Protein 1Q7Z (pdb70)

InterPro domains:
  IPR000489 Pterin-binding domain [PF00809] (320-537)
  IPR000489 Pterin-binding domain [PS50972] (315-556)
  IPR003726 Homocysteine-binding domain [PF02574] (16-286)
  IPR003726 Homocysteine-binding domain [PS50970] (4-287)
  IPR003759 Cobalamin (vitamin B12)-binding module, cap domain [PF02607] (567-638)
  IPR003759 Cobalamin (vitamin B12)-binding module, cap domain [PS51337] (557-650)
  IPR003759 Cobalamin (vitamin B12)-binding module, cap domain [SM01018] (564-646)
  IPR006158 Cobalamin (vitamin B12)-binding domain [PF02310] (651-760)
  IPR006158 Cobalamin (vitamin B12)-binding domain [PS51332] (648-768)
  IPR011005 Dihydropteroate synthase-like superfamily [G3DSA:3.20.20.20] (301-565)
  IPR011005 Dihydropteroate synthase-like superfamily [SSF51717] (305-555)
  IPR017215 5-methyltetrahydrofolate-homocysteine S-methyltransferase, bacterial [PIRSF037472] (5-766)
  IPR036589 Homocysteine-binding domain superfamily [G3DSA:3.20.20.330] (1-300)
  IPR036589 Homocysteine-binding domain superfamily [SSF82282] (8-358)
  IPR036594 Methionine synthase domain [G3DSA:1.10.1240.10] (566-639)
  IPR036594 Methionine synthase domain [SSF47644] (562-644)
  IPR036724 Cobalamin-binding domain superfamily [SSF52242] (645-766)
  IPR050554 Methionine Synthase/Corrinoid [PTHR45833] (5-766)

Secondary structure (DSSP, 8-state):
---HHHHHHHHHH--EE----SHHHHHHTT--S-GGGHHHH-HHHHHHHHHHHHHHT-SEEE-S-TT-SHHHHGGGT-GGGHHHHHHHHHHHHHHHHTTSEEEEEE---S-PBTTTSSB-HHHHHHHHHHHHHHHHHTT-SEEEEEEE--HHHHHHHHHHHHHH-SSS-EEEEE---TTS--TTS--HHHHHHHHHTSS-SEEEEESSS-HHHHHHHHHHHHHT--SEEEEE--SSS-EEETTEEE----HHHHHTTHHHHHHTT-SEE---TT--HHHHHHHHHHH-S-PPPPP------EEE-SS-EEESSS-EEEEEEE--TT-HHHHHHHHTT--HHHHHHHHHHHHTT-SEEEEE-SSGGGS-HHHHHHHHHHHHHHT-S-EEEE---HHHHHHHHHH-SS--EEEEEES-HHHHHHHHHHHHHH--EEEEES-BSB---SHHHHHHHHHHHHHHHHHTT-GGGEEEE-----TTTT--HHHHHHHHHHHHHTT-EE--BGGGGSTTSTTHHHHHHHHHHHHHHTT--EEEE-TT-HHHHHHHHHHHHHTTS--/---HHHHHHHHHH--EE----SHHHHHHTT--S-GGGHHHH-HHHHHHHHHHHHHHT-SEEE-S-TT-SHHHHGGGT-GGGHHHHHHHHHHHHHHHHTTSEEEEEE---S-PBTTTSSB-HHHHHHHHHHHHHHHHHTT-SEEEEEEE--HHHHHHHHHHHHHH-SSS-EEEEE---TTS--TTS--HHHHHHHHHTSS-SEEEEESSS-HHHHHHHHHHHHHT--SEEEEE--SSS-B----B----HHHHHTTHHHHHTTT-SEE---TT--HHHHHHHHHHH-S-PPPP-------EEE-SS-EEESSSPEEEEEEE--TT-HHHHHHHHTT--HHHHHHHHHHHHTT-SEEEEE-SSGGGS-HHHHHHHHHHHHHHT-S-EEEE--SHHHHHHHHHT-SS--EE---BS-HHHHHHHHHHHHHH--EEEEES---HHHHHHHHHHHHHHHHHTT-GGGEEEE-----TTTT--HHHHHHHHHHHHHTT-EE--BGGGG---HHHHHHHHHHHHHHTT--EEEE-TT-HHHHHHHHHHHHHTT--

Foldseek 3Di:
DAWQVRVVVVLQFWFFEEFEEQCVQLVVVVDNPQQLCCLPVPLVSLLVQLLLRVVLPGLEYEFSCQQQWLLQVVVVVCNVVSQSSLLSRLVSNCVNQPPGAYAYEYEFNPADDPPVGDHFLVVLLVRLLVSLLNNVVSPHQAYEYPAAQFQLSQLSNVLSNCVNPVTHAYEYEYEAALVQAGPLAAHLLQNLQFPQLASHAEYEYEDNAALVSCLVSQLNNQQAHQHAYEYAYELHDWDADPRDTARPNDLVNRLVSVVSVQVSFHRYYYYYGNDGSNNSSSNCVSRPTDRGDHGDHDDFAWWFFNNDIGTLPAAAEEAQPQECVVPPVSLVCQLVLNQVVVLVVLQVLVVLPHQEYEHDNYPVVSGDLVSLSSNQLPSCRSNVHAYAYEDDDLVSVLSSLSSHRGAHEYEEQELDLVSCVSVVVSCSHSNYAYEYEQDDPDQDQALVSSVVSVVSSCVSCVVVVNNSRYAYESEQAAVVVVRVLVRVLVNLLVVQVVPHAYEYALQNHHPPHPPSLVVSQVSVLSSVVSRHRYYHDHSVSVVNSVSNVVSCVVVVVDD/DAWQVVVVVVLQFWFFEEFEDDCVQVVVVVDNPQQLCCLPVPLPSLLVQLLLLVVLGGLEYEFSCAQQWQLQVVVVVCNVVSLSSLLSRLVSNCVNQPPGAYAYEYEFNPADDPPVGPHALVVLLVRLLVSLLSNVVSPHQAYEYPAAQAQLSQLSNVLSNCVNPLTHAYEYEYEAELVQAGPQAAHLQQSQQFPQLASHQEYEYEERAALVSCLVRQLNNLQAHQHAYEYAYELHAFDDVPTARPNDQQNRQVSVVSVQVSFHSYYYYYGNDGSSNSNSNCVSRPTDRTDHDDHDDFAWWFFNNDIGTLPAAAEEAQPQECPPPVPSLVCQLVLNQVVSLVVLQVLVVLPHQEYEHENPPVVRGDLVSLSVNQQPSCRSSVHAYAYAYDDLVSVLSSLSSHRGAHEHEEQELDLVSCVSVVVSCSHRNYAYEYEQPCQLVSSVVSVVSSCVSCVVVVNNSRYAYESEQAAPVPPGPLVSSLVNLLVCVVVPHAYEYALQNHYVVSLVVSQVSVLSSVVSPHSYYHDHSVSVVSSVSNVVSCVVVVVD

Organism: Thermotoga maritima (strain ATCC 43589 / DSM 3109 / JCM 10099 / NBRC 100826 / MSB8) (NCBI:txid243274)

Sequence (1107 aa):
MRNRREVSKLLSERVLLLDGAYGTEFMKYGYDDLPEELNIKAPDVVLKVHRSYIESGSDVILTNTFGATRMKLRKHGLEDKLDPIVRNAVRIARRAAGEKLVFGDIGPTGELPYPLGSTLFEEFYENFRETVEIMVEEGVDGIIFETFSDILELKAAVLAAREVSRDVFLIAHMTFDEKGRSLTGTDPANFAITFDELDIDALGINCSLGPEEILPIFQELSQYTDKFLVVEPNAGKPIVENGKTVYPLKPHDFAVHIDSYYELGVNIFGGCCGTTPEHVKLFRKVLGNRKPLQRKKKRIFAVSSPSKLVTFDHFVVIGERINPAGRKKLWAEMQKGNEEIVIKEAKTQVEKGAEVLDVNFGIESQIDVRYVEKIVQTLPYVSNVPLSLDIQNVDLTERALRAYPGRSLFNSAKVDEEELEMKINLLKKYGGTLIVLLMGKDVPKSFEERKEYFEKALKILERHDFSDRVIFDPGVLPLGAEGKPVEVLKTIEFISSKGFNTTVGLSNLSFGLPDRSYYNTAFLVLGISKGLSSAIMNPLDETLMKTLNATLVILEKKEMRNRREVSKLLSERVLLLDGAYGTEFMKYGYDDLPEELNIKAPDVVLKVHRSYIESGSDVILTNTFGATRMKLRKHGLEDKLDPIVRNAVRIARRAAGEKLVFGDIGPTGELPYPLGSTLFEEFYENFRETVEIMVEEGVDGIIFETFSDILELKAAVLAAREVSRDVFLIAHMTFDEKGRSLTGTDPANFAITFDELDIDALGINCSLGPEEILPIFQELSQYTDKFLVVEPNAGKPIVGKTVYPLKPHDFAVHIDSYYELGVNIFGGCCGTTPEHVKLFRKVLGNRKPLQRKKKRIFAVSSPSKLVTFDHFVVIGERINPAGRKKLWAEMQKGNEEIVIKEAKTQVEKGAEVLDVNFGIESQIDVRYVEKIVQTLPYVSNVPLSLDIQNVDLTERALRAYPGRSLFNSAKVDEEELEMKINLLKKYGGTLIVLLMGSFEERKEYFEKALKILERHDFSDRVIFDPGVLPLGAEGKPVEVLKTIEFISSKGFNTTVGLSNLSPDRSYYNTAFLVLGISKGLSSAIMNPLDETLMKTLNATLVILEKK

Nearest PDB structures (foldseek):
  3bol-assembly1_A  TM=1.001E+00  e=4.418E-99  Thermotoga maritima
  1q8a-assembly1_A  TM=9.991E-01  e=2.722E-98  Thermotoga maritima
  3bof-assembly1_B  TM=9.956E-01  e=1.110E-95  Thermotoga maritima
  1q85-assembly2_B  TM=9.967E-01  e=5.422E-94  Thermotoga maritima
  1q7q-assembly2_B  TM=9.956E-01  e=1.520E-92  Thermotoga maritima

Structure (mmCIF, N/CA/C/O backbone):
data_1Q7Z
#
_entry.id   1Q7Z
#
_cell.length_a   59.540
_cell.length_b   85.130
_cell.length_c   125.610
_cell.angle_alpha   90.00
_cell.angle_beta   100.86
_cell.angle_gamma   90.00
#
_symmetry.space_group_name_H-M   'P 1 21 1'
#
loop_
_entity.id
_entity.type
_entity.pdbx_description
1 polymer '5-methyltetrahydrofolate S-homocysteine methyltransferase'
2 non-polymer 'CADMIUM ION'
3 water water
#
loop_
_atom_site.group_PDB
_atom_site.id
_atom_site.type_symbol
_atom_site.label_atom_id
_atom_site.label_alt_id
_atom_site.label_comp_id
_atom_site.label_asym_id
_atom_site.label_entity_id
_atom_site.label_seq_id
_atom_site.pdbx_PDB_ins_code
_atom_site.Cartn_x
_atom_site.Cartn_y
_atom_site.Cartn_z
_atom_site.occupancy
_atom_site.B_iso_or_equiv
_atom_site.auth_seq_id
_atom_site.auth_comp_id
_atom_site.auth_asym_id
_atom_site.auth_atom_id
_atom_site.pdbx_PDB_model_num
ATOM 1 N N . MET A 1 1 ? 1.688 -21.738 76.449 1.00 44.59 1 MET A N 1
ATOM 2 C CA . MET A 1 1 ? 1.449 -23.155 76.848 1.00 45.62 1 MET A CA 1
ATOM 3 C C . MET A 1 1 ? 1.937 -24.076 75.731 1.00 43.71 1 MET A C 1
ATOM 4 O O . MET A 1 1 ? 2.985 -24.712 75.846 1.00 44.96 1 MET A O 1
ATOM 9 N N . ARG A 1 2 ? 1.168 -24.142 74.650 1.00 39.86 2 ARG A N 1
ATOM 10 C CA . ARG A 1 2 ? 1.525 -24.974 73.511 1.00 35.92 2 ARG A CA 1
ATOM 11 C C . ARG A 1 2 ? 2.289 -24.113 72.510 1.00 32.33 2 ARG A C 1
ATOM 12 O O . ARG A 1 2 ? 2.007 -22.920 72.373 1.00 29.23 2 ARG A O 1
ATOM 20 N N . ASN A 1 3 ? 3.263 -24.710 71.826 1.00 27.00 3 ASN A N 1
ATOM 21 C CA . ASN A 1 3 ? 4.070 -23.975 70.857 1.00 24.60 3 ASN A CA 1
ATOM 22 C C . ASN A 1 3 ? 3.609 -24.190 69.424 1.00 21.94 3 ASN A C 1
ATOM 23 O O . ASN A 1 3 ? 2.709 -24.988 69.161 1.00 21.12 3 ASN A O 1
ATOM 28 N N . ARG A 1 4 ? 4.239 -23.475 68.494 1.00 21.21 4 ARG A N 1
ATOM 29 C CA . ARG A 1 4 ? 3.862 -23.555 67.091 1.00 21.43 4 ARG A CA 1
ATOM 30 C C . ARG A 1 4 ? 3.943 -24.937 66.466 1.00 22.45 4 ARG A C 1
ATOM 31 O O . ARG A 1 4 ? 3.124 -25.271 65.618 1.00 23.44 4 ARG A O 1
ATOM 39 N N . ARG A 1 5 ? 4.915 -25.751 66.866 1.00 24.25 5 ARG A N 1
ATOM 40 C CA . ARG A 1 5 ? 4.991 -27.083 66.277 1.00 26.03 5 ARG A CA 1
ATOM 41 C C . ARG A 1 5 ? 3.856 -27.969 66.791 1.00 24.39 5 ARG A C 1
ATOM 42 O O . ARG A 1 5 ? 3.318 -28.785 66.047 1.00 26.18 5 ARG A O 1
ATOM 50 N N . GLU A 1 6 ? 3.469 -27.780 68.048 1.00 24.72 6 GLU A N 1
ATOM 51 C CA . GLU A 1 6 ? 2.376 -28.554 68.632 1.00 26.79 6 GLU A CA 1
ATOM 52 C C . GLU A 1 6 ? 1.040 -28.163 68.014 1.00 25.71 6 GLU A C 1
ATOM 53 O O . GLU A 1 6 ? 0.211 -29.020 67.710 1.00 24.26 6 GLU A O 1
ATOM 59 N N . VAL A 1 7 ? 0.822 -26.863 67.832 1.00 22.58 7 VAL A N 1
ATOM 60 C CA . VAL A 1 7 ? -0.421 -26.404 67.229 1.00 21.17 7 VAL A CA 1
ATOM 61 C C . VAL A 1 7 ? -0.474 -26.844 65.770 1.00 17.51 7 VAL A C 1
ATOM 62 O O . VAL A 1 7 ? -1.535 -27.199 65.261 1.00 20.21 7 VAL A O 1
ATOM 66 N N . SER A 1 8 ? 0.675 -26.827 65.098 1.00 20.33 8 SER A N 1
ATOM 67 C CA . SER A 1 8 ? 0.753 -27.232 63.699 1.00 21.07 8 SER A CA 1
ATOM 68 C C . SER A 1 8 ? 0.374 -28.707 63.558 1.00 22.91 8 SER A C 1
ATOM 69 O O . SER A 1 8 ? -0.324 -29.089 62.622 1.00 21.68 8 SER A O 1
ATOM 72 N N . LYS A 1 9 ? 0.850 -29.521 64.495 1.00 24.79 9 LYS A N 1
ATOM 73 C CA . LYS A 1 9 ? 0.559 -30.958 64.505 1.00 27.06 9 LYS A CA 1
ATOM 74 C C . LYS A 1 9 ? -0.948 -31.151 64.611 1.00 25.59 9 LYS A C 1
ATOM 75 O O . LYS A 1 9 ? -1.553 -31.873 63.817 1.00 27.97 9 LYS A O 1
ATOM 81 N N . LEU A 1 10 ? -1.550 -30.494 65.595 1.00 25.43 10 LEU A N 1
ATOM 82 C CA . LEU A 1 10 ? -2.990 -30.582 65.795 1.00 25.21 10 LEU A CA 1
ATOM 83 C C . LEU A 1 10 ? -3.740 -30.182 64.528 1.00 25.11 10 LEU A C 1
ATOM 84 O O . LEU A 1 10 ? -4.674 -30.863 64.110 1.00 24.85 10 LEU A O 1
ATOM 89 N N . LEU A 1 11 ? -3.332 -29.074 63.912 1.00 24.40 11 LEU A N 1
ATOM 90 C CA . LEU A 1 11 ? -3.980 -28.615 62.692 1.00 23.84 11 LEU A CA 1
ATOM 91 C C . LEU A 1 11 ? -3.861 -29.604 61.537 1.00 24.03 11 LEU A C 1
ATOM 92 O O . LEU A 1 11 ? -4.794 -29.766 60.751 1.00 26.66 11 LEU A O 1
ATOM 97 N N . SER A 1 12 ? -2.717 -30.269 61.429 1.00 27.26 12 SER A N 1
ATOM 98 C CA . SER A 1 12 ? -2.522 -31.231 60.349 1.00 28.29 12 SER A CA 1
ATOM 99 C C . SER A 1 12 ? -3.436 -32.440 60.527 1.00 27.48 12 SER A C 1
ATOM 100 O O . SER A 1 12 ? -3.696 -33.173 59.574 1.00 29.09 12 SER A O 1
ATOM 103 N N . GLU A 1 13 ? -3.932 -32.633 61.745 1.00 27.63 13 GLU A N 1
ATOM 104 C CA . GLU A 1 13 ? -4.808 -33.761 62.053 1.00 28.79 13 GLU A CA 1
ATOM 105 C C . GLU A 1 13 ? -6.290 -33.402 62.042 1.00 27.85 13 GLU A C 1
ATOM 106 O O . GLU A 1 13 ? -7.135 -34.238 61.721 1.00 26.13 13 GLU A O 1
ATOM 112 N N . ARG A 1 14 ? -6.617 -32.159 62.378 1.00 26.33 14 ARG A N 1
ATOM 113 C CA . ARG A 1 14 ? -8.020 -31.781 62.434 1.00 25.63 14 ARG A CA 1
ATOM 114 C C . ARG A 1 14 ? -8.306 -30.298 62.210 1.00 23.98 14 ARG A C 1
ATOM 115 O O . ARG A 1 14 ? -7.548 -29.441 62.656 1.00 23.76 14 ARG A O 1
ATOM 123 N N . VAL A 1 15 ? -9.402 -30.015 61.512 1.00 22.71 15 VAL A N 1
ATOM 124 C CA . VAL A 1 15 ? -9.835 -28.644 61.269 1.00 21.77 15 VAL A CA 1
ATOM 125 C C . VAL A 1 15 ? -10.398 -28.175 62.608 1.00 22.33 15 VAL A C 1
ATOM 126 O O . VAL A 1 15 ? -11.191 -28.887 63.244 1.00 20.52 15 VAL A O 1
ATOM 130 N N . LEU A 1 16 ? -9.992 -26.988 63.052 1.00 20.07 16 LEU A N 1
ATOM 131 C CA . LEU A 1 16 ? -10.464 -26.491 64.333 1.00 17.94 16 LEU A CA 1
ATOM 132 C C . LEU A 1 16 ? -11.540 -25.437 64.202 1.00 17.67 16 LEU A C 1
ATOM 133 O O . LEU A 1 16 ? -11.671 -24.792 63.162 1.00 15.43 16 LEU A O 1
ATOM 138 N N . LEU A 1 17 ? -12.311 -25.296 65.274 1.00 16.51 17 LEU A N 1
ATOM 139 C CA . LEU A 1 17 ? -13.401 -24.332 65.340 1.00 16.90 17 LEU A CA 1
ATOM 140 C C . LEU A 1 17 ? -13.050 -23.178 66.272 1.00 16.07 17 LEU A C 1
ATOM 141 O O . LEU A 1 17 ? -12.678 -23.388 67.438 1.00 15.03 17 LEU A O 1
ATOM 146 N N . LEU A 1 18 ? -13.161 -21.958 65.750 1.00 16.70 18 LEU A N 1
ATOM 147 C CA . LEU A 1 18 ? -12.890 -20.766 66.541 1.00 17.52 18 LEU A CA 1
ATOM 148 C C . LEU A 1 18 ? -14.164 -20.358 67.278 1.00 19.10 18 LEU A C 1
ATOM 149 O O . LEU A 1 18 ? -15.083 -21.161 67.414 1.00 18.78 18 LEU A O 1
ATOM 154 N N . ASP A 1 19 ? -14.224 -19.119 67.755 1.00 18.33 19 ASP A N 1
ATOM 155 C CA . ASP A 1 19 ? -15.398 -18.659 68.489 1.00 18.31 19 ASP A CA 1
ATOM 156 C C . ASP A 1 19 ? -16.248 -17.646 67.716 1.00 18.89 19 ASP A C 1
ATOM 157 O O . ASP A 1 19 ? -16.260 -17.647 66.483 1.00 21.60 19 ASP A O 1
ATOM 162 N N . GLY A 1 20 ? -16.975 -16.795 68.436 1.00 18.27 20 GLY A N 1
ATOM 163 C CA . GLY A 1 20 ? -17.817 -15.813 67.770 1.00 19.32 20 GLY A CA 1
ATOM 164 C C . GLY A 1 20 ? -17.526 -14.400 68.230 1.00 19.45 20 GLY A C 1
ATOM 165 O O . GLY A 1 20 ? -16.515 -14.160 68.880 1.00 18.69 20 GLY A O 1
ATOM 166 N N . ALA A 1 21 ? -18.410 -13.462 67.902 1.00 18.97 21 ALA A N 1
ATOM 167 C CA . ALA A 1 21 ? -18.206 -12.067 68.294 1.00 18.55 21 ALA A CA 1
ATOM 168 C C . ALA A 1 21 ? -18.371 -11.859 69.798 1.00 17.36 21 ALA A C 1
ATOM 169 O O . ALA A 1 21 ? -19.129 -12.574 70.458 1.00 17.83 21 ALA A O 1
ATOM 171 N N . TYR A 1 22 ? -17.653 -10.881 70.349 1.00 15.47 22 TYR A N 1
ATOM 172 C CA . TYR A 1 22 ? -17.749 -10.609 71.778 1.00 15.38 22 TYR A CA 1
ATOM 173 C C . TYR A 1 22 ? -18.475 -9.308 72.078 1.00 15.64 22 TYR A C 1
ATOM 174 O O . TYR A 1 22 ? -19.363 -9.270 72.931 1.00 16.60 22 TYR A O 1
ATOM 183 N N . GLY A 1 23 ? -18.082 -8.243 71.387 1.00 16.52 23 GLY A N 1
ATOM 184 C CA . GLY A 1 23 ? -18.706 -6.947 71.605 1.00 17.50 23 GLY A CA 1
ATOM 185 C C . GLY A 1 23 ? -20.223 -7.005 71.630 1.00 18.64 23 GLY A C 1
ATOM 186 O O . GLY A 1 23 ? -20.854 -6.517 72.575 1.00 17.81 23 GLY A O 1
ATOM 187 N N . THR A 1 24 ? -20.810 -7.601 70.596 1.00 18.20 24 THR A N 1
ATOM 188 C CA . THR A 1 24 ? -22.263 -7.708 70.513 1.00 19.31 24 THR A CA 1
ATOM 189 C C . THR A 1 24 ? -22.875 -8.586 71.600 1.00 19.49 24 THR A C 1
ATOM 190 O O . THR A 1 24 ? -24.043 -8.404 71.960 1.00 19.66 24 THR A O 1
ATOM 194 N N . GLU A 1 25 ? -22.106 -9.539 72.128 1.00 18.96 25 GLU A N 1
ATOM 195 C CA . GLU A 1 25 ? -22.610 -10.377 73.214 1.00 18.57 25 GLU A CA 1
ATOM 196 C C . GLU A 1 25 ? -22.584 -9.547 74.498 1.00 19.53 25 GLU A C 1
ATOM 197 O O . GLU A 1 25 ? -23.495 -9.633 75.324 1.00 20.43 25 GLU A O 1
ATOM 203 N N . PHE A 1 26 ? -21.541 -8.737 74.666 1.00 17.86 26 PHE A N 1
ATOM 204 C CA . PHE A 1 26 ? -21.449 -7.880 75.844 1.00 17.58 26 PHE A CA 1
ATOM 205 C C . PHE A 1 26 ? -22.667 -6.952 75.850 1.00 17.92 26 PHE A C 1
ATOM 206 O O . PHE A 1 26 ? -23.283 -6.734 76.890 1.00 17.95 26 PHE A O 1
ATOM 214 N N . MET A 1 27 ? -23.008 -6.421 74.678 1.00 19.66 27 MET A N 1
ATOM 215 C CA . MET A 1 27 ? -24.144 -5.505 74.549 1.00 23.57 27 MET A CA 1
ATOM 216 C C . MET A 1 27 ? -25.465 -6.175 74.926 1.00 24.59 27 MET A C 1
ATOM 217 O O . MET A 1 27 ? -26.329 -5.548 75.544 1.00 24.91 27 MET A O 1
ATOM 222 N N . LYS A 1 28 ? -25.622 -7.448 74.573 1.00 24.93 28 LYS A N 1
ATOM 223 C CA . LYS A 1 28 ? -26.843 -8.173 74.913 1.00 26.68 28 LYS A CA 1
ATOM 224 C C . LYS A 1 28 ? -26.946 -8.337 76.427 1.00 26.16 28 LYS A C 1
ATOM 225 O O . LYS A 1 28 ? -28.030 -8.570 76.966 1.00 25.81 28 LYS A O 1
ATOM 231 N N . TYR A 1 29 ? -25.808 -8.228 77.107 1.00 24.93 29 TYR A N 1
ATOM 232 C CA . TYR A 1 29 ? -25.764 -8.342 78.559 1.00 24.69 29 TYR A CA 1
ATOM 233 C C . TYR A 1 29 ? -25.854 -6.972 79.227 1.00 24.26 29 TYR A C 1
ATOM 234 O O . TYR A 1 29 ? -25.724 -6.855 80.447 1.00 23.02 29 TYR A O 1
ATOM 243 N N . GLY A 1 30 ? -26.071 -5.939 78.421 1.00 23.29 30 GLY A N 1
ATOM 244 C CA . GLY A 1 30 ? -26.191 -4.595 78.964 1.00 23.60 30 GLY A CA 1
ATOM 245 C C . GLY A 1 30 ? -24.899 -3.822 79.169 1.00 23.15 30 GLY A C 1
ATOM 246 O O . GLY A 1 30 ? -24.886 -2.833 79.898 1.00 21.78 30 GLY A O 1
ATOM 247 N N . TYR A 1 31 ? -23.814 -4.270 78.540 1.00 21.66 31 TYR A N 1
ATOM 248 C CA . TYR A 1 31 ? -22.532 -3.582 78.652 1.00 21.30 31 TYR A CA 1
ATOM 249 C C . TYR A 1 31 ? -22.074 -3.063 77.294 1.00 21.53 31 TYR A C 1
ATOM 250 O O . TYR A 1 31 ? -21.649 -3.840 76.440 1.00 22.08 31 TYR A O 1
ATOM 259 N N . ASP A 1 32 ? -22.164 -1.747 77.100 1.00 22.19 32 ASP A N 1
ATOM 260 C CA . ASP A 1 32 ? -21.764 -1.111 75.843 1.00 24.23 32 ASP A CA 1
ATOM 261 C C . ASP A 1 32 ? -20.359 -0.526 75.940 1.00 25.03 32 ASP A C 1
ATOM 262 O O . ASP A 1 32 ? -19.865 0.085 74.991 1.00 25.62 32 ASP A O 1
ATOM 267 N N . ASP A 1 33 ? -19.725 -0.707 77.093 1.00 25.30 33 ASP A N 1
ATOM 268 C CA . ASP A 1 33 ? -18.377 -0.197 77.327 1.00 26.48 33 ASP A CA 1
ATOM 269 C C . ASP A 1 33 ? -17.404 -0.721 76.286 1.00 25.77 33 ASP A C 1
ATOM 270 O O . ASP A 1 33 ? -17.669 -1.729 75.636 1.00 24.37 33 ASP A O 1
ATOM 275 N N . LEU A 1 34 ? -16.278 -0.030 76.128 1.00 23.98 34 LEU A N 1
ATOM 276 C CA . LEU A 1 34 ? -15.250 -0.478 75.196 1.00 23.89 34 LEU A CA 1
ATOM 277 C C . LEU A 1 34 ? -14.997 -1.911 75.653 1.00 21.74 34 LEU A C 1
ATOM 278 O O . LEU A 1 34 ? -14.701 -2.146 76.826 1.00 20.94 34 LEU A O 1
ATOM 283 N N . PRO A 1 35 ? -15.119 -2.889 74.740 1.00 20.80 35 PRO A N 1
ATOM 284 C CA . PRO A 1 35 ? -14.903 -4.293 75.102 1.00 20.82 35 PRO A CA 1
ATOM 285 C C . PRO A 1 35 ? -13.684 -4.560 75.983 1.00 21.50 35 PRO A C 1
ATOM 286 O O . PRO A 1 35 ? -13.793 -5.219 77.022 1.00 20.98 35 PRO A O 1
ATOM 290 N N . GLU A 1 36 ? -12.533 -4.044 75.569 1.00 21.39 36 GLU A N 1
ATOM 291 C CA . GLU A 1 36 ? -11.297 -4.261 76.311 1.00 22.12 36 GLU A CA 1
ATOM 292 C C . GLU A 1 36 ? -11.348 -3.756 77.748 1.00 22.09 36 GLU A C 1
ATOM 293 O O . G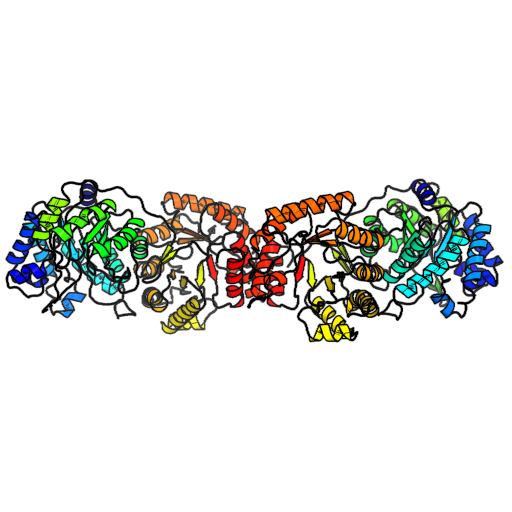LU A 1 36 ? -10.680 -4.307 78.634 1.00 21.24 36 GLU A O 1
ATOM 299 N N . GLU A 1 37 ? -12.137 -2.713 77.986 1.00 21.17 37 GLU A N 1
ATOM 300 C CA . GLU A 1 37 ? -12.252 -2.142 79.323 1.00 24.26 37 GLU A CA 1
ATOM 301 C C . GLU A 1 37 ? -12.948 -3.088 80.299 1.00 23.16 37 GLU A C 1
ATOM 302 O O . GLU A 1 37 ? -12.737 -3.010 81.511 1.00 21.40 37 GLU A O 1
ATOM 308 N N . LEU A 1 38 ? -13.771 -3.990 79.777 1.00 20.69 38 LEU A N 1
ATOM 309 C CA . LEU A 1 38 ? -14.476 -4.923 80.642 1.00 20.44 38 LEU A CA 1
ATOM 310 C C . LEU A 1 38 ? -13.528 -5.894 81.343 1.00 20.93 38 LEU A C 1
ATOM 311 O O . LEU A 1 38 ? -13.876 -6.469 82.370 1.00 21.04 38 LEU A O 1
ATOM 316 N N . ASN A 1 39 ? -12.327 -6.073 80.800 1.00 19.74 39 ASN A N 1
ATOM 317 C CA . ASN A 1 39 ? -11.376 -6.978 81.433 1.00 20.80 39 ASN A CA 1
ATOM 318 C C . ASN A 1 39 ? -11.036 -6.478 82.833 1.00 22.19 39 ASN A C 1
ATOM 319 O O . ASN A 1 39 ? -10.636 -7.254 83.703 1.00 23.32 39 ASN A O 1
ATOM 324 N N . ILE A 1 40 ? -11.201 -5.175 83.042 1.00 22.63 40 ILE A N 1
ATOM 325 C CA . ILE A 1 40 ? -10.934 -4.576 84.344 1.00 25.14 40 ILE A CA 1
ATOM 326 C C . ILE A 1 40 ? -12.234 -4.208 85.069 1.00 26.64 40 ILE A C 1
ATOM 327 O O . ILE A 1 40 ? -12.391 -4.497 86.255 1.00 27.75 40 ILE A O 1
ATOM 332 N N . LYS A 1 41 ? -13.163 -3.592 84.343 1.00 27.23 41 LYS A N 1
ATOM 333 C CA . LYS A 1 41 ? -14.435 -3.145 84.914 1.00 26.74 41 LYS A CA 1
ATOM 334 C C . LYS A 1 41 ? -15.487 -4.203 85.240 1.00 26.61 41 LYS A C 1
ATOM 335 O O . LYS A 1 41 ? -16.196 -4.082 86.245 1.00 24.19 41 LYS A O 1
ATOM 341 N N . ALA A 1 42 ? -15.599 -5.226 84.398 1.00 24.23 42 ALA A N 1
ATOM 342 C CA . ALA A 1 42 ? -16.582 -6.289 84.609 1.00 22.04 42 ALA A CA 1
ATOM 343 C C . ALA A 1 42 ? -16.057 -7.593 84.027 1.00 21.43 42 ALA A C 1
ATOM 344 O O . ALA A 1 42 ? -16.592 -8.107 83.044 1.00 20.89 42 ALA A O 1
ATOM 346 N N . PRO A 1 43 ? -15.005 -8.158 84.641 1.00 22.02 43 PRO A N 1
ATOM 347 C CA . PRO A 1 43 ? -14.410 -9.407 84.164 1.00 21.88 43 PRO A CA 1
ATOM 348 C C . PRO A 1 43 ? -15.365 -10.589 84.112 1.00 22.59 43 PRO A C 1
ATOM 349 O O . PRO A 1 43 ? -15.144 -11.531 83.353 1.00 20.42 43 PRO A O 1
ATOM 353 N N . ASP A 1 44 ? -16.427 -10.539 84.912 1.00 20.71 44 ASP A N 1
ATOM 354 C CA . ASP A 1 44 ? -17.398 -11.621 84.926 1.00 21.20 44 ASP A CA 1
ATOM 355 C C . ASP A 1 44 ? -18.120 -11.705 83.585 1.00 19.91 44 ASP A C 1
ATOM 356 O O . ASP A 1 44 ? -18.469 -12.788 83.137 1.00 18.01 44 ASP A O 1
ATOM 361 N N . VAL A 1 45 ? -18.348 -10.556 82.952 1.00 18.92 45 VAL A N 1
ATOM 362 C CA . VAL A 1 45 ? -19.039 -10.535 81.666 1.00 20.10 45 VAL A CA 1
ATOM 363 C C . VAL A 1 45 ? -18.167 -11.164 80.587 1.00 19.59 45 VAL A C 1
ATOM 364 O O . VAL A 1 45 ? -18.652 -11.890 79.719 1.00 18.56 45 VAL A O 1
ATOM 368 N N . VAL A 1 46 ? -16.871 -10.871 80.636 1.00 18.34 46 VAL A N 1
ATOM 369 C CA . VAL A 1 46 ? -15.945 -11.418 79.658 1.00 18.22 46 VAL A CA 1
ATOM 370 C C . VAL A 1 46 ? -15.894 -12.935 79.819 1.00 18.18 46 VAL A C 1
ATOM 371 O O . VAL A 1 46 ? -15.985 -13.672 78.845 1.00 19.47 46 VAL A O 1
ATOM 375 N N . LEU A 1 47 ? -15.757 -13.388 81.061 1.00 18.34 47 LEU A N 1
ATOM 376 C CA . LEU A 1 47 ? -15.687 -14.815 81.350 1.00 19.59 47 LEU A CA 1
ATOM 377 C C . LEU A 1 47 ? -16.930 -15.534 80.850 1.00 19.71 47 LEU A C 1
ATOM 37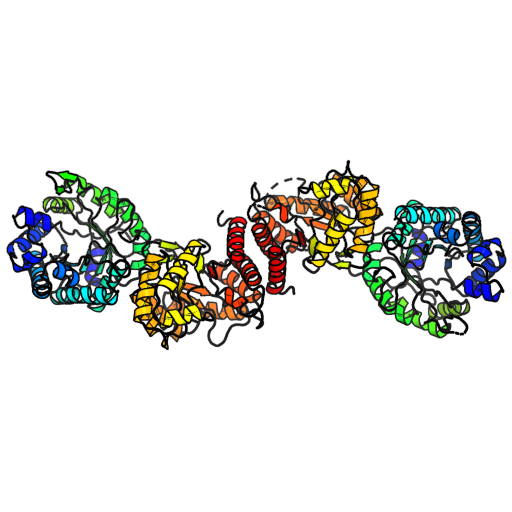8 O O . LEU A 1 47 ? -16.845 -16.612 80.269 1.00 19.41 47 LEU A O 1
ATOM 383 N N . LYS A 1 48 ? -18.087 -14.929 81.081 1.00 20.48 48 LYS A N 1
ATOM 384 C CA . LYS A 1 48 ? -19.349 -15.522 80.663 1.00 21.99 48 LYS A CA 1
ATOM 385 C C . LYS A 1 48 ? -19.413 -15.781 79.158 1.00 20.48 48 LYS A C 1
ATOM 386 O O . LYS A 1 48 ? -19.850 -16.851 78.719 1.00 21.23 48 LYS A O 1
ATOM 392 N N . VAL A 1 49 ? -18.987 -14.807 78.362 1.00 19.30 49 VAL A N 1
ATOM 393 C CA . VAL A 1 49 ? -19.021 -14.974 76.916 1.00 17.38 49 VAL A CA 1
ATOM 394 C C . VAL A 1 49 ? -18.009 -16.027 76.459 1.00 17.37 49 VAL A C 1
ATOM 395 O O . VAL A 1 49 ? -18.296 -16.828 75.566 1.00 18.30 49 VAL A O 1
ATOM 399 N N . HIS A 1 50 ? -16.821 -16.028 77.060 1.00 17.30 50 HIS A N 1
ATOM 400 C CA . HIS A 1 50 ? -15.827 -17.036 76.698 1.00 16.96 50 HIS A CA 1
ATOM 401 C C . HIS A 1 50 ? -16.418 -18.418 76.978 1.00 16.83 50 HIS A C 1
ATOM 402 O O . HIS A 1 50 ? -16.314 -19.325 76.156 1.00 18.52 50 HIS A O 1
ATOM 409 N N . ARG A 1 51 ? -17.024 -18.575 78.150 1.00 17.19 51 ARG A N 1
ATOM 410 C CA . ARG A 1 51 ? -17.615 -19.851 78.516 1.00 21.21 51 ARG A CA 1
ATOM 411 C C . ARG A 1 51 ? -18.733 -20.245 77.571 1.00 20.74 51 ARG A C 1
ATOM 412 O O . ARG A 1 51 ? -18.903 -21.426 77.271 1.00 19.86 51 ARG A O 1
ATOM 420 N N . SER A 1 52 ? -19.492 -19.266 77.087 1.00 21.44 52 SER A N 1
ATOM 421 C CA . SER A 1 52 ? -20.577 -19.591 76.169 1.00 19.72 52 SER A CA 1
ATOM 422 C C . SER A 1 52 ? -20.032 -20.196 74.877 1.00 20.01 52 SER A C 1
ATOM 423 O O . SER A 1 52 ? -20.647 -21.088 74.300 1.00 21.34 52 SER A O 1
ATOM 426 N N . TYR A 1 53 ? -18.869 -19.732 74.427 1.00 17.40 53 TYR A N 1
ATOM 427 C CA . TYR A 1 53 ? -18.290 -20.269 73.207 1.00 17.54 53 TYR A CA 1
ATOM 428 C C . TYR A 1 53 ? -17.635 -21.621 73.457 1.00 17.32 53 TYR A C 1
ATOM 429 O O . TYR A 1 53 ? -17.711 -22.516 72.618 1.00 17.84 53 TYR A O 1
ATOM 438 N N . ILE A 1 54 ? -17.005 -21.784 74.617 1.00 19.65 54 ILE A N 1
ATOM 439 C CA . ILE A 1 54 ? -16.380 -23.067 74.924 1.00 20.49 54 ILE A CA 1
ATOM 440 C C . ILE A 1 54 ? -17.480 -24.127 75.022 1.00 21.82 54 ILE A C 1
ATOM 441 O O . ILE A 1 54 ? -17.330 -25.240 74.521 1.00 20.34 54 ILE A O 1
ATOM 446 N N . GLU A 1 55 ? -18.596 -23.765 75.646 1.00 22.67 55 GLU A N 1
ATOM 447 C CA . GLU A 1 55 ? -19.707 -24.697 75.797 1.00 25.51 55 GLU A CA 1
ATOM 448 C C . GLU A 1 55 ? -20.396 -24.970 74.463 1.00 25.44 55 GLU A C 1
ATOM 449 O O . GLU A 1 55 ? -21.081 -25.981 74.308 1.00 26.48 55 GLU A O 1
ATOM 455 N N . SER A 1 56 ? -20.204 -24.076 73.498 1.00 23.22 56 SER A N 1
ATOM 456 C CA . SER A 1 56 ? -20.793 -24.243 72.173 1.00 22.23 56 SER A CA 1
ATOM 457 C C . SER A 1 56 ? -19.907 -25.143 71.325 1.00 21.77 56 SER A C 1
ATOM 458 O O . SER A 1 56 ? -20.295 -25.552 70.227 1.00 21.57 56 SER A O 1
ATOM 461 N N . GLY A 1 57 ? -18.705 -25.431 71.825 1.00 19.07 57 GLY A N 1
ATOM 462 C CA . GLY A 1 57 ? -17.806 -26.310 71.096 1.00 19.57 57 GLY A CA 1
ATOM 463 C C . GLY A 1 57 ? -16.519 -25.737 70.525 1.00 19.87 57 GLY A C 1
ATOM 464 O O . GLY A 1 57 ? -15.782 -26.452 69.851 1.00 18.60 57 GLY A O 1
ATOM 465 N N . SER A 1 58 ? -16.228 -24.464 70.775 1.00 18.84 58 SER A N 1
ATOM 466 C CA . SER A 1 58 ? -15.002 -23.891 70.234 1.00 18.24 58 SER A CA 1
ATOM 467 C C . SER A 1 58 ? -13.760 -24.628 70.708 1.00 17.42 58 SER A C 1
ATOM 468 O O . SER A 1 58 ? -13.656 -24.982 71.881 1.00 19.15 58 SER A O 1
ATOM 471 N N . ASP A 1 59 ? -12.826 -24.842 69.784 1.00 19.21 59 ASP A N 1
ATOM 472 C CA . ASP A 1 59 ? -11.555 -25.493 70.082 1.00 18.81 59 ASP A CA 1
ATOM 473 C C . ASP A 1 59 ? -10.563 -24.401 70.446 1.00 19.57 59 ASP A C 1
ATOM 474 O O . ASP A 1 59 ? -9.563 -24.638 71.125 1.00 18.79 59 ASP A O 1
ATOM 479 N N . VAL A 1 60 ? -10.858 -23.194 69.979 1.00 19.41 60 VAL A N 1
ATOM 480 C CA . VAL A 1 60 ? -9.990 -22.054 70.206 1.00 18.16 60 VAL A CA 1
ATOM 481 C C . VAL A 1 60 ? -10.841 -20.831 70.524 1.00 17.43 60 VAL A C 1
ATOM 482 O O . VAL A 1 60 ? -11.888 -20.636 69.910 1.00 17.26 60 VAL A O 1
ATOM 486 N N . ILE A 1 61 ? -10.412 -20.038 71.499 1.00 16.46 61 ILE A N 1
ATOM 487 C CA . ILE A 1 61 ? -11.113 -18.800 71.811 1.00 17.58 61 ILE A CA 1
ATOM 488 C C . ILE A 1 61 ? -10.087 -17.679 71.728 1.00 19.18 61 ILE A C 1
ATOM 489 O O . ILE A 1 61 ? -8.890 -17.900 71.952 1.00 17.20 61 ILE A O 1
ATOM 494 N N . LEU A 1 62 ? -10.558 -16.489 71.368 1.00 15.53 62 LEU A N 1
ATOM 495 C CA . LEU A 1 62 ? -9.700 -15.312 71.225 1.00 16.36 62 LEU A CA 1
ATOM 496 C C . LEU A 1 62 ? -9.805 -14.408 72.443 1.00 16.55 62 LEU A C 1
ATOM 497 O O . LEU A 1 62 ? -10.902 -14.166 72.949 1.00 17.27 62 LEU A O 1
ATOM 502 N N . THR A 1 63 ? -8.668 -13.911 72.920 1.00 14.56 63 THR A N 1
ATOM 503 C CA . THR A 1 63 ? -8.684 -13.025 74.071 1.00 15.32 63 THR A CA 1
ATOM 504 C C . THR A 1 63 ? -9.404 -11.733 73.697 1.00 14.94 63 THR A C 1
ATOM 505 O O . THR A 1 63 ? -9.421 -11.329 72.534 1.00 15.85 63 THR A O 1
ATOM 509 N N . ASN A 1 64 ? -10.005 -11.110 74.700 1.00 16.40 64 ASN A N 1
ATOM 510 C CA . ASN A 1 64 ? -10.756 -9.860 74.543 1.00 16.56 64 ASN A CA 1
ATOM 511 C C . ASN A 1 64 ? -9.747 -8.715 74.503 1.00 16.05 64 ASN A C 1
ATOM 512 O O . ASN A 1 64 ? -9.722 -7.858 75.393 1.00 17.03 64 ASN A O 1
ATOM 517 N N . THR A 1 65 ? -8.940 -8.700 73.443 1.00 14.72 65 THR A N 1
ATOM 518 C CA . THR A 1 65 ? -7.858 -7.725 73.287 1.00 15.25 65 THR A CA 1
ATOM 519 C C . THR A 1 65 ? -7.679 -7.093 71.900 1.00 15.31 65 THR A C 1
ATOM 520 O O . THR A 1 65 ? -6.618 -6.544 71.598 1.00 15.06 65 THR A O 1
ATOM 524 N N . PHE A 1 66 ? -8.708 -7.148 71.065 1.00 14.80 66 PHE A N 1
ATOM 525 C CA . PHE A 1 66 ? -8.627 -6.600 69.715 1.00 15.06 66 PHE A CA 1
ATOM 526 C C . PHE A 1 66 ? -8.026 -5.190 69.641 1.00 16.67 66 PHE A C 1
ATOM 527 O O . PHE A 1 66 ? -7.176 -4.909 68.789 1.00 15.96 66 PHE A O 1
ATOM 535 N N . GLY A 1 67 ? -8.458 -4.309 70.533 1.00 16.29 67 GLY A N 1
ATOM 536 C CA . GLY A 1 67 ? -7.940 -2.951 70.516 1.00 17.33 67 GLY A CA 1
ATOM 537 C C . GLY A 1 67 ? -6.923 -2.684 71.609 1.00 18.77 67 GLY A C 1
ATOM 538 O O . GLY A 1 67 ? -6.635 -1.524 71.920 1.00 20.73 67 GLY A O 1
ATOM 539 N N . ALA A 1 68 ? -6.354 -3.746 72.172 1.00 18.26 68 ALA A N 1
ATOM 540 C CA . ALA A 1 68 ? -5.394 -3.593 73.259 1.00 18.47 68 ALA A CA 1
ATOM 541 C C . ALA A 1 68 ? -3.914 -3.413 72.913 1.00 19.14 68 ALA A C 1
ATOM 542 O O . ALA A 1 68 ? -3.087 -4.283 73.185 1.00 19.50 68 ALA A O 1
ATOM 544 N N . THR A 1 69 ? -3.590 -2.284 72.294 1.00 20.04 69 THR A N 1
ATOM 545 C CA . THR A 1 69 ? -2.201 -1.932 72.015 1.00 19.24 69 THR A CA 1
ATOM 546 C C . THR A 1 69 ? -2.138 -0.474 72.451 1.00 20.73 69 THR A C 1
ATOM 547 O O . THR A 1 69 ? -3.149 0.232 72.409 1.00 19.90 69 THR A O 1
ATOM 551 N N . ARG A 1 70 ? -0.972 -0.020 72.893 1.00 20.01 70 ARG A N 1
ATOM 552 C CA . ARG A 1 70 ? -0.854 1.358 73.354 1.00 22.34 70 ARG A CA 1
ATOM 553 C C . ARG A 1 70 ? -1.391 2.410 72.387 1.00 23.03 70 ARG A C 1
ATOM 554 O O . ARG A 1 70 ? -2.091 3.336 72.802 1.00 24.08 70 ARG A O 1
ATOM 562 N N . MET A 1 71 ? -1.076 2.268 71.103 1.00 21.92 71 MET A N 1
ATOM 563 C CA . MET A 1 71 ? -1.522 3.232 70.105 1.00 22.98 71 MET A CA 1
ATOM 564 C C . MET A 1 71 ? -3.033 3.355 69.992 1.00 24.71 71 MET A C 1
ATOM 565 O O . MET A 1 71 ? -3.553 4.445 69.744 1.00 25.53 71 MET A O 1
ATOM 570 N N . LYS A 1 72 ? -3.747 2.252 70.170 1.00 22.46 72 LYS A N 1
ATOM 571 C CA . LYS A 1 72 ? -5.196 2.316 70.070 1.00 24.92 72 LYS A CA 1
ATOM 572 C C . LYS A 1 72 ? -5.852 2.698 71.395 1.00 24.08 72 LYS A C 1
ATOM 573 O O . LYS A 1 72 ? -6.814 3.469 71.410 1.00 26.13 72 LYS A O 1
ATOM 579 N N . LEU A 1 73 ? -5.338 2.162 72.499 1.00 24.14 73 LEU A N 1
ATOM 580 C CA . LEU A 1 73 ? -5.888 2.454 73.823 1.00 25.16 73 LEU A CA 1
ATOM 581 C C . LEU A 1 73 ? -5.764 3.937 74.148 1.00 28.17 73 LEU A C 1
ATOM 582 O O . LEU A 1 73 ? -6.614 4.510 74.830 1.00 27.73 73 LEU A O 1
ATOM 587 N N . ARG A 1 74 ? -4.693 4.545 73.655 1.00 29.23 74 ARG A N 1
ATOM 588 C CA . ARG A 1 74 ? -4.434 5.961 73.872 1.00 33.52 74 ARG A CA 1
ATOM 589 C C . ARG A 1 74 ? -5.634 6.779 73.406 1.00 34.80 74 ARG A C 1
ATOM 590 O O . ARG A 1 74 ? -5.975 7.800 74.004 1.00 35.60 74 ARG A O 1
ATOM 598 N N . LYS A 1 75 ? -6.274 6.308 72.341 1.00 35.70 75 LYS A N 1
ATOM 599 C CA . LYS A 1 75 ? -7.432 6.975 71.758 1.00 37.28 75 LYS A CA 1
ATOM 600 C C . LYS A 1 75 ? -8.661 6.916 72.663 1.00 38.17 75 LYS A C 1
ATOM 601 O O . LYS A 1 75 ? -9.690 7.519 72.360 1.00 39.57 75 LYS A O 1
ATOM 607 N N . HIS A 1 76 ? -8.552 6.183 73.765 1.00 38.13 76 HIS A N 1
ATOM 608 C CA . HIS A 1 76 ? -9.657 6.042 74.708 1.00 38.30 76 HIS A CA 1
ATOM 609 C C . HIS A 1 76 ? -9.203 6.426 76.113 1.00 38.27 76 HIS A C 1
ATOM 610 O O . HIS A 1 76 ? -9.919 6.204 77.090 1.00 39.15 76 HIS A O 1
ATOM 617 N N . GLY A 1 77 ? -8.006 7.000 76.204 1.00 37.55 77 GLY A N 1
ATOM 618 C CA . GLY A 1 77 ? -7.469 7.397 77.491 1.00 36.03 77 GLY A CA 1
ATOM 619 C C . GLY A 1 77 ? -7.215 6.192 78.375 1.00 35.93 77 GLY A C 1
ATOM 620 O O . GLY A 1 77 ? -7.396 6.256 79.591 1.00 36.17 77 GLY A O 1
ATOM 621 N N . LEU A 1 78 ? -6.785 5.091 77.764 1.00 33.01 78 LEU A N 1
ATOM 622 C CA . LEU A 1 78 ? -6.520 3.862 78.504 1.00 31.49 78 LEU A CA 1
ATOM 623 C C . LEU A 1 78 ? -5.126 3.305 78.255 1.00 29.54 78 LEU A C 1
ATOM 624 O O . LEU A 1 78 ? -4.863 2.144 78.556 1.00 28.36 78 LEU A O 1
ATOM 629 N N . GLU A 1 79 ? -4.231 4.121 77.711 1.00 29.54 79 GLU A N 1
ATOM 630 C CA . GLU A 1 79 ? -2.882 3.647 77.427 1.00 30.68 79 GLU A CA 1
ATOM 631 C C . GLU A 1 79 ? -2.170 3.119 78.668 1.00 30.27 79 GLU A C 1
ATOM 632 O O . GLU A 1 79 ? -1.446 2.126 78.599 1.00 28.50 79 GLU A O 1
ATOM 638 N N . ASP A 1 80 ? -2.393 3.770 79.806 1.00 31.02 80 ASP A N 1
ATOM 639 C CA . ASP A 1 80 ? -1.759 3.361 81.056 1.00 32.18 80 ASP A CA 1
ATOM 640 C C . ASP A 1 80 ? -2.367 2.087 81.641 1.00 31.07 80 ASP A C 1
ATOM 641 O O . ASP A 1 80 ? -1.912 1.595 82.675 1.00 31.56 80 ASP A O 1
ATOM 646 N N . LYS A 1 81 ? -3.393 1.554 80.983 1.00 28.40 81 LYS A N 1
ATOM 647 C CA . LYS A 1 81 ? -4.048 0.341 81.459 1.00 27.39 81 LYS A CA 1
ATOM 648 C C . LYS A 1 81 ? -3.741 -0.870 80.582 1.00 25.39 81 LYS A C 1
ATOM 649 O O . LYS A 1 81 ? -4.327 -1.941 80.760 1.00 24.98 81 LYS A O 1
ATOM 655 N N . LEU A 1 82 ? -2.816 -0.697 79.643 1.00 24.70 82 LEU A N 1
ATOM 656 C CA . LEU A 1 82 ? -2.425 -1.775 78.743 1.00 23.58 82 LEU A CA 1
ATOM 657 C C . LEU A 1 82 ? -2.123 -3.079 79.467 1.00 24.56 82 LEU A C 1
ATOM 658 O O . LEU A 1 82 ? -2.679 -4.123 79.135 1.00 22.34 82 LEU A O 1
ATOM 663 N N . ASP A 1 83 ? -1.235 -3.018 80.457 1.00 22.58 83 ASP A N 1
ATOM 664 C CA . ASP A 1 83 ? -0.841 -4.220 81.177 1.00 22.29 83 ASP A CA 1
ATOM 665 C C . ASP A 1 83 ? -1.990 -4.956 81.854 1.00 21.58 83 ASP A C 1
ATOM 666 O O . ASP A 1 83 ? -2.190 -6.144 81.616 1.00 19.00 83 ASP A O 1
ATOM 671 N N . PRO A 1 84 ? -2.756 -4.270 82.720 1.00 20.48 84 PRO A N 1
ATOM 672 C CA . PRO A 1 84 ? -3.855 -4.993 83.362 1.00 21.19 84 PRO A CA 1
ATOM 673 C C . PRO A 1 84 ? -4.911 -5.480 82.366 1.00 20.95 84 PRO A C 1
ATOM 674 O O . PRO A 1 84 ? -5.450 -6.571 82.516 1.00 19.01 84 PRO A O 1
ATOM 678 N N . ILE A 1 85 ? -5.199 -4.678 81.347 1.00 19.82 85 ILE A N 1
ATOM 679 C CA . ILE A 1 85 ? -6.187 -5.085 80.346 1.00 21.95 85 ILE A CA 1
ATOM 680 C C . ILE A 1 85 ? -5.772 -6.388 79.656 1.00 21.02 85 ILE A C 1
ATOM 681 O O . ILE A 1 85 ? -6.557 -7.335 79.572 1.00 20.72 85 ILE A O 1
ATOM 686 N N . VAL A 1 86 ? -4.533 -6.449 79.179 1.00 19.42 86 VAL A N 1
ATOM 687 C CA . VAL A 1 86 ? -4.071 -7.650 78.495 1.00 19.53 86 VAL A CA 1
ATOM 688 C C . VAL A 1 86 ? -3.862 -8.836 79.441 1.00 18.35 86 VAL A C 1
ATOM 689 O O . VAL A 1 86 ? -4.269 -9.950 79.126 1.00 18.59 86 VAL A O 1
ATOM 693 N N . ARG A 1 87 ? -3.242 -8.617 80.601 1.00 20.21 87 ARG A N 1
ATOM 694 C CA . ARG A 1 87 ? -3.042 -9.727 81.527 1.00 21.51 87 ARG A CA 1
ATOM 695 C C . ARG A 1 87 ? -4.373 -10.312 81.965 1.00 21.63 87 ARG A C 1
ATOM 696 O O . ARG A 1 87 ? -4.563 -11.529 81.929 1.00 22.68 87 ARG A O 1
ATOM 704 N N . ASN A 1 88 ? -5.300 -9.449 82.374 1.00 21.01 88 ASN A N 1
ATOM 705 C CA . ASN A 1 88 ? -6.609 -9.928 82.799 1.00 22.41 88 ASN A CA 1
ATOM 706 C C . ASN A 1 88 ? -7.285 -10.689 81.661 1.00 19.36 88 ASN A C 1
ATOM 707 O O . ASN A 1 88 ? -7.854 -11.751 81.878 1.00 20.70 88 ASN A O 1
ATOM 712 N N . ALA A 1 89 ? -7.217 -10.150 80.446 1.00 20.43 89 ALA A N 1
ATOM 713 C CA . ALA A 1 89 ? -7.842 -10.809 79.300 1.00 17.59 89 ALA A CA 1
ATOM 714 C C . ALA A 1 89 ? -7.348 -12.238 79.118 1.00 19.50 89 ALA A C 1
ATOM 715 O O . ALA A 1 89 ? -8.137 -13.158 78.907 1.00 18.37 89 ALA A O 1
ATOM 717 N N . VAL A 1 90 ? -6.039 -12.438 79.193 1.00 17.54 90 VAL A N 1
ATOM 718 C CA . VAL A 1 90 ? -5.517 -13.781 79.000 1.00 18.37 90 VAL A CA 1
ATOM 719 C C . VAL A 1 90 ? -5.906 -14.703 80.153 1.00 18.20 90 VAL A C 1
ATOM 720 O O . VAL A 1 90 ? -6.296 -15.849 79.930 1.00 21.10 90 VAL A O 1
ATOM 724 N N . ARG A 1 91 ? -5.812 -14.202 81.380 1.00 20.25 91 ARG A N 1
ATOM 725 C CA . ARG A 1 91 ? -6.163 -14.997 82.551 1.00 22.01 91 ARG A CA 1
ATOM 726 C C . ARG A 1 91 ? -7.626 -15.417 82.504 1.00 22.02 91 ARG A C 1
ATOM 727 O O . ARG A 1 91 ? -7.959 -16.564 82.798 1.00 21.74 91 ARG A O 1
ATOM 735 N N . ILE A 1 92 ? -8.499 -14.485 82.131 1.00 21.52 92 ILE A N 1
ATOM 736 C CA . ILE A 1 92 ? -9.926 -14.785 82.049 1.00 20.62 92 ILE A CA 1
ATOM 737 C C . ILE A 1 92 ? -10.178 -15.847 80.989 1.00 19.75 92 ILE A C 1
ATOM 738 O O . ILE A 1 92 ? -10.884 -16.824 81.237 1.00 20.47 92 ILE A O 1
ATOM 743 N N . ALA A 1 93 ? -9.586 -15.669 79.812 1.00 20.65 93 ALA A N 1
ATOM 744 C CA . ALA A 1 93 ? -9.767 -16.630 78.727 1.00 20.13 93 ALA A CA 1
ATOM 745 C C . ALA A 1 93 ? -9.244 -18.015 79.112 1.00 20.93 93 ALA A C 1
ATOM 746 O O . ALA A 1 93 ? -9.873 -19.033 78.818 1.00 21.41 93 ALA A O 1
ATOM 748 N N . ARG A 1 94 ? -8.090 -18.053 79.770 1.00 22.83 94 ARG A N 1
ATOM 749 C CA . ARG A 1 94 ? -7.507 -19.326 80.184 1.00 23.93 94 ARG A CA 1
ATOM 750 C C . ARG A 1 94 ? -8.413 -20.020 81.197 1.00 24.69 94 ARG A C 1
ATOM 751 O O . ARG A 1 94 ? -8.541 -21.246 81.192 1.00 24.63 94 ARG A O 1
ATOM 759 N N . ARG A 1 95 ? -9.046 -19.235 82.062 1.00 25.71 95 ARG A N 1
ATOM 760 C CA . ARG A 1 95 ? -9.944 -19.800 83.066 1.00 28.33 95 ARG A CA 1
ATOM 761 C C . ARG A 1 95 ? -11.136 -20.460 82.378 1.00 27.31 95 ARG A C 1
ATOM 762 O O . ARG A 1 95 ? -11.646 -21.478 82.838 1.00 27.30 95 ARG A O 1
ATOM 770 N N . ALA A 1 96 ? -11.580 -19.875 81.272 1.00 27.01 96 ALA A N 1
ATOM 771 C CA . ALA A 1 96 ? -12.714 -20.421 80.540 1.00 26.04 96 ALA A CA 1
ATOM 772 C C . ALA A 1 96 ? -12.337 -21.585 79.623 1.00 26.17 96 ALA A C 1
ATOM 773 O O . ALA A 1 96 ? -13.082 -22.559 79.508 1.00 26.57 96 ALA A O 1
ATOM 775 N N . ALA A 1 97 ? -11.175 -21.484 78.985 1.00 25.72 97 ALA A N 1
ATOM 776 C CA . ALA A 1 97 ? -10.712 -22.494 78.040 1.00 26.08 97 ALA A CA 1
ATOM 777 C C . ALA A 1 97 ? -10.310 -23.836 78.632 1.00 28.06 97 ALA A C 1
ATOM 778 O O . ALA A 1 97 ? -10.565 -24.880 78.033 1.00 26.62 97 ALA A O 1
ATOM 780 N N . GLY A 1 98 ? -9.676 -23.812 79.797 1.00 30.51 98 GLY A N 1
ATOM 781 C CA . GLY A 1 98 ? -9.238 -25.057 80.395 1.00 33.43 98 GLY A CA 1
ATOM 782 C C . GLY A 1 98 ? -8.136 -25.616 79.516 1.00 34.30 98 GLY A C 1
ATOM 783 O O . GLY A 1 98 ? -7.086 -24.992 79.362 1.00 35.64 98 GLY A O 1
ATOM 784 N N . GLU A 1 99 ? -8.383 -26.778 78.917 1.00 36.98 99 GLU A N 1
ATOM 785 C CA . GLU A 1 99 ? -7.401 -27.420 78.046 1.00 37.71 99 GLU A CA 1
ATOM 786 C C . GLU A 1 99 ? -7.470 -26.917 76.608 1.00 36.47 99 GLU A C 1
ATOM 787 O O . GLU A 1 99 ? -6.545 -27.132 75.821 1.00 36.52 99 GLU A O 1
ATOM 793 N N . LYS A 1 100 ? -8.566 -26.250 76.264 1.00 32.21 100 LYS A N 1
ATOM 794 C CA . LYS A 1 100 ? -8.735 -25.732 74.916 1.00 28.19 100 LYS A CA 1
ATOM 795 C C . LYS A 1 100 ? -7.703 -24.643 74.642 1.00 24.49 100 LYS A C 1
ATOM 796 O O . LYS A 1 100 ? -7.022 -24.175 75.554 1.00 24.41 100 LYS A O 1
ATOM 802 N N . LEU A 1 101 ? -7.591 -24.248 73.380 1.00 20.74 101 LEU A N 1
ATOM 803 C CA . LEU A 1 101 ? -6.624 -23.237 72.972 1.00 19.22 101 LEU A CA 1
ATOM 804 C C . LEU A 1 101 ? -7.095 -21.801 73.169 1.00 20.92 101 LEU A C 1
ATOM 805 O O . LEU A 1 101 ? -8.262 -21.470 72.934 1.00 20.20 101 LEU A O 1
ATOM 810 N N . VAL A 1 102 ? -6.164 -20.959 73.602 1.00 17.92 102 VAL A N 1
ATOM 811 C CA . VAL A 1 102 ? -6.425 -19.540 73.801 1.00 17.78 102 VAL A CA 1
ATOM 812 C C . VAL A 1 102 ? -5.456 -18.793 72.887 1.00 17.75 102 VAL A C 1
ATOM 813 O O . VAL A 1 102 ? -4.241 -18.945 73.014 1.00 18.52 102 VAL A O 1
ATOM 817 N N . PHE A 1 103 ? -5.982 -18.018 71.941 1.00 16.52 103 PHE A N 1
ATOM 818 C CA . PHE A 1 103 ? -5.117 -17.246 71.052 1.00 15.10 103 PHE A CA 1
ATOM 819 C C . PHE A 1 103 ? -5.214 -15.767 71.405 1.00 16.18 103 PHE A C 1
ATOM 820 O O . PHE A 1 103 ? -6.307 -15.250 71.649 1.00 15.06 103 PHE A O 1
ATOM 828 N N . GLY A 1 104 ? -4.072 -15.091 71.448 1.00 14.63 104 GLY A N 1
ATOM 829 C CA . GLY A 1 104 ? -4.090 -13.667 71.715 1.00 14.87 104 GLY A CA 1
ATOM 830 C C . GLY A 1 104 ? -4.689 -13.050 70.463 1.00 17.75 104 GLY A C 1
ATOM 831 O O . GLY A 1 104 ? -4.386 -13.486 69.354 1.00 20.46 104 GLY A O 1
ATOM 832 N N . ASP A 1 105 ? -5.538 -12.041 70.637 1.00 15.70 105 ASP A N 1
ATOM 833 C CA . ASP A 1 105 ? -6.208 -11.369 69.527 1.00 15.01 105 ASP A CA 1
ATOM 834 C C . ASP A 1 105 ? -5.695 -9.937 69.458 1.00 15.63 105 ASP A C 1
ATOM 835 O O . ASP A 1 105 ? -5.972 -9.132 70.348 1.00 15.63 105 ASP A O 1
ATOM 840 N N . ILE A 1 106 ? -4.931 -9.625 68.421 1.00 13.43 106 ILE A N 1
ATOM 841 C CA . ILE A 1 106 ? -4.419 -8.269 68.277 1.00 16.18 106 ILE A CA 1
ATOM 842 C C . ILE A 1 106 ? -4.898 -7.646 66.969 1.00 14.67 106 ILE A C 1
ATOM 843 O O . ILE A 1 106 ? -4.616 -8.154 65.880 1.00 12.97 106 ILE A O 1
ATOM 848 N N . GLY A 1 107 ? -5.632 -6.540 67.090 1.00 15.40 107 GLY A N 1
ATOM 849 C CA . GLY A 1 107 ? -6.130 -5.846 65.920 1.00 15.45 107 GLY A CA 1
ATOM 850 C C . GLY A 1 107 ? -5.228 -4.681 65.548 1.00 15.92 107 GLY A C 1
ATOM 851 O O . GLY A 1 107 ? -4.249 -4.400 66.250 1.00 14.79 107 GLY A O 1
ATOM 852 N N . PRO A 1 108 ? -5.525 -3.991 64.441 1.00 15.73 108 PRO A N 1
ATOM 853 C CA . PRO A 1 108 ? -4.706 -2.852 64.007 1.00 15.69 108 PRO A CA 1
ATOM 854 C C . PRO A 1 108 ? -4.894 -1.622 64.895 1.00 17.55 108 PRO A C 1
ATOM 855 O O . PRO A 1 108 ? -5.825 -1.556 65.699 1.00 19.01 108 PRO A O 1
ATOM 859 N N . THR A 1 109 ? -4.004 -0.649 64.736 1.00 17.20 109 THR A N 1
ATOM 860 C CA . THR A 1 109 ? -4.033 0.565 65.550 1.00 17.97 109 THR A CA 1
ATOM 861 C C . THR A 1 109 ? -5.053 1.609 65.133 1.00 19.91 109 THR A C 1
ATOM 862 O O . THR A 1 109 ? -5.475 2.429 65.954 1.00 19.32 109 THR A O 1
ATOM 866 N N . GLY A 1 110 ? -5.448 1.585 63.868 1.00 19.06 110 GLY A N 1
ATOM 867 C CA . GLY A 1 110 ? -6.375 2.587 63.379 1.00 21.74 110 GLY A CA 1
ATOM 868 C C . GLY A 1 110 ? -5.563 3.742 62.817 1.00 22.65 110 GLY A C 1
ATOM 869 O O . GLY A 1 110 ? -6.116 4.732 62.341 1.00 21.92 110 GLY A O 1
ATOM 870 N N . GLU A 1 111 ? -4.239 3.612 62.889 1.00 20.04 111 GLU A N 1
ATOM 871 C CA . GLU A 1 111 ? -3.314 4.622 62.372 1.00 19.78 111 GLU A CA 1
ATOM 872 C C . GLU A 1 111 ? -2.695 4.112 61.074 1.00 20.73 111 GLU A C 1
ATOM 873 O O . GLU A 1 111 ? -2.200 2.986 61.024 1.00 18.26 111 GLU A O 1
ATOM 879 N N . LEU A 1 112 ? -2.725 4.931 60.027 1.00 19.10 112 LEU A N 1
ATOM 880 C CA . LEU A 1 112 ? -2.150 4.544 58.741 1.00 19.98 112 LEU A CA 1
ATOM 881 C C . LEU A 1 112 ? -0.650 4.815 58.758 1.00 19.44 112 LEU A C 1
ATOM 882 O O . LEU A 1 112 ? -0.170 5.671 59.493 1.00 18.28 112 LEU A O 1
ATOM 887 N N . PRO A 1 113 ? 0.120 4.074 57.954 1.00 19.42 113 PRO A N 1
ATOM 888 C CA . PRO A 1 113 ? 1.558 4.328 57.963 1.00 19.42 113 PRO A CA 1
ATOM 889 C C . PRO A 1 113 ? 1.917 5.602 57.206 1.00 16.52 113 PRO A C 1
ATOM 890 O O . PRO A 1 113 ? 1.202 6.025 56.295 1.00 18.59 113 PRO A O 1
ATOM 894 N N . TYR A 1 114 ? 3.024 6.215 57.596 1.00 19.01 114 TYR A N 1
ATOM 895 C CA . TYR A 1 114 ? 3.513 7.392 56.887 1.00 20.27 114 TYR A CA 1
ATOM 896 C C . TYR A 1 114 ? 3.672 6.866 55.451 1.00 21.18 114 TYR A C 1
ATOM 897 O O . TYR A 1 114 ? 4.099 5.722 55.255 1.00 21.55 114 TYR A O 1
ATOM 906 N N . PRO A 1 115 ? 3.376 7.684 54.430 1.00 21.24 115 PRO A N 1
ATOM 907 C CA . PRO A 1 115 ? 2.908 9.073 54.449 1.00 22.39 115 PRO A CA 1
ATOM 908 C C . PRO A 1 115 ? 1.394 9.270 54.486 1.00 21.61 115 PRO A C 1
ATOM 909 O O . PRO A 1 115 ? 0.923 10.404 54.403 1.00 20.73 115 PRO A O 1
ATOM 913 N N . LEU A 1 116 ? 0.626 8.190 54.585 1.00 20.47 116 LEU A N 1
ATOM 914 C CA . LEU A 1 116 ? -0.827 8.331 54.652 1.00 21.17 116 LEU A CA 1
ATOM 915 C C . LEU A 1 116 ? -1.127 8.868 56.043 1.00 21.26 116 LEU A C 1
ATOM 916 O O . LEU A 1 116 ? -1.953 9.774 56.220 1.00 21.20 116 LEU A O 1
ATOM 921 N N . GLY A 1 117 ? -0.423 8.305 57.019 1.00 20.15 117 GLY A N 1
ATOM 922 C CA . GLY A 1 117 ? -0.541 8.718 58.402 1.00 17.81 117 GLY A CA 1
ATOM 923 C C . GLY A 1 117 ? 0.801 9.298 58.812 1.00 17.50 117 GLY A C 1
ATOM 924 O O . GLY A 1 117 ? 1.606 9.671 57.960 1.00 18.86 117 GLY A O 1
ATOM 925 N N . SER A 1 118 ? 1.064 9.359 60.111 1.00 18.39 118 SER A N 1
ATOM 926 C CA . SER A 1 118 ? 2.325 9.909 60.588 1.00 20.67 118 SER A CA 1
ATOM 927 C C . SER A 1 118 ? 3.250 8.852 61.185 1.00 22.15 118 SER A C 1
ATOM 928 O O . SER A 1 118 ? 4.369 9.163 61.590 1.00 25.10 118 SER A O 1
ATOM 931 N N . THR A 1 119 ? 2.796 7.601 61.215 1.00 21.03 119 THR A N 1
ATOM 932 C CA . THR A 1 119 ? 3.568 6.526 61.839 1.00 20.41 119 THR A CA 1
ATOM 933 C C . THR A 1 119 ? 4.602 5.796 60.989 1.00 18.58 119 THR A C 1
ATOM 934 O O . THR A 1 119 ? 4.319 5.357 59.878 1.00 18.18 119 THR A O 1
ATOM 938 N N . LEU A 1 120 ? 5.805 5.662 61.537 1.00 17.49 120 LEU A N 1
ATOM 939 C CA . LEU A 1 120 ? 6.881 4.965 60.852 1.00 18.19 120 LEU A CA 1
ATOM 940 C C . LEU A 1 120 ? 6.881 3.509 61.316 1.00 17.05 120 LEU A C 1
ATOM 941 O O . LEU A 1 120 ? 6.437 3.205 62.421 1.00 17.28 120 LEU A O 1
ATOM 946 N N . PHE A 1 121 ? 7.383 2.624 60.465 1.00 16.88 121 PHE A N 1
ATOM 947 C CA . PHE A 1 121 ? 7.453 1.198 60.771 1.00 17.80 121 PHE A CA 1
ATOM 948 C C . PHE A 1 121 ? 7.918 0.893 62.199 1.00 19.98 121 PHE A C 1
ATOM 949 O O . PHE A 1 121 ? 7.289 0.108 62.910 1.00 17.93 121 PHE A O 1
ATOM 957 N N . GLU A 1 122 ? 9.014 1.506 62.628 1.00 20.74 122 GLU A N 1
ATOM 958 C CA . GLU A 1 122 ? 9.531 1.213 63.958 1.00 23.64 122 GLU A CA 1
ATOM 959 C C . GLU A 1 122 ? 8.564 1.503 65.105 1.00 21.15 122 GLU A C 1
ATOM 960 O O . GLU A 1 122 ? 8.610 0.823 66.129 1.00 21.48 122 GLU A O 1
ATOM 966 N N . GLU A 1 123 ? 7.683 2.490 64.950 1.00 19.65 123 GLU A N 1
ATOM 967 C CA . GLU A 1 123 ? 6.716 2.770 66.007 1.00 19.01 123 GLU A CA 1
ATOM 968 C C . GLU A 1 123 ? 5.656 1.661 66.052 1.00 19.38 123 GLU A C 1
ATOM 969 O O . GLU A 1 123 ? 5.256 1.230 67.134 1.00 18.05 123 GLU A O 1
ATOM 975 N N . PHE A 1 124 ? 5.187 1.211 64.887 1.00 16.68 124 PHE A N 1
ATOM 976 C CA . PHE A 1 124 ? 4.203 0.117 64.849 1.00 17.09 124 PHE A CA 1
ATOM 977 C C . PHE A 1 124 ? 4.832 -1.112 65.509 1.00 17.06 124 PHE A C 1
ATOM 978 O O . PHE A 1 124 ? 4.215 -1.792 66.332 1.00 16.40 124 PHE A O 1
ATOM 986 N N . TYR A 1 125 ? 6.071 -1.390 65.121 1.00 17.35 125 TYR A N 1
ATOM 987 C CA . TYR A 1 125 ? 6.803 -2.539 65.639 1.00 18.54 125 TYR A CA 1
ATOM 988 C C . TYR A 1 125 ? 6.822 -2.553 67.163 1.00 18.93 125 TYR A C 1
ATOM 989 O O . TYR A 1 125 ? 6.437 -3.543 67.781 1.00 18.51 125 TYR A O 1
ATOM 998 N N . GLU A 1 126 ? 7.257 -1.450 67.771 1.00 18.58 126 GLU A N 1
ATOM 999 C CA . GLU A 1 126 ? 7.326 -1.361 69.228 1.00 19.18 126 GLU A CA 1
ATOM 1000 C C . GLU A 1 126 ? 5.948 -1.497 69.876 1.00 20.11 126 GLU A C 1
ATOM 1001 O O . GLU A 1 126 ? 5.798 -2.117 70.930 1.00 19.42 126 GLU A O 1
ATOM 1007 N N . ASN A 1 127 ? 4.941 -0.916 69.235 1.00 17.12 127 ASN A N 1
ATOM 1008 C CA . ASN A 1 127 ? 3.573 -0.969 69.733 1.00 17.19 127 ASN A CA 1
ATOM 1009 C C . ASN A 1 127 ? 3.080 -2.413 69.860 1.00 15.56 127 ASN A C 1
ATOM 1010 O O . ASN A 1 127 ? 2.534 -2.810 70.890 1.00 16.66 127 ASN A O 1
ATOM 1015 N N . PHE A 1 128 ? 3.270 -3.193 68.803 1.00 16.27 128 PHE A N 1
ATOM 1016 C CA . PHE A 1 128 ? 2.816 -4.577 68.808 1.00 14.98 128 PHE A CA 1
ATOM 1017 C C . PHE A 1 128 ? 3.674 -5.458 69.700 1.00 16.97 128 PHE A C 1
ATOM 1018 O O . PHE A 1 128 ? 3.168 -6.360 70.362 1.00 16.57 128 PHE A O 1
ATOM 1026 N N . ARG A 1 129 ? 4.972 -5.183 69.717 1.00 16.51 129 ARG A N 1
ATOM 1027 C CA . ARG A 1 129 ? 5.908 -5.946 70.534 1.00 17.44 129 ARG A CA 1
ATOM 1028 C C . ARG A 1 129 ? 5.446 -5.972 71.995 1.00 17.76 129 ARG A C 1
ATOM 1029 O O . ARG A 1 129 ? 5.434 -7.016 72.650 1.00 16.84 129 ARG A O 1
ATOM 1037 N N . GLU A 1 130 ? 5.047 -4.815 72.499 1.00 17.15 130 GLU A N 1
ATOM 1038 C CA . GLU A 1 130 ? 4.629 -4.704 73.886 1.00 17.80 130 GLU A CA 1
ATOM 1039 C C . GLU A 1 130 ? 3.422 -5.560 74.252 1.00 18.64 130 GLU A C 1
ATOM 1040 O O . GLU A 1 130 ? 3.397 -6.188 75.311 1.00 18.45 130 GLU A O 1
ATOM 1046 N N . THR A 1 131 ? 2.424 -5.609 73.379 1.00 17.46 131 THR A N 1
ATOM 1047 C CA . THR A 1 131 ? 1.260 -6.429 73.661 1.00 15.50 131 THR A CA 1
ATOM 1048 C C . THR A 1 131 ? 1.623 -7.906 73.544 1.00 15.29 131 THR A C 1
ATOM 1049 O O . THR A 1 131 ? 1.167 -8.727 74.337 1.00 17.27 131 THR A O 1
ATOM 1053 N N . VAL A 1 132 ? 2.457 -8.249 72.568 1.00 15.18 132 VAL A N 1
ATOM 1054 C CA . VAL A 1 132 ? 2.850 -9.646 72.409 1.00 15.18 132 VAL A CA 1
ATOM 1055 C C . VAL A 1 132 ? 3.622 -10.144 73.642 1.00 15.96 132 VAL A C 1
ATOM 1056 O O . VAL A 1 132 ? 3.435 -11.283 74.073 1.00 16.98 132 VAL A O 1
ATOM 1060 N N . GLU A 1 133 ? 4.481 -9.295 74.202 1.00 18.52 133 GLU A N 1
ATOM 1061 C CA . GLU A 1 133 ? 5.257 -9.661 75.394 1.00 19.10 133 GLU A CA 1
ATOM 1062 C C . GLU A 1 133 ? 4.344 -10.116 76.525 1.00 20.11 133 GLU A C 1
ATOM 1063 O O . GLU A 1 133 ? 4.577 -11.150 77.160 1.00 18.42 133 GLU A O 1
ATOM 1069 N N . ILE A 1 134 ? 3.293 -9.340 76.772 1.00 18.03 134 ILE A N 1
ATOM 1070 C CA . ILE A 1 134 ? 2.351 -9.662 77.831 1.00 16.77 134 ILE A CA 1
ATOM 1071 C C . ILE A 1 134 ? 1.650 -10.989 77.563 1.00 17.70 134 ILE A C 1
ATOM 1072 O O . ILE A 1 134 ? 1.576 -11.845 78.443 1.00 17.54 134 ILE A O 1
ATOM 1077 N N . MET A 1 135 ? 1.137 -11.157 76.346 1.00 16.61 135 MET A N 1
ATOM 1078 C CA . MET A 1 135 ? 0.433 -12.382 75.987 1.00 17.33 135 MET A CA 1
ATOM 1079 C C . MET A 1 135 ? 1.307 -13.625 76.093 1.00 17.29 135 MET A C 1
ATOM 1080 O O . MET A 1 135 ? 0.851 -14.663 76.570 1.00 18.72 135 MET A O 1
ATOM 1085 N N . VAL A 1 136 ? 2.555 -13.526 75.643 1.00 16.50 136 VAL A N 1
ATOM 1086 C CA . VAL A 1 136 ? 3.466 -14.665 75.697 1.00 18.65 136 VAL A CA 1
ATOM 1087 C C . VAL A 1 136 ? 3.745 -15.029 77.157 1.00 19.25 136 VAL A C 1
ATOM 1088 O O . VAL A 1 136 ? 3.769 -16.208 77.523 1.00 19.51 136 VAL A O 1
ATOM 1092 N N . GLU A 1 137 ? 3.935 -14.011 77.989 1.00 19.45 137 GLU A N 1
ATOM 1093 C CA . GLU A 1 137 ? 4.195 -14.222 79.411 1.00 21.48 137 GLU A CA 1
ATOM 1094 C C . GLU A 1 137 ? 3.015 -14.872 80.108 1.00 23.41 137 GLU A C 1
ATOM 1095 O O . GLU A 1 137 ? 3.194 -15.688 81.019 1.00 23.62 137 GLU A O 1
ATOM 1101 N N . GLU A 1 138 ? 1.807 -14.502 79.691 1.00 22.63 138 GLU A N 1
ATOM 1102 C CA . GLU A 1 138 ? 0.606 -15.046 80.307 1.00 24.28 138 GLU A CA 1
ATOM 1103 C C . GLU A 1 138 ? 0.215 -16.405 79.751 1.00 24.36 138 GLU A C 1
ATOM 1104 O O . GLU A 1 138 ? -0.777 -16.998 80.175 1.00 26.67 138 GLU A O 1
ATOM 1110 N N . GLY A 1 139 ? 0.994 -16.894 78.792 1.00 23.82 139 GLY A N 1
ATOM 1111 C CA . GLY A 1 139 ? 0.749 -18.217 78.246 1.00 24.04 139 GLY A CA 1
ATOM 1112 C C . GLY A 1 139 ? -0.244 -18.491 77.130 1.00 23.88 139 GLY A C 1
ATOM 1113 O O . GLY A 1 139 ? -0.878 -19.544 77.130 1.00 25.27 139 GLY A O 1
ATOM 1114 N N . VAL A 1 140 ? -0.385 -17.591 76.167 1.00 23.05 140 VAL A N 1
ATOM 1115 C CA . VAL A 1 140 ? -1.306 -17.867 75.072 1.00 20.58 140 VAL A CA 1
ATOM 1116 C C . VAL A 1 140 ? -0.751 -19.018 74.238 1.00 19.21 140 VAL A C 1
ATOM 1117 O O . VAL A 1 140 ? 0.456 -19.301 74.276 1.00 19.62 140 VAL A O 1
ATOM 1121 N N . ASP A 1 141 ? -1.628 -19.678 73.485 1.00 19.90 141 ASP A N 1
ATOM 1122 C CA . ASP A 1 141 ? -1.241 -20.806 72.636 1.00 19.15 141 ASP A CA 1
ATOM 1123 C C . ASP A 1 141 ? -1.011 -20.375 71.194 1.00 18.44 141 ASP A C 1
ATOM 1124 O O . ASP A 1 141 ? -0.748 -21.194 70.314 1.00 18.40 141 ASP A O 1
ATOM 1129 N N . GLY A 1 142 ? -1.110 -19.076 70.955 1.00 16.84 142 GLY A N 1
ATOM 1130 C CA . GLY A 1 142 ? -0.917 -18.572 69.614 1.00 13.23 142 GLY A CA 1
ATOM 1131 C C . GLY A 1 142 ? -1.367 -17.129 69.596 1.00 15.88 142 GLY A C 1
ATOM 1132 O O . GLY A 1 142 ? -1.910 -16.630 70.585 1.00 15.41 142 GLY A O 1
ATOM 1133 N N . ILE A 1 143 ? -1.119 -16.454 68.485 1.00 16.04 143 ILE A N 1
ATOM 1134 C CA . ILE A 1 143 ? -1.535 -15.063 68.345 1.00 17.41 143 ILE A CA 1
ATOM 1135 C C . ILE A 1 143 ? -2.050 -14.837 66.938 1.00 14.29 143 ILE A C 1
ATOM 1136 O O . ILE A 1 143 ? -1.440 -15.268 65.958 1.00 15.77 143 ILE A O 1
ATOM 1141 N N . ILE A 1 144 ? -3.189 -14.168 66.845 1.00 15.09 144 ILE A N 1
ATOM 1142 C CA . ILE A 1 144 ? -3.774 -13.881 65.561 1.00 13.50 144 ILE A CA 1
ATOM 1143 C C . ILE A 1 144 ? -3.899 -12.376 65.388 1.00 13.26 144 ILE A C 1
ATOM 1144 O O . ILE A 1 144 ? -4.451 -11.691 66.251 1.00 14.32 144 ILE A O 1
ATOM 1149 N N . PHE A 1 145 ? -3.335 -11.872 64.296 1.00 12.05 145 PHE A N 1
ATOM 1150 C CA . PHE A 1 145 ? -3.422 -10.445 63.994 1.00 10.71 145 PHE A CA 1
ATOM 1151 C C . PHE A 1 145 ? -4.656 -10.337 63.112 1.00 10.09 145 PHE A C 1
ATOM 1152 O O . PHE A 1 145 ? -4.646 -10.677 61.929 1.00 13.83 145 PHE A O 1
ATOM 1160 N N . GLU A 1 146 ? -5.726 -9.870 63.735 1.00 13.62 146 GLU A N 1
ATOM 1161 C CA . GLU A 1 146 ? -7.045 -9.758 63.129 1.00 12.57 146 GLU A CA 1
ATOM 1162 C C . GLU A 1 146 ? -7.393 -8.468 62.417 1.00 13.87 146 GLU A C 1
ATOM 1163 O O . GLU A 1 146 ? -7.002 -7.388 62.853 1.00 13.91 146 GLU A O 1
ATOM 1169 N N . THR A 1 147 ? -8.141 -8.606 61.323 1.00 13.91 147 THR A N 1
ATOM 1170 C CA . THR A 1 147 ? -8.682 -7.458 60.612 1.00 15.33 147 THR A CA 1
ATOM 1171 C C . THR A 1 147 ? -7.703 -6.392 60.133 1.00 14.99 147 THR A C 1
ATOM 1172 O O . THR A 1 147 ? -8.024 -5.195 60.166 1.00 15.38 147 THR A O 1
ATOM 1176 N N . PHE A 1 148 ? -6.521 -6.786 59.682 1.00 13.51 148 PHE A N 1
ATOM 1177 C CA . PHE A 1 148 ? -5.596 -5.760 59.211 1.00 14.23 148 PHE A CA 1
ATOM 1178 C C . PHE A 1 148 ? -5.952 -5.264 57.819 1.00 15.21 148 PHE A C 1
ATOM 1179 O O . PHE A 1 148 ? -6.384 -6.029 56.954 1.00 14.36 148 PHE A O 1
ATOM 1187 N N . SER A 1 149 ? -5.778 -3.957 57.617 1.00 14.08 149 SER A N 1
ATOM 1188 C CA . SER A 1 149 ? -6.116 -3.330 56.346 1.00 17.38 149 SER A CA 1
ATOM 1189 C C . SER A 1 149 ? -4.912 -2.849 55.560 1.00 15.79 149 SER A C 1
ATOM 1190 O O . SER A 1 149 ? -5.048 -2.457 54.399 1.00 18.19 149 SER A O 1
ATOM 1193 N N . ASP A 1 150 ? -3.737 -2.872 56.182 1.00 14.87 150 ASP A N 1
ATOM 1194 C CA . ASP A 1 150 ? -2.525 -2.419 55.513 1.00 15.91 150 ASP A CA 1
ATOM 1195 C C . ASP A 1 150 ? -1.364 -3.398 55.705 1.00 16.73 150 ASP A C 1
ATOM 1196 O O . ASP A 1 150 ? -1.077 -3.814 56.831 1.00 16.37 150 ASP A O 1
ATOM 1201 N N . ILE A 1 151 ? -0.681 -3.737 54.614 1.00 18.53 151 ILE A N 1
ATOM 1202 C CA . ILE A 1 151 ? 0.425 -4.688 54.701 1.00 18.28 151 ILE A CA 1
ATOM 1203 C C . ILE A 1 151 ? 1.649 -4.233 55.486 1.00 17.78 151 ILE A C 1
ATOM 1204 O O . ILE A 1 151 ? 2.335 -5.055 56.071 1.00 15.71 151 ILE A O 1
ATOM 1209 N N . LEU A 1 152 ? 1.945 -2.938 55.520 1.00 15.64 152 LEU A N 1
ATOM 1210 C CA . LEU A 1 152 ? 3.110 -2.518 56.280 1.00 14.40 152 LEU A CA 1
ATOM 1211 C C . LEU A 1 152 ? 2.842 -2.655 57.772 1.00 14.74 152 LEU A C 1
ATOM 1212 O O . LEU A 1 152 ? 3.708 -3.121 58.528 1.00 14.96 152 LEU A O 1
ATOM 1217 N N . GLU A 1 153 ? 1.651 -2.249 58.203 1.00 13.02 153 GLU A N 1
ATOM 1218 C CA . GLU A 1 153 ? 1.317 -2.345 59.615 1.00 13.17 153 GLU A CA 1
ATOM 1219 C C . GLU A 1 153 ? 1.302 -3.822 60.027 1.00 12.10 153 GLU A C 1
ATOM 1220 O O . GLU A 1 153 ? 1.776 -4.162 61.109 1.00 14.22 153 GLU A O 1
ATOM 1226 N N . LEU A 1 154 ? 0.753 -4.683 59.169 1.00 13.55 154 LEU A N 1
ATOM 1227 C CA . LEU A 1 154 ? 0.702 -6.125 59.461 1.00 12.98 154 LEU A CA 1
ATOM 1228 C C . LEU A 1 154 ? 2.121 -6.709 59.491 1.00 13.09 154 LEU A C 1
ATOM 1229 O O . LEU A 1 154 ? 2.438 -7.556 60.325 1.00 13.92 154 LEU A O 1
ATOM 1234 N N . LYS A 1 155 ? 2.972 -6.263 58.577 1.00 13.54 155 LYS A N 1
ATOM 1235 C CA . LYS A 1 155 ? 4.342 -6.753 58.542 1.00 14.53 155 LYS A CA 1
ATOM 1236 C C . LYS A 1 155 ? 5.045 -6.364 59.843 1.00 16.68 155 LYS A C 1
ATOM 1237 O O . LYS A 1 155 ? 5.769 -7.165 60.439 1.00 15.24 155 LYS A O 1
ATOM 1243 N N . ALA A 1 156 ? 4.829 -5.134 60.301 1.00 13.65 156 ALA A N 1
ATOM 1244 C CA . ALA A 1 156 ? 5.444 -4.708 61.550 1.00 15.73 156 ALA A CA 1
ATOM 1245 C C . ALA A 1 156 ? 4.928 -5.576 62.703 1.00 14.73 156 ALA A C 1
ATOM 1246 O O . ALA A 1 156 ? 5.686 -5.953 63.601 1.00 14.88 156 ALA A O 1
ATOM 1248 N N . ALA A 1 157 ? 3.637 -5.895 62.681 1.00 13.29 157 ALA A N 1
ATOM 1249 C CA . ALA A 1 157 ? 3.045 -6.698 63.737 1.00 13.04 157 ALA A CA 1
ATOM 1250 C C . ALA A 1 157 ? 3.648 -8.106 63.806 1.00 13.45 157 ALA A C 1
ATOM 1251 O O . ALA A 1 157 ? 4.051 -8.560 64.881 1.00 13.95 157 ALA A O 1
ATOM 1253 N N . VAL A 1 158 ? 3.713 -8.794 62.670 1.00 13.92 158 VAL A N 1
ATOM 1254 C CA . VAL A 1 158 ? 4.251 -10.154 62.690 1.00 16.24 158 VAL A CA 1
ATOM 1255 C C . VAL A 1 158 ? 5.733 -10.201 63.004 1.00 16.46 158 VAL A C 1
ATOM 1256 O O . VAL A 1 158 ? 6.186 -11.107 63.703 1.00 16.90 158 VAL A O 1
ATOM 1260 N N . LEU A 1 159 ? 6.493 -9.229 62.506 1.00 16.11 159 LEU A N 1
ATOM 1261 C CA . LEU A 1 159 ? 7.927 -9.206 62.781 1.00 17.64 159 LEU A CA 1
ATOM 1262 C C . LEU A 1 159 ? 8.179 -8.949 64.266 1.00 18.54 159 LEU A C 1
ATOM 1263 O O . LEU A 1 159 ? 9.079 -9.545 64.862 1.00 18.74 159 LEU A O 1
ATOM 1268 N N . ALA A 1 160 ? 7.375 -8.076 64.869 1.00 17.29 160 ALA A N 1
ATOM 1269 C CA . ALA A 1 160 ? 7.520 -7.779 66.289 1.00 18.00 160 ALA A CA 1
ATOM 1270 C C . ALA A 1 160 ? 7.192 -9.023 67.114 1.00 18.05 160 ALA A C 1
ATOM 1271 O O . ALA A 1 160 ? 7.896 -9.352 68.072 1.00 17.85 160 ALA A O 1
ATOM 1273 N N . ALA A 1 161 ? 6.117 -9.706 66.739 1.00 16.48 161 ALA A N 1
ATOM 1274 C CA . ALA A 1 161 ? 5.695 -10.910 67.446 1.00 17.17 161 ALA A CA 1
ATOM 1275 C C . ALA A 1 161 ? 6.767 -11.992 67.385 1.00 18.32 161 ALA A C 1
ATOM 1276 O O . ALA A 1 161 ? 7.111 -12.592 68.405 1.00 18.55 161 ALA A O 1
ATOM 1278 N N . ARG A 1 162 ? 7.299 -12.228 66.191 1.00 17.69 162 ARG A N 1
ATOM 1279 C CA . ARG A 1 162 ? 8.313 -13.261 66.005 1.00 20.54 162 ARG A CA 1
ATOM 1280 C C . ARG A 1 162 ? 9.599 -12.926 66.751 1.00 21.86 162 ARG A C 1
ATOM 1281 O O . ARG A 1 162 ? 10.327 -13.827 67.186 1.00 23.19 162 ARG A O 1
ATOM 1289 N N . GLU A 1 163 ? 9.879 -11.635 66.913 1.00 21.00 163 GLU A N 1
ATOM 1290 C CA . GLU A 1 163 ? 11.069 -11.208 67.641 1.00 24.76 163 GLU A CA 1
ATOM 1291 C C . GLU A 1 163 ? 10.904 -11.540 69.128 1.00 24.42 163 GLU A C 1
ATOM 1292 O O . GLU A 1 163 ? 11.859 -11.944 69.794 1.00 25.09 163 GLU A O 1
ATOM 1298 N N . VAL A 1 164 ? 9.689 -11.368 69.645 1.00 21.94 164 VAL A N 1
ATOM 1299 C CA . VAL A 1 164 ? 9.410 -11.668 71.050 1.00 20.50 164 VAL A CA 1
ATOM 1300 C C . VAL A 1 164 ? 9.526 -13.170 71.303 1.00 22.65 164 VAL A C 1
ATOM 1301 O O . VAL A 1 164 ? 10.139 -13.603 72.282 1.00 21.11 164 VAL A O 1
ATOM 1305 N N . SER A 1 165 ? 8.948 -13.965 70.410 1.00 21.37 165 SER A N 1
ATOM 1306 C CA . SER A 1 165 ? 8.977 -15.414 70.555 1.00 22.96 165 SER A CA 1
ATOM 1307 C C . SER A 1 165 ? 9.064 -16.146 69.224 1.00 24.29 165 SER A C 1
ATOM 1308 O O . SER A 1 165 ? 8.252 -15.929 68.333 1.00 20.54 165 SER A O 1
ATOM 1311 N N . ARG A 1 166 ? 10.043 -17.033 69.087 1.00 24.12 166 ARG A N 1
ATOM 1312 C CA . ARG A 1 166 ? 10.163 -17.768 67.843 1.00 24.91 166 ARG A CA 1
ATOM 1313 C C . ARG A 1 166 ? 9.344 -19.057 67.900 1.00 24.43 166 ARG A C 1
ATOM 1314 O O . ARG A 1 166 ? 9.258 -19.782 66.917 1.00 24.62 166 ARG A O 1
ATOM 1322 N N . ASP A 1 167 ? 8.714 -19.310 69.047 1.00 24.23 167 ASP A N 1
ATOM 1323 C CA . ASP A 1 167 ? 7.920 -20.522 69.247 1.00 25.01 167 ASP A CA 1
ATOM 1324 C C . ASP A 1 167 ? 6.402 -20.355 69.222 1.00 23.30 167 ASP A C 1
ATOM 1325 O O . ASP A 1 167 ? 5.676 -21.343 69.122 1.00 25.14 167 ASP A O 1
ATOM 1330 N N . VAL A 1 168 ? 5.916 -19.122 69.322 1.00 21.38 168 VAL A N 1
ATOM 1331 C CA . VAL A 1 168 ? 4.476 -18.900 69.319 1.00 19.02 168 VAL A CA 1
ATOM 1332 C C . VAL A 1 168 ? 3.876 -19.032 67.917 1.00 17.44 168 VAL A C 1
ATOM 1333 O O . VAL A 1 168 ? 4.456 -18.568 66.933 1.00 18.08 168 VAL A O 1
ATOM 1337 N N . PHE A 1 169 ? 2.722 -19.691 67.831 1.00 16.38 169 PHE A N 1
ATOM 1338 C CA . PHE A 1 169 ? 2.022 -19.882 66.565 1.00 16.02 169 PHE A CA 1
ATOM 1339 C C . PHE A 1 169 ? 1.448 -18.523 66.163 1.00 16.08 169 PHE A C 1
ATOM 1340 O O . PHE A 1 169 ? 0.665 -17.945 66.915 1.00 17.31 169 PHE A O 1
ATOM 1348 N N . LEU A 1 170 ? 1.828 -18.037 64.983 1.00 16.31 170 LEU A N 1
ATOM 1349 C CA . LEU A 1 170 ? 1.379 -16.726 64.501 1.00 15.93 170 LEU A CA 1
ATOM 1350 C C . LEU A 1 170 ? 0.475 -16.785 63.285 1.00 14.38 170 LEU A C 1
ATOM 1351 O O . LEU A 1 170 ? 0.818 -17.401 62.273 1.00 15.98 170 LEU A O 1
ATOM 1356 N N . ILE A 1 171 ? -0.664 -16.099 63.372 1.00 14.39 171 ILE A N 1
ATOM 1357 C CA . ILE A 1 171 ? -1.620 -16.057 62.277 1.00 13.60 171 ILE A CA 1
ATOM 1358 C C . ILE A 1 171 ? -1.804 -14.617 61.829 1.00 14.71 171 ILE A C 1
ATOM 1359 O O . ILE A 1 171 ? -2.038 -13.750 62.660 1.00 13.83 171 ILE A O 1
ATOM 1364 N N . ALA A 1 172 ? -1.693 -14.377 60.528 1.00 11.95 172 ALA A N 1
ATOM 1365 C CA . ALA A 1 172 ? -1.874 -13.028 59.985 1.00 13.16 172 ALA A CA 1
ATOM 1366 C C . ALA A 1 172 ? -3.153 -12.964 59.147 1.00 13.45 172 ALA A C 1
ATOM 1367 O O . ALA A 1 172 ? -3.327 -13.760 58.218 1.00 14.69 172 ALA A O 1
ATOM 1369 N N . HIS A 1 173 ? -4.037 -12.019 59.476 1.00 11.84 173 HIS A N 1
ATOM 1370 C CA . HIS A 1 173 ? -5.292 -11.829 58.746 1.00 12.33 173 HIS A CA 1
ATOM 1371 C C . HIS A 1 173 ? -5.386 -10.450 58.120 1.00 13.92 173 HIS A C 1
ATOM 1372 O O . HIS A 1 173 ? -4.949 -9.472 58.709 1.00 14.05 173 HIS A O 1
ATOM 1379 N N . MET A 1 174 ? -5.968 -10.384 56.928 1.00 16.75 174 MET A N 1
ATOM 1380 C CA . MET A 1 174 ? -6.218 -9.109 56.274 1.00 15.95 174 MET A CA 1
ATOM 1381 C C . MET A 1 174 ? -7.702 -9.120 55.970 1.00 17.47 174 MET A C 1
ATOM 1382 O O . MET A 1 174 ? -8.301 -10.189 55.829 1.00 17.17 174 MET A O 1
ATOM 1387 N N . THR A 1 175 ? -8.309 -7.944 55.904 1.00 13.53 175 THR A N 1
ATOM 1388 C CA . THR A 1 175 ? -9.727 -7.894 55.588 1.00 15.50 175 THR A CA 1
ATOM 1389 C C . THR A 1 175 ? -9.845 -7.224 54.226 1.00 16.19 175 THR A C 1
ATOM 1390 O O . THR A 1 175 ? -9.160 -6.236 53.952 1.00 16.03 175 THR A O 1
ATOM 1394 N N . PHE A 1 176 ? -10.696 -7.783 53.370 1.00 16.72 176 PHE A N 1
ATOM 1395 C CA . PHE A 1 176 ? -10.866 -7.277 52.015 1.00 17.76 176 PHE A CA 1
ATOM 1396 C C . PHE A 1 176 ? -12.270 -6.770 51.721 1.00 19.08 176 PHE A C 1
ATOM 1397 O O . PHE A 1 176 ? -13.249 -7.297 52.250 1.00 19.75 176 PHE A O 1
ATOM 1405 N N . ASP A 1 177 ? -12.369 -5.754 50.869 1.00 19.39 177 ASP A N 1
ATOM 1406 C CA . ASP A 1 177 ? -13.685 -5.228 50.522 1.00 23.75 177 ASP A CA 1
ATOM 1407 C C . ASP A 1 177 ? -14.304 -6.090 49.427 1.00 24.52 177 ASP A C 1
ATOM 1408 O O . ASP A 1 177 ? -13.696 -7.060 48.972 1.00 24.25 177 ASP A O 1
ATOM 1413 N N . GLU A 1 178 ? -15.513 -5.742 49.003 1.00 28.47 178 GLU A N 1
ATOM 1414 C CA . GLU A 1 178 ? -16.195 -6.514 47.972 1.00 32.65 178 GLU A CA 1
ATOM 1415 C C . GLU A 1 178 ? -15.415 -6.624 46.664 1.00 32.80 178 GLU A C 1
ATOM 1416 O O . GLU A 1 178 ? -15.665 -7.524 45.866 1.00 35.12 178 GLU A O 1
ATOM 1422 N N . LYS A 1 179 ? -14.471 -5.714 46.445 1.00 33.43 179 LYS A N 1
ATOM 1423 C CA . LYS A 1 179 ? -13.656 -5.736 45.231 1.00 32.72 179 LYS A CA 1
ATOM 1424 C C . LYS A 1 179 ? -12.408 -6.597 45.438 1.00 31.56 179 LYS A C 1
ATOM 1425 O O . LYS A 1 179 ? -11.559 -6.708 44.547 1.00 31.51 179 LYS A O 1
ATOM 1431 N N . GLY A 1 180 ? -12.298 -7.196 46.620 1.00 27.84 180 GLY A N 1
ATOM 1432 C CA . GLY A 1 180 ? -11.152 -8.034 46.922 1.00 24.62 180 GLY A CA 1
ATOM 1433 C C . GLY A 1 180 ? -9.877 -7.251 47.191 1.00 23.31 180 GLY A C 1
ATOM 1434 O O . GLY A 1 180 ? -8.786 -7.722 46.874 1.00 23.82 180 GLY A O 1
ATOM 1435 N N . ARG A 1 181 ? -10.006 -6.061 47.774 1.00 22.28 181 ARG A N 1
ATOM 1436 C CA . ARG A 1 181 ? -8.839 -5.225 48.076 1.00 21.57 181 ARG A CA 1
ATOM 1437 C C . ARG A 1 181 ? -8.874 -4.689 49.507 1.00 19.55 181 ARG A C 1
ATOM 1438 O O . ARG A 1 181 ? -9.943 -4.392 50.047 1.00 18.06 181 ARG A O 1
ATOM 1446 N N . SER A 1 182 ? -7.698 -4.561 50.121 1.00 18.11 182 SER A N 1
ATOM 1447 C CA . SER A 1 182 ? -7.609 -4.018 51.470 1.00 17.35 182 SER A CA 1
ATOM 1448 C C . SER A 1 182 ? -7.695 -2.494 51.344 1.00 16.42 182 SER A C 1
ATOM 1449 O O . SER A 1 182 ? -7.683 -1.957 50.236 1.00 17.48 182 SER A O 1
ATOM 1452 N N . LEU A 1 183 ? -7.753 -1.812 52.480 1.00 18.09 183 LEU A N 1
ATOM 1453 C CA . LEU A 1 183 ? -7.858 -0.353 52.497 1.00 18.75 183 LEU A CA 1
ATOM 1454 C C . LEU A 1 183 ? -6.787 0.335 51.651 1.00 19.72 183 LEU A C 1
ATOM 1455 O O . LEU A 1 183 ? -7.075 1.317 50.956 1.00 20.36 183 LEU A O 1
ATOM 1460 N N . THR A 1 184 ? -5.554 -0.165 51.707 1.00 17.23 184 THR A N 1
ATOM 1461 C CA . THR A 1 184 ? -4.485 0.440 50.927 1.00 17.63 184 THR A CA 1
ATOM 1462 C C . THR A 1 184 ? -4.157 -0.264 49.608 1.00 18.64 184 THR A C 1
ATOM 1463 O O . THR A 1 184 ? -3.067 -0.085 49.055 1.00 19.73 184 THR A O 1
ATOM 1467 N N . GLY A 1 185 ? -5.109 -1.066 49.116 1.00 19.24 185 GLY A N 1
ATOM 1468 C CA . GLY A 1 185 ? -4.970 -1.706 47.816 1.00 17.08 185 GLY A CA 1
ATOM 1469 C C . GLY A 1 185 ? -4.480 -3.127 47.627 1.00 18.17 185 GLY A C 1
ATOM 1470 O O . GLY A 1 185 ? -4.347 -3.585 46.489 1.00 19.79 185 GLY A O 1
ATOM 1471 N N . THR A 1 186 ? -4.235 -3.843 48.714 1.00 17.94 186 THR A N 1
ATOM 1472 C CA . THR A 1 186 ? -3.713 -5.200 48.594 1.00 16.83 186 THR A CA 1
ATOM 1473 C C . THR A 1 186 ? -4.773 -6.260 48.292 1.00 18.85 186 THR A C 1
ATOM 1474 O O . THR A 1 186 ? -5.789 -6.329 48.977 1.00 17.48 186 THR A O 1
ATOM 1478 N N . ASP A 1 187 ? -4.542 -7.070 47.256 1.00 19.27 187 ASP A N 1
ATOM 1479 C CA . ASP A 1 187 ? -5.483 -8.141 46.927 1.00 20.34 187 ASP A CA 1
ATOM 1480 C C . ASP A 1 187 ? -4.970 -9.440 47.558 1.00 20.03 187 ASP A C 1
ATOM 1481 O O . ASP A 1 187 ? -3.849 -9.476 48.072 1.00 16.99 187 ASP A O 1
ATOM 1486 N N . PRO A 1 188 ? -5.783 -10.513 47.555 1.00 19.35 188 PRO A N 1
ATOM 1487 C CA . PRO A 1 188 ? -5.395 -11.800 48.147 1.00 20.64 188 PRO A CA 1
ATOM 1488 C C . PRO A 1 188 ? -4.084 -12.420 47.670 1.00 19.56 188 PRO A C 1
ATOM 1489 O O . PRO A 1 188 ? -3.316 -12.944 48.479 1.00 17.01 188 PRO A O 1
ATOM 1493 N N . ALA A 1 189 ? -3.830 -12.369 46.366 1.00 18.38 189 ALA A N 1
ATOM 1494 C CA . ALA A 1 189 ? -2.595 -12.932 45.833 1.00 19.24 189 ALA A CA 1
ATOM 1495 C C . ALA A 1 189 ? -1.394 -12.148 46.356 1.00 18.06 189 ALA A C 1
ATOM 1496 O O . ALA A 1 189 ? -0.384 -12.732 46.727 1.00 17.58 189 ALA A O 1
ATOM 1498 N N . ASN A 1 190 ? -1.512 -10.824 46.385 1.00 17.94 190 ASN A N 1
ATOM 1499 C CA . ASN A 1 190 ? -0.430 -9.971 46.875 1.00 17.90 190 ASN A CA 1
ATOM 1500 C C . ASN A 1 190 ? -0.162 -10.284 48.355 1.00 16.50 190 ASN A C 1
ATOM 1501 O O . ASN A 1 190 ? 0.985 -10.442 48.776 1.00 16.10 190 ASN A O 1
ATOM 1506 N N . PHE A 1 191 ? -1.234 -10.387 49.133 1.00 14.85 191 PHE A N 1
ATOM 1507 C CA . PHE A 1 191 ? -1.133 -10.692 50.554 1.00 14.74 191 PHE A CA 1
ATOM 1508 C C . PHE A 1 191 ? -0.434 -12.044 50.747 1.00 15.15 191 PHE A C 1
ATOM 1509 O O . PHE A 1 191 ? 0.520 -12.165 51.522 1.00 14.76 191 PHE A O 1
ATOM 1517 N N . ALA A 1 192 ? -0.898 -13.056 50.025 1.00 16.54 192 ALA A N 1
ATOM 1518 C CA . ALA A 1 192 ? -0.305 -14.386 50.148 1.00 17.40 192 ALA A CA 1
ATOM 1519 C C . ALA A 1 192 ? 1.171 -14.421 49.745 1.00 16.81 192 ALA A C 1
ATOM 1520 O O . ALA A 1 192 ? 2.009 -14.948 50.473 1.00 17.29 192 ALA A O 1
ATOM 1522 N N . ILE A 1 193 ? 1.493 -13.851 48.589 1.00 18.48 193 ILE A N 1
ATOM 1523 C CA . ILE A 1 193 ? 2.871 -13.849 48.106 1.00 20.30 193 ILE A CA 1
ATOM 1524 C C . ILE A 1 193 ? 3.814 -13.090 49.036 1.00 21.23 193 ILE A C 1
ATOM 1525 O O . ILE A 1 193 ? 4.938 -13.528 49.295 1.00 22.79 193 ILE A O 1
ATOM 1530 N N . THR A 1 194 ? 3.354 -11.959 49.555 1.00 19.58 194 THR A N 1
ATOM 1531 C CA . THR A 1 194 ? 4.190 -11.173 50.442 1.00 17.57 194 THR A CA 1
ATOM 1532 C C . THR A 1 194 ? 4.406 -11.830 51.799 1.00 17.35 194 THR A C 1
ATOM 1533 O O . THR A 1 194 ? 5.524 -11.847 52.318 1.00 18.31 194 THR A O 1
ATOM 1537 N N . PHE A 1 195 ? 3.346 -12.396 52.366 1.00 15.19 195 PHE A N 1
ATOM 1538 C CA . PHE A 1 195 ? 3.448 -12.989 53.686 1.00 15.38 195 PHE A CA 1
ATOM 1539 C C . PHE A 1 195 ? 3.792 -14.468 53.774 1.00 16.23 195 PHE A C 1
ATOM 1540 O O . PHE A 1 195 ? 4.288 -14.915 54.804 1.00 18.14 195 PHE A O 1
ATOM 1548 N N . ASP A 1 196 ? 3.553 -15.216 52.705 1.00 16.81 196 ASP A N 1
ATOM 1549 C CA . ASP A 1 196 ? 3.854 -16.645 52.733 1.00 19.39 196 ASP A CA 1
ATOM 1550 C C . ASP A 1 196 ? 5.313 -16.905 53.053 1.00 19.93 196 ASP A C 1
ATOM 1551 O O . ASP A 1 196 ? 5.646 -17.920 53.668 1.00 21.61 196 ASP A O 1
ATOM 1556 N N . GLU A 1 197 ? 6.196 -16.000 52.643 1.00 20.32 197 GLU A N 1
ATOM 1557 C CA . GLU A 1 197 ? 7.611 -16.225 52.910 1.00 19.65 197 GLU A CA 1
ATOM 1558 C C . GLU A 1 197 ? 8.136 -15.666 54.223 1.00 19.55 197 GLU A C 1
ATOM 1559 O O . GLU A 1 197 ? 9.324 -15.793 54.519 1.00 21.55 197 GLU A O 1
ATOM 1565 N N . LEU A 1 198 ? 7.263 -15.052 55.015 1.00 17.94 198 LEU A N 1
ATOM 1566 C CA . LEU A 1 198 ? 7.676 -14.542 56.312 1.00 17.92 198 LEU A CA 1
ATOM 1567 C C . LEU A 1 198 ? 7.502 -15.693 57.295 1.00 18.66 198 LEU A C 1
ATOM 1568 O O . LEU A 1 198 ? 6.792 -16.659 57.006 1.00 18.97 198 LEU A O 1
ATOM 1573 N N . ASP A 1 199 ? 8.143 -15.593 58.453 1.00 18.24 199 ASP A N 1
ATOM 1574 C CA . ASP A 1 199 ? 8.073 -16.667 59.431 1.00 17.61 199 ASP A CA 1
ATOM 1575 C C . ASP A 1 199 ? 6.802 -16.727 60.260 1.00 15.41 199 ASP A C 1
ATOM 1576 O O . ASP A 1 199 ? 6.852 -16.730 61.486 1.00 17.05 199 ASP A O 1
ATOM 1581 N N . ILE A 1 200 ? 5.658 -16.759 59.588 1.00 15.93 200 ILE A N 1
ATOM 1582 C CA . ILE A 1 200 ? 4.389 -16.882 60.289 1.00 16.38 200 ILE A CA 1
ATOM 1583 C C . ILE A 1 200 ? 3.900 -18.308 60.032 1.00 17.88 200 ILE A C 1
ATOM 1584 O O . ILE A 1 200 ? 4.450 -19.014 59.183 1.00 20.49 200 ILE A O 1
ATOM 1589 N N . ASP A 1 201 ? 2.860 -18.720 60.745 1.00 17.56 201 ASP A N 1
ATOM 1590 C CA . ASP A 1 201 ? 2.354 -20.082 60.606 1.00 16.36 201 ASP A CA 1
ATOM 1591 C C . ASP A 1 201 ? 1.067 -20.240 59.811 1.00 18.66 201 ASP A C 1
ATOM 1592 O O . ASP A 1 201 ? 0.806 -21.307 59.261 1.00 18.07 201 ASP A O 1
ATOM 1597 N N . ALA A 1 202 ? 0.261 -19.185 59.744 1.00 15.18 202 ALA A N 1
ATOM 1598 C CA . ALA A 1 202 ? -1.004 -19.264 59.028 1.00 13.45 202 ALA A CA 1
ATOM 1599 C C . ALA A 1 202 ? -1.400 -17.903 58.495 1.00 15.52 202 ALA A C 1
ATOM 1600 O O . ALA A 1 202 ? -0.935 -16.885 59.001 1.00 14.85 202 ALA A O 1
ATOM 1602 N N . LEU A 1 203 ? -2.255 -17.911 57.476 1.00 15.02 203 LEU A N 1
ATOM 1603 C CA . LEU A 1 203 ? -2.783 -16.690 56.874 1.00 14.88 203 LEU A CA 1
ATOM 1604 C C . LEU A 1 203 ? -4.292 -16.867 56.850 1.00 15.65 203 LEU A C 1
ATOM 1605 O O . LEU A 1 203 ? -4.791 -17.994 56.815 1.00 16.66 203 LEU A O 1
ATOM 1610 N N . GLY A 1 204 ? -5.028 -15.766 56.882 1.00 15.01 204 GLY A N 1
ATOM 1611 C CA . GLY A 1 204 ? -6.472 -15.888 56.867 1.00 13.91 204 GLY A CA 1
ATOM 1612 C C . GLY A 1 204 ? -7.167 -14.597 56.505 1.00 16.22 204 GLY A C 1
ATOM 1613 O O . GLY A 1 204 ? -6.514 -13.579 56.265 1.00 14.52 204 GLY A O 1
ATOM 1614 N N . ILE A 1 205 ? -8.497 -14.655 56.465 1.00 14.85 205 ILE A N 1
ATOM 1615 C CA . ILE A 1 205 ? -9.330 -13.504 56.131 1.00 15.26 205 ILE A CA 1
ATOM 1616 C C . ILE A 1 205 ? -10.462 -13.427 57.146 1.00 15.94 205 ILE A C 1
ATOM 1617 O O . ILE A 1 205 ? -11.005 -14.450 57.551 1.00 14.88 205 ILE A O 1
ATOM 1622 N N . ASN A 1 206 ? -10.808 -12.218 57.574 1.00 14.01 206 ASN A N 1
ATOM 1623 C CA . ASN A 1 206 ? -11.918 -12.043 58.498 1.00 12.82 206 ASN A CA 1
ATOM 1624 C C . ASN A 1 206 ? -12.556 -10.678 58.279 1.00 15.77 206 ASN A C 1
ATOM 1625 O O . ASN A 1 206 ? -11.927 -9.775 57.726 1.00 14.91 206 ASN A O 1
ATOM 1630 N N . CYS A 1 207 ? -13.813 -10.558 58.696 1.00 14.78 207 CYS A N 1
ATOM 1631 C CA . CYS A 1 207 ? -14.563 -9.303 58.601 1.00 16.17 207 CYS A CA 1
ATOM 1632 C C . CYS A 1 207 ? -14.850 -8.795 57.175 1.00 15.65 207 CYS A C 1
ATOM 1633 O O . CYS A 1 207 ? -14.506 -9.440 56.176 1.00 17.33 207 CYS A O 1
ATOM 1636 N N . SER A 1 208 ? -15.493 -7.623 57.124 1.00 16.30 208 SER A N 1
ATOM 1637 C CA . SER A 1 208 ? -15.886 -6.905 55.905 1.00 18.33 208 SER A CA 1
ATOM 1638 C C . SER A 1 208 ? -16.926 -7.552 55.003 1.00 20.67 208 SER A C 1
ATOM 1639 O O . SER A 1 208 ? -17.739 -6.852 54.380 1.00 19.74 208 SER A O 1
ATOM 1642 N N . LEU A 1 209 ? -16.914 -8.878 54.936 1.00 18.34 209 LEU A N 1
ATOM 1643 C CA . LEU A 1 209 ? -17.824 -9.592 54.054 1.00 20.64 209 LEU A CA 1
ATOM 1644 C C . LEU A 1 209 ? -18.423 -10.831 54.696 1.00 21.11 209 LEU A C 1
ATOM 1645 O O . LEU A 1 209 ? -17.954 -11.289 55.740 1.00 19.69 209 LEU A O 1
ATOM 1650 N N . GLY A 1 210 ? -19.467 -11.357 54.058 1.00 20.27 210 GLY A N 1
ATOM 1651 C CA . GLY A 1 210 ? -20.122 -12.559 54.545 1.00 20.92 210 GLY A CA 1
ATOM 1652 C C . GLY A 1 210 ? -19.449 -13.785 53.961 1.00 20.87 210 GLY A C 1
ATOM 1653 O O . GLY A 1 210 ? -18.558 -13.656 53.119 1.00 21.40 210 GLY A O 1
ATOM 1654 N N . PRO A 1 211 ? -19.865 -14.998 54.364 1.00 20.63 211 PRO A N 1
ATOM 1655 C CA . PRO A 1 211 ? -19.263 -16.235 53.855 1.00 22.11 211 PRO A CA 1
ATOM 1656 C C . PRO A 1 211 ? -19.306 -16.415 52.337 1.00 24.52 211 PRO A C 1
ATOM 1657 O O . PRO A 1 211 ? -18.343 -16.901 51.737 1.00 26.03 211 PRO A O 1
ATOM 1661 N N . GLU A 1 212 ? -20.411 -16.017 51.714 1.00 26.48 212 GLU A N 1
ATOM 1662 C CA . GLU A 1 212 ? -20.545 -16.151 50.266 1.00 29.07 212 GLU A CA 1
ATOM 1663 C C . GLU A 1 212 ? -19.559 -15.249 49.523 1.00 28.50 212 GLU A C 1
ATOM 1664 O O . GLU A 1 212 ? -18.894 -15.685 48.581 1.00 28.13 212 GLU A O 1
ATOM 1670 N N . GLU A 1 213 ? -19.457 -13.997 49.958 1.00 28.56 213 GLU A N 1
ATOM 1671 C CA . GLU A 1 213 ? -18.565 -13.027 49.324 1.00 27.49 213 GLU A CA 1
ATOM 1672 C C . GLU A 1 213 ? -17.077 -13.348 49.503 1.00 26.81 213 GLU A C 1
ATOM 1673 O O . GLU A 1 213 ? -16.278 -13.111 48.603 1.00 27.46 213 GLU A O 1
ATOM 1679 N N . ILE A 1 214 ? -16.705 -13.879 50.664 1.00 24.34 214 ILE A N 1
ATOM 1680 C CA . ILE A 1 214 ? -15.306 -14.204 50.924 1.00 23.64 214 ILE A CA 1
ATOM 1681 C C . ILE A 1 214 ? -14.806 -15.446 50.185 1.00 24.36 214 ILE A C 1
ATOM 1682 O O . ILE A 1 214 ? -13.610 -15.585 49.942 1.00 24.02 214 ILE A O 1
ATOM 1687 N N . LEU A 1 215 ? -15.714 -16.339 49.804 1.00 25.41 215 LEU A N 1
ATOM 1688 C CA . LEU A 1 215 ? -15.300 -17.562 49.126 1.00 25.76 215 LEU A CA 1
ATOM 1689 C C . LEU A 1 215 ? -14.288 -17.377 47.985 1.00 25.63 215 LEU A C 1
ATOM 1690 O O . LEU A 1 215 ? -13.218 -17.980 48.004 1.00 26.81 215 LEU A O 1
ATOM 1695 N N . PRO A 1 216 ? -14.602 -16.545 46.977 1.00 26.42 216 PRO A N 1
ATOM 1696 C CA . PRO A 1 216 ? -13.636 -16.366 45.884 1.00 26.20 216 PRO A CA 1
ATOM 1697 C C . PRO A 1 216 ? -12.336 -15.680 46.305 1.00 25.53 216 PRO A C 1
ATOM 1698 O O . PRO A 1 216 ? -11.285 -15.891 45.696 1.00 25.20 216 PRO A O 1
ATOM 1702 N N . ILE A 1 217 ? -12.418 -14.860 47.346 1.00 24.99 217 ILE A N 1
ATOM 1703 C CA . ILE A 1 217 ? -11.252 -14.150 47.864 1.00 25.76 217 ILE A CA 1
ATOM 1704 C C . ILE A 1 217 ? -10.387 -15.157 48.624 1.00 24.67 217 ILE A C 1
ATOM 1705 O O . ILE A 1 217 ? -9.160 -15.165 48.501 1.00 24.68 217 ILE A O 1
ATOM 1710 N N . PHE A 1 218 ? -11.040 -16.019 49.400 1.00 22.93 218 PHE A N 1
ATOM 1711 C CA . PHE A 1 218 ? -10.332 -17.044 50.157 1.00 22.80 218 PHE A CA 1
ATOM 1712 C C . PHE A 1 218 ? -9.694 -18.029 49.180 1.00 23.22 218 PHE A C 1
ATOM 1713 O O . PHE A 1 218 ? -8.600 -18.523 49.412 1.00 20.59 218 PHE A O 1
ATOM 1721 N N . GLN A 1 219 ? -10.381 -18.313 48.080 1.00 23.55 219 GLN A N 1
ATOM 1722 C CA . GLN A 1 219 ? -9.838 -19.238 47.095 1.00 24.88 219 GLN A CA 1
ATOM 1723 C C . GLN A 1 219 ? -8.512 -18.714 46.543 1.00 23.68 219 GLN A C 1
ATOM 1724 O O . GLN A 1 219 ? -7.528 -19.446 46.470 1.00 23.37 219 GLN A O 1
ATOM 1730 N N . GLU A 1 220 ? -8.492 -17.440 46.164 1.00 25.33 220 GLU A N 1
ATOM 1731 C CA . GLU A 1 220 ? -7.288 -16.824 45.622 1.00 25.66 220 GLU A CA 1
ATOM 1732 C C . GLU A 1 220 ? -6.150 -16.894 46.639 1.00 24.63 220 GLU A C 1
ATOM 1733 O O . GLU A 1 220 ? -5.014 -17.202 46.287 1.00 23.60 220 GLU A O 1
ATOM 1739 N N . LEU A 1 221 ? -6.456 -16.605 47.902 1.00 22.88 221 LEU A N 1
ATOM 1740 C CA . LEU A 1 221 ? -5.446 -16.664 48.949 1.00 22.66 221 LEU A CA 1
ATOM 1741 C C . LEU A 1 221 ? -4.861 -18.074 49.032 1.00 23.97 221 LEU A C 1
ATOM 1742 O O . LEU A 1 221 ? -3.640 -18.257 49.036 1.00 22.96 221 LEU A O 1
ATOM 1747 N N . SER A 1 222 ? -5.741 -19.070 49.085 1.00 25.49 222 SER A N 1
ATOM 1748 C CA . SER A 1 222 ? -5.304 -20.459 49.214 1.00 26.96 222 SER A CA 1
ATOM 1749 C C . SER A 1 222 ? -4.400 -20.954 48.091 1.00 27.92 222 SER A C 1
ATOM 1750 O O . SER A 1 222 ? -3.575 -21.841 48.299 1.00 27.64 222 SER A O 1
ATOM 1753 N N . GLN A 1 223 ? -4.548 -20.389 46.904 1.00 28.11 223 GLN A N 1
ATOM 1754 C CA . GLN A 1 223 ? -3.733 -20.824 45.780 1.00 29.39 223 GLN A CA 1
ATOM 1755 C C . GLN A 1 223 ? -2.293 -20.330 45.842 1.00 29.33 223 GLN A C 1
ATOM 1756 O O . GLN A 1 223 ? -1.412 -20.904 45.202 1.00 28.90 223 GLN A O 1
ATOM 1762 N N . TYR A 1 224 ? -2.037 -19.284 46.623 1.00 28.28 224 TYR A N 1
ATOM 1763 C CA . TYR A 1 224 ? -0.686 -18.740 46.682 1.00 26.18 224 TYR A CA 1
ATOM 1764 C C . TYR A 1 224 ? 0.107 -18.944 47.964 1.00 24.57 224 TYR A C 1
ATOM 1765 O O . TYR A 1 224 ? 1.177 -18.367 48.129 1.00 25.42 224 TYR A O 1
ATOM 1774 N N . THR A 1 225 ? -0.405 -19.766 48.870 1.00 24.03 225 THR A N 1
ATOM 1775 C CA . THR A 1 225 ? 0.316 -20.049 50.100 1.00 23.56 225 THR A CA 1
ATOM 1776 C C . THR A 1 225 ? 0.085 -21.494 50.514 1.00 24.95 225 THR A C 1
ATOM 1777 O O . THR A 1 225 ? -0.971 -22.060 50.244 1.00 23.55 225 THR A O 1
ATOM 1781 N N . ASP A 1 226 ? 1.082 -22.085 51.160 1.00 26.26 226 ASP A N 1
ATOM 1782 C CA . ASP A 1 226 ? 0.966 -23.457 51.627 1.00 29.09 226 ASP A CA 1
ATOM 1783 C C . ASP A 1 226 ? 0.959 -23.483 53.152 1.00 28.02 226 ASP A C 1
ATOM 1784 O O . ASP A 1 226 ? 1.139 -24.529 53.770 1.00 29.44 226 ASP A O 1
ATOM 1789 N N . LYS A 1 227 ? 0.749 -22.318 53.757 1.00 24.58 227 LYS A N 1
ATOM 1790 C CA . LYS A 1 227 ? 0.691 -22.224 55.209 1.00 21.61 227 LYS A CA 1
ATOM 1791 C C . LYS A 1 227 ? -0.737 -22.568 55.631 1.00 16.76 227 LYS A C 1
ATOM 1792 O O . LYS A 1 227 ? -1.615 -22.696 54.778 1.00 20.13 227 LYS A O 1
ATOM 1798 N N . PHE A 1 228 ? -0.973 -22.723 56.929 1.00 18.06 228 PHE A N 1
ATOM 1799 C CA . PHE A 1 228 ? -2.320 -23.034 57.396 1.00 17.21 228 PHE A CA 1
ATOM 1800 C C . PHE A 1 228 ? -3.240 -21.862 57.056 1.00 19.03 228 PHE A C 1
ATOM 1801 O O . PHE A 1 228 ? -2.787 -20.719 56.973 1.00 17.99 228 PHE A O 1
ATOM 1809 N N . LEU A 1 229 ? -4.520 -22.156 56.837 1.00 17.11 229 LEU A N 1
ATOM 1810 C CA . LEU A 1 229 ? -5.498 -21.133 56.468 1.00 18.60 229 LEU A CA 1
ATOM 1811 C C . LEU A 1 229 ? -6.617 -20.970 57.493 1.00 18.73 229 LEU A C 1
ATOM 1812 O O . LEU A 1 229 ? -7.107 -21.944 58.069 1.00 17.15 229 LEU A O 1
ATOM 1817 N N . VAL A 1 230 ? -7.034 -19.725 57.707 1.00 16.77 230 VAL A N 1
ATOM 1818 C CA . VAL A 1 230 ? -8.097 -19.439 58.656 1.00 16.47 230 VAL A CA 1
ATOM 1819 C C . VAL A 1 230 ? -9.115 -18.493 58.017 1.00 16.89 230 VAL A C 1
ATOM 1820 O O . VAL A 1 230 ? -8.764 -17.681 57.157 1.00 16.67 230 VAL A O 1
ATOM 1824 N N . VAL A 1 231 ? -10.378 -18.611 58.419 1.00 15.71 231 VAL A N 1
ATOM 1825 C CA . VAL A 1 231 ? -11.394 -17.708 57.914 1.00 17.41 231 VAL A CA 1
ATOM 1826 C C . VAL A 1 231 ? -12.456 -17.428 58.973 1.00 16.68 231 VAL A C 1
ATOM 1827 O O . VAL A 1 231 ? -12.869 -18.321 59.709 1.00 15.88 231 VAL A O 1
ATOM 1831 N N . GLU A 1 232 ? -12.864 -16.162 59.075 1.00 13.88 232 GLU A N 1
ATOM 1832 C CA . GLU A 1 232 ? -13.906 -15.748 60.015 1.00 14.94 232 GLU A CA 1
ATOM 1833 C C . GLU A 1 232 ? -14.780 -14.709 59.296 1.00 16.35 232 GLU A C 1
ATOM 1834 O O . GLU A 1 232 ? -14.587 -13.502 59.446 1.00 16.46 232 GLU A O 1
ATOM 1840 N N . PRO A 1 233 ? -15.752 -15.170 58.497 1.00 15.46 233 PRO A N 1
ATOM 1841 C CA . PRO A 1 233 ? -16.631 -14.249 57.768 1.00 17.10 233 PRO A CA 1
ATOM 1842 C C . PRO A 1 233 ? -17.628 -13.566 58.693 1.00 15.07 233 PRO A C 1
ATOM 1843 O O . PRO A 1 233 ? -17.896 -14.049 59.783 1.00 16.09 233 PRO A O 1
ATOM 1847 N N . ASN A 1 234 ? -18.153 -12.419 58.276 1.00 16.91 234 ASN A N 1
ATOM 1848 C CA . ASN A 1 234 ? -19.187 -11.782 59.074 1.00 16.28 234 ASN A CA 1
ATOM 1849 C C . ASN A 1 234 ? -20.436 -12.622 58.797 1.00 17.05 234 ASN A C 1
ATOM 1850 O O . ASN A 1 234 ? -20.476 -13.378 57.824 1.00 18.59 234 ASN A O 1
ATOM 1855 N N . ALA A 1 235 ? -21.443 -12.484 59.647 1.00 16.35 235 ALA A N 1
ATOM 1856 C CA . ALA A 1 235 ? -22.691 -13.213 59.464 1.00 17.90 235 ALA A CA 1
ATOM 1857 C C . ALA A 1 235 ? -23.500 -12.569 58.339 1.00 17.26 235 ALA A C 1
ATOM 1858 O O . ALA A 1 235 ? -24.541 -11.955 58.581 1.00 19.26 235 ALA A O 1
ATOM 1860 N N . GLY A 1 236 ? -22.993 -12.707 57.117 1.00 19.18 236 GLY A N 1
ATOM 1861 C CA . GLY A 1 236 ? -23.658 -12.166 55.945 1.00 22.30 236 GLY A CA 1
ATOM 1862 C C . GLY A 1 236 ? -23.416 -10.690 55.697 1.00 25.61 236 GLY A C 1
ATOM 1863 O O . GLY A 1 236 ? -22.648 -10.048 56.411 1.00 25.44 236 GLY A O 1
ATOM 1864 N N . LYS A 1 237 ? -24.070 -10.156 54.669 1.00 27.70 237 LYS A N 1
ATOM 1865 C CA . LYS A 1 237 ? -23.944 -8.743 54.328 1.00 31.41 237 LYS A CA 1
ATOM 1866 C C . LYS A 1 237 ? -24.662 -7.907 55.382 1.00 32.01 237 LYS A C 1
ATOM 1867 O O . LYS A 1 237 ? -25.669 -8.333 55.947 1.00 33.26 237 LYS A O 1
ATOM 1873 N N . PRO A 1 238 ? -24.156 -6.698 55.661 1.00 34.03 238 PRO A N 1
ATOM 1874 C CA . PRO A 1 238 ? -24.788 -5.838 56.663 1.00 34.46 238 PRO A CA 1
ATOM 1875 C C . PRO A 1 238 ? -26.108 -5.215 56.204 1.00 35.47 238 PRO A C 1
ATOM 1876 O O . PRO A 1 238 ? -26.317 -4.975 55.016 1.00 36.29 238 PRO A O 1
ATOM 1880 N N . ILE A 1 239 ? -27.000 -4.983 57.161 1.00 35.68 239 ILE A N 1
ATOM 1881 C CA . ILE A 1 239 ? -28.288 -4.354 56.894 1.00 37.42 239 ILE A CA 1
ATOM 1882 C C . ILE A 1 239 ? -28.523 -3.382 58.040 1.00 38.44 239 ILE A C 1
ATOM 1883 O O . ILE A 1 239 ? -28.053 -3.605 59.154 1.00 36.33 239 ILE A O 1
ATOM 1888 N N . VAL A 1 240 ? -29.238 -2.298 57.769 1.00 41.35 240 VAL A N 1
ATOM 1889 C CA . VAL A 1 240 ? -29.507 -1.320 58.809 1.00 43.71 240 VAL A CA 1
ATOM 1890 C C . VAL A 1 240 ? -30.911 -1.478 59.371 1.00 45.43 240 VAL A C 1
ATOM 1891 O O . VAL A 1 240 ? -31.897 -1.463 58.635 1.00 45.55 240 VAL A O 1
ATOM 1895 N N . GLU A 1 241 ? -30.981 -1.650 60.685 1.00 47.92 241 GLU A N 1
ATOM 1896 C CA . GLU A 1 241 ? -32.246 -1.804 61.391 1.00 49.69 241 GLU A CA 1
ATOM 1897 C C . GLU A 1 241 ? -32.229 -0.864 62.586 1.00 50.60 241 GLU A C 1
ATOM 1898 O O . GLU A 1 241 ? -31.227 -0.776 63.295 1.00 51.21 241 GLU A O 1
ATOM 1904 N N . ASN A 1 242 ? -33.335 -0.161 62.805 1.00 51.35 242 ASN A N 1
ATOM 1905 C CA . ASN A 1 242 ? -33.434 0.780 63.914 1.00 51.74 242 ASN A CA 1
ATOM 1906 C C . ASN A 1 242 ? -32.214 1.693 63.948 1.00 51.37 242 ASN A C 1
ATOM 1907 O O . ASN A 1 242 ? -31.731 2.064 65.018 1.00 52.14 242 ASN A O 1
ATOM 1912 N N . GLY A 1 243 ? -31.712 2.040 62.767 1.00 50.57 243 GLY A N 1
ATOM 1913 C CA . GLY A 1 243 ? -30.559 2.917 62.676 1.00 50.08 243 GLY A CA 1
ATOM 1914 C C . GLY A 1 243 ? -29.213 2.299 63.015 1.00 49.52 243 GLY A C 1
ATOM 1915 O O . GLY A 1 243 ? -28.240 3.024 63.227 1.00 50.04 243 GLY A O 1
ATOM 1916 N N . LYS A 1 244 ? -29.140 0.972 63.064 1.00 48.04 244 LYS A N 1
ATOM 1917 C CA . LYS A 1 244 ? -27.877 0.307 63.380 1.00 46.56 244 LYS A CA 1
ATOM 1918 C C . LYS A 1 244 ? -27.519 -0.778 62.368 1.00 44.98 244 LYS A C 1
ATOM 1919 O O . LYS A 1 244 ? -28.395 -1.378 61.744 1.00 45.03 244 LYS A O 1
ATOM 1925 N N . THR A 1 245 ? -26.221 -1.022 62.211 1.00 42.14 245 THR A N 1
ATOM 1926 C CA . THR A 1 245 ? -25.734 -2.036 61.284 1.00 39.60 245 THR A CA 1
ATOM 1927 C C . THR A 1 245 ? -25.733 -3.402 61.955 1.00 38.35 245 THR A C 1
ATOM 1928 O O . THR A 1 245 ? -25.105 -3.585 62.996 1.00 38.43 245 THR A O 1
ATOM 1932 N N . VAL A 1 246 ? -26.441 -4.358 61.358 1.00 35.94 246 VAL A N 1
ATOM 1933 C CA . VAL A 1 246 ? -26.505 -5.710 61.899 1.00 33.03 246 VAL A CA 1
ATOM 1934 C C . VAL A 1 246 ? -26.211 -6.735 60.812 1.00 30.44 246 VAL A C 1
ATOM 1935 O O . VAL A 1 246 ? -26.482 -6.501 59.641 1.00 28.55 246 VAL A O 1
ATOM 1939 N N . TYR A 1 247 ? -25.637 -7.864 61.216 1.00 29.12 247 TYR A N 1
ATOM 1940 C CA . TYR A 1 247 ? -25.282 -8.949 60.306 1.00 27.69 247 TYR A CA 1
ATOM 1941 C C . TYR A 1 247 ? -26.216 -10.088 60.696 1.00 27.34 247 TYR A C 1
ATOM 1942 O O . TYR A 1 247 ? -25.920 -10.864 61.598 1.00 28.82 247 TYR A O 1
ATOM 1951 N N . PRO A 1 248 ? -27.363 -10.194 60.000 1.00 27.85 248 PRO A N 1
ATOM 1952 C CA . PRO A 1 248 ? -28.456 -11.158 60.162 1.00 27.01 248 PRO A CA 1
ATOM 1953 C C . PRO A 1 248 ? -28.378 -12.608 59.693 1.00 26.42 248 PRO A C 1
ATOM 1954 O O . PRO A 1 248 ? -29.334 -13.351 59.902 1.00 27.31 248 PRO A O 1
ATOM 1958 N N . LEU A 1 249 ? -27.290 -13.028 59.061 1.00 24.09 249 LEU A N 1
ATOM 1959 C CA . LEU A 1 249 ? -27.225 -14.412 58.589 1.00 22.31 249 LEU A CA 1
ATOM 1960 C C . LEU A 1 249 ? -27.407 -15.412 59.737 1.00 24.00 249 LEU A C 1
ATOM 1961 O O . LEU A 1 249 ? -26.599 -15.477 60.662 1.00 22.16 249 LEU A O 1
ATOM 1966 N N . LYS A 1 250 ? -28.485 -16.188 59.668 1.00 23.47 250 LYS A N 1
ATOM 1967 C CA . LYS A 1 250 ? -28.791 -17.172 60.704 1.00 24.65 250 LYS A CA 1
ATOM 1968 C C . LYS A 1 250 ? -27.837 -18.367 60.690 1.00 22.69 250 LYS A C 1
ATOM 1969 O O . LYS A 1 250 ? -27.215 -18.655 59.672 1.00 23.25 250 LYS A O 1
ATOM 1975 N N . PRO A 1 251 ? -27.732 -19.086 61.822 1.00 23.52 251 PRO A N 1
ATOM 1976 C CA . PRO A 1 251 ? -26.858 -20.254 61.976 1.00 23.24 251 PRO A CA 1
ATOM 1977 C C . PRO A 1 251 ? -26.831 -21.224 60.797 1.00 25.02 251 PRO A C 1
ATOM 1978 O O . PRO A 1 251 ? -25.768 -21.511 60.249 1.00 21.41 251 PRO A O 1
ATOM 1982 N N . HIS A 1 252 ? -27.996 -21.723 60.398 1.00 26.69 252 HIS A N 1
ATOM 1983 C CA . HIS A 1 252 ? -28.059 -22.659 59.284 1.00 29.25 252 HIS A CA 1
ATOM 1984 C C . HIS A 1 252 ? -27.498 -22.087 57.981 1.00 28.14 252 HIS A C 1
ATOM 1985 O O . HIS A 1 252 ? -26.665 -22.716 57.331 1.00 29.58 252 HIS A O 1
ATOM 1992 N N . ASP A 1 253 ? -27.944 -20.893 57.600 1.00 27.95 253 ASP A N 1
ATOM 1993 C CA . ASP A 1 253 ? -27.471 -20.272 56.365 1.00 27.89 253 ASP A CA 1
ATOM 1994 C C . ASP A 1 253 ? -25.981 -19.971 56.382 1.00 25.47 253 ASP A C 1
ATOM 1995 O O . ASP A 1 253 ? -25.356 -19.845 55.332 1.00 26.97 253 ASP A O 1
ATOM 2000 N N . PHE A 1 254 ? -25.419 -19.846 57.578 1.00 25.12 254 PHE A N 1
ATOM 2001 C CA . PHE A 1 254 ? -23.997 -19.567 57.730 1.00 21.78 254 PHE A CA 1
ATOM 2002 C C . PHE A 1 254 ? -23.274 -20.915 57.664 1.00 22.10 254 PHE A C 1
ATOM 2003 O O . PHE A 1 254 ? -22.365 -21.108 56.864 1.00 22.03 254 PHE A O 1
ATOM 2011 N N . ALA A 1 255 ? -23.714 -21.844 58.509 1.00 22.93 255 ALA A N 1
ATOM 2012 C CA . ALA A 1 255 ? -23.125 -23.178 58.600 1.00 23.72 255 ALA A CA 1
ATOM 2013 C C . ALA A 1 255 ? -23.017 -23.952 57.290 1.00 25.06 255 ALA A C 1
ATOM 2014 O O . ALA A 1 255 ? -22.091 -24.746 57.117 1.00 23.02 255 ALA A O 1
ATOM 2016 N N . VAL A 1 256 ? -23.952 -23.739 56.368 1.00 26.76 256 VAL A N 1
ATOM 2017 C CA . VAL A 1 256 ? -23.908 -24.471 55.104 1.00 28.82 256 VAL A CA 1
ATOM 2018 C C . VAL A 1 256 ? -22.679 -24.157 54.260 1.00 28.25 256 VAL A C 1
ATOM 2019 O O . VAL A 1 256 ? -22.374 -24.880 53.308 1.00 27.19 256 VAL A O 1
ATOM 2023 N N . HIS A 1 257 ? -21.968 -23.085 54.607 1.00 25.84 257 HIS A N 1
ATOM 2024 C CA . HIS A 1 257 ? -20.779 -22.696 53.854 1.00 25.14 257 HIS A CA 1
ATOM 2025 C C . HIS A 1 257 ? -19.519 -23.405 54.317 1.00 24.33 257 HIS A C 1
ATOM 2026 O O . HIS A 1 257 ? -18.494 -23.366 53.640 1.00 23.46 257 HIS A O 1
ATOM 2033 N N . ILE A 1 258 ? -19.591 -24.061 55.468 1.00 24.50 258 ILE A N 1
ATOM 2034 C CA . ILE A 1 258 ? -18.431 -24.752 56.006 1.00 24.49 258 ILE A CA 1
ATOM 2035 C C . ILE A 1 258 ? -17.798 -25.717 55.010 1.00 25.50 258 ILE A C 1
ATOM 2036 O O . ILE A 1 258 ? -16.575 -25.749 54.877 1.00 26.24 258 ILE A O 1
ATOM 2041 N N . ASP A 1 259 ? -18.618 -26.487 54.296 1.00 26.63 259 ASP A N 1
ATOM 2042 C CA . ASP A 1 259 ? -18.079 -27.431 53.317 1.00 28.48 259 ASP A CA 1
ATOM 2043 C C . ASP A 1 259 ? -17.279 -26.733 52.216 1.00 27.70 259 ASP A C 1
ATOM 2044 O O . ASP A 1 259 ? -16.210 -27.201 51.830 1.00 29.10 259 ASP A O 1
ATOM 2049 N N . SER A 1 260 ? -17.790 -25.616 51.709 1.00 27.75 260 SER A N 1
ATOM 2050 C CA . SER A 1 260 ? -17.090 -24.890 50.653 1.00 27.36 260 SER A CA 1
ATOM 2051 C C . SER A 1 260 ? -15.697 -24.448 51.101 1.00 26.27 260 SER A C 1
ATOM 2052 O O . SER A 1 260 ? -14.752 -24.467 50.313 1.00 26.36 260 SER A O 1
ATOM 2055 N N . TYR A 1 261 ? -15.566 -24.047 52.364 1.00 24.50 261 TYR A N 1
ATOM 2056 C CA . TYR A 1 261 ? -14.265 -23.627 52.882 1.00 22.85 261 TYR A CA 1
ATOM 2057 C C . TYR A 1 261 ? -13.379 -24.825 53.155 1.00 23.70 261 TYR A C 1
ATOM 2058 O O . TYR A 1 261 ? -12.163 -24.768 52.991 1.00 23.77 261 TYR A O 1
ATOM 2067 N N . TYR A 1 262 ? -13.997 -25.918 53.577 1.00 25.19 262 TYR A N 1
ATOM 2068 C CA . TYR A 1 262 ? -13.250 -27.131 53.841 1.00 25.96 262 TYR A CA 1
ATOM 2069 C C . TYR A 1 262 ? -12.608 -27.578 52.533 1.00 27.17 262 TYR A C 1
ATOM 2070 O O . TYR A 1 262 ? -11.439 -27.960 52.497 1.00 26.26 262 TYR A O 1
ATOM 2079 N N . GLU A 1 263 ? -13.386 -27.510 51.457 1.00 30.21 263 GLU A N 1
ATOM 2080 C CA . GLU A 1 263 ? -12.920 -27.906 50.131 1.00 33.38 263 GLU A CA 1
ATOM 2081 C C . GLU A 1 263 ? -11.716 -27.084 49.683 1.00 33.56 263 GLU A C 1
ATOM 2082 O O . GLU A 1 263 ? -10.870 -27.572 48.934 1.00 33.56 263 GLU A O 1
ATOM 2088 N N . LEU A 1 264 ? -11.646 -25.836 50.136 1.00 32.19 264 LEU A N 1
ATOM 2089 C CA . LEU A 1 264 ? -10.544 -24.954 49.766 1.00 31.38 264 LEU A CA 1
ATOM 2090 C C . LEU A 1 264 ? -9.321 -25.098 50.673 1.00 30.61 264 LEU A C 1
ATOM 2091 O O . LEU A 1 264 ? -8.326 -24.392 50.501 1.00 32.44 264 LEU A O 1
ATOM 2096 N N . GLY A 1 265 ? -9.399 -26.011 51.639 1.00 29.04 265 GLY A N 1
ATOM 2097 C CA . GLY A 1 265 ? -8.276 -26.251 52.532 1.00 26.23 265 GLY A CA 1
ATOM 2098 C C . GLY A 1 265 ? -8.210 -25.486 53.844 1.00 25.18 265 GLY A C 1
ATOM 2099 O O . GLY A 1 265 ? -7.137 -25.386 54.443 1.00 21.84 265 GLY A O 1
ATOM 2100 N N . VAL A 1 266 ? -9.339 -24.956 54.309 1.00 23.71 266 VAL A N 1
ATOM 2101 C CA . VAL A 1 266 ? -9.350 -24.212 55.562 1.00 22.76 266 VAL A CA 1
ATOM 2102 C C . VAL A 1 266 ? -8.916 -25.099 56.725 1.00 23.29 266 VAL A C 1
ATOM 2103 O O . VAL A 1 266 ? -9.221 -26.298 56.757 1.00 21.68 266 VAL A O 1
ATOM 2107 N N . ASN A 1 267 ? -8.193 -24.511 57.674 1.00 20.10 267 ASN A N 1
ATOM 2108 C CA . ASN A 1 267 ? -7.712 -25.241 58.837 1.00 20.24 267 ASN A CA 1
ATOM 2109 C C . ASN A 1 267 ? -8.407 -24.810 60.124 1.00 19.35 267 ASN A C 1
ATOM 2110 O O . ASN A 1 267 ? -8.504 -25.585 61.074 1.00 19.53 267 ASN A O 1
ATOM 2115 N N . ILE A 1 268 ? -8.858 -23.556 60.174 1.00 18.78 268 ILE A N 1
ATOM 2116 C CA . ILE A 1 268 ? -9.579 -23.063 61.337 1.00 18.56 268 ILE A CA 1
ATOM 2117 C C . ILE A 1 268 ? -10.724 -22.229 60.800 1.00 18.54 268 ILE A C 1
ATOM 2118 O O . ILE A 1 268 ? -10.521 -21.362 59.951 1.00 16.49 268 ILE A O 1
ATOM 2123 N N . PHE A 1 269 ? -11.927 -22.513 61.282 1.00 16.49 269 PHE A N 1
ATOM 2124 C CA . PHE A 1 269 ? -13.117 -21.807 60.839 1.00 18.12 269 PHE A CA 1
ATOM 2125 C C . PHE A 1 269 ? -13.840 -21.171 62.017 1.00 16.61 269 PHE A C 1
ATOM 2126 O O . PHE A 1 269 ? -13.991 -21.781 63.074 1.00 17.07 269 PHE A O 1
ATOM 2134 N N . GLY A 1 270 ? -14.276 -19.929 61.828 1.00 17.68 270 GLY A N 1
ATOM 2135 C CA . GLY A 1 270 ? -14.993 -19.233 62.877 1.00 15.70 270 GLY A CA 1
ATOM 2136 C C . GLY A 1 270 ? -15.853 -18.133 62.289 1.00 14.62 270 GLY A C 1
ATOM 2137 O O . GLY A 1 270 ? -15.931 -17.988 61.071 1.00 14.92 270 GLY A O 1
ATOM 2138 N N . GLY A 1 271 ? -16.511 -17.369 63.152 1.00 17.01 271 GLY A N 1
ATOM 2139 C CA . GLY A 1 271 ? -17.345 -16.287 62.669 1.00 18.09 271 GLY A CA 1
ATOM 2140 C C . GLY A 1 271 ? -16.885 -14.945 63.209 1.00 17.91 271 GLY A C 1
ATOM 2141 O O . GLY A 1 271 ? -16.246 -14.878 64.265 1.00 18.88 271 GLY A O 1
ATOM 2142 N N . CYS A 1 272 ? -17.209 -13.876 62.486 1.00 17.51 272 CYS A N 1
ATOM 2143 C CA . CYS A 1 272 ? -16.839 -12.530 62.921 1.00 17.60 272 CYS A CA 1
ATOM 2144 C C . CYS A 1 272 ? -18.115 -11.781 63.318 1.00 18.19 272 CYS A C 1
ATOM 2145 O O . CYS A 1 272 ? -18.909 -12.296 64.111 1.00 17.37 272 CYS A O 1
ATOM 2148 N N . CYS A 1 273 ? -18.331 -10.582 62.785 1.00 18.38 273 CYS A N 1
ATOM 2149 C CA . CYS A 1 273 ? -19.520 -9.808 63.154 1.00 18.91 273 CYS A CA 1
ATOM 2150 C C . CYS A 1 273 ? -20.849 -10.537 62.991 1.00 16.58 273 CYS A C 1
ATOM 2151 O O . CYS A 1 273 ? -21.110 -11.154 61.955 1.00 17.91 273 CYS A O 1
ATOM 2154 N N . GLY A 1 274 ? -21.679 -10.447 64.026 1.00 15.72 274 GLY A N 1
ATOM 2155 C CA . GLY A 1 274 ? -22.994 -11.059 63.999 1.00 17.92 274 GLY A CA 1
ATOM 2156 C C . GLY A 1 274 ? -23.016 -12.504 64.440 1.00 18.45 274 GLY A C 1
ATOM 2157 O O . GLY A 1 274 ? -24.090 -13.107 64.551 1.00 18.62 274 GLY A O 1
ATOM 2158 N N . THR A 1 275 ? -21.839 -13.062 64.701 1.00 18.47 275 THR A N 1
ATOM 2159 C CA . THR A 1 275 ? -21.745 -14.458 65.124 1.00 17.99 275 THR A CA 1
ATOM 2160 C C . THR A 1 275 ? -22.047 -14.579 66.616 1.00 19.21 275 THR A C 1
ATOM 2161 O O . THR A 1 275 ? -21.543 -13.802 67.430 1.00 19.22 275 THR A O 1
ATOM 2165 N N . THR A 1 276 ? -22.861 -15.571 66.970 1.00 16.10 276 THR A N 1
ATOM 2166 C CA . THR A 1 276 ? -23.269 -15.769 68.358 1.00 16.99 276 THR A CA 1
ATOM 2167 C C . THR A 1 276 ? -22.999 -17.200 68.805 1.00 15.98 276 THR A C 1
ATOM 2168 O O . THR A 1 276 ? -22.617 -18.044 67.999 1.00 16.84 276 THR A O 1
ATOM 2172 N N . PRO A 1 277 ? -23.200 -17.484 70.100 1.00 18.67 277 PRO A N 1
ATOM 2173 C CA . PRO A 1 277 ? -22.971 -18.844 70.594 1.00 19.24 277 PRO A CA 1
ATOM 2174 C C . PRO A 1 277 ? -23.844 -19.837 69.824 1.00 20.12 277 PRO A C 1
ATOM 2175 O O . PRO A 1 277 ? -23.454 -20.983 69.613 1.00 19.61 277 PRO A O 1
ATOM 2179 N N . GLU A 1 278 ? -25.023 -19.386 69.406 1.00 21.11 278 GLU A N 1
ATOM 2180 C CA . GLU A 1 278 ? -25.936 -20.236 68.642 1.00 22.49 278 GLU A CA 1
ATOM 2181 C C . GLU A 1 278 ? -25.315 -20.609 67.296 1.00 22.53 278 GLU A C 1
ATOM 2182 O O . GLU A 1 278 ? -25.492 -21.731 66.807 1.00 21.85 278 GLU A O 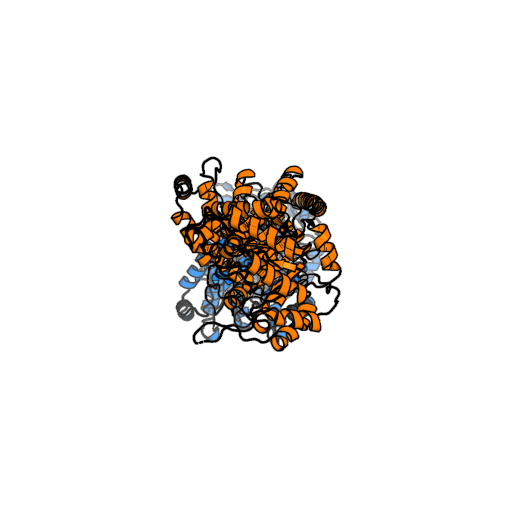1
ATOM 2188 N N . HIS A 1 279 ? -24.588 -19.673 66.691 1.00 18.48 279 HIS A N 1
ATOM 2189 C CA . HIS A 1 279 ? -23.936 -19.944 65.414 1.00 18.68 279 HIS A CA 1
ATOM 2190 C C . HIS A 1 279 ? -22.860 -21.004 65.623 1.00 18.87 279 HIS A C 1
ATOM 2191 O O . HIS A 1 279 ? -22.808 -22.007 64.912 1.00 19.14 279 HIS A O 1
ATOM 2198 N N . VAL A 1 280 ? -22.002 -20.764 66.610 1.00 17.80 280 VAL A N 1
ATOM 2199 C CA . VAL A 1 280 ? -20.905 -21.671 66.915 1.00 17.92 280 VAL A CA 1
ATOM 2200 C C . VAL A 1 280 ? -21.391 -23.081 67.251 1.00 19.44 280 VAL A C 1
ATOM 2201 O O . VAL A 1 280 ? -20.762 -24.059 66.859 1.00 17.22 280 VAL A O 1
ATOM 2205 N N . LYS A 1 281 ? -22.502 -23.184 67.975 1.00 20.27 281 LYS A N 1
ATOM 2206 C CA . LYS A 1 281 ? -23.050 -24.496 68.333 1.00 23.02 281 LYS A CA 1
ATOM 2207 C C . LYS A 1 281 ? -23.343 -25.306 67.078 1.00 22.96 281 LYS A C 1
ATOM 2208 O O . LYS A 1 281 ? -23.058 -26.508 67.013 1.00 21.82 281 LYS A O 1
ATOM 2214 N N . LEU A 1 282 ? -23.913 -24.650 66.073 1.00 22.22 282 LEU A N 1
ATOM 2215 C CA . LEU A 1 282 ? -24.223 -25.344 64.836 1.00 21.76 282 LEU A CA 1
ATOM 2216 C C . LEU A 1 282 ? -22.955 -25.614 64.033 1.00 21.41 282 LEU A C 1
ATOM 2217 O O . LEU A 1 282 ? -22.850 -26.648 63.372 1.00 20.70 282 LEU A O 1
ATOM 2222 N N . PHE A 1 283 ? -21.991 -24.691 64.080 1.00 18.16 283 PHE A N 1
ATOM 2223 C CA . PHE A 1 283 ? -20.739 -24.893 63.352 1.00 18.53 283 PHE A CA 1
ATOM 2224 C C . PHE A 1 283 ? -20.100 -26.176 63.866 1.00 17.37 283 PHE A C 1
ATOM 2225 O O . PHE A 1 283 ? -19.587 -26.976 63.093 1.00 19.37 283 PHE A O 1
ATOM 2233 N N . ARG A 1 284 ? -20.135 -26.349 65.184 1.00 17.94 284 ARG A N 1
ATOM 2234 C CA . ARG A 1 284 ? -19.560 -27.516 65.843 1.00 18.58 284 ARG A CA 1
ATOM 2235 C C . ARG A 1 284 ? -20.197 -28.799 65.315 1.00 18.85 284 ARG A C 1
ATOM 2236 O O . ARG A 1 284 ? -19.499 -29.751 64.965 1.00 19.28 284 ARG A O 1
ATOM 2244 N N . LYS A 1 285 ? -21.526 -28.817 65.261 1.00 19.22 285 LYS A N 1
ATOM 2245 C CA . LYS A 1 285 ? -22.254 -29.988 64.776 1.00 18.71 285 LYS A CA 1
ATOM 2246 C C . LYS A 1 285 ? -21.949 -30.286 63.312 1.00 20.40 285 LYS A C 1
ATOM 2247 O O . LYS A 1 285 ? -21.704 -31.442 62.943 1.00 21.12 285 LYS A O 1
ATOM 2253 N N . VAL A 1 286 ? -21.952 -29.241 62.483 1.00 20.68 286 VAL A N 1
ATOM 2254 C CA . VAL A 1 286 ? -21.699 -29.385 61.051 1.00 21.00 286 VAL A CA 1
ATOM 2255 C C . VAL A 1 286 ? -20.244 -29.713 60.719 1.00 21.95 286 VAL A C 1
ATOM 2256 O O . VAL A 1 286 ? -19.971 -30.587 59.891 1.00 21.90 286 VAL A O 1
ATOM 2260 N N . LEU A 1 287 ? -19.305 -29.028 61.365 1.00 21.73 287 LEU A N 1
ATOM 2261 C CA . LEU A 1 287 ? -17.892 -29.275 61.108 1.00 23.74 287 LEU A CA 1
ATOM 2262 C C . LEU A 1 287 ? -17.484 -30.686 61.526 1.00 23.10 287 LEU A C 1
ATOM 2263 O O . LEU A 1 287 ? -16.833 -31.406 60.765 1.00 23.56 287 LEU A O 1
ATOM 2268 N N . GLY A 1 288 ? -17.872 -31.079 62.733 1.00 24.48 288 GLY A N 1
ATOM 2269 C CA . GLY A 1 288 ? -17.519 -32.397 63.227 1.00 26.67 288 GLY A CA 1
ATOM 2270 C C . GLY A 1 288 ? -16.014 -32.579 63.306 1.00 28.34 288 GLY A C 1
ATOM 2271 O O . GLY A 1 288 ? -15.282 -31.639 63.628 1.00 27.36 288 GLY A O 1
ATOM 2272 N N . ASN A 1 289 ? -15.551 -33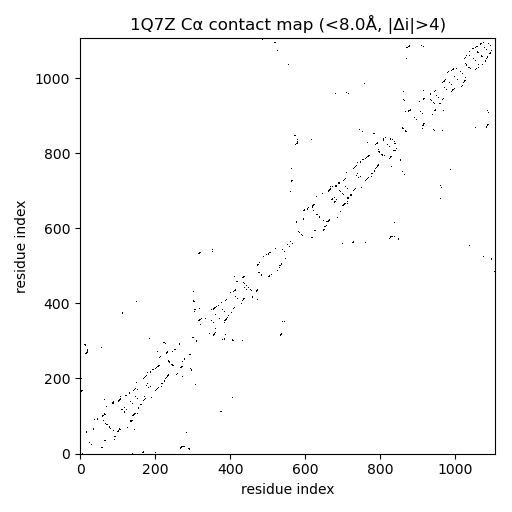.790 63.006 1.00 28.61 289 ASN A N 1
ATOM 2273 C CA . ASN A 1 289 ? -14.127 -34.114 63.036 1.00 31.34 289 ASN A CA 1
ATOM 2274 C C . ASN A 1 289 ? -13.644 -34.398 61.616 1.00 31.96 289 ASN A C 1
ATOM 2275 O O . ASN A 1 289 ? -13.946 -35.452 61.052 1.00 31.14 289 ASN A O 1
ATOM 2280 N N . ARG A 1 290 ? -12.893 -33.465 61.037 1.00 31.25 290 ARG A N 1
ATOM 2281 C CA . ARG A 1 290 ? -12.390 -33.639 59.678 1.00 30.62 290 ARG A CA 1
ATOM 2282 C C . ARG A 1 290 ? -10.895 -33.370 59.588 1.00 30.65 290 ARG A C 1
ATOM 2283 O O . ARG A 1 290 ? -10.372 -32.489 60.274 1.00 29.37 290 ARG A O 1
ATOM 2291 N N . LYS A 1 291 ? -10.210 -34.131 58.740 1.00 30.53 291 LYS A N 1
ATOM 2292 C CA . LYS A 1 291 ? -8.783 -33.923 58.536 1.00 30.90 291 LYS A CA 1
ATOM 2293 C C . LYS A 1 291 ? -8.692 -32.898 57.408 1.00 29.77 291 LYS A C 1
ATOM 2294 O O . LYS A 1 291 ? -9.412 -32.994 56.415 1.00 28.06 291 LYS A O 1
ATOM 2300 N N . PRO A 1 292 ? -7.816 -31.893 57.549 1.00 30.10 292 PRO A N 1
ATOM 2301 C CA . PRO A 1 292 ? -7.694 -30.880 56.496 1.00 31.77 292 PRO A CA 1
ATOM 2302 C C . PRO A 1 292 ? -7.195 -31.435 55.162 1.00 34.02 292 PRO A C 1
ATOM 2303 O O . PRO A 1 292 ? -6.558 -32.489 55.118 1.00 32.65 292 PRO A O 1
ATOM 2307 N N . LEU A 1 293 ? -7.496 -30.727 54.078 1.00 36.76 293 LEU A N 1
ATOM 2308 C CA . LEU A 1 293 ? -7.052 -31.143 52.750 1.00 40.36 293 LEU A CA 1
ATOM 2309 C C . LEU A 1 293 ? -5.577 -30.793 52.572 1.00 42.74 293 LEU A C 1
ATOM 2310 O O . LEU A 1 293 ? -5.059 -29.903 53.246 1.00 44.36 293 LEU A O 1
ATOM 2315 N N . GLN A 1 294 ? -4.903 -31.495 51.667 1.00 44.72 294 GLN A N 1
ATOM 2316 C CA . GLN A 1 294 ? -3.482 -31.266 51.427 1.00 47.10 294 GLN A CA 1
ATOM 2317 C C . GLN A 1 294 ? -3.213 -29.863 50.896 1.00 48.28 294 GLN A C 1
ATOM 2318 O O . GLN A 1 294 ? -3.896 -29.393 49.983 1.00 48.35 294 GLN A O 1
ATOM 2324 N N . ARG A 1 295 ? -2.206 -29.203 51.463 1.00 49.20 295 ARG A N 1
ATOM 2325 C CA . ARG A 1 295 ? -1.867 -27.848 51.048 1.00 50.11 295 ARG A CA 1
ATOM 2326 C C . ARG A 1 295 ? -0.652 -27.723 50.133 1.00 49.95 295 ARG A C 1
ATOM 2327 O O . ARG A 1 295 ? 0.423 -28.251 50.418 1.00 50.13 295 ARG A O 1
ATOM 2335 N N . LYS A 1 296 ? -0.850 -27.012 49.027 1.00 49.92 296 LYS A N 1
ATOM 2336 C CA . LYS A 1 296 ? 0.200 -26.754 48.048 1.00 48.88 296 LYS A CA 1
ATOM 2337 C C . LYS A 1 296 ? 0.054 -25.280 47.676 1.00 47.80 296 LYS A C 1
ATOM 2338 O O . LYS A 1 296 ? -0.531 -24.508 48.438 1.00 46.91 296 LYS A O 1
ATOM 2344 N N . LYS A 1 297 ? 0.567 -24.891 46.511 1.00 45.72 297 LYS A N 1
ATOM 2345 C CA . LYS A 1 297 ? 0.469 -23.502 46.076 1.00 44.97 297 LYS A CA 1
ATOM 2346 C C . LYS A 1 297 ? 1.051 -23.269 44.688 1.00 44.35 297 LYS A C 1
ATOM 2347 O O . LYS A 1 297 ? 1.945 -23.992 44.248 1.00 43.98 297 LYS A O 1
ATOM 2353 N N . LYS A 1 298 ? 0.533 -22.255 44.000 1.00 43.74 298 LYS A N 1
ATOM 2354 C CA . LYS A 1 298 ? 1.032 -21.898 42.681 1.00 43.86 298 LYS A CA 1
ATOM 2355 C C . LYS A 1 298 ? 2.260 -21.030 42.919 1.00 44.00 298 LYS A C 1
ATOM 2356 O O . LYS A 1 298 ? 2.264 -20.185 43.814 1.00 44.49 298 LYS A O 1
ATOM 2362 N N . ARG A 1 299 ? 3.304 -21.241 42.129 1.00 43.87 299 ARG A N 1
ATOM 2363 C CA . ARG A 1 299 ? 4.526 -20.467 42.286 1.00 43.73 299 ARG A CA 1
ATOM 2364 C C . ARG A 1 299 ? 4.743 -19.483 41.151 1.00 41.87 299 ARG A C 1
ATOM 2365 O O . ARG A 1 299 ? 4.593 -19.825 39.980 1.00 42.31 299 ARG A O 1
ATOM 2373 N N . ILE A 1 300 ? 5.087 -18.252 41.509 1.00 40.79 300 ILE A N 1
ATOM 2374 C CA . ILE A 1 300 ? 5.345 -17.212 40.522 1.00 37.38 300 ILE A CA 1
ATOM 2375 C C . ILE A 1 300 ? 6.415 -16.267 41.047 1.00 34.01 300 ILE A C 1
ATOM 2376 O O . ILE A 1 300 ? 6.651 -16.187 42.252 1.00 34.62 300 ILE A O 1
ATOM 2381 N N . PHE A 1 301 ? 7.073 -15.563 40.136 1.00 30.53 301 PHE A N 1
ATOM 2382 C CA . PHE A 1 301 ? 8.097 -14.611 40.527 1.00 26.85 301 PHE A CA 1
ATOM 2383 C C . PHE A 1 301 ? 7.455 -13.236 40.421 1.00 23.20 301 PHE A C 1
ATOM 2384 O O . PHE A 1 301 ? 7.105 -12.793 39.329 1.00 21.31 301 PHE A O 1
ATOM 2392 N N . ALA A 1 302 ? 7.274 -12.580 41.561 1.00 21.21 302 ALA A N 1
ATOM 2393 C CA . ALA A 1 302 ? 6.659 -11.259 41.577 1.00 19.98 302 ALA A CA 1
ATOM 2394 C C . ALA A 1 302 ? 7.151 -10.413 42.738 1.00 18.93 302 ALA A C 1
ATOM 2395 O O . ALA A 1 302 ? 7.680 -10.933 43.716 1.00 19.88 302 ALA A O 1
ATOM 2397 N N . VAL A 1 303 ? 6.985 -9.100 42.611 1.00 17.58 303 VAL A N 1
ATOM 2398 C CA . VAL A 1 303 ? 7.354 -8.173 43.673 1.00 17.50 303 VAL A CA 1
ATOM 2399 C C . VAL A 1 303 ? 6.114 -7.323 43.883 1.00 15.97 303 VAL A C 1
ATOM 2400 O O . VAL A 1 303 ? 5.225 -7.303 43.025 1.00 16.54 303 VAL A O 1
ATOM 2404 N N . SER A 1 304 ? 6.033 -6.621 45.005 1.00 16.43 304 SER A N 1
ATOM 2405 C CA . SER A 1 304 ? 4.825 -5.858 45.257 1.00 17.27 304 SER A CA 1
ATOM 2406 C C . SER A 1 304 ? 4.960 -4.604 46.088 1.00 17.73 304 SER A C 1
ATOM 2407 O O . SER A 1 304 ? 5.965 -4.370 46.760 1.00 16.05 304 SER A O 1
ATOM 2410 N N . SER A 1 305 ? 3.898 -3.810 46.013 1.00 17.76 305 SER A N 1
ATOM 2411 C CA . SER A 1 305 ? 3.735 -2.591 46.782 1.00 19.38 305 SER A CA 1
ATOM 2412 C C . SER A 1 305 ? 2.361 -2.867 47.392 1.00 17.26 305 SER A C 1
ATOM 2413 O O . SER A 1 305 ? 1.750 -3.898 47.096 1.00 16.33 305 SER A O 1
ATOM 2416 N N . PRO A 1 306 ? 1.851 -1.970 48.244 1.00 16.55 306 PRO A N 1
ATOM 2417 C CA . PRO A 1 306 ? 0.532 -2.228 48.833 1.00 17.34 306 PRO A CA 1
ATOM 2418 C C . PRO A 1 306 ? -0.582 -2.435 47.802 1.00 17.65 306 PRO A C 1
ATOM 2419 O O . PRO A 1 306 ? -1.446 -3.295 47.974 1.00 18.94 306 PRO A O 1
ATOM 2423 N N . SER A 1 307 ? -0.545 -1.670 46.715 1.00 19.73 307 SER A N 1
ATOM 2424 C CA . SER A 1 307 ? -1.601 -1.754 45.708 1.00 20.50 307 SER A CA 1
ATOM 2425 C C . SER A 1 307 ? -1.253 -2.445 44.401 1.00 20.78 307 SER A C 1
ATOM 2426 O O . SER A 1 307 ? -2.133 -2.649 43.564 1.00 23.00 307 SER A O 1
ATOM 2429 N N . LYS A 1 308 ? 0.005 -2.818 44.212 1.00 22.27 308 LYS A N 1
ATOM 2430 C CA . LYS A 1 308 ? 0.386 -3.438 42.952 1.00 23.07 308 LYS A CA 1
ATOM 2431 C C . LYS A 1 308 ? 1.266 -4.672 43.071 1.00 22.68 308 LYS A C 1
ATOM 2432 O O . LYS A 1 308 ? 2.250 -4.684 43.810 1.00 21.27 308 LYS A O 1
ATOM 2438 N N . LEU A 1 309 ? 0.885 -5.718 42.344 1.00 20.69 309 LEU A N 1
ATOM 2439 C CA . LEU A 1 309 ? 1.651 -6.955 42.309 1.00 21.44 309 LEU A CA 1
ATOM 2440 C C . LEU A 1 309 ? 2.225 -7.023 40.899 1.00 20.28 309 LEU A C 1
ATOM 2441 O O . LEU A 1 309 ? 1.476 -7.064 39.921 1.00 22.30 309 LEU A O 1
ATOM 2446 N N . VAL A 1 310 ? 3.548 -7.014 40.791 1.00 19.29 310 VAL A N 1
ATOM 2447 C CA . VAL A 1 310 ? 4.209 -7.068 39.490 1.00 18.97 310 VAL A CA 1
ATOM 2448 C C . VAL A 1 310 ? 4.815 -8.440 39.254 1.00 19.30 310 VAL A C 1
ATOM 2449 O O . VAL A 1 310 ? 5.820 -8.802 39.872 1.00 18.64 310 VAL A O 1
ATOM 2453 N N . THR A 1 311 ? 4.188 -9.192 38.354 1.00 20.48 311 THR A N 1
ATOM 2454 C CA . THR A 1 311 ? 4.624 -10.537 38.004 1.00 20.66 311 THR A CA 1
ATOM 2455 C C . THR A 1 311 ? 5.541 -10.462 36.791 1.00 21.28 311 THR A C 1
ATOM 2456 O O . THR A 1 311 ? 5.234 -9.778 35.817 1.00 21.80 311 THR A O 1
ATOM 2460 N N . PHE A 1 312 ? 6.668 -11.159 36.851 1.00 20.40 312 PHE A N 1
ATOM 2461 C CA . PHE A 1 312 ? 7.610 -11.157 35.745 1.00 20.86 312 PHE A CA 1
ATOM 2462 C C . PHE A 1 312 ? 7.227 -12.128 34.633 1.00 22.95 312 PHE A C 1
ATOM 2463 O O . PHE A 1 312 ? 7.974 -13.050 34.309 1.00 24.29 312 PHE A O 1
ATOM 2471 N N . ASP A 1 313 ? 6.048 -11.911 34.057 1.00 23.69 313 ASP A N 1
ATOM 2472 C CA . ASP A 1 313 ? 5.566 -12.740 32.957 1.00 24.56 313 ASP A CA 1
ATOM 2473 C C . ASP A 1 313 ? 5.431 -11.868 31.704 1.00 24.72 313 ASP A C 1
ATOM 2474 O O . ASP A 1 313 ? 4.767 -12.232 30.732 1.00 25.21 313 ASP A O 1
ATOM 2479 N N . HIS A 1 314 ? 6.080 -10.709 31.749 1.00 22.12 314 HIS A N 1
ATOM 2480 C CA . HIS A 1 314 ? 6.085 -9.744 30.656 1.00 22.11 314 HIS A CA 1
ATOM 2481 C C . HIS A 1 314 ? 7.284 -8.846 30.925 1.00 21.54 314 HIS A C 1
ATOM 2482 O O . HIS A 1 314 ? 7.801 -8.834 32.041 1.00 20.57 314 HIS A O 1
ATOM 2489 N N . PHE A 1 315 ? 7.724 -8.085 29.928 1.00 21.67 315 PHE A N 1
ATOM 2490 C CA . PHE A 1 315 ? 8.885 -7.225 30.147 1.00 20.31 315 PHE A CA 1
ATOM 2491 C C . PHE A 1 315 ? 8.596 -6.170 31.208 1.00 20.79 315 PHE A C 1
ATOM 2492 O O . PHE A 1 315 ? 7.632 -5.412 31.094 1.00 21.24 315 PHE A O 1
ATOM 2500 N N . VAL A 1 316 ? 9.445 -6.117 32.231 1.00 19.04 316 VAL A N 1
ATOM 2501 C CA . VAL A 1 316 ? 9.273 -5.170 33.322 1.00 18.36 316 VAL A CA 1
ATOM 2502 C C . VAL A 1 316 ? 10.246 -4.004 33.249 1.00 16.53 316 VAL A C 1
ATOM 2503 O O . VAL A 1 316 ? 11.454 -4.196 33.303 1.00 18.83 316 VAL A O 1
ATOM 2507 N N . VAL A 1 317 ? 9.700 -2.797 33.137 1.00 17.70 317 VAL A N 1
ATOM 2508 C CA . VAL A 1 317 ? 10.505 -1.580 33.091 1.00 17.75 317 VAL A CA 1
ATOM 2509 C C . VAL A 1 317 ? 10.814 -1.119 34.517 1.00 17.38 317 VAL A C 1
ATOM 2510 O O . VAL A 1 317 ? 9.906 -0.781 35.275 1.00 17.11 317 VAL A O 1
ATOM 2514 N N . ILE A 1 318 ? 12.092 -1.110 34.877 1.00 17.06 318 ILE A N 1
ATOM 2515 C CA . ILE A 1 318 ? 12.512 -0.668 36.206 1.00 17.72 318 ILE A CA 1
ATOM 2516 C C . ILE A 1 318 ? 13.157 0.712 36.072 1.00 17.39 318 ILE A C 1
ATOM 2517 O O . ILE A 1 318 ? 14.250 0.834 35.516 1.00 19.50 318 ILE A O 1
ATOM 2522 N N . GLY A 1 319 ? 12.473 1.734 36.580 1.00 17.56 319 GLY A N 1
ATOM 2523 C CA . GLY A 1 319 ? 12.974 3.101 36.521 1.00 18.65 319 GLY A CA 1
ATOM 2524 C C . GLY A 1 319 ? 14.288 3.297 37.257 1.00 19.47 319 GLY A C 1
ATOM 2525 O O . GLY A 1 319 ? 14.406 2.996 38.445 1.00 19.81 319 GLY A O 1
ATOM 2526 N N . GLU A 1 320 ? 15.270 3.845 36.547 1.00 19.21 320 GLU A N 1
ATOM 2527 C CA . GLU A 1 320 ? 16.614 4.061 37.077 1.00 20.61 320 GLU A CA 1
ATOM 2528 C C . GLU A 1 320 ? 16.858 5.432 37.711 1.00 21.70 320 GLU A C 1
ATOM 2529 O O . GLU A 1 320 ? 17.843 5.615 38.423 1.00 22.13 320 GLU A O 1
ATOM 2535 N N . ARG A 1 321 ? 15.972 6.379 37.423 1.00 23.53 321 ARG A N 1
ATOM 2536 C CA . ARG A 1 321 ? 16.097 7.779 37.849 1.00 26.01 321 ARG A CA 1
ATOM 2537 C C . ARG A 1 321 ? 16.428 8.161 39.291 1.00 26.12 321 ARG A C 1
ATOM 2538 O O . ARG A 1 321 ? 17.232 9.067 39.516 1.00 26.39 321 ARG A O 1
ATOM 2546 N N . ILE A 1 322 ? 15.812 7.509 40.269 1.00 25.08 322 ILE A N 1
ATOM 2547 C CA . ILE A 1 322 ? 16.098 7.849 41.659 1.00 24.60 322 ILE A CA 1
ATOM 2548 C C . ILE A 1 322 ? 17.466 7.304 42.046 1.00 24.73 322 ILE A C 1
ATOM 2549 O O . ILE A 1 322 ? 17.597 6.324 42.789 1.00 23.83 322 ILE A O 1
ATOM 2554 N N . ASN A 1 323 ? 18.488 7.971 41.520 1.00 26.13 323 ASN A N 1
ATOM 2555 C CA . ASN A 1 323 ? 19.884 7.613 41.732 1.00 26.09 323 ASN A CA 1
ATOM 2556 C C . ASN A 1 323 ? 20.649 8.926 41.566 1.00 28.35 323 ASN A C 1
ATOM 2557 O O . ASN A 1 323 ? 20.685 9.487 40.476 1.00 29.08 323 ASN A O 1
ATOM 2562 N N . PRO A 1 324 ? 21.272 9.423 42.645 1.00 29.91 324 PRO A N 1
ATOM 2563 C CA . PRO A 1 324 ? 22.035 10.678 42.646 1.00 32.16 324 PRO A CA 1
ATOM 2564 C C . PRO A 1 324 ? 23.346 10.709 41.861 1.00 33.93 324 PRO A C 1
ATOM 2565 O O . PRO A 1 324 ? 23.904 11.787 41.632 1.00 34.18 324 PRO A O 1
ATOM 2569 N N . ALA A 1 325 ? 23.837 9.544 41.450 1.00 33.90 325 ALA A N 1
ATOM 2570 C CA . ALA A 1 325 ? 25.086 9.472 40.695 1.00 34.85 325 ALA A CA 1
ATOM 2571 C C . ALA A 1 325 ? 25.017 10.333 39.436 1.00 36.18 325 ALA A C 1
ATOM 2572 O O . ALA A 1 325 ? 24.208 10.083 38.545 1.00 35.70 325 ALA A O 1
ATOM 2574 N N . GLY A 1 326 ? 25.866 11.355 39.374 1.00 37.42 326 GLY A N 1
ATOM 2575 C CA . GLY A 1 326 ? 25.882 12.231 38.217 1.00 39.29 326 GLY A CA 1
ATOM 2576 C C . GLY A 1 326 ? 24.745 13.237 38.196 1.00 40.35 326 GLY A C 1
ATOM 2577 O O . GLY A 1 326 ? 24.531 13.912 37.188 1.00 40.80 326 GLY A O 1
ATOM 2578 N N . ARG A 1 327 ? 24.016 13.341 39.304 1.00 40.72 327 ARG A N 1
ATOM 2579 C CA . ARG A 1 327 ? 22.898 14.277 39.400 1.00 40.38 327 ARG A CA 1
ATOM 2580 C C . ARG A 1 327 ? 23.103 15.238 40.568 1.00 40.52 327 ARG A C 1
ATOM 2581 O O . ARG A 1 327 ? 22.701 14.959 41.698 1.00 39.36 327 ARG A O 1
ATOM 2589 N N . LYS A 1 328 ? 23.727 16.377 40.275 1.00 40.87 328 LYS A N 1
ATOM 2590 C CA . LYS A 1 328 ? 24.023 17.397 41.278 1.00 40.77 328 LYS A CA 1
ATOM 2591 C C . LYS A 1 328 ? 22.806 17.853 42.076 1.00 39.02 328 LYS A C 1
ATOM 2592 O O . LYS A 1 328 ? 22.831 17.864 43.304 1.00 38.07 328 LYS A O 1
ATOM 2598 N N . LYS A 1 329 ? 21.750 18.244 41.370 1.00 38.93 329 LYS A N 1
ATOM 2599 C CA . LYS A 1 329 ? 20.529 18.728 42.007 1.00 38.66 329 LYS A CA 1
ATOM 2600 C C . LYS A 1 329 ? 19.883 17.690 42.918 1.00 37.62 329 LYS A C 1
ATOM 2601 O O . LYS A 1 329 ? 19.560 17.981 44.070 1.00 37.26 329 LYS A O 1
ATOM 2607 N N . LEU A 1 330 ? 19.693 16.481 42.396 1.00 35.65 330 LEU A N 1
ATOM 2608 C CA . LEU A 1 330 ? 19.072 15.409 43.167 1.00 33.40 330 LEU A CA 1
ATOM 2609 C C . LEU A 1 330 ? 19.915 15.032 44.376 1.00 32.82 330 LEU A C 1
ATOM 2610 O O . LEU A 1 330 ? 19.393 14.861 45.476 1.00 32.05 330 LEU A O 1
ATOM 2615 N N . TRP A 1 331 ? 21.219 14.903 44.165 1.00 32.97 331 TRP A N 1
ATOM 2616 C CA . TRP A 1 331 ? 22.137 14.547 45.238 1.00 33.31 331 TRP A CA 1
ATOM 2617 C C . TRP A 1 331 ? 22.053 15.575 46.363 1.00 33.97 331 TRP A C 1
ATOM 2618 O O . TRP A 1 331 ? 21.994 15.219 47.539 1.00 33.19 331 TRP A O 1
ATOM 2629 N N . ALA A 1 332 ? 22.041 16.852 45.993 1.00 35.22 332 ALA A N 1
ATOM 2630 C CA . ALA A 1 332 ? 21.972 17.923 46.975 1.00 35.25 332 ALA A CA 1
ATOM 2631 C C . ALA A 1 332 ? 20.676 17.868 47.773 1.00 35.65 332 ALA A C 1
ATOM 2632 O O . ALA A 1 332 ? 20.684 18.031 48.991 1.00 35.44 332 ALA A O 1
ATOM 2634 N N . GLU A 1 333 ? 19.562 17.633 47.086 1.00 36.77 333 GLU A N 1
ATOM 2635 C CA . GLU A 1 333 ? 18.265 17.572 47.746 1.00 37.29 333 GLU A CA 1
ATOM 2636 C C . GLU A 1 333 ? 18.103 16.351 48.650 1.00 37.37 333 GLU A C 1
ATOM 2637 O O . GLU A 1 333 ? 17.448 16.434 49.691 1.00 36.63 333 GLU A O 1
ATOM 2643 N N . MET A 1 334 ? 18.688 15.220 48.261 1.00 37.55 334 MET A N 1
ATOM 2644 C CA . MET A 1 334 ? 18.594 14.016 49.089 1.00 37.60 334 MET A CA 1
ATOM 2645 C C . MET A 1 334 ? 19.310 14.278 50.409 1.00 37.98 334 MET A C 1
ATOM 2646 O O . MET A 1 334 ? 18.841 13.889 51.478 1.00 37.47 334 MET A O 1
ATOM 2651 N N . GLN A 1 335 ? 20.457 14.941 50.321 1.00 39.06 335 GLN A N 1
ATOM 2652 C CA . GLN A 1 335 ? 21.244 15.264 51.502 1.00 39.18 335 GLN A CA 1
ATOM 2653 C C . GLN A 1 335 ? 20.494 16.171 52.474 1.00 39.24 335 GLN A C 1
ATOM 2654 O O . GLN A 1 335 ? 20.723 16.113 53.681 1.00 39.11 335 GLN A O 1
ATOM 2660 N N . LYS A 1 336 ? 19.596 17.005 51.955 1.00 39.84 336 LYS A N 1
ATOM 2661 C CA . LYS A 1 336 ? 18.827 17.905 52.809 1.00 40.72 336 LYS A CA 1
ATOM 2662 C C . LYS A 1 336 ? 17.477 17.308 53.212 1.00 40.17 336 LYS A C 1
ATOM 2663 O O . LYS A 1 336 ? 16.650 17.984 53.829 1.00 39.77 336 LYS A O 1
ATOM 2669 N N . GLY A 1 337 ? 17.260 16.043 52.856 1.00 38.71 337 GLY A N 1
ATOM 2670 C CA . GLY A 1 337 ? 16.021 15.370 53.204 1.00 36.24 337 GLY A CA 1
ATOM 2671 C C . GLY A 1 337 ? 14.792 15.775 52.408 1.00 35.08 337 GLY A C 1
ATOM 2672 O O . GLY A 1 337 ? 13.673 15.717 52.924 1.00 34.72 337 GLY A O 1
ATOM 2673 N N . ASN A 1 338 ? 14.985 16.181 51.156 1.00 33.86 338 ASN A N 1
ATOM 2674 C CA . ASN A 1 338 ? 13.865 16.580 50.304 1.00 34.18 338 ASN A CA 1
ATOM 2675 C C . ASN A 1 338 ? 13.115 15.332 49.839 1.00 33.06 338 ASN A C 1
ATOM 2676 O O . ASN A 1 338 ? 13.659 14.519 49.099 1.00 31.89 338 ASN A O 1
ATOM 2681 N N . GLU A 1 339 ? 11.867 15.188 50.271 1.00 32.49 339 GLU A N 1
ATOM 2682 C CA . GLU A 1 339 ? 11.067 14.030 49.884 1.00 31.45 339 GLU A CA 1
ATOM 2683 C C . GLU A 1 339 ? 10.285 14.307 48.608 1.00 32.32 339 GLU A C 1
ATOM 2684 O O . GLU A 1 339 ? 10.192 13.450 47.726 1.00 30.99 339 GLU A O 1
ATOM 2690 N N . GLU A 1 340 ? 9.734 15.512 48.501 1.00 31.35 340 GLU A N 1
ATOM 2691 C CA . GLU A 1 340 ? 8.943 15.879 47.332 1.00 33.20 340 GLU A CA 1
ATOM 2692 C C . GLU A 1 340 ? 9.654 15.679 46.000 1.00 31.36 340 GLU A C 1
ATOM 2693 O O . GLU A 1 340 ? 9.041 15.222 45.033 1.00 30.98 340 GLU A O 1
ATOM 2699 N N . ILE A 1 341 ? 10.939 16.010 45.939 1.00 29.69 341 ILE A N 1
ATOM 2700 C CA . ILE A 1 341 ? 11.672 15.854 44.687 1.00 29.40 341 ILE A CA 1
ATOM 2701 C C . ILE A 1 341 ? 11.778 14.385 44.274 1.00 29.06 341 ILE A C 1
ATOM 2702 O O . ILE A 1 341 ? 11.755 14.062 43.082 1.00 29.48 341 ILE A O 1
ATOM 2707 N N . VAL A 1 342 ? 11.889 13.501 45.258 1.00 28.38 342 VAL A N 1
ATOM 2708 C CA . VAL A 1 342 ? 11.981 12.071 44.978 1.00 27.96 342 VAL A CA 1
ATOM 2709 C C . VAL A 1 342 ? 10.607 11.561 44.567 1.00 27.68 342 VAL A C 1
ATOM 2710 O O . VAL A 1 342 ? 10.488 10.745 43.653 1.00 28.63 342 VAL A O 1
ATOM 2714 N N . ILE A 1 343 ? 9.574 12.057 45.244 1.00 26.76 343 ILE A N 1
ATOM 2715 C CA . ILE A 1 343 ? 8.197 11.678 44.950 1.00 28.14 343 ILE A CA 1
ATOM 2716 C C . ILE A 1 343 ? 7.848 12.047 43.511 1.00 28.83 343 ILE A C 1
ATOM 2717 O O . ILE A 1 343 ? 7.239 11.261 42.787 1.00 28.05 343 ILE A O 1
ATOM 2722 N N . LYS A 1 344 ? 8.232 13.249 43.095 1.00 29.00 344 LYS A N 1
ATOM 2723 C CA . LYS A 1 344 ? 7.951 13.685 41.736 1.00 29.68 344 LYS A CA 1
ATOM 2724 C C . LYS A 1 344 ? 8.692 12.797 40.745 1.00 27.87 344 LYS A C 1
ATOM 2725 O O . LYS A 1 344 ? 8.144 12.410 39.718 1.00 27.39 344 LYS A O 1
ATOM 2731 N N . GLU A 1 345 ? 9.939 12.471 41.064 1.00 26.43 345 GLU A N 1
ATOM 2732 C CA . GLU A 1 345 ? 10.751 11.624 40.200 1.00 28.49 345 GLU A CA 1
ATOM 2733 C C . GLU A 1 345 ? 10.073 10.265 40.046 1.00 27.29 345 GLU A C 1
ATOM 2734 O O . GLU A 1 345 ? 10.030 9.697 38.955 1.00 25.00 345 GLU A O 1
ATOM 2740 N N . ALA A 1 346 ? 9.541 9.756 41.152 1.00 26.02 346 ALA A N 1
ATOM 2741 C CA . ALA A 1 346 ? 8.867 8.467 41.148 1.00 24.95 346 ALA A CA 1
ATOM 2742 C C . ALA A 1 346 ? 7.608 8.519 40.306 1.00 25.32 346 ALA A C 1
ATOM 2743 O O . ALA A 1 346 ? 7.435 7.721 39.392 1.00 24.67 346 ALA A O 1
ATOM 2745 N N . LYS A 1 347 ? 6.726 9.464 40.616 1.00 25.47 347 LYS A N 1
ATOM 2746 C CA . LYS A 1 347 ? 5.478 9.596 39.881 1.00 27.01 347 LYS A CA 1
ATOM 2747 C C . LYS A 1 347 ? 5.693 9.758 38.384 1.00 26.44 347 LYS A C 1
ATOM 2748 O O . LYS A 1 347 ? 4.996 9.138 37.583 1.00 26.37 347 LYS A O 1
ATOM 2754 N N . THR A 1 348 ? 6.654 10.594 38.007 1.00 25.56 348 THR A N 1
ATOM 2755 C CA . THR A 1 348 ? 6.924 10.829 36.594 1.00 25.69 348 THR A CA 1
ATOM 2756 C C . THR A 1 348 ? 7.355 9.564 35.859 1.00 24.70 348 THR A C 1
ATOM 2757 O O . THR A 1 348 ? 6.888 9.301 34.752 1.00 25.36 348 THR A O 1
ATOM 2761 N N . GLN A 1 349 ? 8.236 8.773 36.466 1.00 24.19 349 GLN A N 1
ATOM 2762 C CA . GLN A 1 349 ? 8.682 7.540 35.825 1.00 22.78 349 GLN A CA 1
ATOM 2763 C C . GLN A 1 349 ? 7.518 6.568 35.669 1.00 24.10 349 GLN A C 1
ATOM 2764 O O . GLN A 1 349 ? 7.385 5.904 34.638 1.00 23.48 349 GLN A O 1
ATOM 2770 N N . VAL A 1 350 ? 6.678 6.475 36.696 1.00 23.84 350 VAL A N 1
ATOM 2771 C CA . VAL A 1 350 ? 5.532 5.578 36.624 1.00 24.08 350 VAL A CA 1
ATOM 2772 C C . VAL A 1 350 ? 4.592 6.040 35.515 1.00 26.27 350 VAL A C 1
ATOM 2773 O O . VAL A 1 350 ? 4.101 5.233 34.732 1.00 28.22 350 VAL A O 1
ATOM 2777 N N . GLU A 1 351 ? 4.353 7.345 35.443 1.00 28.99 351 GLU A N 1
ATOM 2778 C CA . GLU A 1 351 ? 3.478 7.897 34.411 1.00 31.16 351 GLU A CA 1
ATOM 2779 C C . GLU A 1 351 ? 4.004 7.559 33.016 1.00 29.76 351 GLU A C 1
ATOM 2780 O O . GLU A 1 351 ? 3.227 7.400 32.075 1.00 31.58 351 GLU A O 1
ATOM 2786 N N . LYS A 1 352 ? 5.323 7.442 32.891 1.00 29.69 352 LYS A N 1
ATOM 2787 C CA . LYS A 1 352 ? 5.954 7.118 31.613 1.00 29.39 352 LYS A CA 1
ATOM 2788 C C . LYS A 1 352 ? 6.046 5.624 31.291 1.00 28.42 352 LYS A C 1
ATOM 2789 O O . LYS A 1 352 ? 6.472 5.257 30.197 1.00 28.24 352 LYS A O 1
ATOM 2795 N N . GLY A 1 353 ? 5.668 4.761 32.231 1.00 26.67 353 GLY A N 1
ATOM 2796 C CA . GLY A 1 353 ? 5.724 3.334 31.953 1.00 24.94 353 GLY A CA 1
ATOM 2797 C C . GLY A 1 353 ? 6.512 2.458 32.917 1.00 24.37 353 GLY A C 1
ATOM 2798 O O . GLY A 1 353 ? 6.539 1.235 32.757 1.00 24.91 353 GLY A O 1
ATOM 2799 N N . ALA A 1 354 ? 7.160 3.057 33.908 1.00 22.23 354 ALA A N 1
ATOM 2800 C CA . ALA A 1 354 ? 7.918 2.265 34.878 1.00 22.58 354 ALA A CA 1
ATOM 2801 C C . ALA A 1 354 ? 6.953 1.468 35.754 1.00 21.11 354 ALA A C 1
ATOM 2802 O O . ALA A 1 354 ? 5.980 2.018 36.267 1.00 22.80 354 ALA A O 1
ATOM 2804 N N . GLU A 1 355 ? 7.217 0.171 35.915 1.00 21.50 355 GLU A N 1
ATOM 2805 C CA . GLU A 1 355 ? 6.378 -0.685 36.751 1.00 20.41 355 GLU A CA 1
ATOM 2806 C C . GLU A 1 355 ? 7.040 -0.958 38.103 1.00 20.25 355 GLU A C 1
ATOM 2807 O O . GLU A 1 355 ? 6.387 -1.405 39.044 1.00 21.32 355 GLU A O 1
ATOM 2813 N N . VAL A 1 356 ? 8.344 -0.707 38.173 1.00 17.59 356 VAL A N 1
ATOM 2814 C CA . VAL A 1 356 ? 9.133 -0.885 39.390 1.00 17.27 356 VAL A CA 1
ATOM 2815 C C . VAL A 1 356 ? 10.127 0.270 39.408 1.00 17.85 356 VAL A C 1
ATOM 2816 O O . VAL A 1 356 ? 10.546 0.729 38.352 1.00 18.62 356 VAL A O 1
ATOM 2820 N N . LEU A 1 357 ? 10.504 0.740 40.593 1.00 16.97 357 LEU A N 1
ATOM 2821 C CA . LEU A 1 357 ? 11.455 1.846 40.680 1.00 17.38 357 LEU A CA 1
ATOM 2822 C C . LEU A 1 357 ? 12.711 1.499 41.461 1.00 17.25 357 LEU A C 1
ATOM 2823 O O . LEU A 1 357 ? 12.632 1.028 42.591 1.00 16.96 357 LEU A O 1
ATOM 2828 N N . ASP A 1 358 ? 13.873 1.732 40.857 1.00 17.26 358 ASP A N 1
ATOM 2829 C CA . ASP A 1 358 ? 15.133 1.482 41.539 1.00 18.65 358 ASP A CA 1
ATOM 2830 C C . ASP A 1 358 ? 15.343 2.693 42.440 1.00 21.01 358 ASP A C 1
ATOM 2831 O O . ASP A 1 358 ? 15.078 3.826 42.031 1.00 20.65 358 ASP A O 1
ATOM 2836 N N . VAL A 1 359 ? 15.801 2.459 43.663 1.00 21.08 359 VAL A N 1
ATOM 2837 C CA . VAL A 1 359 ? 16.021 3.555 44.601 1.00 21.44 359 VAL A CA 1
ATOM 2838 C C . VAL A 1 359 ? 17.414 3.431 45.210 1.00 21.45 359 VAL A C 1
ATOM 2839 O O . VAL A 1 359 ? 17.735 2.447 45.869 1.00 20.34 359 VAL A O 1
ATOM 2843 N N . ASN A 1 360 ? 18.249 4.434 44.962 1.00 20.99 360 ASN A N 1
ATOM 2844 C CA . ASN A 1 360 ? 19.615 4.435 45.463 1.00 22.12 360 ASN A CA 1
ATOM 2845 C C . ASN A 1 360 ? 19.900 5.784 46.111 1.00 23.10 360 ASN A C 1
ATOM 2846 O O . ASN A 1 360 ? 19.445 6.809 45.621 1.00 24.25 360 ASN A O 1
ATOM 2851 N N . PHE A 1 361 ? 20.651 5.777 47.205 1.00 25.07 361 PHE A N 1
ATOM 2852 C CA . PHE A 1 361 ? 20.942 7.018 47.910 1.00 27.40 361 PHE A CA 1
ATOM 2853 C C . PHE A 1 361 ? 22.392 7.477 47.807 1.00 28.45 361 PHE A C 1
ATOM 2854 O O . PHE A 1 361 ? 22.903 8.109 48.728 1.00 30.85 361 PHE A O 1
ATOM 2862 N N . GLY A 1 362 ? 23.040 7.163 46.687 1.00 30.55 362 GLY A N 1
ATOM 2863 C CA . GLY A 1 362 ? 24.422 7.563 46.466 1.00 31.93 362 GLY A CA 1
ATOM 2864 C C . GLY A 1 362 ? 25.393 7.184 47.568 1.00 32.48 362 GLY A C 1
ATOM 2865 O O . GLY A 1 362 ? 25.507 6.016 47.932 1.00 31.21 362 GLY A O 1
ATOM 2866 N N . ILE A 1 363 ? 26.115 8.172 48.089 1.00 33.04 363 ILE A N 1
ATOM 2867 C CA . ILE A 1 363 ? 27.068 7.920 49.165 1.00 33.39 363 ILE A CA 1
ATOM 2868 C C . ILE A 1 363 ? 26.270 7.868 50.466 1.00 33.85 363 ILE A C 1
ATOM 2869 O O . ILE A 1 363 ? 26.047 8.881 51.129 1.00 32.85 363 ILE A O 1
ATOM 2874 N N . GLU A 1 364 ? 25.836 6.659 50.806 1.00 33.25 364 GLU A N 1
ATOM 2875 C CA . GLU A 1 364 ? 25.020 6.391 51.982 1.00 33.94 364 GLU A CA 1
ATOM 2876 C C . GLU A 1 364 ? 25.506 6.955 53.318 1.00 35.12 364 GLU A C 1
ATOM 2877 O O . GLU A 1 364 ? 24.706 7.162 54.231 1.00 35.69 364 GLU A O 1
ATOM 2883 N N . SER A 1 365 ? 26.802 7.221 53.436 1.00 36.39 365 SER A N 1
ATOM 2884 C CA . SER A 1 365 ? 27.336 7.760 54.685 1.00 37.63 365 SER A CA 1
ATOM 2885 C C . SER A 1 365 ? 26.901 9.207 54.901 1.00 38.36 365 SER A C 1
ATOM 2886 O O . SER A 1 365 ? 26.979 9.724 56.014 1.00 38.85 365 SER A O 1
ATOM 2889 N N . GLN A 1 366 ? 26.432 9.850 53.836 1.00 38.95 366 GLN A N 1
ATOM 2890 C CA . GLN A 1 366 ? 25.992 11.242 53.904 1.00 39.66 366 GLN A CA 1
ATOM 2891 C C . GLN A 1 366 ? 24.473 11.406 53.910 1.00 39.35 366 GLN A C 1
ATOM 2892 O O . GLN A 1 366 ? 23.969 12.527 53.842 1.00 38.14 366 GLN A O 1
ATOM 2898 N N . ILE A 1 367 ? 23.745 10.296 53.997 1.00 37.97 367 ILE A N 1
ATOM 2899 C CA . ILE A 1 367 ? 22.287 10.349 53.998 1.00 37.36 367 ILE A CA 1
ATOM 2900 C C . ILE A 1 367 ? 21.694 9.953 55.351 1.00 37.26 367 ILE A C 1
ATOM 2901 O O . ILE A 1 367 ? 22.207 9.066 56.031 1.00 36.37 367 ILE A O 1
ATOM 2906 N N . ASP A 1 368 ? 20.614 10.623 55.739 1.00 38.13 368 ASP A N 1
ATOM 2907 C CA . ASP A 1 368 ? 19.955 10.348 57.009 1.00 39.51 368 ASP A CA 1
ATOM 2908 C C . ASP A 1 368 ? 19.065 9.112 56.895 1.00 40.26 368 ASP A C 1
ATOM 2909 O O . ASP A 1 368 ? 18.161 9.059 56.058 1.00 39.40 368 ASP A O 1
ATOM 2914 N N . VAL A 1 369 ? 19.328 8.124 57.744 1.00 40.36 369 VAL A N 1
ATOM 2915 C CA . VAL A 1 369 ? 18.566 6.876 57.745 1.00 40.82 369 VAL A CA 1
ATOM 2916 C C . VAL A 1 369 ? 17.058 7.095 57.830 1.00 40.33 369 VAL A C 1
ATOM 2917 O O . VAL A 1 369 ? 16.284 6.374 57.198 1.00 40.55 369 VAL A O 1
ATOM 2921 N N . ARG A 1 370 ? 16.638 8.083 58.613 1.00 38.67 370 ARG A N 1
ATOM 2922 C CA . ARG A 1 370 ? 15.216 8.366 58.759 1.00 37.67 370 ARG A CA 1
ATOM 2923 C C . ARG A 1 370 ? 14.622 8.783 57.420 1.00 35.91 370 ARG A C 1
ATOM 2924 O O . ARG A 1 370 ? 13.478 8.452 57.109 1.00 35.52 370 ARG A O 1
ATOM 2932 N N . TYR A 1 371 ? 15.408 9.511 56.631 1.00 32.35 371 TYR A N 1
ATOM 2933 C CA . TYR A 1 371 ? 14.974 9.959 55.312 1.00 30.27 371 TYR A CA 1
ATOM 2934 C C . TYR A 1 371 ? 14.791 8.726 54.432 1.00 30.01 371 TYR A C 1
ATOM 2935 O O . TYR A 1 371 ? 13.825 8.622 53.676 1.00 28.19 371 TYR A O 1
ATOM 2944 N N . VAL A 1 372 ? 15.725 7.788 54.550 1.00 27.22 372 VAL A N 1
ATOM 2945 C CA . VAL A 1 372 ? 15.666 6.552 53.781 1.00 30.93 372 VAL A CA 1
ATOM 2946 C C . VAL A 1 372 ? 14.408 5.769 54.153 1.00 30.86 372 VAL A C 1
ATOM 2947 O O . VAL A 1 372 ? 13.687 5.285 53.281 1.00 30.61 372 VAL A O 1
ATOM 2951 N N . GLU A 1 373 ? 14.142 5.659 55.451 1.00 31.13 373 GLU A N 1
ATOM 2952 C CA . GLU A 1 373 ? 12.963 4.938 55.921 1.00 30.63 373 GLU A CA 1
ATOM 2953 C C . GLU A 1 373 ? 11.684 5.597 55.416 1.00 31.11 373 GLU A C 1
ATOM 2954 O O . GLU A 1 373 ? 10.743 4.915 55.015 1.00 28.33 373 GLU A O 1
ATOM 2960 N N . LYS A 1 374 ? 11.643 6.924 55.429 1.00 27.37 374 LYS A N 1
ATOM 2961 C CA . LYS A 1 374 ? 10.456 7.618 54.950 1.00 28.50 374 LYS A CA 1
ATOM 2962 C C . LYS A 1 374 ? 10.269 7.431 53.449 1.00 26.48 374 LYS A C 1
ATOM 2963 O O . LYS A 1 374 ? 9.144 7.256 52.980 1.00 27.54 374 LYS A O 1
ATOM 2969 N N . ILE A 1 375 ? 11.367 7.488 52.699 1.00 25.05 375 ILE A N 1
ATOM 2970 C CA . ILE A 1 375 ? 11.307 7.330 51.250 1.00 23.14 375 ILE A CA 1
ATOM 2971 C C . ILE A 1 375 ? 10.907 5.903 50.876 1.00 22.19 375 ILE A C 1
ATOM 2972 O O . ILE A 1 375 ? 10.036 5.698 50.031 1.00 22.77 375 ILE A O 1
ATOM 2977 N N . VAL A 1 376 ? 11.551 4.927 51.507 1.00 21.35 376 VAL A N 1
ATOM 2978 C CA . VAL A 1 376 ? 11.258 3.519 51.234 1.00 22.40 376 VAL A CA 1
ATOM 2979 C C . VAL A 1 376 ? 9.807 3.197 51.568 1.00 23.15 376 VAL A C 1
ATOM 2980 O O . VAL A 1 376 ? 9.149 2.421 50.870 1.00 22.91 376 VAL A O 1
ATOM 2984 N N . GLN A 1 377 ? 9.317 3.801 52.643 1.00 22.26 377 GLN A N 1
ATOM 2985 C CA . GLN A 1 377 ? 7.951 3.593 53.082 1.00 23.27 377 GLN A CA 1
ATOM 2986 C C . GLN A 1 377 ? 6.965 4.395 52.232 1.00 23.53 377 GLN A C 1
ATOM 2987 O O . GLN A 1 377 ? 5.869 3.925 51.932 1.00 25.43 377 GLN A O 1
ATOM 2993 N N . THR A 1 378 ? 7.371 5.595 51.815 1.00 22.64 378 THR A N 1
ATOM 2994 C CA . THR A 1 378 ? 6.509 6.477 51.029 1.00 23.18 378 THR A CA 1
ATOM 2995 C C . THR A 1 378 ? 6.257 6.136 49.563 1.00 21.55 378 THR A C 1
ATOM 2996 O O . THR A 1 378 ? 5.110 6.089 49.126 1.00 20.83 378 THR A O 1
ATOM 3000 N N . LEU A 1 379 ? 7.320 5.906 48.801 1.00 22.17 379 LEU A N 1
ATOM 3001 C CA . LEU A 1 379 ? 7.186 5.649 47.372 1.00 21.82 379 LEU A CA 1
ATOM 3002 C C . LEU A 1 379 ? 6.156 4.606 46.934 1.00 19.92 379 LEU A C 1
ATOM 3003 O O . LEU A 1 379 ? 5.372 4.848 46.020 1.00 20.14 379 LEU A O 1
ATOM 3008 N N . PRO A 1 380 ? 6.130 3.432 47.585 1.00 20.24 380 PRO A N 1
ATOM 3009 C CA . PRO A 1 380 ? 5.139 2.434 47.157 1.00 20.35 380 PRO A CA 1
ATOM 3010 C C . PRO A 1 380 ? 3.695 2.929 47.256 1.00 19.05 380 PRO A C 1
ATOM 3011 O O . PRO A 1 380 ? 2.840 2.539 46.455 1.00 21.00 380 PRO A O 1
ATOM 3015 N N . TYR A 1 381 ? 3.423 3.797 48.226 1.00 21.79 381 TYR A N 1
ATOM 3016 C CA . TYR A 1 381 ? 2.070 4.319 48.399 1.00 22.02 381 TYR A CA 1
ATOM 3017 C C . TYR A 1 381 ? 1.720 5.446 47.430 1.00 23.98 381 TYR A C 1
ATOM 3018 O O . TYR A 1 381 ? 0.646 5.445 46.831 1.00 27.64 381 TYR A O 1
ATOM 3027 N N . VAL A 1 382 ? 2.627 6.403 47.278 1.00 24.63 382 VAL A N 1
ATOM 3028 C CA . VAL A 1 382 ? 2.377 7.548 46.408 1.00 27.89 382 VAL A CA 1
ATOM 3029 C C . VAL A 1 382 ? 2.578 7.278 44.919 1.00 28.39 382 VAL A C 1
ATOM 3030 O O . VAL A 1 382 ? 1.847 7.823 44.088 1.00 27.35 382 VAL A O 1
ATOM 3034 N N . SER A 1 383 ? 3.557 6.441 44.580 1.00 27.43 383 SER A N 1
ATOM 3035 C CA . SER A 1 383 ? 3.818 6.107 43.180 1.00 27.33 383 SER A CA 1
ATOM 3036 C C . SER A 1 383 ? 3.032 4.858 42.773 1.00 28.08 383 SER A C 1
ATOM 3037 O O . SER A 1 383 ? 2.877 4.575 41.586 1.00 26.71 383 SER A O 1
ATOM 3040 N N . ASN A 1 384 ? 2.561 4.113 43.774 1.00 25.92 384 ASN A N 1
ATOM 3041 C CA . ASN A 1 384 ? 1.779 2.891 43.581 1.00 26.10 384 ASN A CA 1
ATOM 3042 C C . ASN A 1 384 ? 2.564 1.639 43.218 1.00 24.41 384 ASN A C 1
ATOM 3043 O O . ASN A 1 384 ? 2.029 0.533 43.326 1.00 26.02 384 ASN A O 1
ATOM 3048 N N . VAL A 1 385 ? 3.819 1.795 42.810 1.00 21.54 385 VAL A N 1
ATOM 3049 C CA . VAL A 1 385 ? 4.606 0.644 42.368 1.00 20.73 385 VAL A CA 1
ATOM 3050 C C . VAL A 1 385 ? 5.688 0.120 43.314 1.00 18.73 385 VAL A C 1
ATOM 3051 O O . VAL A 1 385 ? 6.118 0.812 44.235 1.00 18.55 385 VAL A O 1
ATOM 3055 N N . PRO A 1 386 ? 6.133 -1.134 43.095 1.00 18.13 386 PRO A N 1
ATOM 3056 C CA . PRO A 1 386 ? 7.170 -1.762 43.921 1.00 16.87 386 PRO A CA 1
ATOM 3057 C C . PRO A 1 386 ? 8.527 -1.109 43.708 1.00 18.03 386 PRO A C 1
ATOM 3058 O O . PRO A 1 386 ? 8.744 -0.415 42.709 1.00 18.29 386 PRO A O 1
ATOM 3062 N N . LEU A 1 387 ? 9.442 -1.360 44.639 1.00 15.98 387 LEU A N 1
ATOM 3063 C CA . LEU A 1 387 ? 10.778 -0.798 44.559 1.00 17.31 387 LEU A CA 1
ATOM 3064 C C . LEU A 1 387 ? 11.878 -1.838 44.434 1.00 18.04 387 LEU A C 1
ATOM 3065 O O . LEU A 1 387 ? 11.754 -2.966 44.917 1.00 16.66 387 LEU A O 1
ATOM 3070 N N . SER A 1 388 ? 12.954 -1.422 43.777 1.00 16.99 388 SER A N 1
ATOM 3071 C CA . SER A 1 388 ? 14.158 -2.212 43.627 1.00 15.71 388 SER A CA 1
ATOM 3072 C C . SER A 1 388 ? 15.087 -1.436 44.566 1.00 17.92 388 SER A C 1
ATOM 3073 O O . SER A 1 388 ? 15.516 -0.321 44.244 1.00 17.65 388 SER A O 1
ATOM 3076 N N . LEU A 1 389 ? 15.339 -1.999 45.747 1.00 16.42 389 LEU A N 1
ATOM 3077 C CA . LEU A 1 389 ? 16.193 -1.361 46.750 1.00 17.19 389 LEU A CA 1
ATOM 3078 C C . LEU A 1 389 ? 17.661 -1.492 46.355 1.00 17.78 389 LEU A C 1
ATOM 3079 O O . LEU A 1 389 ? 18.255 -2.565 46.431 1.00 19.32 389 LEU A O 1
ATOM 3084 N N . ASP A 1 390 ? 18.230 -0.373 45.919 1.00 19.01 390 ASP A N 1
ATOM 3085 C CA . ASP A 1 390 ? 19.612 -0.303 45.448 1.00 19.60 390 ASP A CA 1
ATOM 3086 C C . ASP A 1 390 ? 20.467 0.231 46.597 1.00 21.44 390 ASP A C 1
ATOM 3087 O O . ASP A 1 390 ? 20.811 1.413 46.629 1.00 21.55 390 ASP A O 1
ATOM 3092 N N . ILE A 1 391 ? 20.812 -0.650 47.526 1.00 21.13 391 ILE A N 1
ATOM 3093 C CA . ILE A 1 391 ? 21.571 -0.270 48.711 1.00 23.12 391 ILE A CA 1
ATOM 3094 C C . ILE A 1 391 ? 22.826 -1.116 48.903 1.00 26.24 391 ILE A C 1
ATOM 3095 O O . ILE A 1 391 ? 22.799 -2.336 48.743 1.00 24.81 391 ILE A O 1
ATOM 3100 N N . GLN A 1 392 ? 23.928 -0.461 49.257 1.00 27.47 392 GLN A N 1
ATOM 3101 C CA . GLN A 1 392 ? 25.193 -1.162 49.452 1.00 30.70 392 GLN A CA 1
ATOM 3102 C C . GLN A 1 392 ? 25.449 -1.600 50.893 1.00 30.27 392 GLN A C 1
ATOM 3103 O O . GLN A 1 392 ? 25.807 -2.753 51.138 1.00 30.30 392 GLN A O 1
ATOM 3109 N N . ASN A 1 393 ? 25.275 -0.683 51.840 1.00 30.76 393 ASN A N 1
ATOM 3110 C CA . ASN A 1 393 ? 25.503 -0.992 53.251 1.00 33.26 393 ASN A CA 1
ATOM 3111 C C . ASN A 1 393 ? 24.513 -2.028 53.775 1.00 34.50 393 ASN A C 1
ATOM 3112 O O . ASN A 1 393 ? 23.298 -1.837 53.691 1.00 32.77 393 ASN A O 1
ATOM 3117 N N . VAL A 1 394 ? 25.043 -3.119 54.321 1.00 34.29 394 VAL A N 1
ATOM 3118 C CA . VAL A 1 394 ? 24.218 -4.195 54.862 1.00 36.11 394 VAL A CA 1
ATOM 3119 C C . VAL A 1 394 ? 23.294 -3.692 55.967 1.00 35.13 394 VAL A C 1
ATOM 3120 O O . VAL A 1 394 ? 22.155 -4.144 56.091 1.00 32.88 394 VAL A O 1
ATOM 3124 N N . ASP A 1 395 ? 23.792 -2.753 56.764 1.00 34.62 395 ASP A N 1
ATOM 3125 C CA . ASP A 1 395 ? 23.022 -2.184 57.863 1.00 33.54 395 ASP A CA 1
ATOM 3126 C C . ASP A 1 395 ? 21.818 -1.393 57.351 1.00 31.82 395 ASP A C 1
ATOM 3127 O O . ASP A 1 395 ? 20.708 -1.547 57.855 1.00 28.52 395 ASP A O 1
ATOM 3132 N N . LEU A 1 396 ? 22.044 -0.537 56.356 1.00 29.68 396 LEU A N 1
ATOM 3133 C CA . LEU A 1 396 ? 20.967 0.262 55.776 1.00 29.75 396 LEU A CA 1
ATOM 3134 C C . LEU A 1 396 ? 19.990 -0.669 55.069 1.00 27.36 396 LEU A C 1
ATOM 3135 O O . LEU A 1 396 ? 18.779 -0.434 55.045 1.00 25.68 396 LEU A O 1
ATOM 3140 N N . THR A 1 397 ? 20.540 -1.723 54.483 1.00 25.26 397 THR A N 1
ATOM 3141 C CA . THR A 1 397 ? 19.737 -2.705 53.777 1.00 25.20 397 THR A CA 1
ATOM 3142 C C . THR A 1 397 ? 18.679 -3.266 54.718 1.00 25.06 397 THR A C 1
ATOM 3143 O O . THR A 1 397 ? 17.494 -3.316 54.377 1.00 23.33 397 THR A O 1
ATOM 3147 N N . GLU A 1 398 ? 19.099 -3.669 55.913 1.00 25.79 398 GLU A N 1
ATOM 3148 C CA . GLU A 1 398 ? 18.151 -4.226 56.866 1.00 27.05 398 GLU A CA 1
ATOM 3149 C C . GLU A 1 398 ? 17.064 -3.232 57.247 1.00 28.03 398 GLU A C 1
ATOM 3150 O O . GLU A 1 398 ? 15.891 -3.595 57.316 1.00 26.89 398 GLU A O 1
ATOM 3156 N N . ARG A 1 399 ? 17.443 -1.978 57.486 1.00 26.62 399 ARG A N 1
ATOM 3157 C CA . ARG A 1 399 ? 16.465 -0.956 57.849 1.00 28.05 399 ARG A CA 1
ATOM 3158 C C . ARG A 1 399 ? 15.448 -0.743 56.737 1.00 26.00 399 ARG A C 1
ATOM 3159 O O . ARG A 1 399 ? 14.267 -0.513 56.999 1.00 26.32 399 ARG A O 1
ATOM 3167 N N . ALA A 1 400 ? 15.919 -0.822 55.496 1.00 23.85 400 ALA A N 1
ATOM 3168 C CA . ALA A 1 400 ? 15.066 -0.633 54.331 1.00 22.68 400 ALA A CA 1
ATOM 3169 C C . ALA A 1 400 ? 14.137 -1.825 54.131 1.00 22.04 400 ALA A C 1
ATOM 3170 O O . ALA A 1 400 ? 12.953 -1.656 53.864 1.00 22.28 400 ALA A O 1
ATOM 3172 N N . LEU A 1 401 ? 14.678 -3.030 54.253 1.00 22.11 401 LEU A N 1
ATOM 3173 C CA . LEU A 1 401 ? 13.867 -4.230 54.071 1.00 23.27 401 LEU A CA 1
ATOM 3174 C C . LEU A 1 401 ? 12.778 -4.350 55.135 1.00 24.72 401 LEU A C 1
ATOM 3175 O O . LEU A 1 401 ? 11.657 -4.770 54.844 1.00 23.89 401 LEU A O 1
ATOM 3180 N N . ARG A 1 402 ? 13.103 -3.974 56.366 1.00 25.59 402 ARG A N 1
ATOM 3181 C CA . ARG A 1 402 ? 12.130 -4.038 57.453 1.00 26.37 402 ARG A CA 1
ATOM 3182 C C . ARG A 1 402 ? 10.938 -3.115 57.199 1.00 26.64 402 ARG A C 1
ATOM 3183 O O . ARG A 1 402 ? 9.788 -3.501 57.398 1.00 28.61 402 ARG A O 1
ATOM 3191 N N . ALA A 1 403 ? 11.220 -1.895 56.753 1.00 24.02 403 ALA A N 1
ATOM 3192 C CA . ALA A 1 403 ? 10.177 -0.906 56.516 1.00 24.84 403 ALA A CA 1
ATOM 3193 C C . ALA A 1 403 ? 9.540 -0.942 55.134 1.00 22.00 403 ALA A C 1
ATOM 3194 O O . ALA A 1 403 ? 8.672 -0.122 54.830 1.00 23.61 403 ALA A O 1
ATOM 3196 N N . TYR A 1 404 ? 9.959 -1.875 54.287 1.00 19.85 404 TYR A N 1
ATOM 3197 C CA . TYR A 1 404 ? 9.388 -1.932 52.948 1.00 18.06 404 TYR A CA 1
ATOM 3198 C C . TYR A 1 404 ? 7.975 -2.507 52.939 1.00 17.18 404 TYR A C 1
ATOM 3199 O O . TYR A 1 404 ? 7.756 -3.630 53.385 1.00 17.19 404 TYR A O 1
ATOM 3208 N N . PRO A 1 405 ? 7.002 -1.745 52.411 1.00 17.74 405 PRO A N 1
ATOM 3209 C CA . PRO A 1 405 ? 5.606 -2.188 52.352 1.00 17.57 405 PRO A CA 1
ATOM 3210 C C . PRO A 1 405 ? 5.293 -3.138 51.201 1.00 18.30 405 PRO A C 1
ATOM 3211 O O . PRO A 1 405 ? 4.702 -2.735 50.204 1.00 19.35 405 PRO A O 1
ATOM 3215 N N . GLY A 1 406 ? 5.682 -4.401 51.352 1.00 17.17 406 GLY A N 1
ATOM 3216 C CA . GLY A 1 406 ? 5.425 -5.389 50.318 1.00 17.61 406 GLY A CA 1
ATOM 3217 C C . GLY A 1 406 ? 6.622 -6.303 50.128 1.00 15.61 406 GLY A C 1
ATOM 3218 O O . GLY A 1 406 ? 7.447 -6.447 51.031 1.00 17.02 406 GLY A O 1
ATOM 3219 N N . ARG A 1 407 ? 6.713 -6.928 48.958 1.00 15.23 407 ARG A N 1
ATOM 3220 C CA . ARG A 1 407 ? 7.825 -7.815 48.634 1.00 15.83 407 ARG A CA 1
ATOM 3221 C C . ARG A 1 407 ? 8.715 -7.085 47.630 1.00 14.56 407 ARG A C 1
ATOM 3222 O O . ARG A 1 407 ? 8.338 -6.887 46.480 1.00 15.65 407 ARG A O 1
ATOM 3230 N N . SER A 1 408 ? 9.912 -6.708 48.058 1.00 15.16 408 SER A N 1
ATOM 3231 C CA . SER A 1 408 ? 10.801 -5.959 47.179 1.00 17.39 408 SER A CA 1
ATOM 3232 C C . SER A 1 408 ? 11.765 -6.766 46.335 1.00 16.83 408 SER A C 1
ATOM 3233 O O . SER A 1 408 ? 11.853 -7.991 46.439 1.00 15.28 408 SER A O 1
ATOM 3236 N N . LEU A 1 409 ? 12.473 -6.037 45.477 1.00 16.57 409 LEU A N 1
ATOM 3237 C CA . LEU A 1 409 ? 13.530 -6.600 44.654 1.00 18.02 409 LEU A CA 1
ATOM 3238 C C . LEU A 1 409 ? 14.764 -5.931 45.249 1.00 18.66 409 LEU A C 1
ATOM 3239 O O . LEU A 1 409 ? 14.786 -4.702 45.402 1.00 18.92 409 LEU A O 1
ATOM 3244 N N . PHE A 1 410 ? 15.770 -6.711 45.624 1.00 17.67 410 PHE A N 1
ATOM 3245 C CA . PHE A 1 410 ? 16.967 -6.100 46.181 1.00 19.57 410 PHE A CA 1
ATOM 3246 C C . PHE A 1 410 ? 18.056 -6.044 45.128 1.00 20.09 410 PHE A C 1
ATOM 3247 O O . PHE A 1 410 ? 18.465 -7.068 44.572 1.00 18.84 410 PHE A O 1
ATOM 3255 N N . ASN A 1 411 ? 18.549 -4.836 44.876 1.00 21.18 411 ASN A N 1
ATOM 3256 C CA . ASN A 1 411 ? 19.538 -4.646 43.838 1.00 24.47 411 ASN A CA 1
ATOM 3257 C C . ASN A 1 411 ? 20.948 -5.155 44.093 1.00 30.07 411 ASN A C 1
ATOM 3258 O O . ASN A 1 411 ? 21.696 -4.656 44.931 1.00 28.88 411 ASN A O 1
ATOM 3263 N N . SER A 1 412 ? 21.272 -6.189 43.330 1.00 33.08 412 SER A N 1
ATOM 3264 C CA . SER A 1 412 ? 22.561 -6.845 43.321 1.00 31.26 412 SER A CA 1
ATOM 3265 C C . SER A 1 412 ? 23.297 -7.330 44.565 1.00 30.30 412 SER A C 1
ATOM 3266 O O . SER A 1 412 ? 23.495 -6.633 45.568 1.00 29.65 412 SER A O 1
ATOM 3269 N N . ALA A 1 413 ? 23.722 -8.571 44.429 1.00 26.31 413 ALA A N 1
ATOM 3270 C CA . ALA A 1 413 ? 24.557 -9.261 45.376 1.00 24.41 413 ALA A CA 1
ATOM 3271 C C . ALA A 1 413 ? 25.495 -9.786 44.300 1.00 22.92 413 ALA A C 1
ATOM 3272 O O . ALA A 1 413 ? 25.030 -10.244 43.250 1.00 21.01 413 ALA A O 1
ATOM 3274 N N . LYS A 1 414 ? 26.799 -9.668 44.506 1.00 21.34 414 LYS A N 1
ATOM 3275 C CA . LYS A 1 414 ? 27.739 -10.172 43.525 1.00 22.27 414 LYS A CA 1
ATOM 3276 C C . LYS A 1 414 ? 27.882 -11.657 43.801 1.00 20.35 414 LYS A C 1
ATOM 3277 O O . LYS A 1 414 ? 27.380 -12.151 44.808 1.00 20.09 414 LYS A O 1
ATOM 3283 N N . VAL A 1 415 ? 28.564 -12.363 42.910 1.00 21.77 415 VAL A N 1
ATOM 3284 C CA . VAL A 1 415 ? 28.769 -13.791 43.097 1.00 24.14 415 VAL A CA 1
ATOM 3285 C C . VAL A 1 415 ? 29.930 -13.984 44.069 1.00 26.77 415 VAL A C 1
ATOM 3286 O O . VAL A 1 415 ? 31.061 -14.282 43.681 1.00 27.38 415 VAL A O 1
ATOM 3290 N N . ASP A 1 416 ? 29.628 -13.774 45.342 1.00 29.73 416 ASP A N 1
ATOM 3291 C CA . ASP A 1 416 ? 30.597 -13.916 46.416 1.00 31.59 416 ASP A CA 1
ATOM 3292 C C . ASP A 1 416 ? 29.870 -14.544 47.595 1.00 32.83 416 ASP A C 1
ATOM 3293 O O . ASP A 1 416 ? 28.893 -13.990 48.101 1.00 32.89 416 ASP A O 1
ATOM 3298 N N . GLU A 1 417 ? 30.339 -15.717 48.006 1.00 33.43 417 GLU A N 1
ATOM 3299 C CA . GLU A 1 417 ? 29.751 -16.458 49.116 1.00 35.22 417 GLU A CA 1
ATOM 3300 C C . GLU A 1 417 ? 29.269 -15.603 50.282 1.00 34.42 417 GLU A C 1
ATOM 3301 O O . GLU A 1 417 ? 28.086 -15.595 50.607 1.00 34.43 417 GLU A O 1
ATOM 3307 N N . GLU A 1 418 ? 30.195 -14.892 50.913 1.00 32.60 418 GLU A N 1
ATOM 3308 C CA . GLU A 1 418 ? 29.875 -14.049 52.056 1.00 32.28 418 GLU A CA 1
ATOM 3309 C C . GLU A 1 418 ? 28.765 -13.041 51.773 1.00 30.16 418 GLU A C 1
ATOM 3310 O O . GLU A 1 418 ? 27.801 -12.940 52.532 1.00 30.01 418 GLU A O 1
ATOM 3316 N N . GLU A 1 419 ? 28.908 -12.293 50.684 1.00 29.01 419 GLU A N 1
ATOM 3317 C CA . GLU A 1 419 ? 27.926 -11.279 50.320 1.00 28.46 419 GLU A CA 1
ATOM 3318 C C . GLU A 1 419 ? 26.550 -11.888 50.048 1.00 27.36 419 GLU A C 1
ATOM 3319 O O . GLU A 1 419 ? 25.532 -11.386 50.530 1.00 25.29 419 GLU A O 1
ATOM 3325 N N . LEU A 1 420 ? 26.526 -12.970 49.279 1.00 27.10 420 LEU A N 1
ATOM 3326 C CA . LEU A 1 420 ? 25.268 -13.639 48.959 1.00 29.61 420 LEU A CA 1
ATOM 3327 C C . LEU A 1 420 ? 24.547 -14.170 50.191 1.00 31.69 420 LEU A C 1
ATOM 3328 O O . LEU A 1 420 ? 23.363 -13.899 50.394 1.00 31.84 420 LEU A O 1
ATOM 3333 N N . GLU A 1 421 ? 25.261 -14.928 51.018 1.00 33.02 421 GLU A N 1
ATOM 3334 C CA . GLU A 1 421 ? 24.663 -15.503 52.215 1.00 34.56 421 GLU A CA 1
ATOM 3335 C C . GLU A 1 421 ? 24.106 -14.415 53.119 1.00 33.30 421 GLU A C 1
ATOM 3336 O O . GLU A 1 421 ? 23.041 -14.564 53.717 1.00 32.16 421 GLU A O 1
ATOM 3342 N N . MET A 1 422 ? 24.836 -13.312 53.204 1.00 30.58 422 MET A N 1
ATOM 3343 C CA . MET A 1 422 ? 24.450 -12.182 54.029 1.00 29.74 422 MET A CA 1
ATOM 3344 C C . MET A 1 422 ? 23.137 -11.555 53.544 1.00 27.56 422 MET A C 1
ATOM 3345 O O . MET A 1 422 ? 22.216 -11.332 54.330 1.00 27.52 422 MET A O 1
ATOM 3350 N N . LYS A 1 423 ? 23.053 -11.284 52.247 1.00 25.11 423 LYS A N 1
ATOM 3351 C CA . LYS A 1 423 ? 21.856 -10.681 51.674 1.00 24.93 423 LYS A CA 1
ATOM 3352 C C . LYS A 1 423 ? 20.704 -11.680 51.593 1.00 24.15 423 LYS A C 1
ATOM 3353 O O . LYS A 1 423 ? 19.542 -11.314 51.779 1.00 23.08 423 LYS A O 1
ATOM 3359 N N . ILE A 1 424 ? 21.032 -12.944 51.344 1.00 23.16 424 ILE A N 1
ATOM 3360 C CA . ILE A 1 424 ? 20.010 -13.984 51.277 1.00 25.25 424 ILE A CA 1
ATOM 3361 C C . ILE A 1 424 ? 19.328 -14.091 52.634 1.00 24.92 424 ILE A C 1
ATOM 3362 O O . ILE A 1 424 ? 18.102 -14.171 52.713 1.00 24.21 424 ILE A O 1
ATOM 3367 N N . ASN A 1 425 ? 20.116 -14.072 53.708 1.00 24.62 425 ASN A N 1
ATOM 3368 C CA . ASN A 1 425 ? 19.550 -14.172 55.049 1.00 25.14 425 ASN A CA 1
ATOM 3369 C C . ASN A 1 425 ? 18.658 -12.999 55.416 1.00 23.28 425 ASN A C 1
ATOM 3370 O O . ASN A 1 425 ? 17.674 -13.166 56.132 1.00 22.97 425 ASN A O 1
ATOM 3375 N N . LEU A 1 426 ? 18.998 -11.807 54.940 1.00 20.44 426 LEU A N 1
ATOM 3376 C CA . LEU A 1 426 ? 18.164 -10.651 55.225 1.00 21.32 426 LEU A CA 1
ATOM 3377 C C . LEU A 1 426 ? 16.839 -10.791 54.478 1.00 20.26 426 LEU A C 1
ATOM 3378 O O . LEU A 1 426 ? 15.782 -10.470 55.014 1.00 21.40 426 LEU A O 1
ATOM 3383 N N . LEU A 1 427 ? 16.904 -11.271 53.242 1.00 20.49 427 LEU A N 1
ATOM 3384 C CA . LEU A 1 427 ? 15.695 -11.434 52.441 1.00 19.82 427 LEU A CA 1
ATOM 3385 C C . LEU A 1 427 ? 14.818 -12.559 52.997 1.00 22.04 427 LEU A C 1
ATOM 3386 O O . LEU A 1 427 ? 13.591 -12.476 52.947 1.00 21.55 427 LEU A O 1
ATOM 3391 N N . LYS A 1 428 ? 15.440 -13.603 53.538 1.00 22.88 428 LYS A N 1
ATOM 3392 C CA . LYS A 1 428 ? 14.666 -14.702 54.114 1.00 24.23 428 LYS A CA 1
ATOM 3393 C C . LYS A 1 428 ? 13.887 -14.229 55.336 1.00 25.33 428 LYS A C 1
ATOM 3394 O O . LYS A 1 428 ? 12.770 -14.679 55.587 1.00 25.55 428 LYS A O 1
ATOM 3400 N N . LYS A 1 429 ? 14.473 -13.310 56.096 1.00 24.38 429 LYS A N 1
ATOM 3401 C CA . LYS A 1 429 ? 13.814 -12.808 57.292 1.00 24.55 429 LYS A CA 1
ATOM 3402 C C . LYS A 1 429 ? 12.749 -11.750 57.025 1.00 22.48 429 LYS A C 1
ATOM 3403 O O . LYS A 1 429 ? 11.685 -11.769 57.636 1.00 22.71 429 LYS A O 1
ATOM 3409 N N . TYR A 1 430 ? 13.024 -10.838 56.099 1.00 20.65 430 TYR A N 1
ATOM 3410 C CA . TYR A 1 430 ? 12.092 -9.759 55.822 1.00 20.65 430 TYR A CA 1
ATOM 3411 C C . TYR A 1 430 ? 11.289 -9.909 54.543 1.00 18.43 430 TYR A C 1
ATOM 3412 O O . TYR A 1 430 ? 10.347 -9.154 54.317 1.00 19.72 430 TYR A O 1
ATOM 3421 N N . GLY A 1 431 ? 11.664 -10.888 53.729 1.00 19.17 431 GLY A N 1
ATOM 3422 C CA . GLY A 1 431 ? 10.977 -11.127 52.476 1.00 17.79 431 GLY A CA 1
ATOM 3423 C C . GLY A 1 431 ? 11.675 -10.406 51.348 1.00 18.03 431 GLY A C 1
ATOM 3424 O O . GLY A 1 431 ? 12.461 -9.486 51.590 1.00 17.55 431 GLY A O 1
ATOM 3425 N N . GLY A 1 432 ? 11.410 -10.831 50.117 1.00 18.08 432 GLY A N 1
ATOM 3426 C CA . GLY A 1 432 ? 12.021 -10.175 48.975 1.00 18.14 432 GLY A CA 1
ATOM 3427 C C . GLY A 1 432 ? 12.738 -11.078 47.993 1.00 19.47 432 GLY A C 1
ATOM 3428 O O . GLY A 1 432 ? 12.989 -12.262 48.259 1.00 17.59 432 GLY A O 1
ATOM 3429 N N . THR A 1 433 ? 13.060 -10.497 46.842 1.00 16.98 433 THR A N 1
ATOM 3430 C CA . THR A 1 433 ? 13.764 -11.191 45.775 1.00 17.91 433 THR A CA 1
ATOM 3431 C C . THR A 1 433 ? 15.103 -10.497 45.581 1.00 18.62 433 THR A C 1
ATOM 3432 O O . THR A 1 433 ? 15.299 -9.364 46.029 1.00 20.07 433 THR A O 1
ATOM 3436 N N . LEU A 1 434 ? 16.013 -11.168 44.890 1.00 15.94 434 LEU A N 1
ATOM 3437 C CA . LEU A 1 434 ? 17.363 -10.653 44.724 1.00 17.22 434 LEU A CA 1
ATOM 3438 C C . LEU A 1 434 ? 17.914 -10.615 43.313 1.00 17.83 434 LEU A C 1
ATOM 3439 O O . LEU A 1 434 ? 17.734 -11.552 42.536 1.00 16.97 434 LEU A O 1
ATOM 3444 N N . ILE A 1 435 ? 18.591 -9.516 42.985 1.00 18.19 435 ILE A N 1
ATOM 3445 C CA . ILE A 1 435 ? 19.249 -9.401 41.696 1.00 16.47 435 ILE A CA 1
ATOM 3446 C C . ILE A 1 435 ? 20.661 -9.906 41.966 1.00 17.61 435 ILE A C 1
ATOM 3447 O O . ILE A 1 435 ? 21.341 -9.408 42.870 1.00 19.19 435 ILE A O 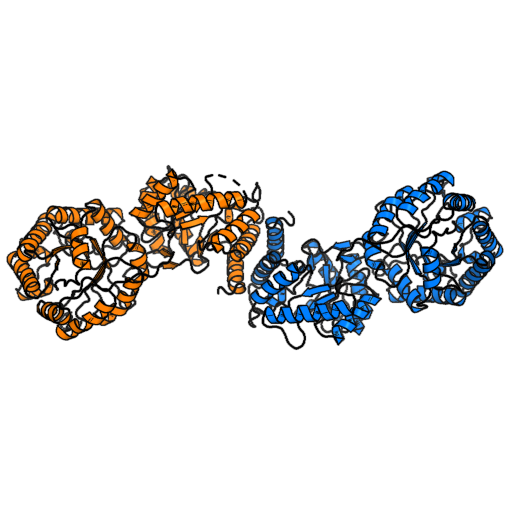1
ATOM 3452 N N . VAL A 1 436 ? 21.087 -10.917 41.221 1.00 17.28 436 VAL A N 1
ATOM 3453 C CA . VAL A 1 436 ? 22.434 -11.448 41.383 1.00 18.29 436 VAL A CA 1
ATOM 3454 C C . VAL A 1 436 ? 23.239 -10.981 40.178 1.00 18.02 436 VAL A C 1
ATOM 3455 O O . VAL A 1 436 ? 22.912 -11.312 39.035 1.00 17.87 436 VAL A O 1
ATOM 3459 N N . LEU A 1 437 ? 24.275 -10.185 40.443 1.00 19.03 437 LEU A N 1
ATOM 3460 C CA . LEU A 1 437 ? 25.143 -9.640 39.402 1.00 20.87 437 LEU A CA 1
ATOM 3461 C C . LEU A 1 437 ? 26.283 -10.617 39.131 1.00 21.85 437 LEU A C 1
ATOM 3462 O O . LEU A 1 437 ? 27.012 -10.997 40.044 1.00 21.14 437 LEU A O 1
ATOM 3467 N N . LEU A 1 438 ? 26.439 -11.007 37.870 1.00 21.53 438 LEU A N 1
ATOM 3468 C CA . LEU A 1 438 ? 27.450 -11.988 37.495 1.00 23.14 438 LEU A CA 1
ATOM 3469 C C . LEU A 1 438 ? 28.893 -11.516 37.438 1.00 26.59 438 LEU A C 1
ATOM 3470 O O . LEU A 1 438 ? 29.509 -11.482 36.372 1.00 26.96 438 LEU A O 1
ATOM 3475 N N . MET A 1 439 ? 29.418 -11.161 38.603 1.00 28.23 439 MET A N 1
ATOM 3476 C CA . MET A 1 439 ? 30.800 -10.733 38.748 1.00 32.49 439 MET A CA 1
ATOM 3477 C C . MET A 1 439 ? 31.196 -10.985 40.194 1.00 33.60 439 MET A C 1
ATOM 3478 O O . MET A 1 439 ? 30.341 -11.200 41.047 1.00 33.09 439 MET A O 1
ATOM 3483 N N . GLY A 1 440 ? 32.494 -10.969 40.468 1.00 36.57 440 GLY A N 1
ATOM 3484 C CA . GLY A 1 440 ? 32.961 -11.191 41.824 1.00 39.93 440 GLY A CA 1
ATOM 3485 C C . GLY A 1 440 ? 34.392 -10.718 41.891 1.00 43.01 440 GLY A C 1
ATOM 3486 O O . GLY A 1 440 ? 34.654 -9.523 42.025 1.00 42.75 440 GLY A O 1
ATOM 3487 N N . LYS A 1 441 ? 35.320 -11.662 41.803 1.00 45.79 441 LYS A N 1
ATOM 3488 C CA . LYS A 1 441 ? 36.734 -11.328 41.805 1.00 48.62 441 LYS A CA 1
ATOM 3489 C C . LYS A 1 441 ? 36.957 -10.803 40.388 1.00 49.46 441 LYS A C 1
ATOM 3490 O O . LYS A 1 441 ? 37.258 -11.569 39.472 1.00 51.01 441 LYS A O 1
ATOM 3496 N N . ASP A 1 442 ? 36.764 -9.496 40.218 1.00 50.20 442 ASP A N 1
ATOM 3497 C CA . ASP A 1 442 ? 36.916 -8.820 38.930 1.00 50.07 442 ASP A CA 1
ATOM 3498 C C . ASP A 1 442 ? 35.684 -9.004 38.042 1.00 49.15 442 ASP A C 1
ATOM 3499 O O . ASP A 1 442 ? 34.814 -9.832 38.324 1.00 47.85 442 ASP A O 1
ATOM 3504 N N . VAL A 1 443 ? 35.619 -8.221 36.971 1.00 47.84 443 VAL A N 1
ATOM 3505 C CA . VAL A 1 443 ? 34.500 -8.276 36.040 1.00 46.80 443 VAL A CA 1
ATOM 3506 C C . VAL A 1 443 ? 34.761 -9.242 34.889 1.00 45.91 443 VAL A C 1
ATOM 3507 O O . VAL A 1 443 ? 35.826 -9.218 34.277 1.00 45.59 443 VAL A O 1
ATOM 3511 N N . PRO A 1 444 ? 33.787 -10.114 34.586 1.00 45.68 444 PRO A N 1
ATOM 3512 C CA . PRO A 1 444 ? 33.936 -11.082 33.496 1.00 45.67 444 PRO A CA 1
ATOM 3513 C C . PRO A 1 444 ? 34.139 -10.354 32.171 1.00 45.08 444 PRO A C 1
ATOM 3514 O O . PRO A 1 444 ? 33.637 -9.246 31.980 1.00 45.18 444 PRO A O 1
ATOM 3518 N N . LYS A 1 445 ? 34.873 -10.977 31.259 1.00 44.89 445 LYS A N 1
ATOM 3519 C CA . LYS A 1 445 ? 35.142 -10.373 29.963 1.00 45.13 445 LYS A CA 1
ATOM 3520 C C . LYS A 1 445 ? 34.840 -11.326 28.813 1.00 43.73 445 LYS A C 1
ATOM 3521 O O . LYS A 1 445 ? 35.480 -11.271 27.764 1.00 45.12 445 LYS A O 1
ATOM 3527 N N . SER A 1 446 ? 33.860 -12.202 29.022 1.00 40.45 446 SER A N 1
ATOM 3528 C CA . SER A 1 446 ? 33.451 -13.162 28.006 1.00 36.75 446 SER A CA 1
ATOM 3529 C C . SER A 1 446 ? 32.203 -13.908 28.460 1.00 35.06 446 SER A C 1
ATOM 3530 O O . SER A 1 446 ? 31.880 -13.940 29.644 1.00 34.42 446 SER A O 1
ATOM 3533 N N . PHE A 1 447 ? 31.506 -14.501 27.501 1.00 33.58 447 PHE A N 1
ATOM 3534 C CA . PHE A 1 447 ? 30.306 -15.273 27.782 1.00 32.63 447 PHE A CA 1
ATOM 3535 C C . PHE A 1 447 ? 30.662 -16.454 28.680 1.00 32.31 447 PHE A C 1
ATOM 3536 O O . PHE A 1 447 ? 29.958 -16.752 29.647 1.00 30.46 447 PHE A O 1
ATOM 3544 N N . GLU A 1 448 ? 31.766 -17.116 28.353 1.00 32.00 448 GLU A N 1
ATOM 3545 C CA . GLU A 1 448 ? 32.231 -18.270 29.113 1.00 33.01 448 GLU A CA 1
ATOM 3546 C C . GLU A 1 448 ? 32.426 -17.944 30.592 1.00 31.37 448 GLU A C 1
ATOM 3547 O O . GLU A 1 448 ? 32.017 -18.709 31.464 1.00 29.88 448 GLU A O 1
ATOM 3553 N N . GLU A 1 449 ? 33.052 -16.806 30.869 1.00 29.83 449 GLU A N 1
ATOM 3554 C CA . GLU A 1 449 ? 33.294 -16.387 32.244 1.00 30.26 449 GLU A CA 1
ATOM 3555 C C . GLU A 1 449 ? 32.001 -16.052 32.975 1.00 28.80 449 GLU A C 1
ATOM 3556 O O . GLU A 1 449 ? 31.849 -16.361 34.158 1.00 28.21 449 GLU A O 1
ATOM 3562 N N . ARG A 1 450 ? 31.071 -15.410 32.276 1.00 27.15 450 ARG A N 1
ATOM 3563 C CA . ARG A 1 450 ? 29.799 -15.064 32.891 1.00 26.86 450 ARG A CA 1
ATOM 3564 C C . ARG A 1 450 ? 29.037 -16.350 33.197 1.00 26.10 450 ARG A C 1
ATOM 3565 O O . ARG A 1 450 ? 28.355 -16.451 34.213 1.00 25.70 450 ARG A O 1
ATOM 3573 N N . LYS A 1 451 ? 29.165 -17.337 32.317 1.00 26.47 451 LYS A N 1
ATOM 3574 C CA . LYS A 1 451 ? 28.495 -18.616 32.524 1.00 26.44 451 LYS A CA 1
ATOM 3575 C C . LYS A 1 451 ? 29.015 -19.254 33.810 1.00 25.89 451 LYS A C 1
ATOM 3576 O O . LYS A 1 451 ? 28.242 -19.782 34.609 1.00 23.19 451 LYS A O 1
ATOM 3582 N N . GLU A 1 452 ? 30.329 -19.200 34.012 1.00 25.02 452 GLU A N 1
ATOM 3583 C CA . GLU A 1 452 ? 30.925 -19.768 35.216 1.00 27.42 452 GLU A CA 1
ATOM 3584 C C . GLU A 1 452 ? 30.385 -19.077 36.461 1.00 25.35 452 GLU A C 1
ATOM 3585 O O . GLU A 1 452 ? 30.088 -19.730 37.460 1.00 24.73 452 GLU A O 1
ATOM 3591 N N . TYR A 1 453 ? 30.260 -17.754 36.408 1.00 24.38 453 TYR A N 1
ATOM 3592 C CA . TYR A 1 453 ? 29.732 -17.022 37.551 1.00 25.31 453 TYR A CA 1
ATOM 3593 C C . TYR A 1 453 ? 28.284 -17.418 37.790 1.00 22.51 453 TYR A C 1
ATOM 3594 O O . TYR A 1 453 ? 27.841 -17.530 38.930 1.00 21.58 453 TYR A O 1
ATOM 3603 N N . PHE A 1 454 ? 27.550 -17.629 36.704 1.00 22.32 454 PHE A N 1
ATOM 3604 C CA . PHE A 1 454 ? 26.149 -18.030 36.794 1.00 21.19 454 PHE A CA 1
ATOM 3605 C C . PHE A 1 454 ? 26.049 -19.381 37.500 1.00 21.23 454 PHE A C 1
ATOM 3606 O O . PHE A 1 454 ? 25.273 -19.550 38.434 1.00 19.63 454 PHE A O 1
ATOM 3614 N N . GLU A 1 455 ? 26.853 -20.340 37.057 1.00 22.48 455 GLU A N 1
ATOM 3615 C CA . GLU A 1 455 ? 26.825 -21.671 37.651 1.00 22.70 455 GLU A CA 1
ATOM 3616 C C . GLU A 1 455 ? 27.292 -21.681 39.098 1.00 22.54 455 GLU A C 1
ATOM 3617 O O . GLU A 1 455 ? 26.785 -22.457 39.914 1.00 22.33 455 GLU A O 1
ATOM 3623 N N . LYS A 1 456 ? 28.248 -20.815 39.427 1.00 21.90 456 LYS A N 1
ATOM 3624 C CA . LYS A 1 456 ? 28.733 -20.741 40.800 1.00 23.66 456 LYS A CA 1
ATOM 3625 C C . LYS A 1 456 ? 27.609 -20.168 41.653 1.00 22.47 456 LYS A C 1
ATOM 3626 O O . LYS A 1 456 ? 27.377 -20.602 42.781 1.00 21.66 456 LYS A O 1
ATOM 3632 N N . ALA A 1 457 ? 26.910 -19.183 41.101 1.00 21.74 457 ALA A N 1
ATOM 3633 C CA . ALA A 1 457 ? 25.800 -18.561 41.806 1.00 20.76 457 ALA A CA 1
ATOM 3634 C C . ALA A 1 457 ? 24.694 -19.576 42.064 1.00 20.97 457 ALA A C 1
ATOM 3635 O O . ALA A 1 457 ? 24.156 -19.644 43.165 1.00 20.50 457 ALA A O 1
ATOM 3637 N N . LEU A 1 458 ? 24.350 -20.367 41.051 1.00 22.31 458 LEU A N 1
ATOM 3638 C CA . LEU A 1 458 ? 23.298 -21.363 41.219 1.00 24.17 458 LEU A CA 1
ATOM 3639 C C . LEU A 1 458 ? 23.645 -22.343 42.328 1.00 23.69 458 LEU A C 1
ATOM 3640 O O . LEU A 1 458 ? 22.775 -22.745 43.103 1.00 22.82 458 LEU A O 1
ATOM 3645 N N . LYS A 1 459 ? 24.917 -22.726 42.402 1.00 23.70 459 LYS A N 1
ATOM 3646 C CA . LYS A 1 459 ? 25.367 -23.650 43.430 1.00 23.63 459 LYS A CA 1
ATOM 3647 C C . LYS A 1 459 ? 25.119 -23.059 44.815 1.00 23.63 459 LYS A C 1
ATOM 3648 O O . LYS A 1 459 ? 24.582 -23.724 45.700 1.00 22.53 459 LYS A O 1
ATOM 3654 N N . ILE A 1 460 ? 25.507 -21.800 44.996 1.00 21.33 460 ILE A N 1
ATOM 3655 C CA . ILE A 1 460 ? 25.326 -21.122 46.274 1.00 22.61 460 ILE A CA 1
ATOM 3656 C C . ILE A 1 460 ? 23.848 -20.930 46.603 1.00 22.17 460 ILE A C 1
ATOM 3657 O O . ILE A 1 460 ? 23.417 -21.136 47.741 1.00 21.74 460 ILE A O 1
ATOM 3662 N N . LEU A 1 461 ? 23.070 -20.534 45.602 1.00 22.12 461 LEU A N 1
ATOM 3663 C CA . LEU A 1 461 ? 21.643 -20.317 45.796 1.00 23.94 461 LEU A CA 1
ATOM 3664 C C . LEU A 1 461 ? 20.945 -21.624 46.154 1.00 25.71 461 LEU A C 1
ATOM 3665 O O . LEU A 1 461 ? 20.052 -21.651 47.002 1.00 25.26 461 LEU A O 1
ATOM 3670 N N . GLU A 1 462 ? 21.369 -22.710 45.513 1.00 26.92 462 GLU A N 1
ATOM 3671 C CA . GLU A 1 462 ? 20.786 -24.022 45.766 1.00 30.94 462 GLU A CA 1
ATOM 3672 C C . GLU A 1 462 ? 21.025 -24.447 47.212 1.00 31.99 462 GLU A C 1
ATOM 3673 O O . GLU A 1 462 ? 20.104 -24.912 47.886 1.00 31.98 462 GLU A O 1
ATOM 3679 N N . ARG A 1 463 ? 22.253 -24.278 47.692 1.00 33.39 463 ARG A N 1
ATOM 3680 C CA . ARG A 1 463 ? 22.573 -24.674 49.057 1.00 36.53 463 ARG A CA 1
ATOM 3681 C C . ARG A 1 463 ? 21.804 -23.858 50.092 1.00 36.97 463 ARG A C 1
ATOM 3682 O O . ARG A 1 463 ? 21.639 -24.293 51.230 1.00 37.25 463 ARG A O 1
ATOM 3690 N N . HIS A 1 464 ? 21.322 -22.682 49.699 1.00 36.25 464 HIS A N 1
ATOM 3691 C CA . HIS A 1 464 ? 20.560 -21.845 50.616 1.00 35.49 464 HIS A CA 1
ATOM 3692 C C . HIS A 1 464 ? 19.074 -21.805 50.280 1.00 35.99 464 HIS A C 1
ATOM 3693 O O . HIS A 1 464 ? 18.356 -20.918 50.737 1.00 35.25 464 HIS A O 1
ATOM 3700 N N . ASP A 1 465 ? 18.620 -22.770 49.484 1.00 35.81 465 ASP A N 1
ATOM 3701 C CA . ASP A 1 465 ? 17.214 -22.858 49.092 1.00 35.54 465 ASP A CA 1
ATOM 3702 C C . ASP A 1 465 ? 16.681 -21.478 48.714 1.00 32.88 465 ASP A C 1
ATOM 3703 O O . ASP A 1 465 ? 15.699 -21.002 49.286 1.00 33.45 465 ASP A O 1
ATOM 3708 N N . PHE A 1 466 ? 17.322 -20.846 47.736 1.00 28.67 466 PHE A N 1
ATOM 3709 C CA . PHE A 1 466 ? 16.925 -19.503 47.316 1.00 25.22 466 PHE A CA 1
ATOM 3710 C C . PHE A 1 466 ? 16.898 -19.343 45.793 1.00 25.30 466 PHE A C 1
ATOM 3711 O O . PHE A 1 466 ? 16.712 -18.238 45.274 1.00 22.70 466 PHE A O 1
ATOM 3719 N N . SER A 1 467 ? 17.071 -20.454 45.083 1.00 25.21 467 SER A N 1
ATOM 3720 C CA . SER A 1 467 ? 17.092 -20.454 43.620 1.00 26.69 467 SER A CA 1
ATOM 3721 C C . SER A 1 467 ? 15.860 -19.863 42.935 1.00 25.05 467 SER A C 1
ATOM 3722 O O . SER A 1 467 ? 15.947 -19.398 41.800 1.00 26.42 467 SER A O 1
ATOM 3725 N N . ASP A 1 468 ? 14.719 -19.882 43.615 1.00 23.81 468 ASP A N 1
ATOM 3726 C CA . ASP A 1 468 ? 13.481 -19.374 43.034 1.00 23.29 468 ASP A CA 1
ATOM 3727 C C . ASP A 1 468 ? 13.176 -17.913 43.352 1.00 22.34 468 ASP A C 1
ATOM 3728 O O . ASP A 1 468 ? 12.107 -17.411 43.002 1.00 20.02 468 ASP A O 1
ATOM 3733 N N . ARG A 1 469 ? 14.119 -17.223 43.985 1.00 20.72 469 ARG A N 1
ATOM 3734 C CA . ARG A 1 469 ? 13.894 -15.834 44.358 1.00 19.92 469 ARG A CA 1
ATOM 3735 C C . ARG A 1 469 ? 14.944 -14.882 43.800 1.00 20.56 469 ARG A C 1
ATOM 3736 O O . ARG A 1 469 ? 15.236 -13.851 44.404 1.00 20.30 469 ARG A O 1
ATOM 3744 N N . VAL A 1 470 ? 15.474 -15.209 42.625 1.00 20.46 470 VAL A N 1
ATOM 3745 C CA . VAL A 1 470 ? 16.511 -14.382 42.017 1.00 20.13 470 VAL A CA 1
ATOM 3746 C C . VAL A 1 470 ? 16.292 -14.017 40.551 1.00 21.00 470 VAL A C 1
ATOM 3747 O O . VAL A 1 470 ? 15.615 -14.732 39.805 1.00 21.27 470 VAL A O 1
ATOM 3751 N N . ILE A 1 471 ? 16.872 -12.882 40.163 1.00 18.96 471 ILE A N 1
ATOM 3752 C CA . ILE A 1 471 ? 16.857 -12.378 38.790 1.00 18.94 471 ILE A CA 1
ATOM 3753 C C . ILE A 1 471 ? 18.336 -12.172 38.508 1.00 19.43 471 ILE A C 1
ATOM 3754 O O . ILE A 1 471 ? 19.050 -11.618 39.346 1.00 18.79 471 ILE A O 1
ATOM 3759 N N . PHE A 1 472 ? 18.803 -12.611 37.346 1.00 17.38 472 PHE A N 1
ATOM 3760 C CA . PHE A 1 472 ? 20.215 -12.471 37.012 1.00 18.84 472 PHE A CA 1
ATOM 3761 C C . PHE A 1 472 ? 20.570 -11.270 36.149 1.00 18.94 472 PHE A C 1
ATOM 3762 O O . PHE A 1 472 ? 19.915 -10.993 35.148 1.00 18.30 472 PHE A O 1
ATOM 3770 N N . ASP A 1 473 ? 21.623 -10.563 36.551 1.00 19.45 473 ASP A N 1
ATOM 3771 C CA . ASP A 1 473 ? 22.114 -9.410 35.803 1.00 20.30 473 ASP A CA 1
ATOM 3772 C C . ASP A 1 473 ? 23.469 -9.862 35.260 1.00 21.20 473 ASP A C 1
ATOM 3773 O O . ASP A 1 473 ? 24.433 -10.013 36.015 1.00 19.92 473 ASP A O 1
ATOM 3778 N N . PRO A 1 474 ? 23.551 -10.103 33.942 1.00 21.53 474 PRO A N 1
ATOM 3779 C CA . PRO A 1 474 ? 24.786 -10.554 33.293 1.00 23.41 474 PRO A CA 1
ATOM 3780 C C . PRO A 1 474 ? 25.933 -9.556 33.358 1.00 25.07 474 PRO A C 1
ATOM 3781 O O . PRO A 1 474 ? 27.084 -9.911 33.118 1.00 26.76 474 PRO A O 1
ATOM 3785 N N . GLY A 1 475 ? 25.620 -8.310 33.687 1.00 22.92 475 GLY A N 1
ATOM 3786 C CA . GLY A 1 475 ? 26.662 -7.307 33.793 1.00 25.26 475 GLY A CA 1
ATOM 3787 C C . GLY A 1 475 ? 27.047 -6.629 32.493 1.00 26.27 475 GLY A C 1
ATOM 3788 O O . GLY A 1 475 ? 27.967 -7.068 31.800 1.00 25.93 475 GLY A O 1
ATOM 3789 N N . VAL A 1 476 ? 26.330 -5.561 32.161 1.00 25.22 476 VAL A N 1
ATOM 3790 C CA . VAL A 1 476 ? 26.602 -4.782 30.960 1.00 27.54 476 VAL A CA 1
ATOM 3791 C C . VAL A 1 476 ? 27.791 -3.873 31.263 1.00 28.05 476 VAL A C 1
ATOM 3792 O O . VAL A 1 476 ? 27.827 -3.223 32.309 1.00 28.09 476 VAL A O 1
ATOM 3796 N N . LEU A 1 477 ? 28.762 -3.840 30.355 1.00 27.26 477 LEU A N 1
ATOM 3797 C CA . LEU A 1 477 ? 29.948 -3.003 30.523 1.00 28.89 477 LEU A CA 1
ATOM 3798 C C . LEU A 1 477 ? 29.949 -1.876 29.495 1.00 28.98 477 LEU A C 1
ATOM 3799 O O . LEU A 1 477 ? 29.304 -1.975 28.452 1.00 27.15 477 LEU A O 1
ATOM 3804 N N . PRO A 1 478 ? 30.682 -0.788 29.775 1.00 30.30 478 PRO A N 1
ATOM 3805 C CA . PRO A 1 478 ? 30.751 0.353 28.857 1.00 31.53 478 PRO A CA 1
ATOM 3806 C C . PRO A 1 478 ? 31.317 -0.027 27.491 1.00 32.89 478 PRO A C 1
ATOM 3807 O O . PRO A 1 478 ? 32.329 -0.722 27.404 1.00 32.77 478 PRO A O 1
ATOM 3811 N N . LEU A 1 479 ? 30.660 0.427 26.428 1.00 34.26 479 LEU A N 1
ATOM 3812 C CA . LEU A 1 479 ? 31.128 0.150 25.075 1.00 37.12 479 LEU A CA 1
ATOM 3813 C C . LEU A 1 479 ? 32.536 0.708 24.898 1.00 39.05 479 LEU A C 1
ATOM 3814 O O . LEU A 1 479 ? 33.405 0.055 24.320 1.00 39.71 479 LEU A O 1
ATOM 3819 N N . GLY A 1 480 ? 32.745 1.920 25.403 1.00 40.72 480 GLY A N 1
ATOM 3820 C CA . GLY A 1 480 ? 34.039 2.572 25.296 1.00 44.28 480 GLY A CA 1
ATOM 3821 C C . GLY A 1 480 ? 35.183 1.793 25.914 1.00 45.53 480 GLY A C 1
ATOM 3822 O O . GLY A 1 480 ? 36.284 1.759 25.365 1.00 47.13 480 GLY A O 1
ATOM 3823 N N . ALA A 1 481 ? 34.931 1.168 27.059 1.00 46.05 481 ALA A N 1
ATOM 3824 C CA . ALA A 1 481 ? 35.957 0.387 27.739 1.00 46.68 481 ALA A CA 1
ATOM 3825 C C . ALA A 1 481 ? 35.934 -1.054 27.236 1.00 46.88 481 ALA A C 1
ATOM 3826 O O . ALA A 1 481 ? 36.219 -1.991 27.982 1.00 47.44 481 ALA A O 1
ATOM 3828 N N . GLU A 1 482 ? 35.593 -1.217 25.962 1.00 47.30 482 GLU A N 1
ATOM 3829 C CA . GLU A 1 482 ? 35.515 -2.532 25.332 1.00 47.93 482 GLU A CA 1
ATOM 3830 C C . GLU A 1 482 ? 34.641 -3.483 26.146 1.00 46.59 482 GLU A C 1
ATOM 3831 O O . GLU A 1 482 ? 35.108 -4.511 26.643 1.00 46.66 482 GLU A O 1
ATOM 3837 N N . GLY A 1 483 ? 33.364 -3.132 26.265 1.00 45.04 483 GLY A N 1
ATOM 3838 C CA . GLY A 1 483 ? 32.432 -3.944 27.025 1.00 43.05 483 GLY A CA 1
ATOM 3839 C C . GLY A 1 483 ? 32.005 -5.249 26.376 1.00 41.88 483 GLY A C 1
ATOM 3840 O O . GLY A 1 483 ? 31.466 -6.123 27.055 1.00 42.86 483 GLY A O 1
ATOM 3841 N N . LYS A 1 484 ? 32.235 -5.387 25.074 1.00 39.46 484 LYS A N 1
ATOM 3842 C CA . LYS A 1 484 ? 31.865 -6.606 24.353 1.00 37.69 484 LYS A CA 1
ATOM 3843 C C . LYS A 1 484 ? 30.412 -6.998 24.643 1.00 35.20 484 LYS A C 1
ATOM 3844 O O . LYS A 1 484 ? 30.143 -8.081 25.165 1.00 32.89 484 LYS A O 1
ATOM 3850 N N . PRO A 1 485 ? 29.457 -6.122 24.300 1.00 32.89 485 PRO A N 1
ATOM 3851 C CA . PRO A 1 485 ? 28.035 -6.398 24.538 1.00 31.41 485 PRO A CA 1
ATOM 3852 C C . PRO A 1 485 ? 27.506 -7.709 23.952 1.00 29.90 485 PRO A C 1
ATOM 3853 O O . PRO A 1 485 ? 26.522 -8.257 24.449 1.00 28.44 485 PRO A O 1
ATOM 3857 N N . VAL A 1 486 ? 28.148 -8.213 22.903 1.00 28.19 486 VAL A N 1
ATOM 3858 C CA . VAL A 1 486 ? 27.715 -9.468 22.297 1.00 28.70 486 VAL A CA 1
ATOM 3859 C C . VAL A 1 486 ? 27.813 -10.601 23.314 1.00 26.71 486 VAL A C 1
ATOM 3860 O O . VAL A 1 486 ? 26.970 -11.500 23.341 1.00 25.86 486 VAL A O 1
ATOM 3864 N N . GLU A 1 487 ? 28.847 -10.555 24.150 1.00 25.24 487 GLU A N 1
ATOM 3865 C CA . GLU A 1 487 ? 29.035 -11.571 25.175 1.00 25.55 487 GLU A CA 1
ATOM 3866 C C . GLU A 1 487 ? 27.895 -11.519 26.188 1.00 23.94 487 GLU A C 1
ATOM 3867 O O . GLU A 1 487 ? 27.520 -12.541 26.769 1.00 22.88 487 GLU A O 1
ATOM 3873 N N . VAL A 1 488 ? 27.340 -10.327 26.395 1.00 22.66 488 VAL A N 1
ATOM 3874 C CA . VAL A 1 488 ? 26.240 -10.162 27.338 1.00 21.95 488 VAL A CA 1
ATOM 3875 C C . VAL A 1 488 ? 24.947 -10.711 26.733 1.00 22.11 488 VAL A C 1
ATOM 3876 O O . VAL A 1 488 ? 24.153 -11.359 27.418 1.00 21.08 488 VAL A O 1
ATOM 3880 N N . LEU A 1 489 ? 24.743 -10.462 25.445 1.00 21.79 489 LEU A N 1
ATOM 3881 C CA . LEU A 1 489 ? 23.546 -10.951 24.775 1.00 22.65 489 LEU A CA 1
ATOM 3882 C C . LEU A 1 489 ? 23.530 -12.478 24.814 1.00 22.54 489 LEU A C 1
ATOM 3883 O O . LEU A 1 489 ? 22.479 -13.086 25.024 1.00 22.66 489 LEU A O 1
ATOM 3888 N N . LYS A 1 490 ? 24.697 -13.093 24.632 1.00 22.69 490 LYS A N 1
ATOM 3889 C CA . LYS A 1 490 ? 24.805 -14.552 24.666 1.00 22.15 490 LYS A CA 1
ATOM 3890 C C . LYS A 1 490 ? 24.447 -15.062 26.056 1.00 23.14 490 LYS A C 1
ATOM 3891 O O . LYS A 1 490 ? 23.778 -16.086 26.206 1.00 22.87 490 LYS A O 1
ATOM 3897 N N . THR A 1 491 ? 24.906 -14.343 27.076 1.00 20.17 491 THR A N 1
ATOM 3898 C CA . THR A 1 491 ? 24.640 -14.729 28.456 1.00 20.86 491 THR A CA 1
ATOM 3899 C C . THR A 1 491 ? 23.150 -14.628 28.765 1.00 19.50 491 THR A C 1
ATOM 3900 O O . THR A 1 491 ? 22.597 -15.472 29.466 1.00 21.50 491 THR A O 1
ATOM 3904 N N . ILE A 1 492 ? 22.503 -13.590 28.246 1.00 19.94 492 ILE A N 1
ATOM 3905 C CA . ILE A 1 492 ? 21.067 -13.409 28.462 1.00 19.77 492 ILE A CA 1
ATOM 3906 C C . ILE A 1 492 ? 20.311 -14.580 27.833 1.00 21.51 492 ILE A C 1
ATOM 3907 O O . ILE A 1 492 ? 19.375 -15.128 28.422 1.00 20.61 492 ILE A O 1
ATOM 3912 N N . GLU A 1 493 ? 20.724 -14.962 26.631 1.00 21.69 493 GLU A N 1
ATOM 3913 C CA . GLU A 1 493 ? 20.081 -16.068 25.932 1.00 24.63 493 GLU A CA 1
ATOM 3914 C C . GLU A 1 493 ? 20.251 -17.365 26.710 1.00 24.14 493 GLU A C 1
ATOM 3915 O O . GLU A 1 493 ? 19.312 -18.156 26.842 1.00 24.68 493 GLU A O 1
ATOM 3921 N N . PHE A 1 494 ? 21.453 -17.577 27.231 1.00 23.70 494 PHE A N 1
ATOM 3922 C CA . PHE A 1 494 ? 21.753 -18.782 27.994 1.00 25.27 494 PHE A CA 1
ATOM 3923 C C . PHE A 1 494 ? 20.937 -18.880 29.284 1.00 25.08 494 PHE A C 1
ATOM 3924 O O . PHE A 1 494 ? 20.380 -19.931 29.594 1.00 25.73 494 PHE A O 1
ATOM 3932 N N . ILE A 1 495 ? 20.877 -17.787 30.039 1.00 22.91 495 ILE A N 1
ATOM 3933 C CA . ILE A 1 495 ? 20.135 -17.776 31.300 1.00 22.34 495 ILE A CA 1
ATOM 3934 C C . ILE A 1 495 ? 18.631 -17.901 31.076 1.00 22.38 495 ILE A C 1
ATOM 3935 O O . ILE A 1 495 ? 17.937 -18.584 31.833 1.00 24.07 495 ILE A O 1
ATOM 3940 N N . SER A 1 496 ? 18.132 -17.237 30.040 1.00 23.77 496 SER A N 1
ATOM 3941 C CA . SER A 1 496 ? 16.712 -17.289 29.716 1.00 25.24 496 SER A CA 1
ATOM 3942 C C . SER A 1 496 ? 16.314 -18.717 29.358 1.00 27.01 496 SER A C 1
ATOM 3943 O O . SER A 1 496 ? 15.247 -19.191 29.754 1.00 25.82 496 SER A O 1
ATOM 3946 N N . SER A 1 497 ? 17.181 -19.401 28.616 1.00 27.97 497 SER A N 1
ATOM 3947 C CA . SER A 1 497 ? 16.896 -20.772 28.204 1.00 29.79 497 SER A CA 1
ATOM 3948 C C . SER A 1 497 ? 16.837 -21.707 29.402 1.00 30.84 497 SER A C 1
ATOM 3949 O O . SER A 1 497 ? 16.283 -22.806 29.311 1.00 32.03 497 SER A O 1
ATOM 3952 N N . LYS A 1 498 ? 17.402 -21.272 30.527 1.00 29.74 498 LYS A N 1
ATOM 3953 C CA . LYS A 1 498 ? 17.404 -22.084 31.739 1.00 29.80 498 LYS A CA 1
ATOM 3954 C C . LYS A 1 498 ? 16.204 -21.793 32.632 1.00 28.55 498 LYS A C 1
ATOM 3955 O O . LYS A 1 498 ? 16.032 -22.416 33.678 1.00 29.79 498 LYS A O 1
ATOM 3961 N N . GLY A 1 499 ? 15.384 -20.832 32.221 1.00 27.52 499 GLY A N 1
ATOM 3962 C CA . GLY A 1 499 ? 14.190 -20.507 32.983 1.00 26.72 499 GLY A CA 1
ATOM 3963 C C . GLY A 1 499 ? 14.292 -19.419 34.030 1.00 26.13 499 GLY A C 1
ATOM 3964 O O . GLY A 1 499 ? 13.375 -19.259 34.836 1.00 26.70 499 GLY A O 1
ATOM 3965 N N . PHE A 1 500 ? 15.391 -18.669 34.033 1.00 23.92 500 PHE A N 1
ATOM 3966 C CA . PHE A 1 500 ? 15.563 -17.596 35.008 1.00 23.46 500 PHE A CA 1
ATOM 3967 C C . PHE A 1 500 ? 15.328 -16.221 34.403 1.00 22.09 500 PHE A C 1
ATOM 3968 O O . PHE A 1 500 ? 15.637 -15.980 33.237 1.00 21.68 500 PHE A O 1
ATOM 3976 N N . ASN A 1 501 ? 14.778 -15.319 35.209 1.00 20.75 501 ASN A N 1
ATOM 3977 C CA . ASN A 1 501 ? 14.548 -13.956 34.767 1.00 19.41 501 ASN A CA 1
ATOM 3978 C C . ASN A 1 501 ? 15.902 -13.265 34.713 1.00 19.02 501 ASN A C 1
ATOM 3979 O O . ASN A 1 501 ? 16.848 -13.676 35.394 1.00 17.62 501 ASN A O 1
ATOM 3984 N N . THR A 1 502 ? 15.981 -12.214 33.908 1.00 17.68 502 THR A N 1
ATOM 3985 C CA . THR A 1 502 ? 17.214 -11.455 33.742 1.00 17.19 502 THR A CA 1
ATOM 3986 C C . THR A 1 502 ? 16.921 -9.964 33.751 1.00 17.61 502 THR A C 1
ATOM 3987 O O . THR A 1 502 ? 15.790 -9.535 33.525 1.00 17.40 502 THR A O 1
ATOM 3991 N N . THR A 1 503 ? 17.959 -9.180 34.003 1.00 17.46 503 THR A N 1
ATOM 3992 C CA . THR A 1 503 ? 17.834 -7.731 33.992 1.00 17.59 503 THR A CA 1
ATOM 3993 C C . THR A 1 503 ? 19.217 -7.183 33.678 1.00 17.92 503 THR A C 1
ATOM 3994 O O . THR A 1 503 ? 20.192 -7.929 33.652 1.00 19.31 503 THR A O 1
ATOM 3998 N N . VAL A 1 504 ? 19.298 -5.889 33.410 1.00 18.16 504 VAL A N 1
ATOM 3999 C CA . VAL A 1 504 ? 20.579 -5.250 33.131 1.00 19.58 504 VAL A CA 1
ATOM 4000 C C . VAL A 1 504 ? 20.495 -3.790 33.530 1.00 19.39 504 VAL A C 1
ATOM 4001 O O . VAL A 1 504 ? 19.406 -3.223 33.582 1.00 19.35 504 VAL A O 1
ATOM 4005 N N . GLY A 1 505 ? 21.649 -3.207 33.849 1.00 20.56 505 GLY A N 1
ATOM 4006 C CA . GLY A 1 505 ? 21.718 -1.791 34.170 1.00 20.91 505 GLY A CA 1
ATOM 4007 C C . GLY A 1 505 ? 22.027 -1.243 32.789 1.00 21.15 505 GLY A C 1
ATOM 4008 O O . GLY A 1 505 ? 23.179 -1.012 32.435 1.00 22.28 505 GLY A O 1
ATOM 4009 N N . LEU A 1 506 ? 20.977 -1.075 31.997 1.00 21.54 506 LEU A N 1
ATOM 4010 C CA . LEU A 1 506 ? 21.099 -0.643 30.613 1.00 23.78 506 LEU A CA 1
ATOM 4011 C C . LEU A 1 506 ? 22.023 0.527 30.323 1.00 24.55 506 LEU A C 1
ATOM 4012 O O . LEU A 1 506 ? 22.869 0.450 29.430 1.00 26.08 506 LEU A O 1
ATOM 4017 N N . SER A 1 507 ? 21.865 1.606 31.076 1.00 25.98 507 SER A N 1
ATOM 4018 C CA . SER A 1 507 ? 22.659 2.808 30.853 1.00 28.15 507 SER A CA 1
ATOM 4019 C C . SER A 1 507 ? 24.174 2.674 31.008 1.00 29.64 507 SER A C 1
ATOM 4020 O O . SER A 1 507 ? 24.927 3.477 30.449 1.00 29.30 507 SER A O 1
ATOM 4023 N N . ASN A 1 508 ? 24.632 1.665 31.744 1.00 30.04 508 ASN A N 1
ATOM 4024 C CA . ASN A 1 508 ? 26.068 1.485 31.936 1.00 31.47 508 ASN A CA 1
ATOM 4025 C C . ASN A 1 508 ? 26.768 1.139 30.625 1.00 31.72 508 ASN A C 1
ATOM 4026 O O . ASN A 1 508 ? 27.994 1.193 30.531 1.00 33.11 508 ASN A O 1
ATOM 4031 N N . LEU A 1 509 ? 25.981 0.785 29.616 1.00 31.25 509 LEU A N 1
ATOM 4032 C CA . LEU A 1 509 ? 26.514 0.425 28.306 1.00 30.65 509 LEU A CA 1
ATOM 4033 C C . LEU A 1 509 ? 27.022 1.655 27.557 1.00 30.48 509 LEU A C 1
ATOM 4034 O O . LEU A 1 509 ? 27.987 1.577 26.795 1.00 29.39 509 LEU A O 1
ATOM 4039 N N . SER A 1 510 ? 26.381 2.794 27.796 1.00 30.00 510 SER A N 1
ATOM 4040 C CA . SER A 1 510 ? 26.737 4.025 27.105 1.00 31.73 510 SER A CA 1
ATOM 4041 C C . SER A 1 510 ? 27.170 5.207 27.975 1.00 35.51 510 SER A C 1
ATOM 4042 O O . SER A 1 510 ? 27.115 6.354 27.521 1.00 33.62 510 SER A O 1
ATOM 4045 N N . PHE A 1 511 ? 27.584 4.940 29.211 1.00 32.63 511 PHE A N 1
ATOM 4046 C CA . PHE A 1 511 ? 28.046 5.999 30.106 1.00 37.02 511 PHE A CA 1
ATOM 4047 C C . PHE A 1 511 ? 29.403 6.510 29.651 1.00 36.66 511 PHE A C 1
ATOM 4048 O O . PHE A 1 511 ? 30.432 6.020 30.122 1.00 43.01 511 PHE A O 1
ATOM 4056 N N . GLY A 1 512 ? 29.421 7.486 28.756 1.00 42.00 512 GLY A N 1
ATOM 4057 C CA . GLY A 1 512 ? 30.691 8.014 28.300 1.00 45.52 512 GLY A CA 1
ATOM 4058 C C . GLY A 1 512 ? 30.787 8.178 26.799 1.00 47.44 512 GLY A C 1
ATOM 4059 O O . GLY A 1 512 ? 31.885 8.203 26.241 1.00 49.96 512 GLY A O 1
ATOM 4060 N N . LEU A 1 513 ? 29.637 8.283 26.142 1.00 49.07 513 LEU A N 1
ATOM 4061 C CA . LEU A 1 513 ? 29.584 8.453 24.694 1.00 48.57 513 LEU A CA 1
ATOM 4062 C C . LEU A 1 513 ? 28.295 9.157 24.281 1.00 48.15 513 LEU A C 1
ATOM 4063 O O . LEU A 1 513 ? 27.280 9.073 24.970 1.00 48.06 513 LEU A O 1
ATOM 4068 N N . PRO A 1 514 ? 28.329 9.887 23.155 1.00 47.48 514 PRO A N 1
ATOM 4069 C CA . PRO A 1 514 ? 27.149 10.603 22.666 1.00 45.93 514 PRO A CA 1
ATOM 4070 C C . PRO A 1 514 ? 26.127 9.620 22.112 1.00 44.16 514 PRO A C 1
ATOM 4071 O O . PRO A 1 514 ? 26.422 8.435 21.950 1.00 45.15 514 PRO A O 1
ATOM 4075 N N . ASP A 1 515 ? 24.929 10.111 21.823 1.00 41.91 515 ASP A N 1
ATOM 4076 C CA . ASP A 1 515 ? 23.874 9.266 21.275 1.00 39.89 515 ASP A CA 1
ATOM 4077 C C . ASP A 1 515 ? 23.673 8.006 22.108 1.00 36.87 515 ASP A C 1
ATOM 4078 O O . ASP A 1 515 ? 23.311 6.954 21.579 1.00 34.66 515 ASP A O 1
ATOM 4083 N N . ARG A 1 516 ? 23.904 8.117 23.411 1.00 34.57 516 ARG A N 1
ATOM 4084 C CA . ARG A 1 516 ? 23.748 6.976 24.301 1.00 32.81 516 ARG A CA 1
ATOM 4085 C C . ARG A 1 516 ? 22.332 6.409 24.211 1.00 29.99 516 ARG A C 1
ATOM 4086 O O . ARG A 1 516 ? 22.125 5.211 24.385 1.00 28.53 516 ARG A O 1
ATOM 4094 N N . SER A 1 517 ? 21.361 7.270 23.925 1.00 27.19 517 SER A N 1
ATOM 4095 C CA . SER A 1 517 ? 19.973 6.842 23.810 1.00 27.22 517 SER A CA 1
ATOM 4096 C C . SER A 1 517 ? 19.814 5.785 22.716 1.00 26.93 517 SER A C 1
ATOM 4097 O O . SER A 1 517 ? 19.032 4.842 22.852 1.00 24.96 517 SER A O 1
ATOM 4100 N N . TYR A 1 518 ? 20.567 5.941 21.633 1.00 26.16 518 TYR A N 1
ATOM 4101 C CA . TYR A 1 518 ? 20.485 5.001 20.525 1.00 25.71 518 TYR A CA 1
ATOM 4102 C C . TYR A 1 518 ? 21.193 3.698 20.838 1.00 24.65 518 TYR A C 1
ATOM 4103 O O . TYR A 1 518 ? 20.730 2.625 20.449 1.00 24.55 518 TYR A O 1
ATOM 4112 N N . TYR A 1 519 ? 22.313 3.782 21.544 1.00 24.25 519 TYR A N 1
ATOM 4113 C CA . TYR A 1 519 ? 23.027 2.574 21.917 1.00 25.04 519 TYR A CA 1
ATOM 4114 C C . TYR A 1 519 ? 22.181 1.806 22.922 1.00 23.54 519 TYR A C 1
ATOM 4115 O O . TYR A 1 519 ? 22.096 0.579 22.859 1.00 23.34 519 TYR A O 1
ATOM 4124 N N . ASN A 1 520 ? 21.557 2.532 23.848 1.00 23.23 520 ASN A N 1
ATOM 4125 C CA . ASN A 1 520 ? 20.715 1.893 24.855 1.00 23.37 520 ASN A CA 1
ATOM 4126 C C . ASN A 1 520 ? 19.526 1.220 24.177 1.00 22.89 520 ASN A C 1
ATOM 4127 O O . ASN A 1 520 ? 19.149 0.100 24.535 1.00 22.86 520 ASN A O 1
ATOM 4132 N N . THR A 1 521 ? 18.944 1.899 23.190 1.00 23.20 521 THR A N 1
ATOM 4133 C CA . THR A 1 521 ? 17.793 1.355 22.474 1.00 23.09 521 THR A CA 1
ATOM 4134 C C . THR A 1 521 ? 18.162 0.098 21.695 1.00 22.84 521 THR A C 1
ATOM 4135 O O . THR A 1 521 ? 17.482 -0.918 21.800 1.00 22.09 521 THR A O 1
ATOM 4139 N N . ALA A 1 522 ? 19.238 0.166 20.916 1.00 22.82 522 ALA A N 1
ATOM 4140 C CA . ALA A 1 522 ? 19.666 -0.986 20.136 1.00 23.12 522 ALA A CA 1
ATOM 4141 C C . ALA A 1 522 ? 19.940 -2.184 21.032 1.00 23.35 522 ALA A C 1
ATOM 4142 O O . ALA A 1 522 ? 19.529 -3.302 20.726 1.00 22.65 522 ALA A O 1
ATOM 4144 N N . PHE A 1 523 ? 20.632 -1.961 22.145 1.00 22.97 523 PHE A N 1
ATOM 4145 C CA . PHE A 1 523 ? 20.934 -3.067 23.037 1.00 22.76 523 PHE A CA 1
ATOM 4146 C C . PHE A 1 523 ? 19.676 -3.667 23.648 1.00 21.59 523 PHE A C 1
ATOM 4147 O O . PHE A 1 523 ? 19.537 -4.886 23.709 1.00 22.00 523 PHE A O 1
ATOM 4155 N N . LEU A 1 524 ? 18.758 -2.818 24.097 1.00 22.17 524 LEU A N 1
ATOM 4156 C CA . LEU A 1 524 ? 17.527 -3.317 24.711 1.00 22.89 524 LEU A CA 1
ATOM 4157 C C . LEU A 1 524 ? 16.717 -4.180 23.743 1.00 23.31 524 LEU A C 1
ATOM 4158 O O . LEU A 1 524 ? 16.230 -5.255 24.113 1.00 21.03 524 LEU A O 1
ATOM 4163 N N . VAL A 1 525 ? 16.567 -3.711 22.508 1.00 22.92 525 VAL A N 1
ATOM 4164 C CA . VAL A 1 525 ? 15.820 -4.469 21.510 1.00 22.15 525 VAL A CA 1
ATOM 4165 C C . VAL A 1 525 ? 16.479 -5.824 21.325 1.00 21.85 525 VAL A C 1
ATOM 4166 O O . VAL A 1 525 ? 15.812 -6.859 21.347 1.00 22.09 525 VAL A O 1
ATOM 4170 N N . LEU A 1 526 ? 17.795 -5.812 21.144 1.00 21.02 526 LEU A N 1
ATOM 4171 C CA . LEU A 1 526 ? 18.548 -7.045 20.961 1.00 22.63 526 LEU A CA 1
ATOM 4172 C C . LEU A 1 526 ? 18.437 -7.941 22.196 1.00 22.33 526 LEU A C 1
ATOM 4173 O O . LEU A 1 526 ? 18.297 -9.157 22.080 1.00 20.92 526 LEU A O 1
ATOM 4178 N N . GLY A 1 527 ? 18.494 -7.337 23.379 1.00 23.04 527 GLY A N 1
ATOM 4179 C CA . GLY A 1 527 ? 18.393 -8.114 24.603 1.00 23.64 527 GLY A CA 1
ATOM 4180 C C . GLY A 1 527 ? 17.046 -8.802 24.730 1.00 22.97 527 GLY A C 1
ATOM 4181 O O . GLY A 1 527 ? 16.961 -9.981 25.069 1.00 21.65 527 GLY A O 1
ATOM 4182 N N . ILE A 1 528 ? 15.983 -8.062 24.457 1.00 22.55 528 ILE A N 1
ATOM 4183 C CA . ILE A 1 528 ? 14.645 -8.626 24.543 1.00 23.61 528 ILE A CA 1
ATOM 4184 C C . ILE A 1 528 ? 14.485 -9.794 23.566 1.00 23.44 528 ILE A C 1
ATOM 4185 O O . ILE A 1 528 ? 13.840 -10.792 23.892 1.00 22.97 528 ILE A O 1
ATOM 4190 N N . SER A 1 529 ? 15.092 -9.684 22.385 1.00 24.12 529 SER A N 1
ATOM 4191 C CA . SER A 1 529 ? 14.998 -10.750 21.386 1.00 23.99 529 SER A CA 1
ATOM 4192 C C . SER A 1 529 ? 15.669 -12.033 21.878 1.00 24.96 529 SER A C 1
ATOM 4193 O O . SER A 1 529 ? 15.388 -13.127 21.374 1.00 24.17 529 SER A O 1
ATOM 4196 N N . LYS A 1 530 ? 16.553 -11.895 22.866 1.00 23.70 530 LYS A N 1
ATOM 4197 C CA . LYS A 1 530 ? 17.269 -13.036 23.426 1.00 23.99 530 LYS A CA 1
ATOM 4198 C C . LYS A 1 530 ? 16.654 -13.536 24.733 1.00 23.19 530 LYS A C 1
ATOM 4199 O O . LYS A 1 530 ? 17.147 -14.495 25.328 1.00 24.13 530 LYS A O 1
ATOM 4205 N N . GLY A 1 531 ? 15.587 -12.884 25.185 1.00 21.97 531 GLY A N 1
ATOM 4206 C CA . GLY A 1 531 ? 14.938 -13.313 26.410 1.00 21.57 531 GLY A CA 1
ATOM 4207 C C . GLY A 1 531 ? 14.992 -12.368 27.599 1.00 20.38 531 GLY A C 1
ATOM 4208 O O . GLY A 1 531 ? 14.412 -12.664 28.638 1.00 19.05 531 GLY A O 1
ATOM 4209 N N . LEU A 1 532 ? 15.679 -11.235 27.466 1.00 21.51 532 LEU A N 1
ATOM 4210 C CA . LEU A 1 532 ? 15.767 -10.283 28.576 1.00 19.25 532 LEU A CA 1
ATOM 4211 C C . LEU A 1 532 ? 14.364 -9.994 29.114 1.00 19.50 532 LEU A C 1
ATOM 4212 O O . LEU A 1 532 ? 13.475 -9.572 28.369 1.00 19.65 532 LEU A O 1
ATOM 4217 N N . SER A 1 533 ? 14.156 -10.206 30.411 1.00 20.82 533 SER A N 1
ATOM 4218 C CA . SER A 1 533 ? 12.823 -9.997 30.960 1.00 22.22 533 SER A CA 1
ATOM 4219 C C . SER A 1 533 ? 12.570 -8.682 31.672 1.00 20.49 533 SER A C 1
ATOM 4220 O O . SER A 1 533 ? 11.438 -8.394 32.048 1.00 20.69 533 SER A O 1
ATOM 4223 N N . SER A 1 534 ? 13.616 -7.881 31.844 1.00 19.17 534 SER A N 1
ATOM 4224 C CA . SER A 1 534 ? 13.478 -6.582 32.497 1.00 19.01 534 SER A CA 1
ATOM 4225 C C . SER A 1 534 ? 14.752 -5.783 32.302 1.00 18.18 534 SER A C 1
ATOM 4226 O O . SER A 1 534 ? 15.757 -6.299 31.819 1.00 17.33 534 SER A O 1
ATOM 4229 N N . ALA A 1 535 ? 14.711 -4.517 32.688 1.00 19.42 535 ALA A N 1
ATOM 4230 C CA . ALA A 1 535 ? 15.886 -3.671 32.576 1.00 18.84 535 ALA A CA 1
ATOM 4231 C C . ALA A 1 535 ? 15.740 -2.449 33.462 1.00 19.32 535 ALA A C 1
ATOM 4232 O O . ALA A 1 535 ? 14.642 -1.907 33.613 1.00 19.75 535 ALA A O 1
ATOM 4234 N N . ILE A 1 536 ? 16.849 -2.046 34.076 1.00 19.33 536 ILE A N 1
ATOM 4235 C CA . ILE A 1 536 ? 16.872 -0.848 34.902 1.00 20.76 536 ILE A CA 1
ATOM 4236 C C . ILE A 1 536 ? 17.233 0.147 33.812 1.00 20.43 536 ILE A C 1
ATOM 4237 O O . ILE A 1 536 ? 18.326 0.091 33.244 1.00 19.66 536 ILE A O 1
ATOM 4242 N N . MET A 1 537 ? 16.298 1.041 33.517 1.00 21.17 537 MET A N 1
ATOM 4243 C CA . MET A 1 537 ? 16.461 1.973 32.411 1.00 21.89 537 MET A CA 1
ATOM 4244 C C . MET A 1 537 ? 15.800 3.323 32.656 1.00 23.26 537 MET A C 1
ATOM 4245 O O . MET A 1 537 ? 15.109 3.520 33.656 1.00 21.90 537 MET A O 1
ATOM 4250 N N . ASN A 1 538 ? 16.013 4.246 31.722 1.00 23.21 538 ASN A N 1
ATOM 4251 C CA . ASN A 1 538 ? 15.442 5.591 31.810 1.00 24.05 538 ASN A CA 1
ATOM 4252 C C . ASN A 1 538 ? 14.088 5.657 31.097 1.00 24.79 538 ASN A C 1
ATOM 4253 O O . ASN A 1 538 ? 14.018 5.704 29.864 1.00 25.08 538 ASN A O 1
ATOM 4258 N N . PRO A 1 539 ? 12.988 5.662 31.867 1.00 25.04 539 PRO A N 1
ATOM 4259 C CA . PRO A 1 539 ? 11.651 5.720 31.271 1.00 26.33 539 PRO A CA 1
ATOM 4260 C C . PRO A 1 539 ? 11.298 7.074 30.662 1.00 27.47 539 PRO A C 1
ATOM 4261 O O . PRO A 1 539 ? 10.269 7.209 29.999 1.00 28.49 539 PRO A O 1
ATOM 4265 N N . LEU A 1 540 ? 12.148 8.069 30.889 1.00 28.83 540 LEU A N 1
ATOM 4266 C CA . LEU A 1 540 ? 11.914 9.401 30.341 1.00 31.00 540 LEU A CA 1
ATOM 4267 C C . LEU A 1 540 ? 12.543 9.541 28.956 1.00 30.48 540 LEU A C 1
ATOM 4268 O O . LEU A 1 540 ? 12.415 10.583 28.311 1.00 31.62 540 LEU A O 1
ATOM 4273 N N . ASP A 1 541 ? 13.232 8.493 28.512 1.00 28.82 541 ASP A N 1
ATOM 4274 C CA . ASP A 1 541 ? 13.848 8.481 27.187 1.00 28.67 541 ASP A CA 1
ATOM 4275 C C . ASP A 1 541 ? 12.726 8.049 26.244 1.00 29.58 541 ASP A C 1
ATOM 4276 O O . ASP A 1 541 ? 12.459 6.856 26.089 1.00 28.45 541 ASP A O 1
ATOM 4281 N N . GLU A 1 542 ? 12.063 9.022 25.626 1.00 30.04 542 GLU A N 1
ATOM 4282 C CA . GLU A 1 542 ? 10.951 8.732 24.729 1.00 31.56 542 GLU A CA 1
ATOM 4283 C C . GLU A 1 542 ? 11.303 7.765 23.603 1.00 30.30 542 GLU A C 1
ATOM 4284 O O . GLU A 1 542 ? 10.523 6.869 23.283 1.00 31.36 542 GLU A O 1
ATOM 4290 N N . THR A 1 543 ? 12.474 7.944 23.004 1.00 29.53 543 THR A N 1
ATOM 4291 C CA . THR A 1 543 ? 12.908 7.073 21.917 1.00 29.06 543 THR A CA 1
ATOM 4292 C C . THR A 1 543 ? 12.985 5.632 22.402 1.00 27.94 543 THR A C 1
ATOM 4293 O O . THR A 1 543 ? 12.459 4.716 21.768 1.00 28.71 543 THR A O 1
ATOM 4297 N N . LEU A 1 544 ? 13.643 5.448 23.538 1.00 25.02 544 LEU A N 1
ATOM 4298 C CA . LEU A 1 544 ? 13.816 4.130 24.125 1.00 23.83 544 LEU A CA 1
ATOM 4299 C C . LEU A 1 544 ? 12.485 3.462 24.450 1.00 23.36 544 LEU A C 1
ATOM 4300 O O . LEU A 1 544 ? 12.267 2.300 24.108 1.00 24.20 544 LEU A O 1
ATOM 4305 N N . MET A 1 545 ? 11.598 4.195 25.116 1.00 22.75 545 MET A N 1
ATOM 4306 C CA . MET A 1 545 ? 10.305 3.643 25.502 1.00 23.44 545 MET A CA 1
ATOM 4307 C C . MET A 1 545 ? 9.406 3.340 24.310 1.00 25.70 545 MET A C 1
ATOM 4308 O O . MET A 1 545 ? 8.714 2.320 24.291 1.00 24.61 545 MET A O 1
ATOM 4313 N N . LYS A 1 546 ? 9.416 4.220 23.312 1.00 26.97 546 LYS A N 1
ATOM 4314 C CA . LYS A 1 546 ? 8.589 4.007 22.131 1.00 28.88 546 LYS A CA 1
ATOM 4315 C C . LYS A 1 546 ? 9.080 2.810 21.323 1.00 27.94 546 LYS A C 1
ATOM 4316 O O . LYS A 1 546 ? 8.279 2.029 20.822 1.00 27.13 546 LYS A O 1
ATOM 4322 N N . THR A 1 547 ? 10.397 2.661 21.207 1.00 26.60 547 THR A N 1
ATOM 4323 C CA . THR A 1 547 ? 10.955 1.542 20.457 1.00 25.49 547 THR A CA 1
ATOM 4324 C C . THR A 1 547 ? 10.755 0.242 21.241 1.00 24.34 547 THR A C 1
ATOM 4325 O O . THR A 1 547 ? 10.609 -0.832 20.658 1.00 25.60 547 THR A O 1
ATOM 4329 N N . LEU A 1 548 ? 10.745 0.343 22.566 1.00 24.87 548 LEU A N 1
ATOM 4330 C CA . LEU A 1 548 ? 10.520 -0.820 23.417 1.00 24.26 548 LEU A CA 1
ATOM 4331 C C . LEU A 1 548 ? 9.110 -1.340 23.159 1.00 25.08 548 LEU A C 1
ATOM 4332 O O . LEU A 1 548 ? 8.899 -2.525 22.913 1.00 23.63 548 LEU A O 1
ATOM 4337 N N . ASN A 1 549 ? 8.141 -0.437 23.221 1.00 26.48 549 ASN A N 1
ATOM 4338 C CA . ASN A 1 549 ? 6.753 -0.808 23.001 1.00 28.49 549 ASN A CA 1
ATOM 4339 C C . ASN A 1 549 ? 6.585 -1.417 21.612 1.00 28.04 549 ASN A C 1
ATOM 4340 O O . ASN A 1 549 ? 5.898 -2.425 21.443 1.00 26.74 549 ASN A O 1
ATOM 4345 N N . ALA A 1 550 ? 7.232 -0.811 20.621 1.00 27.98 550 ALA A N 1
ATOM 4346 C CA . ALA A 1 550 ? 7.154 -1.310 19.254 1.00 26.95 550 ALA A CA 1
ATOM 4347 C C . ALA A 1 550 ? 7.715 -2.724 19.190 1.00 26.15 550 ALA A C 1
ATOM 4348 O O . ALA A 1 550 ? 7.171 -3.592 18.510 1.00 26.16 550 ALA A O 1
ATOM 4350 N N . THR A 1 551 ? 8.811 -2.948 19.911 1.00 25.02 551 THR A N 1
ATOM 4351 C CA . THR A 1 551 ? 9.451 -4.253 19.943 1.00 24.62 551 THR A CA 1
ATOM 4352 C C . THR A 1 551 ? 8.514 -5.315 20.504 1.00 26.10 551 THR A C 1
ATOM 4353 O O . THR A 1 551 ? 8.395 -6.408 19.950 1.00 27.84 551 THR A O 1
ATOM 4357 N N . LEU A 1 552 ? 7.860 -4.990 21.613 1.00 27.17 552 LEU A N 1
ATOM 4358 C CA . LEU A 1 552 ? 6.944 -5.921 22.257 1.00 28.50 552 LEU A CA 1
ATOM 4359 C C . LEU A 1 552 ? 5.758 -6.265 21.364 1.00 29.60 552 LEU A C 1
ATOM 4360 O O . LEU A 1 552 ? 5.316 -7.414 21.323 1.00 29.03 552 LEU A O 1
ATOM 4365 N N . VAL A 1 553 ? 5.245 -5.268 20.652 1.00 30.56 553 VAL A N 1
ATOM 4366 C CA . VAL A 1 553 ? 4.122 -5.489 19.749 1.00 31.74 553 VAL A CA 1
ATOM 4367 C C . VAL A 1 553 ? 4.577 -6.395 18.606 1.00 32.34 553 VAL A C 1
ATOM 4368 O O . VAL A 1 553 ? 3.891 -7.350 18.242 1.00 32.49 553 VAL A O 1
ATOM 4372 N N . ILE A 1 554 ? 5.744 -6.091 18.046 1.00 32.23 554 ILE A N 1
ATOM 4373 C CA . ILE A 1 554 ? 6.297 -6.874 16.944 1.00 31.61 554 ILE A CA 1
ATOM 4374 C C . ILE A 1 554 ? 6.541 -8.326 17.342 1.00 32.77 554 ILE A C 1
ATOM 4375 O O . ILE A 1 554 ? 6.293 -9.247 16.559 1.00 32.07 554 ILE A O 1
ATOM 4380 N N . LEU A 1 555 ? 7.018 -8.532 18.565 1.00 31.93 555 LEU A N 1
ATOM 4381 C CA . LEU A 1 555 ? 7.300 -9.880 19.038 1.00 32.87 555 LEU A CA 1
ATOM 4382 C C . LEU A 1 555 ? 6.060 -10.569 19.593 1.00 33.77 555 LEU A C 1
ATOM 4383 O O . LEU A 1 555 ? 6.136 -11.673 20.127 1.00 33.84 555 LEU A O 1
ATOM 4388 N N . GLU A 1 556 ? 4.917 -9.909 19.449 1.00 36.73 556 GLU A N 1
ATOM 4389 C CA . GLU A 1 556 ? 3.643 -10.451 19.907 1.00 40.16 556 GLU A CA 1
ATOM 4390 C C . GLU A 1 556 ? 3.627 -10.712 21.409 1.00 42.07 556 GLU A C 1
ATOM 4391 O O . GLU A 1 556 ? 3.133 -11.744 21.868 1.00 42.41 556 GLU A O 1
ATOM 4397 N N . LYS A 1 557 ? 4.174 -9.771 22.172 1.00 43.67 557 LYS A N 1
ATOM 4398 C CA . LYS A 1 557 ? 4.203 -9.888 23.625 1.00 45.39 557 LYS A CA 1
ATOM 4399 C C . LYS A 1 557 ? 3.114 -8.987 24.186 1.00 47.08 557 LYS A C 1
ATOM 4400 O O . LYS A 1 557 ? 2.798 -9.036 25.375 1.00 47.92 557 LYS A O 1
ATOM 4406 N N . LYS A 1 558 ? 2.546 -8.164 23.310 1.00 49.00 558 LYS A N 1
ATOM 4407 C CA . LYS A 1 558 ? 1.477 -7.244 23.677 1.00 50.62 558 LYS A CA 1
ATOM 4408 C C . LYS A 1 558 ? 1.007 -6.495 22.435 1.00 51.79 558 LYS A C 1
ATOM 4409 O O . LYS A 1 558 ? 1.241 -6.940 21.311 1.00 51.94 558 LYS A O 1
ATOM 4415 N N . GLU A 1 559 ? 0.340 -5.364 22.635 1.00 52.94 559 GLU A N 1
ATOM 4416 C CA . GLU A 1 559 ? -0.147 -4.570 21.513 1.00 53.02 559 GLU A CA 1
ATOM 4417 C C . GLU A 1 559 ? -0.544 -3.182 22.006 1.00 53.26 559 GLU A C 1
ATOM 4418 O O . GLU A 1 559 ? -0.451 -2.953 23.232 1.00 54.01 559 GLU A O 1
ATOM 4424 N N . MET B 1 1 ? 36.997 -15.148 -42.145 1.00 38.91 1 MET B N 1
ATOM 4425 C CA . MET B 1 1 ? 36.217 -14.631 -40.984 1.00 37.65 1 MET B CA 1
ATOM 4426 C C . MET B 1 1 ? 35.888 -15.732 -39.977 1.00 37.53 1 MET B C 1
ATOM 4427 O O . MET B 1 1 ? 35.051 -16.596 -40.232 1.00 36.79 1 MET B O 1
ATOM 4432 N N . ARG B 1 2 ? 36.559 -15.692 -38.831 1.00 36.23 2 ARG B N 1
ATOM 4433 C CA . ARG B 1 2 ? 36.349 -16.669 -37.769 1.00 35.37 2 ARG B CA 1
ATOM 4434 C C . ARG B 1 2 ? 35.289 -16.182 -36.780 1.00 34.43 2 ARG B C 1
ATOM 4435 O O . ARG B 1 2 ? 35.051 -14.979 -36.663 1.00 34.41 2 ARG B O 1
ATOM 4443 N N . ASN B 1 3 ? 34.642 -17.115 -36.082 1.00 32.08 3 ASN B N 1
ATOM 4444 C CA . ASN B 1 3 ? 33.631 -16.750 -35.092 1.00 30.96 3 ASN B CA 1
ATOM 4445 C C . ASN B 1 3 ? 34.228 -16.856 -33.690 1.00 29.75 3 ASN B C 1
ATOM 4446 O O . ASN B 1 3 ? 35.357 -17.333 -33.527 1.00 27.92 3 ASN B O 1
ATOM 4451 N N . ARG B 1 4 ? 33.478 -16.411 -32.683 1.00 28.27 4 ARG B N 1
ATOM 4452 C CA . ARG B 1 4 ? 33.960 -16.432 -31.304 1.00 28.51 4 ARG B CA 1
ATOM 4453 C C . ARG B 1 4 ? 34.339 -17.814 -30.784 1.00 29.99 4 ARG B C 1
ATOM 4454 O O . ARG B 1 4 ? 35.224 -17.935 -29.938 1.00 30.23 4 ARG B O 1
ATOM 4462 N N . ARG B 1 5 ? 33.678 -18.855 -31.283 1.00 30.79 5 ARG B N 1
ATOM 4463 C CA . ARG B 1 5 ? 33.993 -20.214 -30.853 1.00 32.05 5 ARG B CA 1
ATOM 4464 C C . ARG B 1 5 ? 35.378 -20.619 -31.363 1.00 31.59 5 ARG B C 1
ATOM 4465 O O . ARG B 1 5 ? 36.196 -21.143 -30.605 1.00 31.66 5 ARG B O 1
ATOM 4473 N N . GLU B 1 6 ? 35.640 -20.357 -32.641 1.00 31.49 6 GLU B N 1
ATOM 4474 C CA . GLU B 1 6 ? 36.932 -20.680 -33.242 1.00 31.09 6 GLU B CA 1
ATOM 4475 C C . GLU B 1 6 ? 38.060 -19.918 -32.546 1.00 30.71 6 GLU B C 1
ATOM 4476 O O . GLU B 1 6 ? 39.113 -20.483 -32.248 1.00 27.82 6 GLU B O 1
ATOM 4482 N N . VAL B 1 7 ? 37.838 -18.630 -32.290 1.00 29.20 7 VAL B N 1
ATOM 4483 C CA . VAL B 1 7 ? 38.848 -17.811 -31.631 1.00 27.60 7 VAL B CA 1
ATOM 4484 C C . VAL B 1 7 ? 39.082 -18.264 -30.194 1.00 27.90 7 VAL B C 1
ATOM 4485 O O . VAL B 1 7 ? 40.220 -18.295 -29.725 1.00 27.64 7 VAL B O 1
ATOM 4489 N N . SER B 1 8 ? 38.002 -18.610 -29.497 1.00 28.77 8 SER B N 1
ATOM 4490 C CA . SER B 1 8 ? 38.102 -19.070 -28.116 1.00 31.23 8 SER B CA 1
ATOM 4491 C C . SER B 1 8 ? 38.905 -20.366 -28.054 1.00 32.38 8 SER B C 1
ATOM 4492 O O . SER B 1 8 ? 39.705 -20.566 -27.142 1.00 32.24 8 SER B O 1
ATOM 4495 N N . LYS B 1 9 ? 38.680 -21.244 -29.026 1.00 33.38 9 LYS B N 1
ATOM 4496 C CA . LYS B 1 9 ? 39.392 -22.517 -29.082 1.00 34.86 9 LYS B CA 1
ATOM 4497 C C . LYS B 1 9 ? 40.893 -22.268 -29.194 1.00 34.36 9 LYS B C 1
ATOM 4498 O O . LYS B 1 9 ? 41.685 -22.859 -28.463 1.00 34.93 9 LYS B O 1
ATOM 4504 N N . LEU B 1 10 ? 41.277 -21.388 -30.112 1.00 33.73 10 LEU B N 1
ATOM 4505 C CA . LEU B 1 10 ? 42.683 -21.063 -30.313 1.00 33.97 10 LEU B CA 1
ATOM 4506 C C . LEU B 1 10 ? 43.299 -20.474 -29.052 1.00 33.30 10 LEU B C 1
ATOM 4507 O O . LEU B 1 10 ? 44.420 -20.814 -28.677 1.00 33.55 10 LEU B O 1
ATOM 4512 N N . LEU B 1 11 ? 42.569 -19.577 -28.402 1.00 33.53 11 LEU B N 1
ATOM 4513 C CA . LEU B 1 11 ? 43.073 -18.956 -27.189 1.00 32.45 11 LEU B CA 1
ATOM 4514 C C . LEU B 1 11 ? 43.296 -19.972 -26.078 1.00 33.68 11 LEU B C 1
ATOM 4515 O O . LEU B 1 11 ? 44.256 -19.861 -25.322 1.00 33.44 11 LEU B O 1
ATOM 4520 N N . SER B 1 12 ? 42.417 -20.963 -25.983 1.00 34.59 12 SER B N 1
ATOM 4521 C CA . SER B 1 12 ? 42.552 -21.978 -24.945 1.00 37.51 12 SER B CA 1
ATOM 4522 C C . SER B 1 12 ? 43.755 -22.879 -25.214 1.00 38.47 12 SER B C 1
ATOM 4523 O O . SER B 1 12 ? 44.224 -23.580 -24.318 1.00 39.83 12 SER B O 1
ATOM 4526 N N . GLU B 1 13 ? 44.258 -22.850 -26.444 1.00 38.83 13 GLU B N 1
ATOM 4527 C CA . GLU B 1 13 ? 45.399 -23.677 -26.818 1.00 39.59 13 GLU B CA 1
ATOM 4528 C C . GLU B 1 13 ? 46.735 -22.962 -26.644 1.00 39.10 13 GLU B C 1
ATOM 4529 O O . GLU B 1 13 ? 47.746 -23.599 -26.350 1.00 39.36 13 GLU B O 1
ATOM 4535 N N . ARG B 1 14 ? 46.751 -21.642 -26.822 1.00 37.74 14 ARG B N 1
ATOM 4536 C CA . ARG B 1 14 ? 47.993 -20.898 -26.656 1.00 35.61 14 ARG B CA 1
ATOM 4537 C C . ARG B 1 14 ? 47.833 -19.392 -26.498 1.00 34.26 14 ARG B C 1
ATOM 4538 O O . ARG B 1 14 ? 46.894 -18.789 -27.024 1.00 31.79 14 ARG B O 1
ATOM 4546 N N . VAL B 1 15 ? 48.770 -18.807 -25.757 1.00 31.30 15 VAL B N 1
ATOM 4547 C CA . VAL B 1 15 ? 48.804 -17.374 -25.499 1.00 30.15 15 VAL B CA 1
ATOM 4548 C C . VAL B 1 15 ? 49.214 -16.689 -26.798 1.00 29.15 15 VAL B C 1
ATOM 4549 O O . VAL B 1 15 ? 50.235 -17.034 -27.398 1.00 27.88 15 VAL B O 1
ATOM 4553 N N . LEU B 1 16 ? 48.415 -15.720 -27.233 1.00 26.86 16 LEU B N 1
ATOM 4554 C CA . LEU B 1 16 ? 48.690 -15.023 -28.481 1.00 23.53 16 LEU B CA 1
ATOM 4555 C C . LEU B 1 16 ? 49.371 -13.673 -28.315 1.00 22.41 16 LEU B C 1
ATOM 4556 O O . LEU B 1 16 ? 49.331 -13.060 -27.249 1.00 22.73 16 LEU B O 1
ATOM 4561 N N . LEU B 1 17 ? 49.995 -13.221 -29.396 1.00 20.89 17 LEU B N 1
ATOM 4562 C CA . LEU B 1 17 ? 50.698 -11.946 -29.426 1.00 22.85 17 LEU B CA 1
ATOM 4563 C C . LEU B 1 17 ? 49.955 -10.950 -30.312 1.00 22.02 17 LEU B C 1
ATOM 4564 O O . LEU B 1 17 ? 49.562 -11.280 -31.430 1.00 23.09 17 LEU B O 1
ATOM 4569 N N . LEU B 1 18 ? 49.756 -9.737 -29.808 1.00 22.10 18 LEU B N 1
ATOM 4570 C CA . LEU B 1 18 ? 49.099 -8.699 -30.591 1.00 21.98 18 LEU B CA 1
ATOM 4571 C C . LEU B 1 18 ? 50.183 -7.922 -31.335 1.00 22.87 18 LEU B C 1
ATOM 4572 O O . LEU B 1 18 ? 51.338 -8.351 -31.382 1.00 21.89 18 LEU B O 1
ATOM 4577 N N . ASP B 1 19 ? 49.811 -6.795 -31.930 1.00 21.70 19 ASP B N 1
ATOM 4578 C CA . ASP B 1 19 ? 50.767 -5.979 -32.664 1.00 22.20 19 ASP B CA 1
ATOM 4579 C C . ASP B 1 19 ? 51.145 -4.750 -31.850 1.00 23.09 19 ASP B C 1
ATOM 4580 O O . ASP B 1 19 ? 50.791 -4.650 -30.678 1.00 26.64 19 ASP B O 1
ATOM 4585 N N . GLY B 1 20 ? 51.868 -3.817 -32.461 1.00 21.12 20 GLY B N 1
ATOM 4586 C CA . GLY B 1 20 ? 52.276 -2.627 -31.739 1.00 20.03 20 GLY B CA 1
ATOM 4587 C C . GLY B 1 20 ? 51.626 -1.367 -32.264 1.00 21.36 20 GLY B C 1
ATOM 4588 O O . GLY B 1 20 ? 50.596 -1.430 -32.938 1.00 21.52 20 GLY B O 1
ATOM 4589 N N . ALA B 1 21 ? 52.233 -0.222 -31.961 1.00 2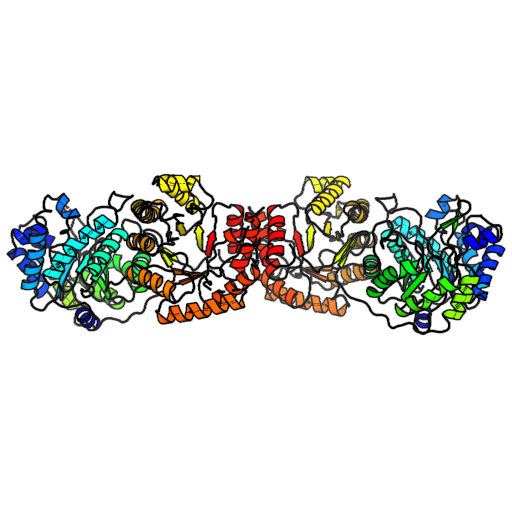0.04 21 ALA B N 1
ATOM 4590 C CA . ALA B 1 21 ? 51.709 1.069 -32.393 1.00 20.61 21 ALA B CA 1
ATOM 4591 C C . ALA B 1 21 ? 51.835 1.288 -33.897 1.00 19.54 21 ALA B C 1
ATOM 4592 O O . ALA B 1 21 ? 52.772 0.808 -34.538 1.00 21.10 21 ALA B O 1
ATOM 4594 N N . TYR B 1 22 ? 50.879 2.019 -34.464 1.00 19.64 22 TYR B N 1
ATOM 4595 C CA . TYR B 1 22 ? 50.897 2.297 -35.890 1.00 18.16 22 TYR B CA 1
ATOM 4596 C C . TYR B 1 22 ? 51.261 3.742 -36.212 1.00 19.68 22 TYR B C 1
ATOM 4597 O O . TYR B 1 22 ? 52.065 3.999 -37.111 1.00 19.24 22 TYR B O 1
ATOM 4606 N N . GLY B 1 23 ? 50.669 4.678 -35.478 1.00 20.10 23 GLY B N 1
ATOM 4607 C CA . GLY B 1 23 ? 50.937 6.085 -35.720 1.00 23.81 23 GLY B CA 1
ATOM 4608 C C . GLY B 1 23 ? 52.416 6.411 -35.757 1.00 25.67 23 GLY B C 1
ATOM 4609 O O . GLY B 1 23 ? 52.896 7.069 -36.687 1.00 24.70 23 GLY B O 1
ATOM 4610 N N . THR B 1 24 ? 53.143 5.942 -34.748 1.00 26.35 24 THR B N 1
ATOM 4611 C CA . THR B 1 24 ? 54.574 6.195 -34.664 1.00 27.58 24 THR B CA 1
ATOM 4612 C C . THR B 1 24 ? 55.355 5.511 -35.777 1.00 28.50 24 THR B C 1
ATOM 4613 O O . THR B 1 24 ? 56.463 5.931 -36.118 1.00 28.33 24 THR B O 1
ATOM 4617 N N . GLU B 1 25 ? 54.774 4.462 -36.352 1.00 26.96 25 GLU B N 1
ATOM 4618 C CA . GLU B 1 25 ? 55.419 3.765 -37.452 1.00 27.36 25 GLU B CA 1
ATOM 4619 C C . GLU B 1 25 ? 55.165 4.551 -38.742 1.00 26.71 25 GLU B C 1
ATOM 4620 O O . GLU B 1 25 ? 56.045 4.646 -39.597 1.00 27.02 25 GLU B O 1
ATOM 4626 N N . PHE B 1 26 ? 53.967 5.121 -38.876 1.00 25.88 26 PHE B N 1
ATOM 4627 C CA . PHE B 1 26 ? 53.635 5.901 -40.067 1.00 25.54 26 PHE B CA 1
ATOM 4628 C C . PHE B 1 26 ? 54.512 7.144 -40.144 1.00 28.89 26 PHE B C 1
ATOM 4629 O O . PHE B 1 26 ? 54.898 7.577 -41.228 1.00 28.26 26 PHE B O 1
ATOM 4637 N N . MET B 1 27 ? 54.812 7.718 -38.985 1.00 30.84 27 MET B N 1
ATOM 4638 C CA . MET B 1 27 ? 55.646 8.910 -38.919 1.00 35.23 27 MET B CA 1
ATOM 4639 C C . MET B 1 27 ? 57.030 8.643 -39.503 1.00 36.01 27 MET B C 1
ATOM 4640 O O . MET B 1 27 ? 57.622 9.520 -40.135 1.00 35.58 27 MET B O 1
ATOM 4645 N N . LYS B 1 28 ? 57.535 7.427 -39.302 1.00 36.21 28 LYS B N 1
ATOM 4646 C CA . LYS B 1 28 ? 58.847 7.046 -39.818 1.00 37.45 28 LYS B CA 1
ATOM 4647 C C . LYS B 1 28 ? 58.829 7.042 -41.343 1.00 38.00 28 LYS B C 1
ATOM 4648 O O . LYS B 1 28 ? 59.873 7.145 -41.989 1.00 39.46 28 LYS B O 1
ATOM 4654 N N . TYR B 1 29 ? 57.635 6.910 -41.912 1.00 36.38 29 TYR B N 1
ATOM 4655 C CA . TYR B 1 29 ? 57.468 6.909 -43.360 1.00 34.79 29 TYR B CA 1
ATOM 4656 C C . TYR B 1 29 ? 57.245 8.337 -43.848 1.00 33.19 29 TYR B C 1
ATOM 4657 O O . TYR B 1 29 ? 57.124 8.579 -45.047 1.00 32.30 29 TYR B O 1
ATOM 4666 N N . GLY B 1 30 ? 57.183 9.275 -42.908 1.00 32.38 30 GLY B N 1
ATOM 4667 C CA . GLY B 1 30 ? 56.983 10.669 -43.262 1.00 33.61 30 GLY B CA 1
ATOM 4668 C C . GLY B 1 30 ? 55.529 11.095 -43.286 1.00 34.15 30 GLY B C 1
ATOM 4669 O O . GLY B 1 30 ? 55.189 12.141 -43.842 1.00 35.27 30 GLY B O 1
ATOM 4670 N N . TYR B 1 31 ? 54.666 10.288 -42.676 1.00 33.01 31 TYR B N 1
ATOM 4671 C CA . TYR B 1 31 ? 53.240 10.584 -42.635 1.00 32.54 31 TYR B CA 1
ATOM 4672 C C . TYR B 1 31 ? 52.791 11.039 -41.253 1.00 32.92 31 TYR B C 1
ATOM 4673 O O . TYR B 1 31 ? 52.765 10.249 -40.308 1.00 31.32 31 TYR B O 1
ATOM 4682 N N . ASP B 1 32 ? 52.427 12.314 -41.144 1.00 32.74 32 ASP B N 1
ATOM 4683 C CA . ASP B 1 32 ? 51.972 12.871 -39.876 1.00 34.47 32 ASP B CA 1
ATOM 4684 C C . ASP B 1 32 ? 50.451 13.005 -39.825 1.00 33.13 32 ASP B C 1
ATOM 4685 O O . ASP B 1 32 ? 49.903 13.516 -38.849 1.00 32.84 32 ASP B O 1
ATOM 4690 N N . ASP B 1 33 ? 49.780 12.546 -40.877 1.00 32.67 33 ASP B N 1
ATOM 4691 C CA . ASP B 1 33 ? 48.322 12.612 -40.959 1.00 33.16 33 ASP B CA 1
ATOM 4692 C C . ASP B 1 33 ? 47.687 11.776 -39.858 1.00 31.87 33 ASP B C 1
ATOM 4693 O O . ASP B 1 33 ? 48.356 10.951 -39.231 1.00 31.00 33 ASP B O 1
ATOM 4698 N N . LEU B 1 34 ? 46.395 11.989 -39.623 1.00 31.02 34 LEU B N 1
ATOM 4699 C CA . LEU B 1 34 ? 45.688 11.183 -38.639 1.00 29.45 34 LEU B CA 1
ATOM 4700 C C . LEU B 1 34 ? 45.848 9.786 -39.216 1.00 26.58 34 LEU B C 1
ATOM 4701 O O . LEU B 1 34 ? 45.543 9.562 -40.384 1.00 27.00 34 LEU B O 1
ATOM 4706 N N . PRO B 1 35 ? 46.337 8.833 -38.411 1.00 26.73 35 PRO B N 1
ATOM 4707 C CA . PRO B 1 35 ? 46.537 7.457 -38.884 1.00 25.27 35 PRO B CA 1
ATOM 4708 C C . PRO B 1 35 ? 45.398 6.884 -39.721 1.00 24.92 35 PRO B C 1
ATOM 4709 O O . PRO B 1 35 ? 45.633 6.299 -40.779 1.00 23.24 35 PRO B O 1
ATOM 4713 N N . GLU B 1 36 ? 44.170 7.073 -39.252 1.00 24.48 36 GLU B N 1
ATOM 4714 C CA . GLU B 1 36 ? 42.993 6.564 -39.950 1.00 23.79 36 GLU B CA 1
ATOM 4715 C C . GLU B 1 36 ? 42.894 7.044 -41.402 1.00 23.14 36 GLU B C 1
ATOM 4716 O O . GLU B 1 36 ? 42.377 6.332 -42.264 1.00 21.62 36 GLU B O 1
ATOM 4722 N N . GLU B 1 37 ? 43.390 8.247 -41.676 1.00 22.82 37 GLU B N 1
ATOM 4723 C CA . GLU B 1 37 ? 43.330 8.792 -43.027 1.00 25.11 37 GLU B CA 1
ATOM 4724 C C . GLU B 1 37 ? 44.204 8.045 -44.032 1.00 24.05 37 GLU B C 1
ATOM 4725 O O . GLU B 1 37 ? 43.922 8.050 -45.227 1.00 24.09 37 GLU B O 1
ATOM 4731 N N . LEU B 1 38 ? 45.264 7.403 -43.557 1.00 22.54 38 LEU B N 1
ATOM 4732 C CA . LEU B 1 38 ? 46.151 6.692 -44.468 1.00 21.60 38 LEU B CA 1
ATOM 4733 C C . LEU B 1 38 ? 45.489 5.496 -45.136 1.00 22.11 38 LEU B C 1
ATOM 4734 O O . LEU B 1 38 ? 45.994 4.984 -46.139 1.00 21.00 38 LEU B O 1
ATOM 4739 N N . ASN B 1 39 ? 44.357 5.047 -44.597 1.00 20.53 39 ASN B N 1
ATOM 4740 C CA . ASN B 1 39 ? 43.659 3.923 -45.211 1.00 21.79 39 ASN B CA 1
ATOM 4741 C C . ASN B 1 39 ? 43.186 4.348 -46.593 1.00 22.48 39 ASN B C 1
ATOM 4742 O O . ASN B 1 39 ? 42.914 3.513 -47.451 1.00 23.55 39 ASN B O 1
ATOM 4747 N N . ILE B 1 40 ? 43.095 5.659 -46.796 1.00 24.14 40 ILE B N 1
ATOM 4748 C CA . ILE B 1 40 ? 42.664 6.205 -48.077 1.00 24.27 40 ILE B CA 1
ATOM 4749 C C . ILE B 1 40 ? 43.821 6.870 -48.820 1.00 26.78 40 ILE B C 1
ATOM 4750 O O . ILE B 1 40 ? 44.006 6.650 -50.016 1.00 27.51 40 ILE B O 1
ATOM 4755 N N . LYS B 1 41 ? 44.607 7.667 -48.102 1.00 27.44 41 LYS B N 1
ATOM 4756 C CA . LYS B 1 41 ? 45.720 8.403 -48.699 1.00 29.14 41 LYS B CA 1
ATOM 4757 C C . LYS B 1 41 ? 46.984 7.599 -48.992 1.00 28.92 41 LYS B C 1
ATOM 4758 O O . LYS B 1 41 ? 47.721 7.920 -49.927 1.00 30.02 41 LYS B O 1
ATOM 4764 N N . ALA B 1 42 ? 47.242 6.564 -48.200 1.00 27.90 42 ALA B N 1
ATOM 4765 C CA . ALA B 1 42 ? 48.432 5.745 -48.398 1.00 27.36 42 ALA B CA 1
ATOM 4766 C C . ALA B 1 42 ? 48.206 4.330 -47.892 1.00 26.76 42 ALA B C 1
ATOM 4767 O O . ALA B 1 42 ? 48.856 3.891 -46.941 1.00 25.72 42 ALA B O 1
ATOM 4769 N N . PRO B 1 43 ? 47.283 3.594 -48.529 1.00 25.45 43 PRO B N 1
ATOM 4770 C CA . PRO B 1 43 ? 46.989 2.221 -48.115 1.00 26.25 43 PRO B CA 1
ATOM 4771 C C . PRO B 1 43 ? 48.201 1.293 -48.097 1.00 26.56 43 PRO B C 1
ATOM 4772 O O . PRO B 1 43 ? 48.241 0.342 -47.319 1.00 25.27 43 PRO B O 1
ATOM 4776 N N . ASP B 1 44 ? 49.187 1.570 -48.947 1.00 26.34 44 ASP B N 1
ATOM 4777 C CA . ASP B 1 44 ? 50.387 0.738 -49.003 1.00 27.81 44 ASP B CA 1
ATOM 4778 C C . ASP B 1 44 ? 51.230 0.854 -47.736 1.00 26.04 44 ASP B C 1
ATOM 4779 O O . ASP B 1 44 ? 51.894 -0.102 -47.337 1.00 26.30 44 ASP B O 1
ATOM 4784 N N . VAL B 1 45 ? 51.209 2.022 -47.107 1.00 24.66 45 VAL B N 1
ATOM 4785 C CA . VAL B 1 45 ? 51.972 2.222 -45.883 1.00 22.87 45 VAL B CA 1
ATOM 4786 C C . VAL B 1 45 ? 51.304 1.473 -44.737 1.00 22.43 45 VAL B C 1
ATOM 4787 O O . VAL B 1 45 ? 51.974 0.862 -43.905 1.00 20.99 45 VAL B O 1
ATOM 4791 N N . VAL B 1 46 ? 49.976 1.525 -44.696 1.00 20.47 46 VAL B N 1
ATOM 4792 C CA . VAL B 1 46 ? 49.230 0.823 -43.661 1.00 18.60 46 VAL B CA 1
ATOM 4793 C C . VAL B 1 46 ? 49.536 -0.665 -43.829 1.00 17.25 46 VAL B C 1
ATOM 4794 O O . VAL B 1 46 ? 49.772 -1.382 -42.853 1.00 18.22 46 VAL B O 1
ATOM 4798 N N . LEU B 1 47 ? 49.546 -1.118 -45.080 1.00 17.38 47 LEU B N 1
ATOM 4799 C CA . LEU B 1 47 ? 49.827 -2.517 -45.384 1.00 18.52 47 LEU B CA 1
ATOM 4800 C C . LEU B 1 47 ? 51.219 -2.908 -44.894 1.00 19.30 47 LEU B C 1
ATOM 4801 O O . LEU B 1 47 ? 51.401 -3.965 -44.292 1.00 18.59 47 LEU B O 1
ATOM 4806 N N . LYS B 1 48 ? 52.196 -2.047 -45.149 1.00 20.13 48 LYS B N 1
ATOM 4807 C CA . LYS B 1 48 ? 53.570 -2.331 -44.744 1.00 23.33 48 LYS B CA 1
ATOM 4808 C C . LYS B 1 48 ? 53.718 -2.490 -43.235 1.00 21.82 48 LYS B C 1
ATOM 4809 O O . LYS B 1 48 ? 54.345 -3.440 -42.761 1.00 19.66 48 LYS B O 1
ATOM 4815 N N . VAL B 1 49 ? 53.145 -1.564 -42.475 1.00 20.17 49 VAL B N 1
ATOM 4816 C CA . VAL B 1 49 ? 53.259 -1.656 -41.027 1.00 20.54 49 VAL B CA 1
ATOM 4817 C C . VAL B 1 49 ? 52.621 -2.945 -40.516 1.00 19.51 49 VAL B C 1
ATOM 4818 O O . VAL B 1 49 ? 53.204 -3.632 -39.679 1.00 18.57 49 VAL B O 1
ATOM 4822 N N . HIS B 1 50 ? 51.431 -3.286 -41.017 1.00 19.28 50 HIS B N 1
ATOM 4823 C CA . HIS B 1 50 ? 50.784 -4.529 -40.598 1.00 17.78 50 HIS B CA 1
ATOM 4824 C C . HIS B 1 50 ? 51.709 -5.715 -40.858 1.00 18.38 50 HIS B C 1
ATOM 4825 O O . HIS B 1 50 ? 51.878 -6.582 -39.999 1.00 18.93 50 HIS B O 1
ATOM 4832 N N . ARG B 1 51 ? 52.283 -5.769 -42.060 1.00 19.31 51 ARG B N 1
ATOM 4833 C CA . ARG B 1 51 ? 53.175 -6.869 -42.413 1.00 20.06 51 ARG B CA 1
ATOM 4834 C C . ARG B 1 51 ? 54.405 -6.942 -41.520 1.00 20.73 51 ARG B C 1
ATOM 4835 O O . ARG B 1 51 ? 54.867 -8.035 -41.195 1.00 20.46 51 ARG B O 1
ATOM 4843 N N . SER B 1 52 ? 54.928 -5.788 -41.117 1.00 20.70 52 SER B N 1
ATOM 4844 C CA . SER B 1 52 ? 56.106 -5.770 -40.253 1.00 20.36 52 SER B CA 1
ATOM 4845 C C . SER B 1 52 ? 55.797 -6.406 -38.897 1.00 20.18 52 SER B C 1
ATOM 4846 O O . SER B 1 52 ? 56.656 -7.053 -38.301 1.00 20.26 52 SER B O 1
ATOM 4849 N N . TYR B 1 53 ? 54.574 -6.235 -38.403 1.00 19.95 53 TYR B N 1
ATOM 4850 C CA . TYR B 1 53 ? 54.216 -6.837 -37.122 1.00 20.26 53 TYR B CA 1
ATOM 4851 C C . TYR B 1 53 ? 53.973 -8.330 -37.295 1.00 20.56 53 TYR B C 1
ATOM 4852 O O . TYR B 1 53 ? 54.318 -9.121 -36.422 1.00 21.30 53 TYR B O 1
ATOM 4861 N N . ILE B 1 54 ? 53.382 -8.715 -38.426 1.00 21.00 54 ILE B N 1
ATOM 4862 C CA . ILE B 1 54 ? 53.137 -10.125 -38.700 1.00 22.15 54 ILE B CA 1
ATOM 4863 C C . ILE B 1 54 ? 54.494 -10.835 -38.787 1.00 21.63 54 ILE B C 1
ATOM 4864 O O . ILE B 1 54 ? 54.677 -11.916 -38.218 1.00 24.01 54 ILE B O 1
ATOM 4869 N N . GLU B 1 55 ? 55.442 -10.219 -39.491 1.00 21.67 55 GLU B N 1
ATOM 4870 C CA . GLU B 1 55 ? 56.778 -10.799 -39.645 1.00 22.70 55 GLU B CA 1
ATOM 4871 C C . GLU B 1 55 ? 57.475 -10.901 -38.295 1.00 23.06 55 GLU B C 1
ATOM 4872 O O . GLU B 1 55 ? 58.269 -11.816 -38.066 1.00 23.43 55 GLU B O 1
ATOM 4878 N N . SER B 1 56 ? 57.171 -9.959 -37.407 1.00 23.01 56 SER B N 1
ATOM 4879 C CA . SER B 1 56 ? 57.777 -9.929 -36.085 1.00 23.01 56 SER B CA 1
ATOM 4880 C C . SER B 1 56 ? 57.195 -10.937 -35.104 1.00 24.83 56 SER B C 1
ATOM 4881 O O . SER B 1 56 ? 57.767 -11.156 -34.032 1.00 24.37 56 SER B O 1
ATOM 4884 N N . GLY B 1 57 ? 56.060 -11.539 -35.451 1.00 23.30 57 GLY B N 1
ATOM 4885 C CA . GLY B 1 57 ? 55.476 -12.535 -34.568 1.00 24.32 57 GLY B CA 1
ATOM 4886 C C . GLY B 1 57 ? 54.036 -12.355 -34.111 1.00 24.09 57 GLY B C 1
ATOM 4887 O O . GLY B 1 57 ? 53.501 -13.226 -33.424 1.00 23.51 57 GLY B O 1
ATOM 4888 N N . SER B 1 58 ? 53.399 -11.244 -34.475 1.00 21.65 58 SER B N 1
ATOM 4889 C CA . SER B 1 58 ? 52.012 -11.020 -34.064 1.00 21.27 58 SER B CA 1
ATOM 4890 C C . SER B 1 58 ? 51.070 -12.098 -34.596 1.00 20.96 58 SER B C 1
ATOM 4891 O O . SER B 1 58 ? 51.127 -12.455 -35.774 1.00 21.84 58 SER B O 1
ATOM 4894 N N . ASP B 1 59 ? 50.201 -12.602 -33.723 1.00 21.58 59 ASP B N 1
ATOM 4895 C CA . ASP B 1 59 ? 49.215 -13.618 -34.093 1.00 20.86 59 ASP B CA 1
ATOM 4896 C C . ASP B 1 59 ? 47.915 -12.907 -34.438 1.00 21.68 59 ASP B C 1
ATOM 4897 O O . ASP B 1 59 ? 47.014 -13.486 -35.047 1.00 21.25 59 ASP B O 1
ATOM 4902 N N . VAL B 1 60 ? 47.832 -11.647 -34.027 1.00 19.96 60 VAL B N 1
ATOM 4903 C CA . VAL B 1 60 ? 46.643 -10.828 -34.245 1.00 19.91 60 VAL B CA 1
ATOM 4904 C C . VAL B 1 60 ? 47.068 -9.401 -34.565 1.00 20.21 60 VAL B C 1
ATOM 4905 O O . VAL B 1 60 ? 48.003 -8.878 -33.949 1.00 19.10 60 VAL B O 1
ATOM 4909 N N . ILE B 1 61 ? 46.406 -8.775 -35.533 1.00 17.50 61 ILE B N 1
ATOM 4910 C CA . ILE B 1 61 ? 46.714 -7.385 -35.842 1.00 18.16 61 ILE B CA 1
ATOM 4911 C C . ILE B 1 61 ? 45.418 -6.596 -35.706 1.00 18.20 61 ILE B C 1
ATOM 4912 O O . ILE B 1 61 ? 44.337 -7.142 -35.897 1.00 18.18 61 ILE B O 1
ATOM 4917 N N . LEU B 1 62 ? 45.536 -5.319 -35.358 1.00 16.58 62 LEU B N 1
ATOM 4918 C CA . LEU B 1 62 ? 44.367 -4.463 -35.194 1.00 17.23 62 LEU B CA 1
ATOM 4919 C C . LEU B 1 62 ? 44.179 -3.543 -36.394 1.00 17.51 62 LEU B C 1
ATOM 4920 O O . LEU B 1 62 ? 45.144 -3.005 -36.927 1.00 18.33 62 LEU B O 1
ATOM 4925 N N . THR B 1 63 ? 42.929 -3.364 -36.821 1.00 16.67 63 THR B N 1
ATOM 4926 C CA . THR B 1 63 ? 42.645 -2.494 -37.952 1.00 15.93 63 THR B CA 1
ATOM 4927 C C . THR B 1 63 ? 42.985 -1.046 -37.574 1.00 16.09 63 THR B C 1
ATOM 4928 O O . THR B 1 63 ? 42.872 -0.652 -36.414 1.00 15.18 63 THR B O 1
ATOM 4932 N N . ASN B 1 64 ? 43.414 -0.274 -38.567 1.00 15.47 64 ASN B N 1
ATOM 4933 C CA . ASN B 1 64 ? 43.802 1.123 -38.388 1.00 16.63 64 ASN B CA 1
ATOM 4934 C C . ASN B 1 64 ? 42.529 1.967 -38.352 1.00 17.23 64 ASN B C 1
ATOM 4935 O O . ASN B 1 64 ? 42.292 2.806 -39.230 1.00 17.23 64 ASN B O 1
ATOM 4940 N N . THR B 1 65 ? 41.740 1.747 -37.300 1.00 16.57 65 THR B N 1
ATOM 4941 C CA . THR B 1 65 ? 40.436 2.388 -37.122 1.00 16.53 65 THR B CA 1
ATOM 4942 C C . THR B 1 65 ? 40.135 2.919 -35.712 1.00 16.23 65 THR B C 1
ATOM 4943 O O . THR B 1 65 ? 38.968 3.149 -35.369 1.00 16.78 65 THR B O 1
ATOM 4947 N N . PHE B 1 66 ? 41.160 3.135 -34.898 1.00 15.62 66 PHE B N 1
ATOM 4948 C CA . PHE B 1 66 ? 40.939 3.584 -33.526 1.00 16.68 66 PHE B CA 1
ATOM 4949 C C . PHE B 1 66 ? 39.943 4.733 -33.360 1.00 16.94 66 PHE B C 1
ATOM 4950 O O . PHE B 1 66 ? 39.056 4.671 -32.501 1.00 17.41 66 PHE B O 1
ATOM 4958 N N . GLY B 1 67 ? 40.074 5.773 -34.178 1.00 16.93 67 GLY B N 1
ATOM 4959 C CA . GLY B 1 67 ? 39.167 6.903 -34.060 1.00 16.29 67 GLY B CA 1
ATOM 4960 C C . GLY B 1 67 ? 38.056 6.900 -35.092 1.00 18.06 67 GLY B C 1
ATOM 4961 O O . GLY B 1 67 ? 37.390 7.921 -35.297 1.00 17.40 67 GLY B O 1
ATOM 4962 N N . ALA B 1 68 ? 37.822 5.746 -35.711 1.00 17.76 68 ALA B N 1
ATOM 4963 C CA . ALA B 1 68 ? 36.811 5.638 -36.761 1.00 18.33 68 ALA B CA 1
ATOM 4964 C C . ALA B 1 68 ? 35.357 5.379 -36.364 1.00 18.49 68 ALA B C 1
ATOM 4965 O O . ALA B 1 68 ? 34.806 4.315 -36.644 1.00 17.75 68 ALA B O 1
ATOM 4967 N N . THR B 1 69 ? 34.745 6.350 -35.693 1.00 18.35 69 THR B N 1
ATOM 4968 C CA . THR B 1 69 ? 33.329 6.267 -35.349 1.00 18.90 69 THR B CA 1
ATOM 4969 C C . THR B 1 69 ? 32.801 7.653 -35.693 1.00 19.45 69 THR B C 1
ATOM 4970 O O . THR B 1 69 ? 33.555 8.628 -35.677 1.00 19.59 69 THR B O 1
ATOM 4974 N N . ARG B 1 70 ? 31.515 7.735 -36.007 1.00 18.92 70 ARG B N 1
ATOM 4975 C CA . ARG B 1 70 ? 30.897 9.001 -36.391 1.00 22.50 70 ARG B CA 1
ATOM 4976 C C . ARG B 1 70 ? 31.171 10.170 -35.451 1.00 22.56 70 ARG B C 1
ATOM 4977 O O . ARG B 1 70 ? 31.578 11.250 -35.889 1.00 21.13 70 ARG B O 1
ATOM 4985 N N . MET B 1 71 ? 30.944 9.956 -34.160 1.00 20.40 71 MET B N 1
ATOM 4986 C CA . MET B 1 71 ? 31.144 11.008 -33.173 1.00 20.90 71 MET B CA 1
ATOM 4987 C C . MET B 1 71 ? 32.566 11.542 -33.102 1.00 21.16 71 MET B C 1
ATOM 4988 O O . MET B 1 71 ? 32.768 12.733 -32.860 1.00 21.76 71 MET B O 1
ATOM 4993 N N . LYS B 1 72 ? 33.556 10.679 -33.306 1.00 18.91 72 LYS B N 1
ATOM 4994 C CA . LYS B 1 72 ? 34.931 11.151 -33.243 1.00 20.90 72 LYS B CA 1
ATOM 4995 C C . LYS B 1 72 ? 35.379 11.783 -34.557 1.00 20.23 72 LYS B C 1
ATOM 4996 O O . LYS B 1 72 ? 36.008 12.835 -34.555 1.00 20.15 72 LYS B O 1
ATOM 5002 N N . LEU B 1 73 ? 35.057 11.141 -35.674 1.00 20.63 73 LEU B N 1
ATOM 5003 C CA . LEU B 1 73 ? 35.433 11.655 -36.989 1.00 20.50 73 LEU B CA 1
ATOM 5004 C C . LEU B 1 73 ? 34.831 13.030 -37.248 1.00 21.74 73 LEU B C 1
ATOM 5005 O O . LEU B 1 73 ? 35.399 13.838 -37.981 1.00 21.86 73 LEU B O 1
ATOM 5010 N N . ARG B 1 74 ? 33.675 13.279 -36.645 1.00 21.89 74 ARG B N 1
ATOM 5011 C CA . ARG B 1 74 ? 32.965 14.548 -36.790 1.00 23.78 74 ARG B CA 1
ATOM 5012 C C . ARG B 1 74 ? 33.803 15.732 -36.304 1.00 26.65 74 ARG B C 1
ATOM 5013 O O . ARG B 1 74 ? 33.659 16.855 -36.794 1.00 25.29 74 ARG B O 1
ATOM 5021 N N . LYS B 1 75 ? 34.683 15.474 -35.342 1.00 26.24 75 LYS B N 1
ATOM 5022 C CA . LYS B 1 75 ? 35.532 16.518 -34.787 1.00 29.04 75 LYS B CA 1
ATOM 5023 C C . LYS B 1 75 ? 36.796 16.765 -35.611 1.00 29.30 75 LYS B C 1
ATOM 5024 O O . LYS B 1 75 ? 37.653 17.558 -35.222 1.00 29.96 75 LYS B O 1
ATOM 5030 N N . HIS B 1 76 ? 36.893 16.098 -36.757 1.00 28.29 76 HIS B N 1
ATOM 5031 C CA . HIS B 1 76 ? 38.044 16.237 -37.643 1.00 29.80 76 HIS B CA 1
ATOM 5032 C C . HIS B 1 76 ? 37.609 16.495 -39.084 1.00 29.90 76 HIS B C 1
ATOM 5033 O O . HIS B 1 76 ? 38.441 16.541 -39.994 1.00 30.76 76 HIS B O 1
ATOM 5040 N N . GLY B 1 77 ? 36.305 16.656 -39.286 1.00 29.73 77 GLY B N 1
ATOM 5041 C CA . GLY B 1 77 ? 35.785 16.894 -40.621 1.00 29.69 77 GLY B CA 1
ATOM 5042 C C . GLY B 1 77 ? 35.910 15.674 -41.515 1.00 30.04 77 GLY B C 1
ATOM 5043 O O . GLY B 1 77 ? 36.158 15.800 -42.715 1.00 30.68 77 GLY B O 1
ATOM 5044 N N . LEU B 1 78 ? 35.722 14.489 -40.937 1.00 27.37 78 LEU B N 1
ATOM 5045 C CA . LEU B 1 78 ? 35.839 13.245 -41.689 1.00 26.59 78 LEU B CA 1
ATOM 5046 C C . LEU B 1 78 ? 34.660 12.288 -41.542 1.00 25.49 78 LEU B C 1
ATOM 5047 O O . LEU B 1 78 ? 34.747 11.135 -41.966 1.00 23.43 78 LEU B O 1
ATOM 5052 N N . GLU B 1 79 ? 33.559 12.750 -40.959 1.00 24.97 79 GLU B N 1
ATOM 5053 C CA . GLU B 1 79 ? 32.404 11.880 -40.763 1.00 26.72 79 GLU B CA 1
ATOM 5054 C C . GLU B 1 79 ? 31.916 11.221 -42.051 1.00 26.56 79 GLU B C 1
ATOM 5055 O O . GLU B 1 79 ? 31.505 10.060 -42.046 1.00 25.59 79 GLU B O 1
ATOM 5061 N N . ASP B 1 80 ? 31.971 11.958 -43.154 1.00 28.18 80 ASP B N 1
ATOM 5062 C CA . ASP B 1 80 ? 31.524 11.423 -44.434 1.00 29.69 80 ASP B CA 1
ATOM 5063 C C . ASP B 1 80 ? 32.474 10.353 -44.964 1.00 28.75 80 ASP B C 1
ATOM 5064 O O . ASP B 1 80 ? 32.153 9.653 -45.926 1.00 28.57 80 ASP B O 1
ATOM 5069 N N . LYS B 1 81 ? 33.639 10.220 -44.337 1.00 25.81 81 LYS B N 1
ATOM 5070 C CA . LYS B 1 81 ? 34.614 9.227 -44.774 1.00 26.75 81 LYS B CA 1
ATOM 5071 C C . LYS B 1 81 ? 34.608 7.964 -43.920 1.00 24.41 81 LYS B C 1
ATOM 5072 O O . LYS B 1 81 ? 35.474 7.108 -44.076 1.00 23.92 81 LYS B O 1
ATOM 5078 N N . LEU B 1 82 ? 33.629 7.848 -43.027 1.00 24.18 82 LEU B N 1
ATOM 5079 C CA . LEU B 1 82 ? 33.526 6.676 -42.157 1.00 24.93 82 LEU B CA 1
ATOM 5080 C C . LEU B 1 82 ? 33.627 5.357 -42.925 1.00 24.76 82 LEU B C 1
ATOM 5081 O O . LEU B 1 82 ? 34.499 4.528 -42.647 1.00 22.72 82 LEU B O 1
ATOM 5086 N N . ASP B 1 83 ? 32.728 5.155 -43.885 1.00 24.51 83 ASP B N 1
ATOM 5087 C CA . ASP B 1 83 ? 32.715 3.916 -44.656 1.00 26.55 83 ASP B CA 1
ATOM 5088 C C . ASP B 1 83 ? 34.029 3.578 -45.357 1.00 25.54 83 ASP B C 1
ATOM 5089 O O . ASP B 1 83 ? 34.581 2.501 -45.145 1.00 23.82 83 ASP B O 1
ATOM 5094 N N . PRO B 1 84 ? 34.550 4.488 -46.197 1.00 25.96 84 PRO B N 1
ATOM 5095 C CA . PRO B 1 84 ? 35.811 4.206 -46.893 1.00 24.12 84 PRO B CA 1
ATOM 5096 C C . PRO B 1 84 ? 36.952 3.943 -45.913 1.00 23.95 84 PRO B C 1
ATOM 5097 O O . PRO B 1 84 ? 37.757 3.038 -46.114 1.00 21.82 84 PRO B O 1
ATOM 5101 N N . ILE B 1 85 ? 37.018 4.741 -44.853 1.00 21.93 85 ILE B N 1
ATOM 5102 C CA . ILE B 1 85 ? 38.078 4.575 -43.862 1.00 20.63 85 ILE B CA 1
ATOM 5103 C C . ILE B 1 85 ? 38.050 3.188 -43.235 1.00 19.86 85 ILE B C 1
ATOM 5104 O O . ILE B 1 85 ? 39.062 2.485 -43.223 1.00 19.66 85 ILE B O 1
ATOM 5109 N N . VAL B 1 86 ? 36.892 2.787 -42.725 1.00 18.38 86 VAL B N 1
ATOM 5110 C CA . VAL B 1 86 ? 36.782 1.480 -42.087 1.00 18.49 86 VAL B CA 1
ATOM 5111 C C . VAL B 1 86 ? 36.867 0.309 -43.068 1.00 19.39 86 VAL B C 1
ATOM 5112 O O . VAL B 1 86 ? 37.578 -0.668 -42.815 1.00 17.79 86 VAL B O 1
ATOM 5116 N N . ARG B 1 87 ? 36.160 0.383 -44.194 1.00 17.69 87 ARG B N 1
ATOM 5117 C CA . ARG B 1 87 ? 36.228 -0.726 -45.139 1.00 17.69 87 ARG B CA 1
ATOM 5118 C C . ARG B 1 87 ? 37.643 -0.932 -45.676 1.00 18.40 87 ARG B C 1
ATOM 5119 O O . ARG B 1 87 ? 38.126 -2.065 -45.758 1.00 18.40 87 ARG B O 1
ATOM 5127 N N . ASN B 1 88 ? 38.309 0.158 -46.038 1.00 17.90 88 ASN B N 1
ATOM 5128 C CA . ASN B 1 88 ? 39.673 0.064 -46.541 1.00 18.35 88 ASN B CA 1
ATOM 5129 C C . ASN B 1 88 ? 40.564 -0.536 -45.452 1.00 18.14 88 ASN B C 1
ATOM 5130 O O . ASN B 1 88 ? 41.387 -1.406 -45.726 1.00 17.79 88 ASN B O 1
ATOM 5135 N N . ALA B 1 89 ? 40.380 -0.076 -44.218 1.00 17.27 89 ALA B N 1
ATOM 5136 C CA . ALA B 1 89 ? 41.180 -0.563 -43.099 1.00 17.00 89 ALA B CA 1
ATOM 5137 C C . ALA B 1 89 ? 41.079 -2.073 -42.949 1.00 17.92 89 ALA B C 1
ATOM 5138 O O . ALA B 1 89 ? 42.086 -2.757 -42.769 1.00 17.30 89 ALA B O 1
ATOM 5140 N N . VAL B 1 90 ? 39.864 -2.602 -43.026 1.00 15.19 90 VAL B N 1
ATOM 5141 C CA . VAL B 1 90 ? 39.690 -4.040 -42.873 1.00 17.67 90 VAL B CA 1
ATOM 5142 C C . VAL B 1 90 ? 40.265 -4.810 -44.060 1.00 19.20 90 VAL B C 1
ATOM 5143 O O . VAL B 1 90 ? 40.894 -5.860 -43.890 1.00 19.85 90 VAL B O 1
ATOM 5147 N N . ARG B 1 91 ? 40.061 -4.291 -45.266 1.00 20.22 91 ARG B N 1
ATOM 5148 C CA . ARG B 1 91 ? 40.575 -4.963 -46.454 1.00 19.96 91 ARG B CA 1
ATOM 5149 C C . ARG B 1 91 ? 42.105 -5.002 -46.446 1.00 19.69 91 ARG B C 1
ATOM 5150 O O . ARG B 1 91 ? 42.709 -6.021 -46.786 1.00 19.88 91 ARG B O 1
ATOM 5158 N N . ILE B 1 92 ? 42.728 -3.903 -46.033 1.00 19.81 92 ILE B N 1
ATOM 5159 C CA . ILE B 1 92 ? 44.185 -3.835 -45.970 1.00 19.84 92 ILE B CA 1
ATOM 5160 C C . ILE B 1 92 ? 44.730 -4.802 -44.920 1.00 20.41 92 ILE B C 1
ATOM 5161 O O . ILE B 1 92 ? 45.731 -5.490 -45.153 1.00 21.17 92 ILE B O 1
ATOM 5166 N N . ALA B 1 93 ? 44.076 -4.851 -43.764 1.00 18.90 93 ALA B N 1
ATOM 5167 C CA . ALA B 1 93 ? 44.516 -5.732 -42.694 1.00 20.60 93 ALA B CA 1
ATOM 5168 C C . ALA B 1 93 ? 44.372 -7.188 -43.126 1.00 21.82 93 ALA B C 1
ATOM 5169 O O . ALA B 1 93 ? 45.255 -8.005 -42.876 1.00 21.47 93 ALA B O 1
ATOM 5171 N N . ARG B 1 94 ? 43.263 -7.508 -43.785 1.00 22.32 94 ARG B N 1
ATOM 5172 C CA . ARG B 1 94 ? 43.036 -8.878 -44.238 1.00 24.73 94 ARG B CA 1
ATOM 5173 C C . ARG B 1 94 ? 44.120 -9.290 -45.227 1.00 25.14 94 ARG B C 1
ATOM 5174 O O . ARG B 1 94 ? 44.593 -10.426 -45.206 1.00 24.79 94 ARG B O 1
ATOM 5182 N N . ARG B 1 95 ? 44.519 -8.361 -46.088 1.00 24.67 95 ARG B N 1
ATOM 5183 C CA . ARG B 1 95 ? 45.548 -8.650 -47.077 1.00 26.62 95 ARG B CA 1
ATOM 5184 C C . ARG B 1 95 ? 46.893 -8.906 -46.406 1.00 26.63 95 ARG B C 1
ATOM 5185 O O . ARG B 1 95 ? 47.660 -9.762 -46.841 1.00 27.52 95 ARG B O 1
ATOM 5193 N N . ALA B 1 96 ? 47.177 -8.169 -45.338 1.00 25.86 96 ALA B N 1
ATOM 5194 C CA . ALA B 1 96 ? 48.447 -8.330 -44.635 1.00 25.49 96 ALA B CA 1
ATOM 5195 C C . ALA B 1 96 ? 48.501 -9.546 -43.714 1.00 25.84 96 ALA B C 1
ATOM 5196 O O . ALA B 1 96 ? 49.537 -10.206 -43.609 1.00 23.72 96 ALA B O 1
ATOM 5198 N N . ALA B 1 97 ? 47.381 -9.839 -43.060 1.00 25.24 97 ALA B N 1
ATOM 5199 C CA . ALA B 1 97 ? 47.289 -10.940 -42.105 1.00 26.57 97 ALA B CA 1
ATOM 5200 C C . ALA B 1 97 ? 47.418 -12.343 -42.676 1.00 27.97 97 ALA B C 1
ATOM 5201 O O . ALA B 1 97 ? 48.001 -13.218 -42.042 1.00 26.15 97 ALA B O 1
ATOM 5203 N N . GLY B 1 98 ? 46.873 -12.560 -43.866 1.00 31.53 98 GLY B N 1
ATOM 5204 C CA . GLY B 1 98 ? 46.930 -13.885 -44.451 1.00 34.25 98 GLY B CA 1
ATOM 5205 C C . GLY B 1 98 ? 46.064 -14.814 -43.621 1.00 35.45 98 GLY B C 1
ATOM 5206 O O . GLY B 1 98 ? 44.837 -14.726 -43.660 1.00 36.88 98 GLY B O 1
ATOM 5207 N N . GLU B 1 99 ? 46.694 -15.698 -42.856 1.00 36.63 99 GLU B N 1
ATOM 5208 C CA . GLU B 1 99 ? 45.949 -16.627 -42.014 1.00 36.85 99 GLU B CA 1
ATOM 5209 C C . GLU B 1 99 ? 45.854 -16.138 -40.570 1.00 35.21 99 GLU B C 1
ATOM 5210 O O . GLU B 1 99 ? 45.150 -16.732 -39.751 1.00 36.77 99 GLU B O 1
ATOM 5216 N N . LYS B 1 100 ? 46.559 -15.053 -40.262 1.00 32.20 100 LYS B N 1
ATOM 5217 C CA . LYS B 1 100 ? 46.542 -14.496 -38.915 1.00 29.08 100 LYS B CA 1
ATOM 5218 C C . LYS B 1 100 ? 45.205 -13.814 -38.630 1.00 25.17 100 LYS B C 1
ATOM 5219 O O . LYS B 1 100 ? 44.427 -13.549 -39.548 1.00 25.07 100 LYS B O 1
ATOM 5225 N N . LEU B 1 101 ? 44.938 -13.534 -37.359 1.00 22.47 101 LEU B N 1
ATOM 5226 C CA . LEU B 1 101 ? 43.680 -12.899 -36.973 1.00 21.60 101 LEU B CA 1
ATOM 5227 C C . LEU B 1 101 ? 43.696 -11.392 -37.172 1.00 21.05 101 LEU B C 1
ATOM 5228 O O . LEU B 1 101 ? 44.720 -10.732 -36.985 1.00 20.60 101 LEU B O 1
ATOM 5233 N N . VAL B 1 102 ? 42.535 -10.862 -37.540 1.00 19.02 102 VAL B N 1
ATOM 5234 C CA . VAL B 1 102 ? 42.346 -9.433 -37.750 1.00 17.71 102 VAL B CA 1
ATOM 5235 C C . VAL B 1 102 ? 41.197 -8.995 -36.840 1.00 20.32 102 VAL B C 1
ATOM 5236 O O . VAL B 1 102 ? 40.065 -9.455 -37.000 1.00 18.62 102 VAL B O 1
ATOM 5240 N N . PHE B 1 103 ? 41.485 -8.126 -35.876 1.00 18.33 103 PHE B N 1
ATOM 5241 C CA . PHE B 1 103 ? 40.445 -7.631 -34.972 1.00 18.05 103 PHE B CA 1
ATOM 5242 C C . PHE B 1 103 ? 40.142 -6.179 -35.305 1.00 17.90 103 PHE B C 1
ATOM 5243 O O . PHE B 1 103 ? 41.056 -5.389 -35.525 1.00 16.70 103 PHE B O 1
ATOM 5251 N N . GLY B 1 104 ? 38.861 -5.831 -35.353 1.00 16.28 104 GLY B N 1
ATOM 5252 C CA . GLY B 1 104 ? 38.499 -4.452 -35.611 1.00 16.64 104 GLY B CA 1
ATOM 5253 C C . GLY B 1 104 ? 38.793 -3.673 -34.341 1.00 17.46 104 GLY B C 1
ATOM 5254 O O . GLY B 1 104 ? 38.369 -4.061 -33.254 1.00 21.35 104 GLY B O 1
ATOM 5255 N N . ASP B 1 105 ? 39.509 -2.564 -34.486 1.00 17.29 105 ASP B N 1
ATOM 5256 C CA . ASP B 1 105 ? 39.913 -1.717 -33.371 1.00 17.56 105 ASP B CA 1
ATOM 5257 C C . ASP B 1 105 ? 38.995 -0.500 -33.248 1.00 17.32 105 ASP B C 1
ATOM 5258 O O . ASP B 1 105 ? 38.964 0.349 -34.129 1.00 17.61 105 ASP B O 1
ATOM 5263 N N . ILE B 1 106 ? 38.243 -0.423 -32.158 1.00 17.01 106 ILE B N 1
ATOM 5264 C CA . ILE B 1 106 ? 37.355 0.713 -31.952 1.00 16.92 106 ILE B CA 1
ATOM 5265 C C . ILE B 1 106 ? 37.658 1.408 -30.628 1.00 17.72 106 ILE B C 1
ATOM 5266 O O . ILE B 1 106 ? 37.579 0.798 -29.558 1.00 16.38 106 ILE B O 1
ATOM 5271 N N . GLY B 1 107 ? 38.012 2.688 -30.711 1.00 16.10 107 GLY B N 1
ATOM 5272 C CA . GLY B 1 107 ? 38.312 3.461 -29.521 1.00 15.70 107 GLY B CA 1
ATOM 5273 C C . GLY B 1 107 ? 37.129 4.302 -29.073 1.00 16.76 107 GLY B C 1
ATOM 5274 O O . GLY B 1 107 ? 36.089 4.316 -29.737 1.00 16.88 107 GLY B O 1
ATOM 5275 N N . PRO B 1 108 ? 37.253 5.026 -27.953 1.00 17.35 108 PRO B N 1
ATOM 5276 C CA . PRO B 1 108 ? 36.137 5.853 -27.477 1.00 17.65 108 PRO B CA 1
ATOM 5277 C C . PRO B 1 108 ? 35.972 7.136 -28.287 1.00 19.58 108 PRO B C 1
ATOM 5278 O O . PRO B 1 108 ? 36.795 7.446 -29.150 1.00 20.37 108 PRO B O 1
ATOM 5282 N N . THR B 1 109 ? 34.911 7.884 -27.996 1.00 18.77 109 THR B N 1
ATOM 5283 C CA . THR B 1 109 ? 34.599 9.105 -28.737 1.00 19.42 109 THR B CA 1
ATOM 5284 C C . THR B 1 109 ? 35.251 10.386 -28.250 1.00 21.65 109 THR B C 1
ATOM 5285 O O . THR B 1 109 ? 35.341 11.354 -29.004 1.00 20.92 109 THR B O 1
ATOM 5289 N N . GLY B 1 110 ? 35.692 10.400 -26.998 1.00 20.09 110 GLY B N 1
ATOM 5290 C CA . GLY B 1 110 ? 36.291 11.601 -26.452 1.00 22.94 110 GLY B CA 1
ATOM 5291 C C . GLY B 1 110 ? 35.203 12.470 -25.846 1.00 23.81 110 GLY B C 1
ATOM 5292 O O . GLY B 1 110 ? 35.468 13.576 -25.373 1.00 25.61 110 GLY B O 1
ATOM 5293 N N . GLU B 1 111 ? 33.971 11.963 -25.862 1.00 23.10 111 GLU B N 1
ATOM 5294 C CA . GLU B 1 111 ? 32.823 12.678 -25.303 1.00 23.69 111 GLU B CA 1
ATOM 5295 C C . GLU B 1 111 ? 32.389 12.042 -23.979 1.00 23.96 111 GLU B C 1
ATOM 5296 O O . GLU B 1 111 ? 32.182 10.831 -23.904 1.00 23.15 111 GLU B O 1
ATOM 5302 N N . LEU B 1 112 ? 32.247 12.857 -22.940 1.00 24.46 112 LEU B N 1
ATOM 5303 C CA . LEU B 1 112 ? 31.828 12.354 -21.633 1.00 25.25 112 LEU B CA 1
ATOM 5304 C C . LEU B 1 112 ? 30.315 12.179 -21.572 1.00 24.65 112 LEU B C 1
ATOM 5305 O O . LEU B 1 112 ? 29.568 12.934 -22.193 1.00 24.50 112 LEU B O 1
ATOM 5310 N N . PRO B 1 113 ? 29.841 11.176 -20.818 1.00 25.08 113 PRO B N 1
ATOM 5311 C CA . PRO B 1 113 ? 28.398 10.949 -20.713 1.00 24.87 113 PRO B CA 1
ATOM 5312 C C . PRO B 1 113 ? 27.728 12.072 -19.931 1.00 24.96 113 PRO B C 1
ATOM 5313 O O . PRO B 1 113 ? 28.352 12.683 -19.064 1.00 23.65 113 PRO B O 1
ATOM 5317 N N . TYR B 1 114 ? 26.465 12.342 -20.242 1.00 26.17 114 TYR B N 1
ATOM 5318 C CA . TYR B 1 114 ? 25.712 13.353 -19.507 1.00 28.36 114 TYR B CA 1
ATOM 5319 C C . TYR B 1 114 ? 25.633 12.750 -18.103 1.00 28.56 114 TYR B C 1
ATOM 5320 O O . TYR B 1 114 ? 25.492 11.533 -17.963 1.00 27.42 114 TYR B O 1
ATOM 5329 N N . PRO B 1 115 ? 25.682 13.580 -17.047 1.00 29.71 115 PRO B N 1
ATOM 5330 C CA . PRO B 1 115 ? 25.803 15.040 -17.000 1.00 30.03 115 PRO B CA 1
ATOM 5331 C C . PRO B 1 115 ? 27.219 15.612 -17.036 1.00 30.90 115 PRO B C 1
ATOM 5332 O O . PRO B 1 115 ? 27.389 16.830 -16.996 1.00 31.99 115 PRO B O 1
ATOM 5336 N N . LEU B 1 116 ? 28.232 14.753 -17.085 1.00 29.60 116 LEU B N 1
ATOM 5337 C CA . LEU B 1 116 ? 29.609 15.236 -17.142 1.00 30.36 116 LEU B CA 1
ATOM 5338 C C . LEU B 1 116 ? 29.788 15.903 -18.501 1.00 31.19 116 LEU B C 1
ATOM 5339 O O . LEU B 1 116 ? 30.527 16.878 -18.648 1.00 30.77 116 LEU B O 1
ATOM 5344 N N . GLY B 1 117 ? 29.092 15.351 -19.488 1.00 30.17 117 GLY B N 1
ATOM 5345 C CA . GLY B 1 117 ? 29.118 15.876 -20.836 1.00 29.78 117 GLY B CA 1
ATOM 5346 C C . GLY B 1 117 ? 27.667 16.061 -21.229 1.00 30.17 117 GLY B C 1
ATOM 5347 O O . GLY B 1 117 ? 26.824 16.301 -20.366 1.00 29.98 117 GLY B O 1
ATOM 5348 N N . SER B 1 118 ? 27.357 15.935 -22.514 1.00 29.02 118 SER B N 1
ATOM 5349 C CA . SER B 1 118 ? 25.979 16.102 -22.959 1.00 30.48 118 SER B CA 1
ATOM 5350 C C . SER B 1 118 ? 25.479 14.897 -23.736 1.00 29.15 118 SER B C 1
ATOM 5351 O O . SER B 1 118 ? 24.381 14.922 -24.291 1.00 31.22 118 SER B O 1
ATOM 5354 N N . THR B 1 119 ? 26.273 13.833 -23.761 1.00 27.95 119 THR B N 1
ATOM 5355 C CA . THR B 1 119 ? 25.907 12.639 -24.509 1.00 25.91 119 THR B CA 1
ATOM 5356 C C . THR B 1 119 ? 25.115 11.596 -23.731 1.00 25.20 119 THR B C 1
ATOM 5357 O O . THR B 1 119 ? 25.502 11.195 -22.634 1.00 23.58 119 THR B O 1
ATOM 5361 N N . LEU B 1 120 ? 24.006 11.157 -24.320 1.00 23.26 120 LEU B N 1
ATOM 5362 C CA . LEU B 1 120 ? 23.155 10.137 -23.719 1.00 23.53 120 LEU B CA 1
ATOM 5363 C C . LEU B 1 120 ? 23.564 8.762 -24.228 1.00 23.36 120 LEU B C 1
ATOM 5364 O O . LEU B 1 120 ? 24.138 8.634 -25.314 1.00 23.47 120 LEU B O 1
ATOM 5369 N N . PHE B 1 121 ? 23.248 7.737 -23.445 1.00 23.04 121 PHE B N 1
ATOM 5370 C CA . PHE B 1 121 ? 23.568 6.361 -23.796 1.00 22.35 121 PHE B CA 1
ATOM 5371 C C . PHE B 1 121 ? 23.197 6.028 -25.235 1.00 22.96 121 PHE B C 1
ATOM 5372 O O . PHE B 1 121 ? 24.009 5.483 -25.980 1.00 21.17 121 PHE B O 1
ATOM 5380 N N . GLU B 1 122 ? 21.965 6.353 -25.619 1.00 22.77 122 GLU B N 1
ATOM 5381 C CA . GLU B 1 122 ? 21.487 6.050 -26.962 1.00 23.02 122 GLU B CA 1
ATOM 5382 C C . GLU B 1 122 ? 22.379 6.559 -28.086 1.00 21.17 122 GLU B C 1
ATOM 5383 O O . GLU B 1 122 ? 22.569 5.859 -29.076 1.00 21.77 122 GLU B O 1
ATOM 5389 N N . GLU B 1 123 ? 22.925 7.766 -27.947 1.00 20.87 123 GLU B N 1
ATOM 5390 C CA . GLU B 1 123 ? 23.787 8.311 -28.990 1.00 21.68 123 GLU B CA 1
ATOM 5391 C C . GLU B 1 123 ? 25.076 7.499 -29.094 1.00 20.10 123 GLU B C 1
ATOM 5392 O O . GLU B 1 123 ? 25.554 7.221 -30.194 1.00 19.53 123 GLU B O 1
ATOM 5398 N N . PHE B 1 124 ? 25.642 7.128 -27.949 1.00 19.18 124 PHE B N 1
ATOM 5399 C CA . PHE B 1 124 ? 26.859 6.314 -27.930 1.00 18.28 124 PHE B CA 1
ATOM 5400 C C . PHE B 1 124 ? 26.558 4.988 -28.622 1.00 18.19 124 PHE B C 1
ATOM 5401 O O . PHE B 1 124 ? 27.330 4.504 -29.450 1.00 17.98 124 PHE B O 1
ATOM 5409 N N . TYR B 1 125 ? 25.421 4.400 -28.263 1.00 18.20 125 TYR B N 1
ATOM 5410 C CA . TYR B 1 125 ? 25.016 3.119 -28.820 1.00 18.60 125 TYR B CA 1
ATOM 5411 C C . TYR B 1 125 ? 24.934 3.146 -30.342 1.00 20.65 125 TYR B C 1
ATOM 5412 O O . TYR B 1 125 ? 25.490 2.281 -31.020 1.00 18.99 125 TYR B O 1
ATOM 5421 N N . GLU B 1 126 ? 24.230 4.135 -30.881 1.00 21.25 126 GLU B N 1
ATOM 5422 C CA . GLU B 1 126 ? 24.087 4.244 -32.324 1.00 23.32 126 GLU B CA 1
ATOM 5423 C C . GLU B 1 126 ? 25.433 4.494 -32.990 1.00 22.97 126 GLU B C 1
ATOM 5424 O O . GLU B 1 126 ? 25.688 4.010 -34.092 1.00 22.42 126 GLU B O 1
ATOM 5430 N N . ASN B 1 127 ? 26.295 5.241 -32.307 1.00 21.70 127 ASN B N 1
ATOM 5431 C CA . ASN B 1 127 ? 27.615 5.569 -32.832 1.00 20.74 127 ASN B CA 1
ATOM 5432 C C . ASN B 1 127 ? 28.447 4.306 -33.040 1.00 20.67 127 ASN B C 1
ATOM 5433 O O . ASN B 1 127 ? 28.970 4.061 -34.127 1.00 19.26 127 ASN B O 1
ATOM 5438 N N . PHE B 1 128 ? 28.569 3.501 -31.994 1.00 18.68 128 PHE B N 1
ATOM 5439 C CA . PHE B 1 128 ? 29.348 2.273 -32.104 1.00 17.44 128 PHE B CA 1
ATOM 5440 C C . PHE B 1 128 ? 28.700 1.234 -33.011 1.00 18.47 128 PHE B C 1
ATOM 5441 O O . PHE B 1 128 ? 29.386 0.540 -33.750 1.00 17.11 128 PHE B O 1
ATOM 5449 N N . ARG B 1 129 ? 27.376 1.147 -32.991 1.00 18.81 129 ARG B N 1
ATOM 5450 C CA . ARG B 1 129 ? 26.702 0.160 -33.824 1.00 20.02 129 ARG B CA 1
ATOM 5451 C C . ARG B 1 129 ? 27.085 0.304 -35.293 1.00 19.49 129 ARG B C 1
ATOM 5452 O O . ARG B 1 129 ? 27.372 -0.681 -35.964 1.00 20.22 129 ARG B O 1
ATOM 5460 N N . GLU B 1 130 ? 27.103 1.539 -35.781 1.00 19.60 130 GLU B N 1
ATOM 5461 C CA . GLU B 1 130 ? 27.423 1.806 -37.180 1.00 21.05 130 GLU B CA 1
ATOM 5462 C C . GLU B 1 130 ? 28.810 1.316 -37.591 1.00 20.57 130 GLU B C 1
ATOM 5463 O O . GLU B 1 130 ? 28.977 0.734 -38.663 1.00 20.77 130 GLU B O 1
ATOM 5469 N N . THR B 1 131 ? 29.810 1.544 -36.748 1.00 18.35 131 THR B N 1
ATOM 5470 C CA . THR B 1 131 ? 31.146 1.089 -37.095 1.00 15.32 131 THR B CA 1
ATOM 5471 C C . THR B 1 131 ? 31.239 -0.434 -36.993 1.00 16.10 131 THR B C 1
ATOM 5472 O O . THR B 1 131 ? 31.865 -1.075 -37.839 1.00 17.07 131 THR B O 1
ATOM 5476 N N . VAL B 1 132 ? 30.612 -1.019 -35.976 1.00 14.46 132 VAL B N 1
ATOM 5477 C CA . VAL B 1 132 ? 30.647 -2.473 -35.840 1.00 15.78 132 VAL B CA 1
ATOM 5478 C C . VAL B 1 132 ? 30.028 -3.131 -37.078 1.00 17.94 132 VAL B C 1
ATOM 5479 O O . VAL B 1 132 ? 30.561 -4.109 -37.600 1.00 16.86 132 VAL B O 1
ATOM 5483 N N . GLU B 1 133 ? 28.912 -2.588 -37.558 1.00 18.29 133 GLU B N 1
ATOM 5484 C CA . GLU B 1 133 ? 28.268 -3.152 -38.741 1.00 18.35 133 GLU B CA 1
ATOM 5485 C C . GLU B 1 133 ? 29.234 -3.222 -39.922 1.00 19.32 133 GLU B C 1
ATOM 5486 O O . GLU B 1 133 ? 29.331 -4.253 -40.585 1.00 18.82 133 GLU B O 1
ATOM 5492 N N . ILE B 1 134 ? 29.950 -2.130 -40.181 1.00 17.45 134 ILE B N 1
ATOM 5493 C CA . ILE B 1 134 ? 30.899 -2.096 -41.287 1.00 17.15 134 ILE B CA 1
ATOM 5494 C C . ILE B 1 134 ? 31.965 -3.172 -41.097 1.00 18.16 134 ILE B C 1
ATOM 5495 O O . ILE B 1 134 ? 32.254 -3.943 -42.014 1.00 17.19 134 ILE B O 1
ATOM 5500 N N . MET B 1 135 ? 32.545 -3.237 -39.902 1.00 16.45 135 MET B N 1
ATOM 5501 C CA . MET B 1 135 ? 33.584 -4.231 -39.638 1.00 16.64 135 MET B CA 1
ATOM 5502 C C . MET B 1 135 ? 33.112 -5.672 -39.790 1.00 17.16 135 MET B C 1
ATOM 5503 O O . MET B 1 135 ? 33.822 -6.503 -40.360 1.00 17.87 135 MET B O 1
ATOM 5508 N N . VAL B 1 136 ? 31.922 -5.977 -39.281 1.00 17.07 136 VAL B N 1
ATOM 5509 C CA . VAL B 1 136 ? 31.402 -7.335 -39.389 1.00 18.28 136 VAL B CA 1
ATOM 5510 C C . VAL B 1 136 ? 31.163 -7.660 -40.864 1.00 19.60 136 VAL B C 1
ATOM 5511 O O . VAL B 1 136 ? 31.494 -8.753 -41.334 1.00 18.71 136 VAL B O 1
ATOM 5515 N N . GLU B 1 137 ? 30.606 -6.701 -41.592 1.00 18.48 137 GLU B N 1
ATOM 5516 C CA . GLU B 1 137 ? 30.350 -6.884 -43.017 1.00 20.38 137 GLU B CA 1
ATOM 5517 C C . GLU B 1 137 ? 31.640 -7.197 -43.761 1.00 19.82 137 GLU B C 1
ATOM 5518 O O . GLU B 1 137 ? 31.659 -8.051 -44.643 1.00 19.61 137 GLU B O 1
ATOM 5524 N N . GLU B 1 138 ? 32.719 -6.507 -43.398 1.00 20.44 138 GLU B N 1
ATOM 5525 C CA . GLU B 1 138 ? 34.006 -6.707 -44.055 1.00 20.84 138 GLU B CA 1
ATOM 5526 C C . GLU B 1 138 ? 34.776 -7.938 -43.582 1.00 22.79 138 GLU B C 1
ATOM 5527 O O . GLU B 1 138 ? 35.865 -8.229 -44.088 1.00 22.97 138 GLU B O 1
ATOM 5533 N N . GLY B 1 139 ? 34.217 -8.650 -42.607 1.00 21.60 139 GLY B N 1
ATOM 5534 C CA . GLY B 1 139 ? 34.835 -9.883 -42.144 1.00 21.66 139 GLY B CA 1
ATOM 5535 C C . GLY B 1 139 ? 35.891 -9.935 -41.052 1.00 22.91 139 GLY B C 1
ATOM 5536 O O . GLY B 1 139 ? 36.744 -10.825 -41.084 1.00 25.07 139 GLY B O 1
ATOM 5537 N N . VAL B 1 140 ? 35.854 -9.032 -40.079 1.00 21.62 140 VAL B N 1
ATOM 5538 C CA . VAL B 1 140 ? 36.848 -9.088 -39.005 1.00 20.97 140 VAL B CA 1
ATOM 5539 C C . VAL B 1 140 ? 36.669 -10.375 -38.191 1.00 22.17 140 VAL B C 1
ATOM 5540 O O . VAL B 1 140 ? 35.579 -10.943 -38.148 1.00 21.47 140 VAL B O 1
ATOM 5544 N N . ASP B 1 141 ? 37.749 -10.834 -37.559 1.00 20.96 141 ASP B N 1
ATOM 5545 C CA . ASP B 1 141 ? 37.720 -12.052 -36.750 1.00 20.54 141 ASP B CA 1
ATOM 5546 C C . ASP B 1 141 ? 37.388 -11.738 -35.297 1.00 20.25 141 ASP B C 1
ATOM 5547 O O . ASP B 1 141 ? 37.382 -12.628 -34.443 1.00 20.56 141 ASP B O 1
ATOM 5552 N N . GLY B 1 142 ? 37.134 -10.463 -35.017 1.00 19.36 142 GLY B N 1
ATOM 5553 C CA . GLY B 1 142 ? 36.812 -10.054 -33.667 1.00 19.99 142 GLY B CA 1
ATOM 5554 C C . GLY B 1 142 ? 36.820 -8.543 -33.581 1.00 18.96 142 GLY B C 1
ATOM 5555 O O . GLY B 1 142 ? 37.184 -7.867 -34.545 1.00 18.76 142 GLY B O 1
ATOM 5556 N N . ILE B 1 143 ? 36.397 -8.017 -32.439 1.00 18.79 143 ILE B N 1
ATOM 5557 C CA . ILE B 1 143 ? 36.377 -6.577 -32.227 1.00 20.52 143 ILE B CA 1
ATOM 5558 C C . ILE B 1 143 ? 36.901 -6.251 -30.839 1.00 19.64 143 ILE B C 1
ATOM 5559 O O . ILE B 1 143 ? 36.499 -6.858 -29.839 1.00 18.79 143 ILE B O 1
ATOM 5564 N N . ILE B 1 144 ? 37.824 -5.302 -30.782 1.00 18.96 144 ILE B N 1
ATOM 5565 C CA . ILE B 1 144 ? 38.355 -4.898 -29.505 1.00 17.48 144 ILE B CA 1
ATOM 5566 C C . ILE B 1 144 ? 38.047 -3.435 -29.261 1.00 16.73 144 ILE B C 1
ATOM 5567 O O . ILE B 1 144 ? 38.311 -2.573 -30.105 1.00 15.88 144 ILE B O 1
ATOM 5572 N N . PHE B 1 145 ? 37.432 -3.165 -28.117 1.00 17.07 145 PHE B N 1
ATOM 5573 C CA . PHE B 1 145 ? 37.126 -1.798 -27.740 1.00 14.43 145 PHE B CA 1
ATOM 5574 C C . PHE B 1 145 ? 38.297 -1.358 -26.871 1.00 15.10 145 PHE B C 1
ATOM 5575 O O . PHE B 1 145 ? 38.418 -1.729 -25.701 1.00 15.80 145 PHE B O 1
ATOM 5583 N N . GLU B 1 146 ? 39.164 -0.570 -27.493 1.00 16.66 146 GLU B N 1
ATOM 5584 C CA . GLU B 1 146 ? 40.397 -0.073 -26.893 1.00 17.15 146 GLU B CA 1
ATOM 5585 C C . GLU B 1 146 ? 40.365 1.249 -26.157 1.00 17.17 146 GLU B C 1
ATOM 5586 O O . GLU B 1 146 ? 39.699 2.192 -26.568 1.00 17.47 146 GLU B O 1
ATOM 5592 N N . THR B 1 147 ? 41.117 1.301 -25.062 1.00 18.36 147 THR B N 1
ATOM 5593 C CA . THR B 1 147 ? 41.296 2.530 -24.317 1.00 17.77 147 THR B CA 1
ATOM 5594 C C . THR B 1 147 ? 40.058 3.238 -23.790 1.00 16.96 147 THR B C 1
ATOM 5595 O O . THR B 1 147 ? 40.011 4.469 -23.790 1.00 18.36 147 THR B O 1
ATOM 5599 N N . PHE B 1 148 ? 39.057 2.498 -23.323 1.00 17.63 148 PHE B N 1
ATOM 5600 C CA . PHE B 1 148 ? 37.880 3.182 -22.797 1.00 16.67 148 PHE B CA 1
ATOM 5601 C C . PHE B 1 148 ? 38.111 3.681 -21.374 1.00 18.78 148 PHE B C 1
ATOM 5602 O O . PHE B 1 148 ? 38.809 3.035 -20.586 1.00 18.45 148 PHE B O 1
ATOM 5610 N N . SER B 1 149 ? 37.532 4.840 -21.062 1.00 18.82 149 SER B N 1
ATOM 5611 C CA . SER B 1 149 ? 37.681 5.464 -19.746 1.00 20.85 149 SER B CA 1
ATOM 5612 C C . SER B 1 149 ? 36.389 5.532 -18.946 1.00 20.74 149 SER B C 1
ATOM 5613 O O . SER B 1 149 ? 36.407 5.794 -17.742 1.00 22.20 149 SER B O 1
ATOM 5616 N N . ASP B 1 150 ? 35.267 5.299 -19.612 1.00 19.48 150 ASP B N 1
ATOM 5617 C CA . ASP B 1 150 ? 33.977 5.359 -18.943 1.00 20.86 150 ASP B CA 1
ATOM 5618 C C . ASP B 1 150 ? 33.174 4.082 -19.163 1.00 20.39 150 ASP B C 1
ATOM 5619 O O . ASP B 1 150 ? 33.044 3.617 -20.293 1.00 19.92 150 ASP B O 1
ATOM 5624 N N . ILE B 1 151 ? 32.615 3.524 -18.090 1.00 21.18 151 ILE B N 1
ATOM 5625 C CA . ILE B 1 151 ? 31.859 2.286 -18.231 1.00 20.84 151 ILE B CA 1
ATOM 5626 C C . ILE B 1 151 ? 30.541 2.423 -18.981 1.00 20.12 151 ILE B C 1
ATOM 5627 O O . ILE B 1 151 ? 30.095 1.467 -19.595 1.00 19.01 151 ILE B O 1
ATOM 5632 N N . LEU B 1 152 ? 29.915 3.594 -18.946 1.00 17.50 152 LEU B N 1
ATOM 5633 C CA . LEU B 1 152 ? 28.652 3.738 -19.671 1.00 19.23 152 LEU B CA 1
ATOM 5634 C C . LEU B 1 152 ? 28.928 3.739 -21.169 1.00 18.48 152 LEU B C 1
ATOM 5635 O O . LEU B 1 152 ? 28.200 3.111 -21.948 1.00 17.79 152 LEU B O 1
ATOM 5640 N N . GLU B 1 153 ? 29.988 4.430 -21.576 1.00 16.14 153 GLU B N 1
ATOM 5641 C CA . GLU B 1 153 ? 30.327 4.470 -22.992 1.00 16.54 153 GLU B CA 1
ATOM 5642 C C . GLU B 1 153 ? 30.752 3.072 -23.453 1.00 16.28 153 GLU B C 1
ATOM 5643 O O . GLU B 1 153 ? 30.409 2.646 -24.556 1.00 16.33 153 GLU B O 1
ATOM 5649 N N . LEU B 1 154 ? 31.495 2.359 -22.609 1.00 16.38 154 LEU B N 1
ATOM 5650 C CA . LEU B 1 154 ? 31.940 1.012 -22.952 1.00 16.19 154 LEU B CA 1
ATOM 5651 C C . LEU B 1 154 ? 30.755 0.049 -23.015 1.00 16.47 154 LEU B C 1
ATOM 5652 O O . LEU B 1 154 ? 30.721 -0.846 -23.860 1.00 16.83 154 LEU B O 1
ATOM 5657 N N . LYS B 1 155 ? 29.791 0.223 -22.116 1.00 17.27 155 LYS B N 1
ATOM 5658 C CA . LYS B 1 155 ? 28.601 -0.634 -22.114 1.00 18.28 155 LYS B CA 1
ATOM 5659 C C . LYS B 1 155 ? 27.827 -0.419 -23.413 1.00 17.25 155 LYS B C 1
ATOM 5660 O O . LYS B 1 155 ? 27.333 -1.372 -24.015 1.00 17.38 155 LYS B O 1
ATOM 5666 N N . ALA B 1 156 ? 27.724 0.836 -23.839 1.00 16.85 156 ALA B N 1
ATOM 5667 C CA . ALA B 1 156 ? 27.024 1.157 -25.080 1.00 17.21 156 ALA B CA 1
ATOM 5668 C C . ALA B 1 156 ? 27.731 0.464 -26.240 1.00 17.65 156 ALA B C 1
ATOM 5669 O O . ALA B 1 156 ? 27.093 -0.099 -27.124 1.00 17.15 156 ALA B O 1
ATOM 5671 N N . ALA B 1 157 ? 29.060 0.507 -26.229 1.00 16.12 157 ALA B N 1
ATOM 5672 C CA . ALA B 1 157 ? 29.846 -0.116 -27.278 1.00 17.36 157 ALA B CA 1
ATOM 5673 C C . ALA B 1 157 ? 29.627 -1.628 -27.349 1.00 17.06 157 ALA B C 1
ATOM 5674 O O . ALA B 1 157 ? 29.374 -2.172 -28.425 1.00 16.33 157 ALA B O 1
ATOM 5676 N N . VAL B 1 158 ? 29.717 -2.311 -26.212 1.00 18.16 158 VAL B N 1
ATOM 5677 C CA . VAL B 1 158 ? 29.543 -3.760 -26.225 1.00 19.24 158 VAL B CA 1
ATOM 5678 C C . VAL B 1 158 ? 28.112 -4.185 -26.543 1.00 20.41 158 VAL B C 1
ATOM 5679 O O . VAL B 1 158 ? 27.897 -5.208 -27.190 1.00 19.66 158 VAL B O 1
ATOM 5683 N N . LEU B 1 159 ? 27.137 -3.392 -26.109 1.00 21.75 159 LEU B N 1
ATOM 5684 C CA . LEU B 1 159 ? 25.736 -3.718 -26.373 1.00 23.46 159 LEU B CA 1
ATOM 5685 C C . LEU B 1 159 ? 25.482 -3.596 -27.874 1.00 22.50 159 LEU B C 1
ATOM 5686 O O . LEU B 1 159 ? 24.824 -4.442 -28.482 1.00 23.51 159 LEU B O 1
ATOM 5691 N N . ALA B 1 160 ? 26.013 -2.535 -28.469 1.00 21.13 160 ALA B N 1
ATOM 5692 C CA . ALA B 1 160 ? 25.860 -2.303 -29.897 1.00 20.37 160 ALA B CA 1
ATOM 5693 C C . ALA B 1 160 ? 26.498 -3.420 -30.715 1.00 20.70 160 ALA B C 1
ATOM 5694 O O . ALA B 1 160 ? 25.926 -3.895 -31.700 1.00 20.51 160 ALA B O 1
ATOM 5696 N N . ALA B 1 161 ? 27.686 -3.846 -30.303 1.00 17.91 161 ALA B N 1
ATOM 5697 C CA . ALA B 1 161 ? 28.388 -4.890 -31.036 1.00 20.41 161 ALA B CA 1
ATOM 5698 C C . ALA B 1 161 ? 27.640 -6.216 -31.012 1.00 19.78 161 ALA B C 1
ATOM 5699 O O . ALA B 1 161 ? 27.472 -6.856 -32.050 1.00 19.67 161 ALA B O 1
ATOM 5701 N N . ARG B 1 162 ? 27.185 -6.620 -29.831 1.00 21.14 162 ARG B N 1
ATOM 5702 C CA . ARG B 1 162 ? 26.473 -7.887 -29.697 1.00 23.57 162 ARG B CA 1
ATOM 5703 C C . ARG B 1 162 ? 25.118 -7.869 -30.405 1.00 23.70 162 ARG B C 1
ATOM 5704 O O . ARG B 1 162 ? 24.629 -8.911 -30.849 1.00 25.34 162 ARG B O 1
ATOM 5712 N N . GLU B 1 163 ? 24.524 -6.687 -30.521 1.00 24.12 163 GLU B N 1
ATOM 5713 C CA . GLU B 1 163 ? 23.240 -6.530 -31.200 1.00 28.21 163 GLU B CA 1
ATOM 5714 C C . GLU B 1 163 ? 23.423 -6.799 -32.696 1.00 27.84 163 GLU B C 1
ATOM 5715 O O . GLU B 1 163 ? 22.511 -7.283 -33.368 1.00 28.17 163 GLU B O 1
ATOM 5721 N N . VAL B 1 164 ? 24.607 -6.472 -33.211 1.00 24.90 164 VAL B N 1
ATOM 5722 C CA . VAL B 1 164 ? 24.916 -6.697 -34.619 1.00 24.13 164 VAL B CA 1
ATOM 5723 C C . VAL B 1 164 ? 25.175 -8.177 -34.868 1.00 25.36 164 VAL B C 1
ATOM 5724 O O . VAL B 1 164 ? 24.633 -8.765 -35.802 1.00 23.43 164 VAL B O 1
ATOM 5728 N N . SER B 1 165 ? 26.007 -8.775 -34.025 1.00 24.35 165 SER B N 1
ATOM 5729 C CA . SER B 1 165 ? 26.351 -10.183 -34.174 1.00 26.83 165 SER B CA 1
ATOM 5730 C C . SER B 1 165 ? 26.620 -10.883 -32.851 1.00 27.69 165 SER B C 1
ATOM 5731 O O . SER B 1 165 ? 27.376 -10.383 -32.018 1.00 26.85 165 SER B O 1
ATOM 5734 N N . ARG B 1 166 ? 26.009 -12.048 -32.662 1.00 27.46 166 ARG B N 1
ATOM 5735 C CA . ARG B 1 166 ? 26.231 -12.808 -31.444 1.00 29.12 166 ARG B CA 1
ATOM 5736 C C . ARG B 1 166 ? 27.363 -13.799 -31.674 1.00 27.76 166 ARG B C 1
ATOM 5737 O O . ARG B 1 166 ? 27.712 -14.569 -30.783 1.00 28.75 166 ARG B O 1
ATOM 5745 N N . ASP B 1 167 ? 27.951 -13.762 -32.868 1.00 27.51 167 ASP B N 1
ATOM 5746 C CA . ASP B 1 167 ? 29.036 -14.679 -33.206 1.00 28.38 167 ASP B CA 1
ATOM 5747 C C . ASP B 1 167 ? 30.437 -14.075 -33.245 1.00 27.01 167 ASP B C 1
ATOM 5748 O O . ASP B 1 167 ? 31.419 -14.808 -33.313 1.00 28.94 167 ASP B O 1
ATOM 5753 N N . VAL B 1 168 ? 30.539 -12.753 -33.216 1.00 25.02 168 VAL B N 1
ATOM 5754 C CA . VAL B 1 168 ? 31.853 -12.118 -33.262 1.00 23.32 168 VAL B CA 1
ATOM 5755 C C . VAL B 1 168 ? 32.526 -12.118 -31.886 1.00 21.90 168 VAL B C 1
ATOM 5756 O O . VAL B 1 168 ? 31.874 -11.907 -30.863 1.00 21.32 168 VAL B O 1
ATOM 5760 N N . PHE B 1 169 ? 33.836 -12.362 -31.867 1.00 21.29 169 PHE B N 1
ATOM 5761 C CA . PHE B 1 169 ? 34.603 -12.379 -30.621 1.00 20.89 169 PHE B CA 1
ATOM 5762 C C . PHE B 1 169 ? 34.746 -10.934 -30.158 1.00 19.98 169 PHE B C 1
ATOM 5763 O O . PHE B 1 169 ? 35.272 -10.103 -30.893 1.00 20.01 169 PHE B O 1
ATOM 5771 N N . LEU B 1 170 ? 34.298 -10.638 -28.941 1.00 18.32 170 LEU B N 1
ATOM 5772 C CA . LEU B 1 170 ? 34.351 -9.270 -28.429 1.00 20.00 170 LEU B CA 1
ATOM 5773 C C . LEU B 1 170 ? 35.248 -9.070 -27.221 1.00 19.33 170 LEU B C 1
ATOM 5774 O O . LEU B 1 170 ? 35.133 -9.772 -26.215 1.00 19.51 170 LEU B O 1
ATOM 5779 N N . ILE B 1 171 ? 36.129 -8.085 -27.323 1.00 18.61 171 ILE B N 1
ATOM 5780 C CA . ILE B 1 171 ? 37.053 -7.767 -26.245 1.00 18.53 171 ILE B CA 1
ATOM 5781 C C . ILE B 1 171 ? 36.761 -6.348 -25.750 1.00 19.44 171 ILE B C 1
ATOM 5782 O O . ILE B 1 171 ? 36.558 -5.443 -26.553 1.00 17.92 171 ILE B O 1
ATOM 5787 N N . ALA B 1 172 ? 36.712 -6.166 -24.433 1.00 17.89 172 ALA B N 1
ATOM 5788 C CA . ALA B 1 172 ? 36.462 -4.849 -23.854 1.00 17.93 172 ALA B CA 1
ATOM 5789 C C . ALA B 1 172 ? 37.634 -4.443 -22.972 1.00 17.64 172 ALA B C 1
ATOM 5790 O O . ALA B 1 172 ? 37.995 -5.161 -22.043 1.00 17.18 172 ALA B O 1
ATOM 5792 N N . HIS B 1 173 ? 38.213 -3.282 -23.268 1.00 16.82 173 HIS B N 1
ATOM 5793 C CA . HIS B 1 173 ? 39.345 -2.761 -22.511 1.00 17.35 173 HIS B CA 1
ATOM 5794 C C . HIS B 1 173 ? 39.042 -1.430 -21.860 1.00 18.08 173 HIS B C 1
ATOM 5795 O O . HIS B 1 173 ? 38.331 -0.605 -22.422 1.00 16.71 173 HIS B O 1
ATOM 5802 N N . MET B 1 174 ? 39.599 -1.221 -20.677 1.00 16.74 174 MET B N 1
ATOM 5803 C CA . MET B 1 174 ? 39.480 0.061 -20.013 1.00 19.64 174 MET B CA 1
ATOM 5804 C C . MET B 1 174 ? 40.911 0.468 -19.724 1.00 19.05 174 MET B C 1
ATOM 5805 O O . MET B 1 174 ? 41.793 -0.386 -19.645 1.00 18.90 174 MET B O 1
ATOM 5810 N N . THR B 1 175 ? 41.149 1.764 -19.596 1.00 18.81 175 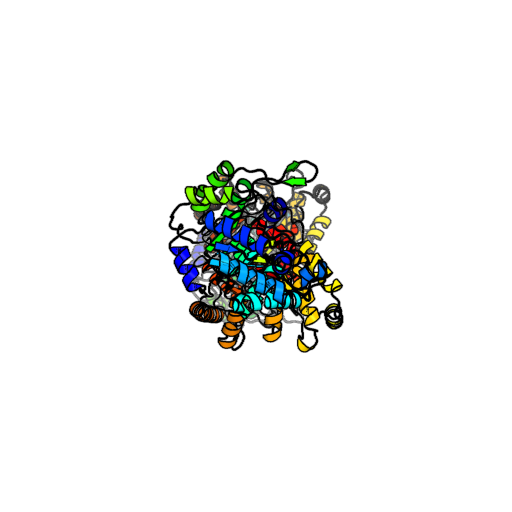THR B N 1
ATOM 5811 C CA . THR B 1 175 ? 42.488 2.236 -19.283 1.00 18.73 175 THR B CA 1
ATOM 5812 C C . THR B 1 175 ? 42.416 2.863 -17.890 1.00 20.99 175 THR B C 1
ATOM 5813 O O . THR B 1 175 ? 41.479 3.607 -17.579 1.00 18.62 175 THR B O 1
ATOM 5817 N N . PHE B 1 176 ? 43.395 2.546 -17.045 1.00 22.16 176 PHE B N 1
ATOM 5818 C CA . PHE B 1 176 ? 43.414 3.058 -15.677 1.00 23.80 176 PHE B CA 1
ATOM 5819 C C . PHE B 1 176 ? 44.617 3.943 -15.371 1.00 25.60 176 PHE B C 1
ATOM 5820 O O . PHE B 1 176 ? 45.687 3.774 -15.961 1.00 24.18 176 PHE B O 1
ATOM 5828 N N . ASP B 1 177 ? 44.440 4.875 -14.437 1.00 25.62 177 ASP B N 1
ATOM 5829 C CA . ASP B 1 177 ? 45.532 5.764 -14.058 1.00 28.20 177 ASP B CA 1
ATOM 5830 C C . ASP B 1 177 ? 46.398 5.126 -12.978 1.00 28.97 177 ASP B C 1
ATOM 5831 O O . ASP B 1 177 ? 46.189 3.976 -12.602 1.00 29.09 177 ASP B O 1
ATOM 5836 N N . GLU B 1 178 ? 47.373 5.887 -12.492 1.00 32.38 178 GLU B N 1
ATOM 5837 C CA . GLU B 1 178 ? 48.302 5.431 -11.458 1.00 35.59 178 GLU B CA 1
ATOM 5838 C C . GLU B 1 178 ? 47.571 4.900 -10.225 1.00 35.17 178 GLU B C 1
ATOM 5839 O O . GLU B 1 178 ? 48.029 3.960 -9.577 1.00 36.54 178 GLU B O 1
ATOM 5845 N N . LYS B 1 179 ? 46.435 5.514 -9.911 1.00 35.48 179 LYS B N 1
ATOM 5846 C CA . LYS B 1 179 ? 45.629 5.142 -8.751 1.00 35.21 179 LYS B CA 1
ATOM 5847 C C . LYS B 1 179 ? 44.726 3.931 -8.986 1.00 34.58 179 LYS B C 1
ATOM 5848 O O . LYS B 1 179 ? 43.950 3.554 -8.108 1.00 34.37 179 LYS B O 1
ATOM 5854 N N . GLY B 1 180 ? 44.818 3.330 -10.170 1.00 32.03 180 GLY B N 1
ATOM 5855 C CA . GLY B 1 180 ? 43.995 2.172 -10.473 1.00 29.62 180 GLY B CA 1
ATOM 5856 C C . GLY B 1 180 ? 42.540 2.538 -10.708 1.00 28.02 180 GLY B C 1
ATOM 5857 O O . GLY B 1 180 ? 41.635 1.755 -10.406 1.00 26.64 180 GLY B O 1
ATOM 5858 N N . ARG B 1 181 ? 42.312 3.732 -11.246 1.00 25.99 181 ARG B N 1
ATOM 5859 C CA . ARG B 1 181 ? 40.956 4.202 -11.520 1.00 27.54 181 ARG B CA 1
ATOM 5860 C C . ARG B 1 181 ? 40.826 4.797 -12.919 1.00 25.42 181 ARG B C 1
ATOM 5861 O O . ARG B 1 181 ? 41.749 5.443 -13.419 1.00 23.58 181 ARG B O 1
ATOM 5869 N N . SER B 1 182 ? 39.673 4.572 -13.545 1.00 24.48 182 SER B N 1
ATOM 5870 C CA . SER B 1 182 ? 39.413 5.109 -14.877 1.00 23.34 182 SER B CA 1
ATOM 5871 C C . SER B 1 182 ? 39.038 6.576 -14.699 1.00 22.95 182 SER B C 1
ATOM 5872 O O . SER B 1 182 ? 38.862 7.042 -13.572 1.00 22.58 182 SER B O 1
ATOM 5875 N N . LEU B 1 183 ? 38.907 7.295 -15.807 1.00 23.13 183 LEU B N 1
ATOM 5876 C CA . LEU B 1 183 ? 38.562 8.709 -15.768 1.00 24.23 183 LEU B CA 1
ATOM 5877 C C . LEU B 1 183 ? 37.325 9.027 -14.924 1.00 24.53 183 LEU B C 1
ATOM 5878 O O . LEU B 1 183 ? 37.286 10.052 -14.241 1.00 24.24 183 LEU B O 1
ATOM 5883 N N . THR B 1 184 ? 36.313 8.164 -14.971 1.00 23.96 184 THR B N 1
ATOM 5884 C CA . THR B 1 184 ? 35.105 8.418 -14.198 1.00 23.83 184 THR B CA 1
ATOM 5885 C C . THR B 1 184 ? 34.979 7.620 -12.897 1.00 24.28 184 THR B C 1
ATOM 5886 O O . THR B 1 184 ? 33.879 7.443 -12.374 1.00 24.09 184 THR B O 1
ATOM 5890 N N . GLY B 1 185 ? 36.115 7.131 -12.392 1.00 24.26 185 GLY B N 1
ATOM 5891 C CA . GLY B 1 185 ? 36.142 6.432 -11.112 1.00 22.74 185 GLY B CA 1
ATOM 5892 C C . GLY B 1 185 ? 36.099 4.920 -10.999 1.00 22.88 185 GLY B C 1
ATOM 5893 O O . GLY B 1 185 ? 36.091 4.392 -9.884 1.00 22.09 185 GLY B O 1
ATOM 5894 N N . THR B 1 186 ? 36.092 4.211 -12.120 1.00 20.24 186 THR B N 1
ATOM 5895 C CA . THR B 1 186 ? 36.010 2.754 -12.078 1.00 20.11 186 THR B CA 1
ATOM 5896 C C . THR B 1 186 ? 37.342 2.075 -11.800 1.00 21.39 186 THR B C 1
ATOM 5897 O O . THR B 1 186 ? 38.348 2.394 -12.434 1.00 22.16 186 THR B O 1
ATOM 5901 N N . ASP B 1 187 ? 37.343 1.147 -10.844 1.00 22.40 187 ASP B N 1
ATOM 5902 C CA . ASP B 1 187 ? 38.552 0.402 -10.506 1.00 24.39 187 ASP B CA 1
ATOM 5903 C C . ASP B 1 187 ? 38.459 -0.967 -11.184 1.00 23.79 187 ASP B C 1
ATOM 5904 O O . ASP B 1 187 ? 37.397 -1.347 -11.677 1.00 24.56 187 ASP B O 1
ATOM 5909 N N . PRO B 1 188 ? 39.568 -1.719 -11.235 1.00 23.41 188 PRO B N 1
ATOM 5910 C CA . PRO B 1 188 ? 39.602 -3.044 -11.867 1.00 23.01 188 PRO B CA 1
ATOM 5911 C C . PRO B 1 188 ? 38.520 -4.045 -11.450 1.00 23.19 188 PRO B C 1
ATOM 5912 O O . PRO B 1 188 ? 37.938 -4.719 -12.299 1.00 21.74 188 PRO B O 1
ATOM 5916 N N . ALA B 1 189 ? 38.254 -4.154 -10.151 1.00 21.57 189 ALA B N 1
ATOM 5917 C CA . ALA B 1 189 ? 37.242 -5.096 -9.685 1.00 21.21 189 ALA B CA 1
ATOM 5918 C C . ALA B 1 189 ? 35.857 -4.699 -10.184 1.00 19.63 189 ALA B C 1
ATOM 5919 O O . ALA B 1 189 ? 35.072 -5.552 -10.577 1.00 21.15 189 ALA B O 1
ATOM 5921 N N . ASN B 1 190 ? 35.566 -3.404 -10.147 1.00 19.76 190 ASN B N 1
ATOM 5922 C CA . ASN B 1 190 ? 34.278 -2.878 -10.597 1.00 19.81 190 ASN B CA 1
ATOM 5923 C C . ASN B 1 190 ? 34.135 -3.194 -12.086 1.00 20.60 190 ASN B C 1
ATOM 5924 O O . ASN B 1 190 ? 33.101 -3.691 -12.537 1.00 20.17 190 ASN B O 1
ATOM 5929 N N . PHE B 1 191 ? 35.185 -2.899 -12.844 1.00 19.61 191 PHE B N 1
ATOM 5930 C CA . PHE B 1 191 ? 35.197 -3.169 -14.277 1.00 19.32 191 PHE B CA 1
ATOM 5931 C C . PHE B 1 191 ? 34.925 -4.652 -14.508 1.00 19.41 191 PHE B C 1
ATOM 5932 O O . PHE B 1 191 ? 34.042 -5.025 -15.285 1.00 19.03 191 PHE B O 1
ATOM 5940 N N . ALA B 1 192 ? 35.666 -5.503 -13.806 1.00 20.61 192 ALA B N 1
ATOM 5941 C CA . ALA B 1 192 ? 35.504 -6.942 -13.950 1.00 21.17 192 ALA B CA 1
ATOM 5942 C C . ALA B 1 192 ? 34.103 -7.436 -13.591 1.00 22.73 192 ALA B C 1
ATOM 5943 O O . ALA B 1 192 ? 33.475 -8.154 -14.365 1.00 22.49 192 ALA B O 1
ATOM 5945 N N . ILE B 1 193 ? 33.616 -7.052 -12.418 1.00 22.97 193 ILE B N 1
ATOM 5946 C CA . ILE B 1 193 ? 32.300 -7.484 -11.961 1.00 24.87 193 ILE B CA 1
ATOM 5947 C C . ILE B 1 193 ? 31.153 -6.981 -12.835 1.00 25.99 193 ILE B C 1
ATOM 5948 O O . ILE B 1 193 ? 30.158 -7.680 -13.040 1.00 26.74 193 ILE B O 1
ATOM 5953 N N . THR B 1 194 ? 31.297 -5.775 -13.363 1.00 25.83 194 THR B N 1
ATOM 5954 C CA . THR B 1 194 ? 30.259 -5.201 -14.207 1.00 24.38 194 THR B CA 1
ATOM 5955 C C . THR B 1 194 ? 30.207 -5.816 -15.607 1.00 25.14 194 THR B C 1
ATOM 5956 O O . THR B 1 194 ? 29.128 -6.055 -16.145 1.00 24.62 194 THR B O 1
ATOM 5960 N N . PHE B 1 195 ? 31.369 -6.100 -16.188 1.00 23.86 195 PHE B N 1
ATOM 5961 C CA . PHE B 1 195 ? 31.418 -6.643 -17.544 1.00 24.21 195 PHE B CA 1
ATOM 5962 C C . PHE B 1 195 ? 31.553 -8.160 -17.684 1.00 25.39 195 PHE B C 1
ATOM 5963 O O . PHE B 1 195 ? 31.252 -8.714 -18.743 1.00 27.36 195 PHE B O 1
ATOM 5971 N N . ASP B 1 196 ? 31.991 -8.834 -16.625 1.00 26.66 196 ASP B N 1
ATOM 5972 C CA . ASP B 1 196 ? 32.156 -10.285 -16.676 1.00 27.96 196 ASP B CA 1
ATOM 5973 C C . ASP B 1 196 ? 30.875 -11.031 -17.037 1.00 29.30 196 ASP B C 1
ATOM 5974 O O . ASP B 1 196 ? 30.921 -12.029 -17.755 1.00 29.01 196 ASP B O 1
ATOM 5979 N N . GLU B 1 197 ? 29.736 -10.555 -16.542 1.00 29.01 197 GLU B N 1
ATOM 5980 C CA . GLU B 1 197 ? 28.466 -11.225 -16.822 1.00 29.09 197 GLU B CA 1
ATOM 5981 C C . GLU B 1 197 ? 27.838 -10.829 -18.152 1.00 28.75 197 GLU B C 1
ATOM 5982 O O . GLU B 1 197 ? 26.856 -11.434 -18.583 1.00 28.12 197 GLU B O 1
ATOM 5988 N N . LEU B 1 198 ? 28.397 -9.812 -18.800 1.00 26.74 198 LEU B N 1
ATOM 5989 C CA . LEU B 1 198 ? 27.885 -9.376 -20.091 1.00 27.09 198 LEU B CA 1
ATOM 5990 C C . LEU B 1 198 ? 28.363 -10.387 -21.128 1.00 26.82 198 LEU B C 1
ATOM 5991 O O . LEU B 1 198 ? 29.325 -11.118 -20.886 1.00 26.16 198 LEU B O 1
ATOM 5996 N N . ASP B 1 199 ? 27.697 -10.432 -22.276 1.00 25.82 199 ASP B N 1
ATOM 5997 C CA . ASP B 1 199 ? 28.052 -11.389 -23.315 1.00 25.09 199 ASP B CA 1
ATOM 5998 C C . ASP B 1 199 ? 29.291 -11.020 -24.127 1.00 24.54 199 ASP B C 1
ATOM 5999 O O . ASP B 1 199 ? 29.253 -10.994 -25.354 1.00 24.51 199 ASP B O 1
ATOM 6004 N N . ILE B 1 200 ? 30.385 -10.724 -23.440 1.00 24.07 200 ILE B N 1
ATOM 6005 C CA . ILE B 1 200 ? 31.629 -10.408 -24.124 1.00 24.68 200 ILE B CA 1
ATOM 6006 C C . ILE B 1 200 ? 32.514 -11.632 -23.956 1.00 23.86 200 ILE B C 1
ATOM 6007 O O . ILE B 1 200 ? 32.211 -12.506 -23.140 1.00 25.49 200 ILE B O 1
ATOM 6012 N N . ASP B 1 201 ? 33.602 -11.698 -24.715 1.00 20.79 201 ASP B N 1
ATOM 6013 C CA . ASP B 1 201 ? 34.495 -12.854 -24.668 1.00 21.08 201 ASP B CA 1
ATOM 6014 C C . ASP B 1 201 ? 35.793 -12.642 -23.902 1.00 21.00 201 ASP B C 1
ATOM 6015 O O . ASP B 1 201 ? 36.401 -13.599 -23.420 1.00 21.63 201 ASP B O 1
ATOM 6020 N N . ALA B 1 202 ? 36.218 -11.392 -23.789 1.00 19.33 202 ALA B N 1
ATOM 6021 C CA . ALA B 1 202 ? 37.456 -11.085 -23.092 1.00 19.19 202 ALA B CA 1
ATOM 6022 C C . ALA B 1 202 ? 37.454 -9.673 -22.527 1.00 19.29 202 ALA B C 1
ATOM 6023 O O . ALA B 1 202 ? 36.753 -8.795 -23.026 1.00 18.63 202 ALA B O 1
ATOM 6025 N N . LEU B 1 203 ? 38.245 -9.483 -21.475 1.00 19.01 203 LEU B N 1
ATOM 6026 C CA . LEU B 1 203 ? 38.401 -8.196 -20.816 1.00 18.55 203 LEU B CA 1
ATOM 6027 C C . LEU B 1 203 ? 39.890 -7.901 -20.799 1.00 19.36 203 LEU B C 1
ATOM 6028 O O . LEU B 1 203 ? 40.707 -8.819 -20.810 1.00 19.54 203 LEU B O 1
ATOM 6033 N N . GLY B 1 204 ? 40.245 -6.627 -20.771 1.00 18.78 204 GLY B N 1
ATOM 6034 C CA . GLY B 1 204 ? 41.656 -6.295 -20.758 1.00 19.99 204 GLY B CA 1
ATOM 6035 C C . GLY B 1 204 ? 41.956 -4.867 -20.380 1.00 18.79 204 GLY B C 1
ATOM 6036 O O . GLY B 1 204 ? 41.059 -4.071 -20.101 1.00 18.35 204 GLY B O 1
ATOM 6037 N N . ILE B 1 205 ? 43.243 -4.547 -20.379 1.00 18.98 205 ILE B N 1
ATOM 6038 C CA . ILE B 1 205 ? 43.708 -3.217 -20.027 1.00 18.69 205 ILE B CA 1
ATOM 6039 C C . ILE B 1 205 ? 44.768 -2.766 -21.022 1.00 18.20 205 ILE B C 1
ATOM 6040 O O . ILE B 1 205 ? 45.597 -3.568 -21.452 1.00 18.81 205 ILE B O 1
ATOM 6045 N N . ASN B 1 206 ? 44.737 -1.489 -21.390 1.00 19.17 206 ASN B N 1
ATOM 6046 C CA . ASN B 1 206 ? 45.750 -0.947 -22.288 1.00 19.84 206 ASN B CA 1
ATOM 6047 C C . ASN B 1 206 ? 45.948 0.539 -22.033 1.00 20.68 206 ASN B C 1
ATOM 6048 O O . ASN B 1 206 ? 45.081 1.204 -21.458 1.00 18.79 206 ASN B O 1
ATOM 6053 N N . CYS B 1 207 ? 47.114 1.032 -22.445 1.00 19.23 207 CYS B N 1
ATOM 6054 C CA . CYS B 1 207 ? 47.487 2.439 -22.332 1.00 20.12 207 CYS B CA 1
ATOM 6055 C C . CYS B 1 207 ? 47.630 2.986 -20.908 1.00 19.73 207 CYS B C 1
ATOM 6056 O O . CYS B 1 207 ? 47.536 2.250 -19.926 1.00 20.22 207 CYS B O 1
ATOM 6059 N N . SER B 1 208 ? 47.878 4.294 -20.826 1.00 21.82 208 SER B N 1
ATOM 6060 C CA . SER B 1 208 ? 48.030 5.022 -19.567 1.00 23.29 208 SER B CA 1
ATOM 6061 C C . SER B 1 208 ? 49.228 4.673 -18.693 1.00 24.11 208 SER B C 1
ATOM 6062 O O . SER B 1 208 ? 49.807 5.558 -18.063 1.00 25.85 208 SER B O 1
ATOM 6065 N N . LEU B 1 209 ? 49.606 3.401 -18.650 1.00 23.58 209 LEU B N 1
ATOM 6066 C CA . LEU B 1 209 ? 50.718 2.983 -17.800 1.00 25.35 209 LEU B CA 1
ATOM 6067 C C . LEU B 1 209 ? 51.657 1.990 -18.478 1.00 25.95 209 LEU B C 1
ATOM 6068 O O . LEU B 1 209 ? 51.360 1.470 -19.552 1.00 24.62 209 LEU B O 1
ATOM 6073 N N . GLY B 1 210 ? 52.794 1.739 -17.831 1.00 26.72 210 GLY B N 1
ATOM 6074 C CA . GLY B 1 210 ? 53.771 0.801 -18.352 1.00 26.91 210 GLY B CA 1
ATOM 6075 C C . GLY B 1 210 ? 53.523 -0.598 -17.820 1.00 27.50 210 GLY B C 1
ATOM 6076 O O . GLY B 1 210 ? 52.649 -0.792 -16.975 1.00 27.28 210 GLY B O 1
ATOM 6077 N N . PRO B 1 211 ? 54.294 -1.594 -18.279 1.00 29.03 211 PRO B N 1
ATOM 6078 C CA . PRO B 1 211 ? 54.182 -3.001 -17.875 1.00 30.92 211 PRO B CA 1
ATOM 6079 C C . PRO B 1 211 ? 54.188 -3.216 -16.364 1.00 32.03 211 PRO B C 1
ATOM 6080 O O . PRO B 1 211 ? 53.438 -4.040 -15.839 1.00 30.66 211 PRO B O 1
ATOM 6084 N N . GLU B 1 212 ? 55.047 -2.475 -15.672 1.00 32.52 212 GLU B N 1
ATOM 6085 C CA . GLU B 1 212 ? 55.171 -2.594 -14.226 1.00 35.14 212 GLU B CA 1
ATOM 6086 C C . GLU B 1 212 ? 53.972 -2.060 -13.453 1.00 34.24 212 GLU B C 1
ATOM 6087 O O . GLU B 1 212 ? 53.439 -2.740 -12.575 1.00 34.51 212 GLU B O 1
ATOM 6093 N N . GLU B 1 213 ? 53.555 -0.843 -13.784 1.00 33.84 213 GLU B N 1
ATOM 6094 C CA . GLU B 1 213 ? 52.442 -0.191 -13.108 1.00 34.46 213 GLU B CA 1
ATOM 6095 C C . GLU B 1 213 ? 51.101 -0.892 -13.310 1.00 32.81 213 GLU B C 1
ATOM 6096 O O . GLU B 1 213 ? 50.245 -0.866 -12.429 1.00 32.80 213 GLU B O 1
ATOM 6102 N N . ILE B 1 214 ? 50.919 -1.516 -14.468 1.00 32.00 214 ILE B N 1
ATOM 6103 C CA . ILE B 1 214 ? 49.670 -2.207 -14.771 1.00 29.25 214 ILE B CA 1
ATOM 6104 C C . ILE B 1 214 ? 49.529 -3.564 -14.081 1.00 28.85 214 ILE B C 1
ATOM 6105 O O . ILE B 1 214 ? 48.416 -3.999 -13.782 1.00 26.81 214 ILE B O 1
ATOM 6110 N N . LEU B 1 215 ? 50.654 -4.221 -13.810 1.00 27.93 215 LEU B N 1
ATOM 6111 C CA . LEU B 1 215 ? 50.642 -5.545 -13.193 1.00 29.35 215 LEU B CA 1
ATOM 6112 C C . LEU B 1 215 ? 49.662 -5.719 -12.025 1.00 28.80 215 LEU B C 1
ATOM 6113 O O . LEU B 1 215 ? 48.834 -6.635 -12.031 1.00 27.34 215 LEU B O 1
ATOM 6118 N N . PRO B 1 216 ? 49.750 -4.858 -10.999 1.00 28.76 216 PRO B N 1
ATOM 6119 C CA . PRO B 1 216 ? 48.825 -4.998 -9.868 1.00 28.14 216 PRO B CA 1
ATOM 6120 C C . PRO B 1 216 ? 47.367 -4.742 -10.261 1.00 27.62 216 PRO B C 1
ATOM 6121 O O . PRO B 1 216 ? 46.442 -5.309 -9.675 1.00 28.48 216 PRO B O 1
ATOM 6125 N N . ILE B 1 217 ? 47.172 -3.885 -11.257 1.00 27.54 217 ILE B N 1
ATOM 6126 C CA . ILE B 1 217 ? 45.832 -3.557 -11.731 1.00 27.60 217 ILE B CA 1
ATOM 6127 C C . ILE B 1 217 ? 45.291 -4.750 -12.507 1.00 26.83 217 ILE B C 1
ATOM 6128 O O . ILE B 1 217 ? 44.130 -5.137 -12.348 1.00 26.50 217 ILE B O 1
ATOM 6133 N N . PHE B 1 218 ? 46.143 -5.341 -13.339 1.00 25.65 218 PHE B N 1
ATOM 6134 C CA . PHE B 1 218 ? 45.758 -6.502 -14.124 1.00 26.85 218 PHE B CA 1
ATOM 6135 C C . PHE B 1 218 ? 45.457 -7.681 -13.197 1.00 26.57 218 PHE B C 1
ATOM 6136 O O . PHE B 1 218 ? 44.563 -8.481 -13.467 1.00 26.52 218 PHE B O 1
ATOM 6144 N N . GLN B 1 219 ? 46.204 -7.791 -12.101 1.00 27.27 219 GLN B N 1
ATOM 6145 C CA . GLN B 1 219 ? 45.973 -8.879 -11.157 1.00 27.99 219 GLN B CA 1
ATOM 6146 C C . GLN B 1 219 ? 44.578 -8.765 -10.546 1.00 26.98 219 GLN B C 1
ATOM 6147 O O . GLN B 1 219 ? 43.881 -9.763 -10.375 1.00 27.95 219 GLN B O 1
ATOM 6153 N N . GLU B 1 220 ? 44.182 -7.541 -10.216 1.00 28.28 220 GLU B N 1
ATOM 6154 C CA . GLU B 1 220 ? 42.868 -7.287 -9.635 1.00 28.59 220 GLU B CA 1
ATOM 6155 C C . GLU B 1 220 ? 41.807 -7.750 -10.628 1.00 27.27 220 GLU B C 1
ATOM 6156 O O . GLU B 1 220 ? 40.873 -8.465 -10.273 1.00 26.05 220 GLU B O 1
ATOM 6162 N N . LEU B 1 221 ? 41.966 -7.338 -11.880 1.00 26.10 221 LEU B N 1
ATOM 6163 C CA . LEU B 1 221 ? 41.029 -7.715 -12.929 1.00 25.92 221 LEU B CA 1
ATOM 6164 C C . LEU B 1 221 ? 40.931 -9.233 -13.079 1.00 26.43 221 LEU B C 1
ATOM 6165 O O . LEU B 1 221 ? 39.835 -9.796 -13.095 1.00 26.30 221 LEU B O 1
ATOM 6170 N N . SER B 1 222 ? 42.081 -9.893 -13.181 1.00 27.11 222 SER B N 1
ATOM 6171 C CA . SER B 1 222 ? 42.118 -11.343 -13.350 1.00 28.87 222 SER B CA 1
ATOM 6172 C C . SER B 1 222 ? 41.422 -12.060 -12.202 1.00 30.35 222 SER B C 1
ATOM 6173 O O . SER B 1 222 ? 40.914 -13.166 -12.367 1.00 29.38 222 SER B O 1
ATOM 6176 N N . GLN B 1 223 ? 41.399 -11.407 -11.046 1.00 31.37 223 GLN B N 1
ATOM 6177 C CA . GLN B 1 223 ? 40.793 -11.948 -9.833 1.00 34.63 223 GLN B CA 1
ATOM 6178 C C . GLN B 1 223 ? 39.277 -12.122 -9.918 1.00 34.00 223 GLN B C 1
ATOM 6179 O O . GLN B 1 223 ? 38.723 -13.072 -9.360 1.00 34.14 223 GLN B O 1
ATOM 6185 N N . TYR B 1 224 ? 38.611 -11.214 -10.625 1.00 31.82 224 TYR B N 1
ATOM 6186 C CA . TYR B 1 224 ? 37.155 -11.240 -10.712 1.00 31.25 224 TYR B CA 1
ATOM 6187 C C . TYR B 1 224 ? 36.493 -11.618 -12.032 1.00 30.39 224 TYR B C 1
ATOM 6188 O O . TYR B 1 224 ? 35.299 -11.388 -12.214 1.00 29.07 224 TYR B O 1
ATOM 6197 N N . THR B 1 225 ? 37.250 -12.197 -12.953 1.00 29.14 225 THR B N 1
ATOM 6198 C CA . THR B 1 225 ? 36.671 -12.614 -14.220 1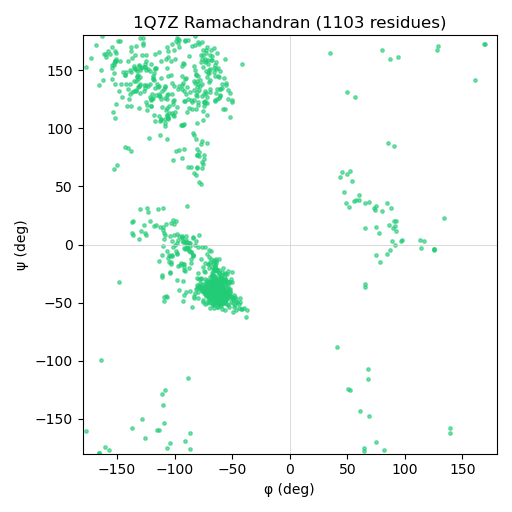.00 28.81 225 THR B CA 1
ATOM 6199 C C . THR B 1 225 ? 37.299 -13.913 -14.692 1.00 30.52 225 THR B C 1
ATOM 6200 O O . THR B 1 225 ? 38.478 -14.167 -14.443 1.00 29.89 225 THR B O 1
ATOM 6204 N N . ASP B 1 226 ? 36.497 -14.743 -15.351 1.00 31.49 226 ASP B N 1
ATOM 6205 C CA . ASP B 1 226 ? 36.973 -16.011 -15.881 1.00 33.09 226 ASP B CA 1
ATOM 6206 C C . ASP B 1 226 ? 37.032 -15.934 -17.403 1.00 31.75 226 ASP B C 1
ATOM 6207 O O . ASP B 1 226 ? 37.321 -16.924 -18.076 1.00 31.96 226 ASP B O 1
ATOM 6212 N N . LYS B 1 227 ? 36.758 -14.747 -17.939 1.00 30.78 227 LYS B N 1
ATOM 6213 C CA . LYS B 1 227 ? 36.801 -14.531 -19.380 1.00 28.44 227 LYS B CA 1
ATOM 6214 C C . LYS B 1 227 ? 38.270 -14.449 -19.796 1.00 25.87 227 LYS B C 1
ATOM 6215 O O . LYS B 1 227 ? 39.155 -14.338 -18.947 1.00 25.34 227 LYS B O 1
ATOM 6221 N N . PHE B 1 228 ? 38.531 -14.507 -21.098 1.00 25.31 228 PHE B N 1
ATOM 6222 C CA . PHE B 1 228 ? 39.902 -14.407 -21.583 1.00 24.88 228 PHE B CA 1
ATOM 6223 C C . PHE B 1 228 ? 40.447 -13.035 -21.187 1.00 25.38 228 PHE B C 1
ATOM 6224 O O . PHE B 1 228 ? 39.684 -12.078 -21.044 1.00 23.33 228 PHE B O 1
ATOM 6232 N N . LEU B 1 229 ? 41.762 -12.945 -20.999 1.00 24.07 229 LEU B N 1
ATOM 6233 C CA . LEU B 1 229 ? 42.393 -11.696 -20.582 1.00 24.50 229 LEU B CA 1
ATOM 6234 C C . LEU B 1 229 ? 43.405 -11.149 -21.585 1.00 24.35 229 LEU B C 1
ATOM 6235 O O . LEU B 1 229 ? 44.161 -11.900 -22.202 1.00 24.90 229 LEU B O 1
ATOM 6240 N N . VAL B 1 230 ? 43.422 -9.828 -21.722 1.00 22.01 230 VAL B N 1
ATOM 6241 C CA . VAL B 1 230 ? 44.323 -9.157 -22.650 1.00 21.06 230 VAL B CA 1
ATOM 6242 C C . VAL B 1 230 ? 44.995 -7.971 -21.972 1.00 20.60 230 VAL B C 1
ATOM 6243 O O . VAL B 1 230 ? 44.429 -7.367 -21.062 1.00 20.27 230 VAL B O 1
ATOM 6247 N N . VAL B 1 231 ? 46.206 -7.639 -22.414 1.00 21.49 231 VAL B N 1
ATOM 6248 C CA . VAL B 1 231 ? 46.910 -6.488 -21.866 1.00 21.81 231 VAL B CA 1
ATOM 6249 C C . VAL B 1 231 ? 47.863 -5.888 -22.905 1.00 22.14 231 VAL B C 1
ATOM 6250 O O . VAL B 1 231 ? 48.523 -6.614 -23.647 1.00 21.72 231 VAL B O 1
ATOM 6254 N N . GLU B 1 232 ? 47.896 -4.559 -22.976 1.00 22.13 232 GLU B N 1
ATOM 6255 C CA . GLU B 1 232 ? 48.773 -3.847 -23.905 1.00 22.25 232 GLU B CA 1
ATOM 6256 C C . GLU B 1 232 ? 49.274 -2.590 -23.202 1.00 23.53 232 GLU B C 1
ATOM 6257 O O . GLU B 1 232 ? 48.717 -1.506 -23.376 1.00 21.74 232 GLU B O 1
ATOM 6263 N N . PRO B 1 233 ? 50.335 -2.718 -22.394 1.00 23.98 233 PRO B N 1
ATOM 6264 C CA . PRO B 1 233 ? 50.875 -1.559 -21.681 1.00 23.83 233 PRO B CA 1
ATOM 6265 C C . PRO B 1 233 ? 51.638 -0.631 -22.619 1.00 23.02 233 PRO B C 1
ATOM 6266 O O . PRO B 1 233 ? 52.052 -1.039 -23.702 1.00 22.79 233 PRO B O 1
ATOM 6270 N N . ASN B 1 234 ? 51.809 0.620 -22.211 1.00 22.57 234 ASN B N 1
ATOM 6271 C CA . ASN B 1 234 ? 52.592 1.546 -23.009 1.00 22.75 234 ASN B CA 1
ATOM 6272 C C . ASN B 1 234 ? 54.034 1.144 -22.729 1.00 23.23 234 ASN B C 1
ATOM 6273 O O . ASN B 1 234 ? 54.307 0.449 -21.749 1.00 23.69 234 ASN B O 1
ATOM 6278 N N . ALA B 1 235 ? 54.944 1.582 -23.587 1.00 24.16 235 ALA B N 1
ATOM 6279 C CA . ALA B 1 235 ? 56.359 1.284 -23.426 1.00 25.22 235 ALA B CA 1
ATOM 6280 C C . ALA B 1 235 ? 56.926 2.171 -22.319 1.00 27.83 235 ALA B C 1
ATOM 6281 O O . ALA B 1 235 ? 57.687 3.106 -22.580 1.00 26.87 235 ALA B O 1
ATOM 6283 N N . GLY B 1 236 ? 56.540 1.868 -21.082 1.00 29.73 236 GLY B N 1
ATOM 6284 C CA . GLY B 1 236 ? 57.003 2.636 -19.940 1.00 33.66 236 GLY B CA 1
ATOM 6285 C C . GLY B 1 236 ? 56.314 3.980 -19.832 1.00 35.95 236 GLY B C 1
ATOM 6286 O O . GLY B 1 236 ? 55.334 4.244 -20.527 1.00 36.32 236 GLY B O 1
ATOM 6287 N N . LYS B 1 237 ? 56.817 4.833 -18.947 1.00 39.21 237 LYS B N 1
ATOM 6288 C CA . LYS B 1 237 ? 56.248 6.160 -18.765 1.00 41.98 237 LYS B CA 1
ATOM 6289 C C . LYS B 1 237 ? 56.809 7.096 -19.830 1.00 43.84 237 LYS B C 1
ATOM 6290 O O . LYS B 1 237 ? 57.939 6.921 -20.294 1.00 44.96 237 LYS B O 1
ATOM 6296 N N . PRO B 1 238 ? 56.023 8.103 -20.237 1.00 44.69 238 PRO B N 1
ATOM 6297 C CA . PRO B 1 238 ? 56.451 9.064 -21.255 1.00 45.30 238 PRO B CA 1
ATOM 6298 C C . PRO B 1 238 ? 57.559 10.007 -20.783 1.00 46.55 238 PRO B C 1
ATOM 6299 O O . PRO B 1 238 ? 57.566 10.458 -19.636 1.00 46.33 238 PRO B O 1
ATOM 6303 N N . ILE B 1 239 ? 58.492 10.295 -21.684 1.00 47.31 239 ILE B N 1
ATOM 6304 C CA . ILE B 1 239 ? 59.619 11.175 -21.398 1.00 47.72 239 ILE B CA 1
ATOM 6305 C C . ILE B 1 239 ? 59.772 12.114 -22.591 1.00 48.41 239 ILE B C 1
ATOM 6306 O O . ILE B 1 239 ? 59.399 11.763 -23.710 1.00 48.99 239 ILE B O 1
ATOM 6311 N N . VAL B 1 240 ? 60.305 13.308 -22.354 1.00 49.12 240 VAL B N 1
ATOM 6312 C CA . VAL B 1 240 ? 60.492 14.283 -23.424 1.00 49.07 240 VAL B CA 1
ATOM 6313 C C . VAL B 1 240 ? 61.912 14.257 -23.991 1.00 48.83 240 VAL B C 1
ATOM 6314 O O . VAL B 1 240 ? 62.060 13.974 -25.200 1.00 48.37 240 VAL B O 1
ATOM 6318 N N . GLY B 1 243 ? 61.952 17.660 -28.419 1.00 55.27 243 GLY B N 1
ATOM 6319 C CA . GLY B 1 243 ? 61.196 17.785 -27.142 1.00 55.86 243 GLY B CA 1
ATOM 6320 C C . GLY B 1 243 ? 59.744 17.364 -27.276 1.00 56.31 243 GLY B C 1
ATOM 6321 O O . GLY B 1 243 ? 58.842 18.204 -27.271 1.00 57.02 243 GLY B O 1
ATOM 6322 N N . LYS B 1 244 ? 59.516 16.059 -27.395 1.00 55.87 244 LYS B N 1
ATOM 6323 C CA . LYS B 1 244 ? 58.163 15.525 -27.528 1.00 55.03 244 LYS B CA 1
ATOM 6324 C C . LYS B 1 244 ? 57.932 14.335 -26.606 1.00 53.93 244 LYS B C 1
ATOM 6325 O O . LYS B 1 244 ? 58.866 13.827 -25.985 1.00 54.27 244 LYS B O 1
ATOM 6331 N N . THR B 1 245 ? 56.680 13.894 -26.522 1.00 52.60 245 THR B N 1
ATOM 6332 C CA . THR B 1 245 ? 56.317 12.764 -25.674 1.00 51.17 245 THR B CA 1
ATOM 6333 C C . THR B 1 245 ? 56.645 11.429 -26.333 1.00 49.49 245 THR B C 1
ATOM 6334 O O . THR B 1 245 ? 56.133 11.113 -27.408 1.00 49.42 245 THR B O 1
ATOM 6338 N N . VAL B 1 246 ? 57.502 10.649 -25.682 1.00 47.63 246 VAL B N 1
ATOM 6339 C CA . VAL B 1 246 ? 57.888 9.343 -26.200 1.00 45.09 246 VAL B CA 1
ATOM 6340 C C . VAL B 1 246 ? 57.932 8.297 -25.088 1.00 43.29 246 VAL B C 1
ATOM 6341 O O . VAL B 1 246 ? 58.232 8.611 -23.935 1.00 42.90 246 VAL B O 1
ATOM 6345 N N . TYR B 1 247 ? 57.617 7.057 -25.446 1.00 40.32 247 TYR B N 1
ATOM 6346 C CA . TYR B 1 247 ? 57.622 5.944 -24.503 1.00 38.73 247 TYR B CA 1
ATOM 6347 C C . TYR B 1 247 ? 58.849 5.100 -24.833 1.00 37.46 247 TYR B C 1
ATOM 6348 O O . TYR B 1 247 ? 58.786 4.184 -25.650 1.00 37.30 247 TYR B O 1
ATOM 6357 N N . PRO B 1 248 ? 59.984 5.410 -24.179 1.00 36.50 248 PRO B N 1
ATOM 6358 C CA . PRO B 1 248 ? 61.322 4.815 -24.279 1.00 35.14 248 PRO B CA 1
ATOM 6359 C C . PRO B 1 248 ? 61.599 3.377 -23.840 1.00 34.30 248 PRO B C 1
ATOM 6360 O O . PRO B 1 248 ? 62.652 2.833 -24.178 1.00 33.57 248 PRO B O 1
ATOM 6364 N N . LEU B 1 249 ? 60.690 2.758 -23.094 1.00 31.97 249 LEU B N 1
ATOM 6365 C CA . LEU B 1 249 ? 60.929 1.393 -22.638 1.00 31.79 249 LEU B CA 1
ATOM 6366 C C . LEU B 1 249 ? 61.296 0.509 -23.824 1.00 30.77 249 LEU B C 1
ATOM 6367 O O . LEU B 1 249 ? 60.461 0.214 -24.675 1.00 30.30 249 LEU B O 1
ATOM 6372 N N . LYS B 1 250 ? 62.558 0.093 -23.871 1.00 29.23 250 LYS B N 1
ATOM 6373 C CA . LYS B 1 250 ? 63.075 -0.727 -24.961 1.00 29.61 250 LYS B CA 1
ATOM 6374 C C . LYS B 1 250 ? 62.530 -2.144 -25.029 1.00 28.46 250 LYS B C 1
ATOM 6375 O O . LYS B 1 250 ? 62.038 -2.680 -24.040 1.00 29.63 250 LYS B O 1
ATOM 6381 N N . PRO B 1 251 ? 62.622 -2.771 -26.215 1.00 29.71 251 PRO B N 1
ATOM 6382 C CA . PRO B 1 251 ? 62.160 -4.130 -26.509 1.00 29.84 251 PRO B CA 1
ATOM 6383 C C . PRO B 1 251 ? 62.420 -5.200 -25.453 1.00 30.35 251 PRO B C 1
ATOM 6384 O O . PRO B 1 251 ? 61.492 -5.870 -25.003 1.00 28.99 251 PRO B O 1
ATOM 6388 N N . HIS B 1 252 ? 63.677 -5.377 -25.060 1.00 30.62 252 HIS B N 1
ATOM 6389 C CA . HIS B 1 252 ? 63.987 -6.399 -24.074 1.00 31.73 252 HIS B CA 1
ATOM 6390 C C . HIS B 1 252 ? 63.474 -6.039 -22.680 1.00 29.95 252 HIS B C 1
ATOM 6391 O O . HIS B 1 252 ? 62.951 -6.897 -21.975 1.00 30.40 252 HIS B O 1
ATOM 6398 N N . ASP B 1 253 ? 63.614 -4.777 -22.287 1.00 30.58 253 ASP B N 1
ATOM 6399 C CA . ASP B 1 253 ? 63.140 -4.340 -20.973 1.00 29.97 253 ASP B CA 1
ATOM 6400 C C . ASP B 1 253 ? 61.631 -4.547 -20.850 1.00 29.54 253 ASP B C 1
ATOM 6401 O O . ASP B 1 253 ? 61.117 -4.851 -19.775 1.00 28.26 253 ASP B O 1
ATOM 6406 N N . PHE B 1 254 ? 60.927 -4.374 -21.962 1.00 28.39 254 PHE B N 1
ATOM 6407 C CA . PHE B 1 254 ? 59.476 -4.535 -21.989 1.00 26.43 254 PHE B CA 1
ATOM 6408 C C . PHE B 1 254 ? 59.140 -6.028 -21.956 1.00 26.14 254 PHE B C 1
ATOM 6409 O O . PHE B 1 254 ? 58.332 -6.481 -21.149 1.00 25.01 254 PHE B O 1
ATOM 6417 N N . ALA B 1 255 ? 59.788 -6.792 -22.828 1.00 26.19 255 ALA B N 1
ATOM 6418 C CA . ALA B 1 255 ? 59.546 -8.228 -22.936 1.00 26.86 255 ALA B CA 1
ATOM 6419 C C . ALA B 1 255 ? 59.723 -9.069 -21.665 1.00 28.38 255 ALA B C 1
ATOM 6420 O O . ALA B 1 255 ? 59.036 -10.077 -21.493 1.00 28.28 255 ALA B O 1
ATOM 6422 N N . VAL B 1 256 ? 60.632 -8.677 -20.776 1.00 29.38 256 VAL B N 1
ATOM 6423 C CA . VAL B 1 256 ? 60.847 -9.457 -19.558 1.00 31.43 256 VAL B CA 1
ATOM 6424 C C . VAL B 1 256 ? 59.646 -9.499 -18.617 1.00 31.50 256 VAL B C 1
ATOM 6425 O O . VAL B 1 256 ? 59.620 -10.302 -17.684 1.00 31.91 256 VAL B O 1
ATOM 6429 N N . HIS B 1 257 ? 58.654 -8.646 -18.861 1.00 31.38 257 HIS B N 1
ATOM 6430 C CA . HIS B 1 257 ? 57.457 -8.617 -18.023 1.00 30.93 257 HIS B CA 1
ATOM 6431 C C . HIS B 1 257 ? 56.423 -9.659 -18.431 1.00 31.04 257 HIS B C 1
ATOM 6432 O O . HIS B 1 257 ? 55.434 -9.865 -17.730 1.00 29.72 257 HIS B O 1
ATOM 6439 N N . ILE B 1 258 ? 56.646 -10.314 -19.565 1.00 31.15 258 ILE B N 1
ATOM 6440 C CA . ILE B 1 258 ? 55.715 -11.323 -20.054 1.00 31.84 258 ILE B CA 1
ATOM 6441 C C . ILE B 1 258 ? 55.423 -12.430 -19.038 1.00 33.35 258 ILE B C 1
ATOM 6442 O O . ILE B 1 258 ? 54.270 -12.830 -18.862 1.00 31.11 258 ILE B O 1
ATOM 6447 N N . ASP B 1 259 ? 56.459 -12.917 -18.362 1.00 33.97 259 ASP B N 1
ATOM 6448 C CA . ASP B 1 259 ? 56.279 -13.972 -17.369 1.00 35.23 259 ASP B CA 1
ATOM 6449 C C . ASP B 1 259 ? 55.288 -13.593 -16.270 1.00 32.99 259 ASP B C 1
ATOM 6450 O O . ASP B 1 259 ? 54.441 -14.402 -15.892 1.00 33.06 259 ASP B O 1
ATOM 6455 N N . SER B 1 260 ? 55.392 -12.367 -15.764 1.00 32.47 260 SER B N 1
ATOM 6456 C CA . SER B 1 260 ? 54.499 -11.915 -14.702 1.00 32.35 260 SER B CA 1
ATOM 6457 C C . SER B 1 260 ? 53.035 -11.889 -15.147 1.00 31.82 260 SER B C 1
ATOM 6458 O O . SER B 1 260 ? 52.134 -12.156 -14.354 1.00 30.37 260 SER B O 1
ATOM 6461 N N . TYR B 1 261 ? 52.796 -11.577 -16.416 1.00 30.63 261 TYR B N 1
ATOM 6462 C CA . TYR B 1 261 ? 51.430 -11.539 -16.923 1.00 29.10 261 TYR B CA 1
ATOM 6463 C C . TYR B 1 261 ? 50.940 -12.943 -17.255 1.00 28.96 261 TYR B C 1
ATOM 6464 O O . TYR B 1 261 ? 49.762 -13.261 -17.075 1.00 29.52 261 TYR B O 1
ATOM 6473 N N . TYR B 1 262 ? 51.851 -13.786 -17.730 1.00 28.76 262 TYR B N 1
ATOM 6474 C CA . TYR B 1 262 ? 51.504 -15.157 -18.064 1.00 30.33 262 TYR B CA 1
ATOM 6475 C C . TYR B 1 262 ? 51.049 -15.878 -16.801 1.00 31.73 262 TYR B C 1
ATOM 6476 O O . TYR B 1 262 ? 50.084 -16.639 -16.823 1.00 31.69 262 TYR B O 1
ATOM 6485 N N . GLU B 1 263 ? 51.754 -15.628 -15.702 1.00 33.05 263 GLU B N 1
ATOM 6486 C CA . GLU B 1 263 ? 51.434 -16.247 -14.422 1.00 35.49 263 GLU B CA 1
ATOM 6487 C C . GLU B 1 263 ? 50.071 -15.798 -13.902 1.00 35.30 263 GLU B C 1
ATOM 6488 O O . GLU B 1 263 ? 49.459 -16.482 -13.081 1.00 35.45 263 GLU B O 1
ATOM 6494 N N . LEU B 1 264 ? 49.599 -14.649 -14.376 1.00 34.27 264 LEU B N 1
ATOM 6495 C CA . LEU B 1 264 ? 48.304 -14.132 -13.951 1.00 33.94 264 LEU B CA 1
ATOM 6496 C C . LEU B 1 264 ? 47.175 -14.571 -14.881 1.00 33.55 264 LEU B C 1
ATOM 6497 O O . LEU B 1 264 ? 46.022 -14.170 -14.705 1.00 34.62 264 LEU B O 1
ATOM 6502 N N . GLY B 1 265 ? 47.514 -15.393 -15.869 1.00 31.64 265 GLY B N 1
ATOM 6503 C CA . GLY B 1 265 ? 46.515 -15.901 -16.792 1.00 30.49 265 GLY B CA 1
ATOM 6504 C C . GLY B 1 265 ? 46.231 -15.119 -18.063 1.00 29.57 265 GLY B C 1
ATOM 6505 O O . GLY B 1 265 ? 45.173 -15.301 -18.668 1.00 29.07 265 GLY B O 1
ATOM 6506 N N . VAL B 1 266 ? 47.150 -14.261 -18.492 1.00 27.91 266 VAL B N 1
ATOM 6507 C CA . VAL B 1 266 ? 46.908 -13.499 -19.711 1.00 27.31 266 VAL B CA 1
ATOM 6508 C C . VAL B 1 266 ? 46.758 -14.427 -20.914 1.00 27.03 266 VAL B C 1
ATOM 6509 O O . VAL B 1 266 ? 47.414 -15.472 -21.001 1.00 26.65 266 VAL B O 1
ATOM 6513 N N . ASN B 1 267 ? 45.887 -14.050 -21.843 1.00 24.84 267 ASN B N 1
ATOM 6514 C CA . ASN B 1 267 ? 45.662 -14.860 -23.030 1.00 24.04 267 ASN B CA 1
ATOM 6515 C C . ASN B 1 267 ? 46.190 -14.178 -24.284 1.00 23.63 267 ASN B C 1
ATOM 6516 O O . ASN B 1 267 ? 46.522 -14.839 -25.265 1.00 23.57 267 ASN B O 1
ATOM 6521 N N . ILE B 1 268 ? 46.257 -12.851 -24.253 1.00 22.48 268 ILE B N 1
ATOM 6522 C CA . ILE B 1 268 ? 46.770 -12.098 -25.391 1.00 22.87 268 ILE B CA 1
ATOM 6523 C C . ILE B 1 268 ? 47.635 -10.979 -24.849 1.00 21.46 268 ILE B C 1
ATOM 6524 O O . ILE B 1 268 ? 47.192 -10.181 -24.025 1.00 21.05 268 ILE B O 1
ATOM 6529 N N . PHE B 1 269 ? 48.876 -10.924 -25.311 1.00 20.85 269 PHE B N 1
ATOM 6530 C CA . PHE B 1 269 ? 49.803 -9.906 -24.849 1.00 22.15 269 PHE B CA 1
ATOM 6531 C C . PHE B 1 269 ? 50.310 -9.054 -25.997 1.00 22.25 269 PHE B C 1
ATOM 6532 O O . PHE B 1 269 ? 50.629 -9.562 -27.066 1.00 19.93 269 PHE B O 1
ATOM 6540 N N . GLY B 1 270 ? 50.384 -7.750 -25.759 1.00 23.96 270 GLY B N 1
ATOM 6541 C CA . GLY B 1 270 ? 50.863 -6.837 -26.776 1.00 26.19 270 GLY B CA 1
ATOM 6542 C C . GLY B 1 270 ? 51.303 -5.536 -26.144 1.00 25.47 270 GLY B C 1
ATOM 6543 O O . GLY B 1 270 ? 51.326 -5.408 -24.920 1.00 27.14 270 GLY B O 1
ATOM 6544 N N . GLY B 1 271 ? 51.661 -4.568 -26.978 1.00 27.07 271 GLY B N 1
ATOM 6545 C CA . GLY B 1 271 ? 52.089 -3.282 -26.467 1.00 26.66 271 GLY B CA 1
ATOM 6546 C C . GLY B 1 271 ? 51.267 -2.153 -27.061 1.00 25.02 271 GLY B C 1
ATOM 6547 O O . GLY B 1 271 ? 50.664 -2.310 -28.123 1.00 26.51 271 GLY B O 1
ATOM 6548 N N . CYS B 1 272 ? 51.243 -1.017 -26.371 1.00 25.07 272 CYS B N 1
ATOM 6549 C CA . CYS B 1 272 ? 50.497 0.152 -26.830 1.00 24.24 272 CYS B CA 1
ATOM 6550 C C . CYS B 1 272 ? 51.482 1.233 -27.304 1.00 23.95 272 CYS B C 1
ATOM 6551 O O . CYS B 1 272 ? 52.334 0.964 -28.150 1.00 24.67 272 CYS B O 1
ATOM 6554 N N . CYS B 1 273 ? 51.377 2.440 -26.757 1.00 25.07 273 CYS B N 1
ATOM 6555 C CA . CYS B 1 273 ? 52.253 3.539 -27.163 1.00 25.44 273 CYS B CA 1
ATOM 6556 C C . CYS B 1 273 ? 53.734 3.225 -27.032 1.00 25.87 273 CYS B C 1
ATOM 6557 O O . CYS B 1 273 ? 54.172 2.645 -26.035 1.00 24.48 273 CYS B O 1
ATOM 6560 N N . GLY B 1 274 ? 54.496 3.617 -28.050 1.00 25.65 274 GLY B N 1
ATOM 6561 C CA . GLY B 1 274 ? 55.931 3.392 -28.038 1.00 25.44 274 GLY B CA 1
ATOM 6562 C C . GLY B 1 274 ? 56.356 2.016 -28.515 1.00 25.73 274 GLY B C 1
ATOM 6563 O O . GLY B 1 274 ? 57.546 1.760 -28.692 1.00 26.52 274 GLY B O 1
ATOM 6564 N N . THR B 1 275 ? 55.394 1.127 -28.730 1.00 23.61 275 THR B N 1
ATOM 6565 C CA . THR B 1 275 ? 55.707 -0.225 -29.179 1.00 22.55 275 THR B CA 1
ATOM 6566 C C . THR B 1 275 ? 56.026 -0.249 -30.675 1.00 22.45 275 THR B C 1
ATOM 6567 O O . THR B 1 275 ? 55.342 0.382 -31.475 1.00 23.82 275 THR B O 1
ATOM 6571 N N . THR B 1 276 ? 57.069 -0.984 -31.040 1.00 21.44 276 THR B N 1
ATOM 6572 C CA . THR B 1 276 ? 57.492 -1.088 -32.431 1.00 21.30 276 THR B CA 1
ATOM 6573 C C . THR B 1 276 ? 57.611 -2.555 -32.816 1.00 19.27 276 THR B C 1
ATOM 6574 O O . THR B 1 276 ? 57.505 -3.440 -31.966 1.00 20.34 276 THR B O 1
ATOM 6578 N N . PRO B 1 277 ? 57.829 -2.835 -34.109 1.00 19.84 277 PRO B N 1
ATOM 6579 C CA . PRO B 1 277 ? 57.959 -4.235 -34.523 1.00 20.72 277 PRO B CA 1
ATOM 6580 C C . PRO B 1 277 ? 59.067 -4.937 -33.745 1.00 22.27 277 PRO B C 1
ATOM 6581 O O . PRO B 1 277 ? 58.958 -6.123 -33.448 1.00 22.66 277 PRO B O 1
ATOM 6585 N N . GLU B 1 278 ? 60.126 -4.199 -33.416 1.00 24.62 278 GLU B N 1
ATOM 6586 C CA . GLU B 1 278 ? 61.241 -4.769 -32.656 1.00 26.58 278 GLU B CA 1
ATOM 6587 C C . GLU B 1 278 ? 60.754 -5.280 -31.295 1.00 25.40 278 GLU B C 1
ATOM 6588 O O . GLU B 1 278 ? 61.217 -6.315 -30.816 1.00 24.09 278 GLU B O 1
ATOM 6594 N N . HIS B 1 279 ? 59.820 -4.557 -30.677 1.00 23.82 279 HIS B N 1
ATOM 6595 C CA . HIS B 1 279 ? 59.278 -4.977 -29.387 1.00 24.26 279 HIS B CA 1
ATOM 6596 C C . HIS B 1 279 ? 58.570 -6.318 -29.542 1.00 23.83 279 HIS B C 1
ATOM 6597 O O . HIS B 1 279 ? 58.722 -7.211 -28.711 1.00 23.38 279 HIS B O 1
ATOM 6604 N N . VAL B 1 280 ? 57.788 -6.461 -30.608 1.00 22.45 280 VAL B N 1
ATOM 6605 C CA . VAL B 1 280 ? 57.066 -7.707 -30.843 1.00 21.19 280 VAL B CA 1
ATOM 6606 C C . VAL B 1 280 ? 58.024 -8.873 -31.076 1.00 22.29 280 VAL B C 1
ATOM 6607 O O . VAL B 1 280 ? 57.751 -10.002 -30.662 1.00 21.92 280 VAL B O 1
ATOM 6611 N N . LYS B 1 281 ? 59.143 -8.594 -31.739 1.00 22.88 281 LYS B N 1
ATOM 6612 C CA . LYS B 1 281 ? 60.147 -9.622 -31.999 1.00 24.81 281 LYS B CA 1
ATOM 6613 C C . LYS B 1 281 ? 60.599 -10.190 -30.652 1.00 24.45 281 LYS B C 1
ATOM 6614 O O . LYS B 1 281 ? 60.665 -11.406 -30.468 1.00 26.17 281 LYS B O 1
ATOM 6620 N N . LEU B 1 282 ? 60.906 -9.297 -29.714 1.00 26.06 282 LEU B N 1
ATOM 6621 C CA . LEU B 1 282 ? 61.341 -9.716 -28.386 1.00 27.30 282 LEU B CA 1
ATOM 6622 C C . LEU B 1 282 ? 60.210 -10.401 -27.620 1.00 28.09 282 LEU B C 1
ATOM 6623 O O . LEU B 1 282 ? 60.456 -11.321 -26.835 1.00 27.37 282 LEU B O 1
ATOM 6628 N N . PHE B 1 283 ? 58.970 -9.965 -27.846 1.00 27.86 283 PHE B N 1
ATOM 6629 C CA . PHE B 1 283 ? 57.836 -10.586 -27.167 1.00 27.29 283 PHE B CA 1
ATOM 6630 C C . PHE B 1 283 ? 57.736 -12.039 -27.624 1.00 27.15 283 PHE B C 1
ATOM 6631 O O . PHE B 1 283 ? 57.465 -12.937 -26.832 1.00 27.13 283 PHE B O 1
ATOM 6639 N N . ARG B 1 284 ? 57.942 -12.254 -28.918 1.00 27.89 284 ARG B N 1
ATOM 6640 C CA . ARG B 1 284 ? 57.869 -13.588 -29.503 1.00 30.57 284 ARG B CA 1
ATOM 6641 C C . ARG B 1 284 ? 58.965 -14.471 -28.919 1.00 31.66 284 ARG B C 1
ATOM 6642 O O . ARG B 1 284 ? 58.725 -15.626 -28.566 1.00 31.83 284 ARG B O 1
ATOM 6650 N N . LYS B 1 285 ? 60.166 -13.913 -28.816 1.00 33.04 285 LYS B N 1
ATOM 6651 C CA . LYS B 1 285 ? 61.306 -14.650 -28.283 1.00 35.93 285 LYS B CA 1
ATOM 6652 C C . LYS B 1 285 ? 61.058 -15.099 -26.845 1.00 35.64 285 LYS B C 1
ATOM 6653 O O . LYS B 1 285 ? 61.222 -16.274 -26.517 1.00 38.21 285 LYS B O 1
ATOM 6659 N N . VAL B 1 286 ? 60.651 -14.162 -25.997 1.00 35.36 286 VAL B N 1
ATOM 6660 C CA . VAL B 1 286 ? 60.390 -14.454 -24.591 1.00 34.41 286 VAL B CA 1
ATOM 6661 C C . VAL B 1 286 ? 59.153 -15.322 -24.358 1.00 34.62 286 VAL B C 1
ATOM 6662 O O . VAL B 1 286 ? 59.178 -16.241 -23.538 1.00 33.63 286 VAL B O 1
ATOM 6666 N N . LEU B 1 287 ? 58.071 -15.037 -25.075 1.00 33.73 287 LEU B N 1
ATOM 6667 C CA . LEU B 1 287 ? 56.843 -15.804 -24.905 1.00 33.91 287 LEU B CA 1
ATOM 6668 C C . LEU B 1 287 ? 56.937 -17.237 -25.419 1.00 34.55 287 LEU B C 1
ATOM 6669 O O . LEU B 1 287 ? 56.660 -18.186 -24.685 1.00 33.51 287 LEU B O 1
ATOM 6674 N N . GLY B 1 288 ? 57.320 -17.391 -26.682 1.00 35.18 288 GLY B N 1
ATOM 6675 C CA . GLY B 1 288 ? 57.412 -18.716 -27.263 1.00 36.23 288 GLY B CA 1
ATOM 6676 C C . GLY B 1 288 ? 56.025 -19.307 -27.422 1.00 37.65 288 GLY B C 1
ATOM 6677 O O . GLY B 1 288 ? 55.060 -18.579 -27.658 1.00 37.03 288 GLY B O 1
ATOM 6678 N N . ASN B 1 289 ? 55.919 -20.625 -27.292 1.00 38.23 289 ASN B N 1
ATOM 6679 C CA . ASN B 1 289 ? 54.635 -21.305 -27.416 1.00 40.01 289 ASN B CA 1
ATOM 6680 C C . ASN B 1 289 ? 54.190 -21.798 -26.045 1.00 40.48 289 ASN B C 1
ATOM 6681 O O . ASN B 1 289 ? 54.687 -22.810 -25.551 1.00 40.34 289 ASN B O 1
ATOM 6686 N N . ARG B 1 290 ? 53.254 -21.082 -25.428 1.00 39.48 290 ARG B N 1
ATOM 6687 C CA . ARG B 1 290 ? 52.762 -21.459 -24.109 1.00 38.65 290 ARG B CA 1
ATOM 6688 C C . ARG B 1 290 ? 51.257 -21.699 -24.096 1.00 39.52 290 ARG B C 1
ATOM 6689 O O . ARG B 1 290 ? 50.506 -21.087 -24.862 1.00 37.36 290 ARG B O 1
ATOM 6697 N N . LYS B 1 291 ? 50.826 -22.596 -23.217 1.00 38.99 291 LYS B N 1
ATOM 6698 C CA . LYS B 1 291 ? 49.413 -22.907 -23.072 1.00 41.10 291 LYS B CA 1
ATOM 6699 C C . LYS B 1 291 ? 48.891 -21.986 -21.973 1.00 40.83 291 LYS B C 1
ATOM 6700 O O . LYS B 1 291 ? 49.566 -21.768 -20.967 1.00 40.72 291 LYS B O 1
ATOM 6706 N N . PRO B 1 292 ? 47.689 -21.423 -22.158 1.00 40.88 292 PRO B N 1
ATOM 6707 C CA . PRO B 1 292 ? 47.085 -20.517 -21.175 1.00 41.69 292 PRO B CA 1
ATOM 6708 C C . PRO B 1 292 ? 46.980 -21.131 -19.783 1.00 42.04 292 PRO B C 1
ATOM 6709 O O . PRO B 1 292 ? 46.643 -22.306 -19.643 1.00 41.06 292 PRO B O 1
ATOM 6713 N N . LEU B 1 293 ? 47.266 -20.329 -18.763 1.00 42.59 293 LEU B N 1
ATOM 6714 C CA . LEU B 1 293 ? 47.180 -20.783 -17.382 1.00 44.82 293 LEU B CA 1
ATOM 6715 C C . LEU B 1 293 ? 45.720 -20.727 -16.942 1.00 46.16 293 LEU B C 1
ATOM 6716 O O . LEU B 1 293 ? 45.056 -19.703 -17.099 1.00 46.67 293 LEU B O 1
ATOM 6721 N N . GLN B 1 294 ? 45.220 -21.834 -16.403 1.00 47.55 294 GLN B N 1
ATOM 6722 C CA . GLN B 1 294 ? 43.836 -21.905 -15.950 1.00 49.17 294 GLN B CA 1
ATOM 6723 C C . GLN B 1 294 ? 43.641 -21.091 -14.676 1.00 49.77 294 GLN B C 1
ATOM 6724 O O . GLN B 1 294 ? 44.523 -21.040 -13.817 1.00 50.85 294 GLN B O 1
ATOM 6730 N N . ARG B 1 295 ? 42.478 -20.462 -14.554 1.00 49.76 295 ARG B N 1
ATOM 6731 C CA . ARG B 1 295 ? 42.169 -19.658 -13.379 1.00 49.98 295 ARG B CA 1
ATOM 6732 C C . ARG B 1 295 ? 40.667 -19.608 -13.128 1.00 50.23 295 ARG B C 1
ATOM 6733 O O . ARG B 1 295 ? 39.865 -19.655 -14.063 1.00 50.05 295 ARG B O 1
ATOM 6741 N N . LYS B 1 296 ? 40.297 -19.522 -11.855 1.00 49.95 296 LYS B N 1
ATOM 6742 C CA . LYS B 1 296 ? 38.897 -19.438 -11.468 1.00 50.67 296 LYS B CA 1
ATOM 6743 C C . LYS B 1 296 ? 38.491 -17.967 -11.469 1.00 50.52 296 LYS B C 1
ATOM 6744 O O . LYS B 1 296 ? 38.484 -17.316 -12.517 1.00 50.41 296 LYS B O 1
ATOM 6750 N N . LYS B 1 297 ? 38.163 -17.459 -10.284 1.00 49.55 297 LYS B N 1
ATOM 6751 C CA . LYS B 1 297 ? 37.766 -16.069 -10.087 1.00 48.34 297 LYS B CA 1
ATOM 6752 C C . LYS B 1 297 ? 37.030 -15.950 -8.761 1.00 47.81 297 LYS B C 1
ATOM 6753 O O . LYS B 1 297 ? 36.266 -16.839 -8.389 1.00 47.88 297 LYS B O 1
ATOM 6759 N N . LYS B 1 298 ? 37.276 -14.860 -8.043 1.00 47.42 298 LYS B N 1
ATOM 6760 C CA . LYS B 1 298 ? 36.600 -14.630 -6.775 1.00 46.81 298 LYS B CA 1
ATOM 6761 C C . LYS B 1 298 ? 35.161 -14.269 -7.118 1.00 47.05 298 LYS B C 1
ATOM 6762 O O . LYS B 1 298 ? 34.916 -13.412 -7.967 1.00 46.49 298 LYS B O 1
ATOM 6768 N N . ARG B 1 299 ? 34.209 -14.930 -6.471 1.00 46.95 299 ARG B N 1
ATOM 6769 C CA . ARG B 1 299 ? 32.804 -14.665 -6.741 1.00 46.85 299 ARG B CA 1
ATOM 6770 C C . ARG B 1 299 ? 32.172 -13.888 -5.592 1.00 45.32 299 ARG B C 1
ATOM 6771 O O . ARG B 1 299 ? 32.233 -14.311 -4.439 1.00 45.39 299 ARG B O 1
ATOM 6779 N N . ILE B 1 300 ? 31.574 -12.744 -5.911 1.00 43.71 300 ILE B N 1
ATOM 6780 C CA . ILE B 1 300 ? 30.940 -11.914 -4.893 1.00 41.36 300 ILE B CA 1
ATOM 6781 C C . ILE B 1 300 ? 29.632 -11.298 -5.378 1.00 38.88 300 ILE B C 1
ATOM 6782 O O . ILE B 1 300 ? 29.396 -11.177 -6.580 1.00 38.97 300 ILE B O 1
ATOM 6787 N N . PHE B 1 301 ? 28.782 -10.916 -4.430 1.00 35.57 301 PHE B N 1
ATOM 6788 C CA . PHE B 1 301 ? 27.513 -10.287 -4.759 1.00 32.21 301 PHE B CA 1
ATOM 6789 C C . PHE B 1 301 ? 27.698 -8.794 -4.538 1.00 30.01 301 PHE B C 1
ATOM 6790 O O . PHE B 1 301 ? 27.861 -8.336 -3.403 1.00 29.11 301 PHE B O 1
ATOM 6798 N N . ALA B 1 302 ? 27.687 -8.039 -5.629 1.00 26.82 302 ALA B N 1
ATOM 6799 C CA . ALA B 1 302 ? 27.875 -6.598 -5.552 1.00 24.99 302 ALA B CA 1
ATOM 6800 C C . ALA B 1 302 ? 27.182 -5.873 -6.697 1.00 26.02 302 ALA B C 1
ATOM 6801 O O . ALA B 1 302 ? 26.906 -6.460 -7.743 1.00 25.05 302 ALA B O 1
ATOM 6803 N N . VAL B 1 303 ? 26.901 -4.594 -6.478 1.00 24.71 303 VAL B N 1
ATOM 6804 C CA . VAL B 1 303 ? 26.272 -3.742 -7.480 1.00 23.45 303 VAL B CA 1
ATOM 6805 C C . VAL B 1 303 ? 27.204 -2.548 -7.634 1.00 23.21 303 VAL B C 1
ATOM 6806 O O . VAL B 1 303 ? 28.053 -2.312 -6.769 1.00 23.16 303 VAL B O 1
ATOM 6810 N N . SER B 1 304 ? 27.070 -1.788 -8.715 1.00 21.64 304 SER B N 1
ATOM 6811 C CA . SER B 1 304 ? 27.991 -0.678 -8.907 1.00 21.39 304 SER B CA 1
ATOM 6812 C C . SER B 1 304 ? 27.487 0.511 -9.696 1.00 21.26 304 SER B C 1
ATOM 6813 O O . SER B 1 304 ? 26.454 0.460 -10.364 1.00 20.67 304 SER B O 1
ATOM 6816 N N . SER B 1 305 ? 28.269 1.580 -9.595 1.00 21.08 305 SER B N 1
ATOM 6817 C CA . SER B 1 305 ? 28.059 2.837 -10.298 1.00 22.29 305 SER B CA 1
ATOM 6818 C C . SER B 1 305 ? 29.457 3.047 -10.894 1.00 21.13 305 SER B C 1
ATOM 6819 O O . SER B 1 305 ? 30.355 2.240 -10.645 1.00 22.28 305 SER B O 1
ATOM 6822 N N . PRO B 1 306 ? 29.670 4.115 -11.676 1.00 21.48 306 PRO B N 1
ATOM 6823 C CA . PRO B 1 306 ? 31.010 4.303 -12.247 1.00 22.02 306 PRO B CA 1
ATOM 6824 C C . PRO B 1 306 ? 32.138 4.412 -11.220 1.00 23.56 306 PRO B C 1
ATOM 6825 O O . PRO B 1 306 ? 33.238 3.892 -11.433 1.00 23.76 306 PRO B O 1
ATOM 6829 N N . SER B 1 307 ? 31.859 5.072 -10.101 1.00 23.32 307 SER B N 1
ATOM 6830 C CA . SER B 1 307 ? 32.878 5.271 -9.075 1.00 24.55 307 SER B CA 1
ATOM 6831 C C . SER B 1 307 ? 32.763 4.405 -7.825 1.00 24.86 307 SER B C 1
ATOM 6832 O O . SER B 1 307 ? 33.682 4.396 -7.002 1.00 24.75 307 SER B O 1
ATOM 6835 N N . LYS B 1 308 ? 31.663 3.674 -7.680 1.00 23.85 308 LYS B N 1
ATOM 6836 C CA . LYS B 1 308 ? 31.462 2.862 -6.483 1.00 26.29 308 LYS B CA 1
ATOM 6837 C C . LYS B 1 308 ? 31.057 1.412 -6.709 1.00 26.44 308 LYS B C 1
ATOM 6838 O O . LYS B 1 308 ? 30.203 1.107 -7.545 1.00 25.44 308 LYS B O 1
ATOM 6844 N N . LEU B 1 309 ? 31.685 0.523 -5.948 1.00 23.60 309 LEU B N 1
ATOM 6845 C CA . LEU B 1 309 ? 31.380 -0.897 -5.992 1.00 22.93 309 LEU B CA 1
ATOM 6846 C C . LEU B 1 309 ? 30.881 -1.244 -4.591 1.00 23.53 309 LEU B C 1
ATOM 6847 O O . LEU B 1 309 ? 31.647 -1.209 -3.628 1.00 24.91 309 LEU B O 1
ATOM 6852 N N . VAL B 1 310 ? 29.595 -1.554 -4.471 1.00 21.38 310 VAL B N 1
ATOM 6853 C CA . VAL B 1 310 ? 29.012 -1.893 -3.175 1.00 21.75 310 VAL B CA 1
ATOM 6854 C C . VAL B 1 310 ? 28.873 -3.406 -3.021 1.00 23.10 310 VAL B C 1
ATOM 6855 O O . VAL B 1 310 ? 28.055 -4.037 -3.689 1.00 22.81 310 VAL B O 1
ATOM 6859 N N . THR B 1 311 ? 29.684 -3.984 -2.138 1.00 23.55 311 THR B N 1
ATOM 6860 C CA . THR B 1 311 ? 29.653 -5.422 -1.895 1.00 24.71 311 THR B CA 1
ATOM 6861 C C . THR B 1 311 ? 28.774 -5.692 -0.686 1.00 24.82 311 THR B C 1
ATOM 6862 O O . THR B 1 311 ? 28.857 -4.984 0.309 1.00 25.43 311 THR B O 1
ATOM 6866 N N . PHE B 1 312 ? 27.926 -6.708 -0.778 1.00 25.82 312 PHE B N 1
ATOM 6867 C CA . PHE B 1 312 ? 27.041 -7.046 0.327 1.00 26.86 312 PHE B CA 1
ATOM 6868 C C . PHE B 1 312 ? 27.734 -7.907 1.377 1.00 28.30 312 PHE B C 1
ATOM 6869 O O . PHE B 1 312 ? 27.339 -9.047 1.623 1.00 29.45 312 PHE B O 1
ATOM 6877 N N . ASP B 1 313 ? 28.783 -7.358 1.981 1.00 28.71 313 ASP B N 1
ATOM 6878 C CA . ASP B 1 313 ? 29.514 -8.057 3.031 1.00 28.67 313 ASP B CA 1
ATOM 6879 C C . ASP B 1 313 ? 29.386 -7.240 4.314 1.00 27.84 313 ASP B C 1
ATOM 6880 O O . ASP B 1 313 ? 30.132 -7.427 5.274 1.00 29.78 313 ASP B O 1
ATOM 6885 N N . HIS B 1 314 ? 28.422 -6.327 4.304 1.00 25.62 314 HIS B N 1
ATOM 6886 C CA . HIS B 1 314 ? 28.126 -5.458 5.435 1.00 25.24 314 HIS B CA 1
ATOM 6887 C C . HIS B 1 314 ? 26.699 -4.977 5.197 1.00 23.88 314 HIS B C 1
ATOM 6888 O O . HIS B 1 314 ? 26.197 -5.091 4.083 1.00 24.18 314 HIS B O 1
ATOM 6895 N N . PHE B 1 315 ? 26.042 -4.437 6.218 1.00 23.20 315 PHE B N 1
ATOM 6896 C CA . PHE B 1 315 ? 24.664 -3.988 6.031 1.00 23.02 315 PHE B CA 1
ATOM 6897 C C . PHE B 1 315 ? 24.568 -2.830 5.042 1.00 23.29 315 PHE B C 1
ATOM 6898 O O . PHE B 1 315 ? 25.186 -1.778 5.228 1.00 22.96 315 PHE B O 1
ATOM 6906 N N . VAL B 1 316 ? 23.770 -3.025 3.996 1.00 22.53 316 VAL B N 1
ATOM 6907 C CA . VAL B 1 316 ? 23.601 -2.007 2.972 1.00 22.00 316 VAL B CA 1
ATOM 6908 C C . VAL B 1 316 ? 22.306 -1.216 3.102 1.00 22.29 316 VAL B C 1
ATOM 6909 O O . VAL B 1 316 ? 21.214 -1.782 3.068 1.00 22.03 316 VAL B O 1
ATOM 6913 N N . VAL B 1 317 ? 22.438 0.097 3.253 1.00 21.01 317 VAL B N 1
ATOM 6914 C CA . VAL B 1 317 ? 21.275 0.969 3.349 1.00 22.01 317 VAL B CA 1
ATOM 6915 C C . VAL B 1 317 ? 20.853 1.388 1.940 1.00 22.37 317 VAL B C 1
ATOM 6916 O O . VAL B 1 317 ? 21.612 2.050 1.232 1.00 22.62 317 VAL B O 1
ATOM 6920 N N . ILE B 1 318 ? 19.644 1.000 1.546 1.00 22.55 318 ILE B N 1
ATOM 6921 C CA . ILE B 1 318 ? 19.105 1.342 0.232 1.00 22.57 318 ILE B CA 1
ATOM 6922 C C . ILE B 1 318 ? 18.043 2.430 0.420 1.00 21.93 318 ILE B C 1
ATOM 6923 O O . ILE B 1 318 ? 16.963 2.166 0.952 1.00 22.07 318 ILE B O 1
ATOM 6928 N N . GLY B 1 319 ? 18.367 3.651 -0.007 1.00 21.63 319 GLY B N 1
ATOM 6929 C CA . GLY B 1 319 ? 17.450 4.775 0.125 1.00 21.70 319 GLY B CA 1
ATOM 6930 C C . GLY B 1 319 ? 16.146 4.565 -0.621 1.00 24.05 319 GLY B C 1
ATOM 6931 O O . GLY B 1 319 ? 16.152 4.256 -1.812 1.00 23.27 319 GLY B O 1
ATOM 6932 N N . GLU B 1 320 ? 15.031 4.766 0.077 1.00 24.65 320 GLU B N 1
ATOM 6933 C CA . GLU B 1 320 ? 13.690 4.564 -0.478 1.00 27.16 320 GLU B CA 1
ATOM 6934 C C . GLU B 1 320 ? 12.995 5.810 -1.033 1.00 28.13 320 GLU B C 1
ATOM 6935 O O . GLU B 1 320 ? 12.026 5.698 -1.780 1.00 28.76 320 GLU B O 1
ATOM 6941 N N . ARG B 1 321 ? 13.484 6.983 -0.652 1.00 29.40 321 ARG B N 1
ATOM 6942 C CA . ARG B 1 321 ? 12.863 8.257 -1.010 1.00 30.56 321 ARG B CA 1
ATOM 6943 C C . ARG B 1 321 ? 12.510 8.634 -2.451 1.00 31.70 321 ARG B C 1
ATOM 6944 O O . ARG B 1 321 ? 11.536 9.358 -2.666 1.00 30.55 321 ARG B O 1
ATOM 6952 N N . ILE B 1 322 ? 13.276 8.185 -3.438 1.00 30.46 322 ILE B N 1
ATOM 6953 C CA . ILE B 1 322 ? 12.930 8.547 -4.811 1.00 31.14 322 ILE B CA 1
ATOM 6954 C C . ILE B 1 322 ? 11.788 7.637 -5.248 1.00 31.33 322 ILE B C 1
ATOM 6955 O O . ILE B 1 322 ? 11.972 6.678 -5.993 1.00 30.99 322 ILE B O 1
ATOM 6960 N N . ASN B 1 323 ? 10.601 7.958 -4.740 1.00 33.40 323 ASN B N 1
ATOM 6961 C CA . ASN B 1 323 ? 9.386 7.202 -5.004 1.00 35.14 323 ASN B CA 1
ATOM 6962 C C . ASN B 1 323 ? 8.205 8.176 -4.918 1.00 37.22 323 ASN B C 1
ATOM 6963 O O . ASN B 1 323 ? 7.987 8.807 -3.883 1.00 36.06 323 ASN B O 1
ATOM 6968 N N . PRO B 1 324 ? 7.433 8.309 -6.011 1.00 38.82 324 PRO B N 1
ATOM 6969 C CA . PRO B 1 324 ? 6.264 9.191 -6.127 1.00 40.71 324 PRO B CA 1
ATOM 6970 C C . PRO B 1 324 ? 5.127 8.931 -5.137 1.00 41.37 324 PRO B C 1
ATOM 6971 O O . PRO B 1 324 ? 4.380 9.846 -4.792 1.00 41.24 324 PRO B O 1
ATOM 6975 N N . ALA B 1 325 ? 4.992 7.684 -4.696 1.00 42.28 325 ALA B N 1
ATOM 6976 C CA . ALA B 1 325 ? 3.930 7.304 -3.765 1.00 43.60 325 ALA B CA 1
ATOM 6977 C C . ALA B 1 325 ? 3.859 8.193 -2.525 1.00 44.29 325 ALA B C 1
ATOM 6978 O O . ALA B 1 325 ? 4.865 8.433 -1.857 1.00 44.34 325 ALA B O 1
ATOM 6980 N N . GLY B 1 326 ? 2.657 8.677 -2.225 1.00 45.44 326 GLY B N 1
ATOM 6981 C CA . GLY B 1 326 ? 2.459 9.529 -1.066 1.00 46.49 326 GLY B CA 1
ATOM 6982 C C . GLY B 1 326 ? 3.179 10.861 -1.152 1.00 47.33 326 GLY B C 1
ATOM 6983 O O . GLY B 1 326 ? 3.316 11.566 -0.152 1.00 48.08 326 GLY B O 1
ATOM 6984 N N . ARG B 1 327 ? 3.639 11.212 -2.347 1.00 47.62 327 ARG B N 1
ATOM 6985 C CA . ARG B 1 327 ? 4.350 12.468 -2.551 1.00 48.01 327 ARG B CA 1
ATOM 6986 C C . ARG B 1 327 ? 3.883 13.109 -3.853 1.00 48.33 327 ARG B C 1
ATOM 6987 O O . ARG B 1 327 ? 4.553 13.007 -4.880 1.00 48.40 327 ARG B O 1
ATOM 6995 N N . LYS B 1 328 ? 2.732 13.774 -3.806 1.00 48.84 328 LYS B N 1
ATOM 6996 C CA . LYS B 1 328 ? 2.181 14.409 -4.997 1.00 48.93 328 LYS B CA 1
ATOM 6997 C C . LYS B 1 328 ? 3.068 15.533 -5.527 1.00 48.22 328 LYS B C 1
ATOM 6998 O O . LYS B 1 328 ? 2.971 15.910 -6.693 1.00 48.41 328 LYS B O 1
ATOM 7004 N N . LYS B 1 329 ? 3.933 16.068 -4.672 1.00 47.36 329 LYS B N 1
ATOM 7005 C CA . LYS B 1 329 ? 4.833 17.136 -5.089 1.00 46.91 329 LYS B CA 1
ATOM 7006 C C . LYS B 1 329 ? 5.887 16.544 -6.020 1.00 46.23 329 LYS B C 1
ATOM 7007 O O . LYS B 1 329 ? 6.167 17.086 -7.093 1.00 44.87 329 LYS B O 1
ATOM 7013 N N . LEU B 1 330 ? 6.464 15.423 -5.599 1.00 44.77 330 LEU B N 1
ATOM 7014 C CA . LEU B 1 330 ? 7.483 14.742 -6.385 1.00 43.82 330 LEU B CA 1
ATOM 7015 C C . LEU B 1 330 ? 6.849 14.145 -7.633 1.00 43.84 330 LEU B C 1
ATOM 7016 O O . LEU B 1 330 ? 7.432 14.175 -8.716 1.00 43.11 330 LEU B O 1
ATOM 7021 N N . TRP B 1 331 ? 5.646 13.603 -7.468 1.00 44.06 331 TRP B N 1
ATOM 7022 C CA . TRP B 1 331 ? 4.912 12.998 -8.572 1.00 44.59 331 TRP B CA 1
ATOM 7023 C C . TRP B 1 331 ? 4.686 14.025 -9.677 1.00 45.31 331 TRP B C 1
ATOM 7024 O O . TRP B 1 331 ? 4.902 13.745 -10.857 1.00 45.75 331 TRP B O 1
ATOM 7035 N N . ALA B 1 332 ? 4.252 15.217 -9.280 1.00 45.37 332 ALA B N 1
ATOM 7036 C CA . ALA B 1 332 ? 3.987 16.291 -10.225 1.00 45.13 332 ALA B CA 1
ATOM 7037 C C . ALA B 1 332 ? 5.250 16.680 -10.978 1.00 45.66 332 ALA B C 1
ATOM 7038 O O . ALA B 1 332 ? 5.246 16.769 -12.206 1.00 46.38 332 ALA B O 1
ATOM 7040 N N . GLU B 1 333 ? 6.330 16.905 -10.239 1.00 45.90 333 GLU B N 1
ATOM 7041 C CA . GLU B 1 333 ? 7.598 17.295 -10.841 1.00 46.40 333 GLU B CA 1
ATOM 7042 C C . GLU B 1 333 ? 8.171 16.239 -11.780 1.00 46.29 333 GLU B C 1
ATOM 7043 O O . GLU B 1 333 ? 8.772 16.576 -12.801 1.00 46.29 333 GLU B O 1
ATOM 7049 N N . MET B 1 334 ? 7.994 14.965 -11.440 1.00 45.95 334 MET B N 1
ATOM 7050 C CA . MET B 1 334 ? 8.501 13.895 -12.290 1.00 45.71 334 MET B CA 1
ATOM 7051 C C . MET B 1 334 ? 7.766 13.909 -13.624 1.00 45.67 334 MET B C 1
ATOM 7052 O O . MET B 1 334 ? 8.354 13.651 -14.674 1.00 45.81 334 MET B O 1
ATOM 7057 N N . GLN B 1 335 ? 6.473 14.214 -13.573 1.00 45.54 335 GLN B N 1
ATOM 7058 C CA . GLN B 1 335 ? 5.653 14.276 -14.775 1.00 45.07 335 GLN B CA 1
ATOM 7059 C C . GLN B 1 335 ? 6.070 15.448 -15.655 1.00 44.69 335 GLN B C 1
ATOM 7060 O O . GLN B 1 335 ? 5.888 15.418 -16.872 1.00 45.01 335 GLN B O 1
ATOM 7066 N N . LYS B 1 336 ? 6.633 16.479 -15.032 1.00 43.91 336 LYS B N 1
ATOM 7067 C CA . LYS B 1 336 ? 7.083 17.656 -15.762 1.00 43.79 336 LYS B CA 1
ATOM 7068 C C . LYS B 1 336 ? 8.516 17.444 -16.237 1.00 43.93 336 LYS B C 1
ATOM 7069 O O . LYS B 1 336 ? 9.067 18.269 -16.965 1.00 44.74 336 LYS B O 1
ATOM 7075 N N . GLY B 1 337 ? 9.117 16.335 -15.814 1.00 43.61 337 GLY B N 1
ATOM 7076 C CA . GLY B 1 337 ? 10.484 16.042 -16.206 1.00 42.39 337 GLY B CA 1
ATOM 7077 C C . GLY B 1 337 ? 11.517 16.796 -15.389 1.00 41.72 337 GLY B C 1
ATOM 7078 O O . GLY B 1 337 ? 12.606 17.097 -15.880 1.00 40.25 337 GLY B O 1
ATOM 7079 N N . ASN B 1 338 ? 11.180 17.107 -14.140 1.00 41.21 338 ASN B N 1
ATOM 7080 C CA . ASN B 1 338 ? 12.095 17.823 -13.257 1.00 41.57 338 ASN B CA 1
ATOM 7081 C C . ASN B 1 338 ? 13.206 16.874 -12.822 1.00 41.11 338 ASN B C 1
ATOM 7082 O O . ASN B 1 338 ? 12.936 15.831 -12.228 1.00 40.46 338 ASN B O 1
ATOM 7087 N N . GLU B 1 339 ? 14.450 17.243 -13.116 1.00 41.70 339 GLU B N 1
ATOM 7088 C CA . GLU B 1 339 ? 15.605 16.421 -12.759 1.00 42.69 339 GLU B CA 1
ATOM 7089 C C . GLU B 1 339 ? 16.268 16.857 -11.456 1.00 42.81 339 GLU B C 1
ATOM 7090 O O . GLU B 1 339 ? 16.694 16.019 -10.661 1.00 42.39 339 GLU B O 1
ATOM 7096 N N . GLU B 1 340 ? 16.359 18.165 -11.240 1.00 43.73 340 GLU B N 1
ATOM 7097 C CA . GLU B 1 340 ? 16.991 18.692 -10.033 1.00 44.10 340 GLU B CA 1
ATOM 7098 C C . GLU B 1 340 ? 16.358 18.154 -8.754 1.00 42.89 340 GLU B C 1
ATOM 7099 O O . GLU B 1 340 ? 17.060 17.827 -7.797 1.00 42.49 340 GLU B O 1
ATOM 7105 N N . ILE B 1 341 ? 15.031 18.067 -8.742 1.00 41.93 341 ILE B N 1
ATOM 7106 C CA . ILE B 1 341 ? 14.310 17.581 -7.571 1.00 40.84 341 ILE B CA 1
ATOM 7107 C C . ILE B 1 341 ? 14.734 16.159 -7.201 1.00 40.08 341 ILE B C 1
ATOM 7108 O O . ILE B 1 341 ? 14.886 15.834 -6.022 1.00 39.48 341 ILE B O 1
ATOM 7113 N N . VAL B 1 342 ? 14.930 15.318 -8.212 1.00 37.89 342 VAL B N 1
ATOM 7114 C CA . VAL B 1 342 ? 15.342 13.936 -7.988 1.00 36.39 342 VAL B CA 1
ATOM 7115 C C . VAL B 1 342 ? 16.817 13.879 -7.591 1.00 36.03 342 VAL B C 1
ATOM 7116 O O . VAL B 1 342 ? 17.208 13.093 -6.731 1.00 34.62 342 VAL B O 1
ATOM 7120 N N . ILE B 1 343 ? 17.631 14.722 -8.218 1.00 35.46 343 ILE B N 1
ATOM 7121 C CA . ILE B 1 343 ? 19.060 14.767 -7.923 1.00 35.68 343 ILE B CA 1
ATOM 7122 C C . ILE B 1 343 ? 19.314 15.200 -6.482 1.00 35.61 343 ILE B C 1
ATOM 7123 O O . ILE B 1 343 ? 20.140 14.613 -5.783 1.00 34.32 343 ILE B O 1
ATOM 7128 N N . LYS B 1 344 ? 18.598 16.228 -6.038 1.00 36.10 344 LYS B N 1
ATOM 7129 C CA . LYS B 1 344 ? 18.754 16.720 -4.674 1.00 36.57 344 LYS B CA 1
ATOM 7130 C C . LYS B 1 344 ? 18.372 15.624 -3.685 1.00 35.83 344 LYS B C 1
ATOM 7131 O O . LYS B 1 344 ? 19.055 15.411 -2.682 1.00 35.15 344 LYS B O 1
ATOM 7137 N N . GLU B 1 345 ? 17.275 14.933 -3.977 1.00 34.35 345 GLU B N 1
ATOM 7138 C CA . GLU B 1 345 ? 16.799 13.854 -3.123 1.00 34.57 345 GLU B CA 1
ATOM 7139 C C . GLU B 1 345 ? 17.849 12.743 -3.068 1.00 34.28 345 GLU B C 1
ATOM 7140 O O . GLU B 1 345 ? 18.047 12.104 -2.033 1.00 33.19 345 GLU B O 1
ATOM 7146 N N . ALA B 1 346 ? 18.517 12.521 -4.195 1.00 32.47 346 ALA B N 1
ATOM 7147 C CA . ALA B 1 346 ? 19.552 11.500 -4.290 1.00 32.10 346 ALA B CA 1
ATOM 7148 C C . ALA B 1 346 ? 20.749 11.863 -3.416 1.00 32.05 346 ALA B C 1
ATOM 7149 O O . ALA B 1 346 ? 21.207 11.056 -2.603 1.00 31.38 346 ALA B O 1
ATOM 7151 N N . LYS B 1 347 ? 21.250 13.083 -3.590 1.00 30.88 347 LYS B N 1
ATOM 7152 C CA . LYS B 1 347 ? 22.397 13.569 -2.830 1.00 31.21 347 LYS B CA 1
ATOM 7153 C C . LYS B 1 347 ? 22.172 13.541 -1.320 1.00 30.53 347 LYS B C 1
ATOM 7154 O O . LYS B 1 347 ? 23.026 13.075 -0.567 1.00 29.98 347 LYS B O 1
ATOM 7160 N N . THR B 1 348 ? 21.026 14.052 -0.885 1.00 30.27 348 THR B N 1
ATOM 7161 C CA . THR B 1 348 ? 20.697 14.093 0.536 1.00 31.46 348 THR B CA 1
ATOM 7162 C C . THR B 1 348 ? 20.735 12.699 1.160 1.00 30.13 348 THR B C 1
ATOM 7163 O O . THR B 1 348 ? 21.339 12.497 2.213 1.00 30.57 348 THR B O 1
ATOM 7167 N N . GLN B 1 349 ? 20.090 11.739 0.509 1.00 29.69 349 GLN B N 1
ATOM 7168 C CA . GLN B 1 349 ? 20.068 10.370 1.011 1.00 27.82 349 GLN B CA 1
ATOM 7169 C C . GLN B 1 349 ? 21.479 9.797 1.146 1.00 27.94 349 GLN B C 1
ATOM 7170 O O . GLN B 1 349 ? 21.804 9.143 2.141 1.00 28.07 349 GLN B O 1
ATOM 7176 N N . VAL B 1 350 ? 22.319 10.044 0.146 1.00 27.08 350 VAL B N 1
ATOM 7177 C CA . VAL B 1 350 ? 23.687 9.543 0.177 1.00 28.11 350 VAL B CA 1
ATOM 7178 C C . VAL B 1 350 ? 24.488 10.201 1.295 1.00 29.10 350 VAL B C 1
ATOM 7179 O O . VAL B 1 350 ? 25.243 9.534 2.004 1.00 29.55 350 VAL B O 1
ATOM 7183 N N . GLU B 1 351 ? 24.320 11.509 1.455 1.00 30.65 351 GLU B N 1
ATOM 7184 C CA . GLU B 1 351 ? 25.041 12.233 2.495 1.00 33.67 351 GLU B CA 1
ATOM 7185 C C . GLU B 1 351 ? 24.650 11.711 3.876 1.00 33.15 351 GLU B C 1
ATOM 7186 O O . GLU B 1 351 ? 25.441 11.774 4.818 1.00 33.42 351 GLU B O 1
ATOM 7192 N N . LYS B 1 352 ? 23.433 11.186 3.986 1.00 33.40 352 LYS B N 1
ATOM 7193 C CA . LYS B 1 352 ? 22.938 10.653 5.253 1.00 33.83 352 LYS B CA 1
ATOM 7194 C C . LYS B 1 352 ? 23.323 9.192 5.506 1.00 33.00 352 LYS B C 1
ATOM 7195 O O . LYS B 1 352 ? 23.061 8.660 6.586 1.00 33.81 352 LYS B O 1
ATOM 7201 N N . GLY B 1 353 ? 23.926 8.537 4.517 1.00 30.70 353 GLY B N 1
ATOM 7202 C CA . GLY B 1 353 ? 24.340 7.157 4.715 1.00 29.22 353 GLY B CA 1
ATOM 7203 C C . GLY B 1 353 ? 23.867 6.100 3.733 1.00 28.22 353 GLY B C 1
ATOM 7204 O O . GLY B 1 353 ? 24.270 4.941 3.839 1.00 28.75 353 GLY B O 1
ATOM 7205 N N . ALA B 1 354 ? 23.013 6.467 2.785 1.00 26.03 354 ALA B N 1
ATOM 7206 C CA . ALA B 1 354 ? 22.538 5.490 1.806 1.00 24.68 354 ALA B CA 1
ATOM 7207 C C . ALA B 1 354 ? 23.688 5.101 0.881 1.00 23.85 354 ALA B C 1
ATOM 7208 O O . ALA B 1 354 ? 24.416 5.966 0.397 1.00 23.69 354 ALA B O 1
ATOM 7210 N N . GLU B 1 355 ? 23.856 3.802 0.644 1.00 22.25 355 GLU B N 1
ATOM 7211 C CA . GLU B 1 355 ? 24.919 3.327 -0.237 1.00 24.89 355 GLU B CA 1
ATOM 7212 C C . GLU B 1 355 ? 24.365 2.922 -1.592 1.00 24.19 355 GLU B C 1
ATOM 7213 O O . GLU B 1 355 ? 25.120 2.727 -2.547 1.00 23.83 355 GLU B O 1
ATOM 7219 N N . VAL B 1 356 ? 23.044 2.767 -1.652 1.00 22.67 356 VAL B N 1
ATOM 7220 C CA . VAL B 1 356 ? 22.336 2.397 -2.874 1.00 21.96 356 VAL B CA 1
ATOM 7221 C C . VAL B 1 356 ? 21.017 3.174 -2.864 1.00 22.39 356 VAL B C 1
ATOM 7222 O O . VAL B 1 356 ? 20.440 3.402 -1.803 1.00 22.22 356 VAL B O 1
ATOM 7226 N N . LEU B 1 357 ? 20.541 3.587 -4.033 1.00 21.14 357 LEU B N 1
ATOM 7227 C CA . LEU B 1 357 ? 19.295 4.347 -4.096 1.00 21.97 357 LEU B CA 1
ATOM 7228 C C . LEU B 1 357 ? 18.230 3.657 -4.931 1.00 22.77 357 LEU B C 1
ATOM 7229 O O . LEU B 1 357 ? 18.465 3.313 -6.089 1.00 22.90 357 LEU B O 1
ATOM 7234 N N . ASP B 1 358 ? 17.060 3.452 -4.334 1.00 24.08 358 ASP B N 1
ATOM 7235 C CA . ASP B 1 358 ? 15.947 2.830 -5.038 1.00 25.62 358 ASP B CA 1
ATOM 7236 C C . ASP B 1 358 ? 15.270 3.945 -5.828 1.00 27.65 358 ASP B C 1
ATOM 7237 O O . ASP B 1 358 ? 15.028 5.031 -5.302 1.00 27.45 358 ASP B O 1
ATOM 7242 N N . VAL B 1 359 ? 14.984 3.682 -7.098 1.00 27.78 359 VAL B N 1
ATOM 7243 C CA . VAL B 1 359 ? 14.347 4.676 -7.949 1.00 28.18 359 VAL B CA 1
ATOM 7244 C C . VAL B 1 359 ? 13.070 4.104 -8.557 1.00 27.62 359 VAL B C 1
ATOM 7245 O O . VAL B 1 359 ? 13.090 3.065 -9.216 1.00 24.80 359 VAL B O 1
ATOM 7249 N N . ASN B 1 360 ? 11.956 4.784 -8.308 1.00 28.02 360 ASN B N 1
ATOM 7250 C CA . ASN B 1 360 ? 10.660 4.357 -8.814 1.00 29.10 360 ASN B CA 1
ATOM 7251 C C . ASN B 1 360 ? 9.959 5.551 -9.442 1.00 29.89 360 ASN B C 1
ATOM 7252 O O . ASN B 1 360 ? 10.096 6.679 -8.968 1.00 28.42 360 ASN B O 1
ATOM 7257 N N . PHE B 1 361 ? 9.214 5.299 -10.514 1.00 30.46 361 PHE B N 1
ATOM 7258 C CA . PHE B 1 361 ? 8.529 6.373 -11.217 1.00 31.11 361 PHE B CA 1
ATOM 7259 C C . PHE B 1 361 ? 6.996 6.311 -11.173 1.00 32.23 361 PHE B C 1
ATOM 7260 O O . PHE B 1 361 ? 6.327 6.765 -12.102 1.00 32.18 361 PHE B O 1
ATOM 7268 N N . GLY B 1 362 ? 6.452 5.755 -10.091 1.00 33.46 362 GLY B N 1
ATOM 7269 C CA . GLY B 1 362 ? 5.006 5.666 -9.922 1.00 34.86 362 GLY B CA 1
ATOM 7270 C C . GLY B 1 362 ? 4.226 5.081 -11.084 1.00 35.45 362 GLY B C 1
ATOM 7271 O O . GLY B 1 362 ? 4.480 3.955 -11.505 1.00 36.17 362 GLY B O 1
ATOM 7272 N N . ILE B 1 363 ? 3.250 5.838 -11.583 1.00 36.60 363 ILE B N 1
ATOM 7273 C CA . ILE B 1 363 ? 2.437 5.401 -12.714 1.00 36.61 363 ILE B CA 1
ATOM 7274 C C . ILE B 1 363 ? 3.307 5.590 -13.951 1.00 37.02 363 ILE B C 1
ATOM 7275 O O . ILE B 1 363 ? 3.257 6.624 -14.617 1.00 37.05 363 ILE B O 1
ATOM 7280 N N . GLU B 1 364 ? 4.113 4.574 -14.236 1.00 37.01 364 GLU B N 1
ATOM 7281 C CA . GLU B 1 364 ? 5.051 4.590 -15.348 1.00 36.88 364 GLU B CA 1
ATOM 7282 C C . GLU B 1 364 ? 4.479 5.002 -16.696 1.00 38.20 364 GLU B C 1
ATOM 7283 O O . GLU B 1 364 ? 5.172 5.621 -17.504 1.00 38.18 364 GLU B O 1
ATOM 7289 N N . SER B 1 365 ? 3.214 4.681 -16.937 1.00 38.87 365 SER B N 1
ATOM 7290 C CA . SER B 1 365 ? 2.583 5.043 -18.198 1.00 40.21 365 SER B CA 1
ATOM 7291 C C . SER B 1 365 ? 2.557 6.561 -18.377 1.00 39.88 365 SER B C 1
ATOM 7292 O O . SER B 1 365 ? 2.508 7.056 -19.504 1.00 40.24 365 SER B O 1
ATOM 7295 N N . GLN B 1 366 ? 2.606 7.297 -17.269 1.00 39.19 366 GLN B N 1
ATOM 7296 C CA . GLN B 1 366 ? 2.549 8.756 -17.326 1.00 38.93 366 GLN B CA 1
ATOM 7297 C C . GLN B 1 366 ? 3.872 9.511 -17.258 1.00 38.42 366 GLN B C 1
ATOM 7298 O O . GLN B 1 366 ? 3.883 10.741 -17.140 1.00 37.73 366 GLN B O 1
ATOM 7304 N N . ILE B 1 367 ? 4.984 8.788 -17.332 1.00 36.48 367 ILE B N 1
ATOM 7305 C CA . ILE B 1 367 ? 6.292 9.426 -17.299 1.00 35.88 367 ILE B CA 1
ATOM 7306 C C . ILE B 1 367 ? 7.006 9.217 -18.626 1.00 35.01 367 ILE B C 1
ATOM 7307 O O . ILE B 1 367 ? 6.963 8.131 -19.201 1.00 35.58 367 ILE B O 1
ATOM 7312 N N . ASP B 1 368 ? 7.656 10.268 -19.112 1.00 35.25 368 ASP B N 1
ATOM 7313 C CA . ASP B 1 368 ? 8.375 10.201 -20.374 1.00 35.83 368 ASP B CA 1
ATOM 7314 C C . ASP B 1 368 ? 9.522 9.202 -20.248 1.00 35.42 368 ASP B C 1
ATOM 7315 O O . ASP B 1 368 ? 10.300 9.255 -19.294 1.00 33.20 368 ASP B O 1
ATOM 7320 N N . VAL B 1 369 ? 9.621 8.291 -21.211 1.00 35.05 369 VAL B N 1
ATOM 7321 C CA . VAL B 1 369 ? 10.677 7.283 -21.188 1.00 35.45 369 VAL B CA 1
ATOM 7322 C C . VAL B 1 369 ? 12.053 7.936 -21.211 1.00 35.11 369 VAL B C 1
ATOM 7323 O O . VAL B 1 369 ? 12.983 7.452 -20.566 1.00 33.70 369 VAL B O 1
ATOM 7327 N N . ARG B 1 370 ? 12.177 9.035 -21.948 1.00 33.68 370 ARG B N 1
ATOM 7328 C CA . ARG B 1 370 ? 13.447 9.748 -22.041 1.00 34.19 370 ARG B CA 1
ATOM 7329 C C . ARG B 1 370 ? 13.857 10.315 -20.688 1.00 32.33 370 ARG B C 1
ATOM 7330 O O . ARG B 1 370 ? 15.046 10.468 -20.410 1.00 31.12 370 ARG B O 1
ATOM 7338 N N . TYR B 1 371 ? 12.868 10.629 -19.854 1.00 30.50 371 TYR B N 1
ATOM 7339 C CA . TYR B 1 371 ? 13.125 11.155 -18.515 1.00 30.56 371 TYR B CA 1
ATOM 7340 C C . TYR B 1 371 ? 13.724 10.037 -17.668 1.00 29.46 371 TYR B C 1
ATOM 7341 O O . TYR B 1 371 ? 14.712 10.236 -16.958 1.00 31.45 371 TYR B O 1
ATOM 7350 N N . VAL B 1 372 ? 13.118 8.859 -17.753 1.00 28.72 372 VAL B N 1
ATOM 7351 C CA . VAL B 1 372 ? 13.591 7.705 -17.005 1.00 28.20 372 VAL B CA 1
ATOM 7352 C C . VAL B 1 372 ? 15.008 7.356 -17.452 1.00 28.97 372 VAL B C 1
ATOM 7353 O O . VAL B 1 372 ? 15.879 7.070 -16.632 1.00 28.28 372 VAL B O 1
ATOM 7357 N N . GLU B 1 373 ? 15.235 7.385 -18.760 1.00 28.43 373 GLU B N 1
ATOM 7358 C CA . GLU B 1 373 ? 16.548 7.068 -19.299 1.00 27.55 373 GLU B CA 1
ATOM 7359 C C . GLU B 1 373 ? 17.624 8.044 -18.844 1.00 26.85 373 GLU B C 1
ATOM 7360 O O . GLU B 1 373 ? 18.741 7.634 -18.537 1.00 26.29 373 GLU B O 1
ATOM 7366 N N . LYS B 1 374 ? 17.311 9.333 -18.778 1.00 27.41 374 LYS B N 1
ATOM 7367 C CA . LYS B 1 374 ? 18.348 10.258 -18.356 1.00 29.95 374 LYS B CA 1
ATOM 7368 C C . LYS B 1 374 ? 18.542 10.255 -16.840 1.00 29.60 374 LYS B C 1
ATOM 7369 O O . LYS B 1 374 ? 19.647 10.501 -16.359 1.00 29.43 374 LYS B O 1
ATOM 7375 N N . ILE B 1 375 ? 17.482 9.962 -16.089 1.00 28.10 375 ILE B N 1
ATOM 7376 C CA . ILE B 1 375 ? 17.597 9.898 -14.633 1.00 27.19 375 ILE B CA 1
ATOM 7377 C C . ILE B 1 375 ? 18.463 8.698 -14.246 1.00 25.44 375 ILE B C 1
ATOM 7378 O O . ILE B 1 375 ? 19.340 8.800 -13.387 1.00 26.44 375 ILE B O 1
ATOM 7383 N N . VAL B 1 376 ? 18.210 7.560 -14.885 1.00 24.77 376 VAL B N 1
ATOM 7384 C CA . VAL B 1 376 ? 18.965 6.348 -14.599 1.00 25.71 376 VAL B CA 1
ATOM 7385 C C . VAL B 1 376 ? 20.440 6.533 -14.934 1.00 25.67 376 VAL B C 1
ATOM 7386 O O . VAL B 1 376 ? 21.310 6.027 -14.229 1.00 24.96 376 VAL B O 1
ATOM 7390 N N . GLN B 1 377 ? 20.725 7.271 -16.003 1.00 25.11 377 GLN B N 1
ATOM 7391 C CA . GLN B 1 377 ? 22.106 7.510 -16.402 1.00 24.01 377 GLN B CA 1
ATOM 7392 C C . GLN B 1 377 ? 22.788 8.540 -15.509 1.00 24.76 377 GLN B C 1
ATOM 7393 O O . GLN B 1 377 ? 23.953 8.389 -15.143 1.00 25.11 377 GLN B O 1
ATOM 7399 N N . THR B 1 378 ? 22.043 9.578 -15.150 1.00 25.02 378 THR B N 1
ATOM 7400 C CA . THR B 1 378 ? 22.558 10.687 -14.352 1.00 25.21 378 THR B CA 1
ATOM 7401 C C . THR B 1 378 ? 22.864 10.455 -12.873 1.00 25.38 378 THR B C 1
ATOM 7402 O O . THR B 1 378 ? 23.950 10.796 -12.402 1.00 26.60 378 THR B O 1
ATOM 7406 N N . LEU B 1 379 ? 21.918 9.882 -12.139 1.00 25.60 379 LEU B N 1
ATOM 7407 C CA . LEU B 1 379 ? 22.119 9.675 -10.709 1.00 25.57 379 LEU B CA 1
ATOM 7408 C C . LEU B 1 379 ? 23.437 9.018 -10.299 1.00 24.72 379 LEU B C 1
ATOM 7409 O O . LEU B 1 379 ? 24.100 9.491 -9.375 1.00 24.63 379 LEU B O 1
ATOM 7414 N N . PRO B 1 380 ? 23.835 7.919 -10.969 1.00 24.34 380 PRO B N 1
ATOM 7415 C CA . PRO B 1 380 ? 25.094 7.256 -10.604 1.00 25.78 380 PRO B CA 1
ATOM 7416 C C . PRO B 1 380 ? 26.310 8.180 -10.612 1.00 26.66 380 PRO B C 1
ATOM 7417 O O . PRO B 1 380 ? 27.249 7.984 -9.838 1.00 28.18 380 PRO B O 1
ATOM 7421 N N . TYR B 1 381 ? 26.294 9.181 -11.486 1.00 27.21 381 TYR B N 1
ATOM 7422 C CA . TYR B 1 381 ? 27.403 10.126 -11.575 1.00 27.88 381 TYR B CA 1
ATOM 7423 C C . TYR B 1 381 ? 27.337 11.253 -10.546 1.00 29.96 381 TYR B C 1
ATOM 7424 O O . TYR B 1 381 ? 28.339 11.567 -9.903 1.00 32.16 381 TYR B O 1
ATOM 7433 N N . VAL B 1 382 ? 26.165 11.861 -10.392 1.00 29.42 382 VAL B N 1
ATOM 7434 C CA . VAL B 1 382 ? 26.008 12.966 -9.451 1.00 29.66 382 VAL B CA 1
ATOM 7435 C C . VAL B 1 382 ? 25.930 12.531 -7.986 1.00 29.97 382 VAL B C 1
ATOM 7436 O O . VAL B 1 382 ? 26.473 13.212 -7.112 1.00 29.46 382 VAL B O 1
ATOM 7440 N N . SER B 1 383 ? 25.270 11.403 -7.723 1.00 29.87 383 SER B N 1
ATOM 7441 C CA . SER B 1 383 ? 25.130 10.892 -6.358 1.00 30.65 383 SER B CA 1
ATOM 7442 C C . SER B 1 383 ? 26.254 9.916 -6.020 1.00 31.14 383 SER B C 1
ATOM 7443 O O . SER B 1 383 ? 26.511 9.632 -4.848 1.00 30.66 383 SER B O 1
ATOM 7446 N N . ASN B 1 384 ? 26.899 9.396 -7.060 1.00 30.31 384 ASN B N 1
ATOM 7447 C CA . ASN B 1 384 ? 28.015 8.464 -6.932 1.00 31.08 384 ASN B CA 1
ATOM 7448 C C . ASN B 1 384 ? 27.686 7.027 -6.546 1.00 29.96 384 ASN B C 1
ATOM 7449 O O . ASN B 1 384 ? 28.558 6.161 -6.606 1.00 31.69 384 ASN B O 1
ATOM 7454 N N . VAL B 1 385 ? 26.442 6.749 -6.177 1.00 26.86 385 VAL B N 1
ATOM 7455 C CA . VAL B 1 385 ? 26.096 5.394 -5.754 1.00 25.21 385 VAL B CA 1
ATOM 7456 C C . VAL B 1 385 ? 25.258 4.574 -6.734 1.00 23.64 385 VAL B C 1
ATOM 7457 O O . VAL B 1 385 ? 24.606 5.122 -7.626 1.00 24.25 385 VAL B O 1
ATOM 7461 N N . PRO B 1 386 ? 25.278 3.238 -6.583 1.00 22.36 386 PRO B N 1
ATOM 7462 C CA . PRO B 1 386 ? 24.515 2.338 -7.453 1.00 20.79 386 PRO B CA 1
ATOM 7463 C C . PRO B 1 386 ? 23.020 2.523 -7.222 1.00 21.66 386 PRO B C 1
ATOM 7464 O O . PRO B 1 386 ? 22.601 3.061 -6.194 1.00 20.94 386 PRO B O 1
ATOM 7468 N N . LEU B 1 387 ? 22.223 2.062 -8.176 1.00 20.76 387 LEU B N 1
ATOM 7469 C CA . LEU B 1 387 ? 20.779 2.188 -8.080 1.00 19.82 387 LEU B CA 1
ATOM 7470 C C . LEU B 1 387 ? 20.068 0.851 -7.999 1.00 19.92 387 LEU B C 1
ATOM 7471 O O . LEU B 1 387 ? 20.551 -0.169 -8.500 1.00 21.01 387 LEU B O 1
ATOM 7476 N N . SER B 1 388 ? 18.913 0.887 -7.344 1.00 19.52 388 SER B N 1
ATOM 7477 C CA . SER B 1 388 ? 18.012 -0.241 -7.219 1.00 20.48 388 SER B CA 1
ATOM 7478 C C . SER B 1 388 ? 16.891 0.245 -8.139 1.00 20.71 388 SER B C 1
ATOM 7479 O O . SER B 1 388 ? 16.182 1.195 -7.809 1.00 21.22 388 SER B O 1
ATOM 7482 N N . LEU B 1 389 ? 16.771 -0.372 -9.308 1.00 21.30 389 LEU B N 1
ATOM 7483 C CA . LEU B 1 389 ? 15.760 0.028 -10.282 1.00 22.35 389 LEU B CA 1
ATOM 7484 C C . LEU B 1 389 ? 14.405 -0.569 -9.913 1.00 22.01 389 LEU B C 1
ATOM 7485 O O . LEU B 1 389 ? 14.166 -1.767 -10.083 1.00 22.68 389 LEU B O 1
ATOM 7490 N N . ASP B 1 390 ? 13.535 0.287 -9.387 1.00 23.33 390 ASP B N 1
ATOM 7491 C CA . ASP B 1 390 ? 12.198 -0.105 -8.939 1.00 24.76 390 ASP B CA 1
ATOM 7492 C C . ASP B 1 390 ? 11.201 0.197 -10.054 1.00 25.39 390 ASP B C 1
ATOM 7493 O O . ASP B 1 390 ? 10.514 1.217 -10.020 1.00 25.18 390 ASP B O 1
ATOM 7498 N N . ILE B 1 391 ? 11.123 -0.701 -11.029 1.00 26.35 391 ILE B N 1
ATOM 7499 C CA . ILE B 1 391 ? 10.247 -0.517 -12.182 1.00 26.44 391 ILE B CA 1
ATOM 7500 C C . ILE B 1 391 ? 9.304 -1.702 -12.362 1.00 28.00 391 ILE B C 1
ATOM 7501 O O . ILE B 1 391 ? 9.713 -2.857 -12.243 1.00 26.19 391 ILE B O 1
ATOM 7506 N N . GLN B 1 392 ? 8.039 -1.413 -12.655 1.00 29.09 392 GLN B N 1
ATOM 7507 C CA . GLN B 1 392 ? 7.052 -2.471 -12.834 1.00 32.02 392 GLN B CA 1
ATOM 7508 C C . GLN B 1 392 ? 6.897 -2.937 -14.282 1.00 30.65 392 GLN B C 1
ATOM 7509 O O . GLN B 1 392 ? 6.826 -4.138 -14.546 1.00 29.81 392 GLN B O 1
ATOM 7515 N N . ASN B 1 393 ? 6.848 -1.993 -15.216 1.00 32.17 393 ASN B N 1
ATOM 7516 C CA . ASN B 1 393 ? 6.697 -2.332 -16.631 1.00 33.95 393 ASN B CA 1
ATOM 7517 C C . ASN B 1 393 ? 7.982 -2.899 -17.222 1.00 33.82 393 ASN B C 1
ATOM 7518 O O . ASN B 1 393 ? 9.016 -2.234 -17.244 1.00 32.07 393 ASN B O 1
ATOM 7523 N N . VAL B 1 394 ? 7.903 -4.136 -17.704 1.00 33.47 394 VAL B N 1
ATOM 7524 C CA . VAL B 1 394 ? 9.056 -4.821 -18.274 1.00 35.91 394 VAL B CA 1
ATOM 7525 C C . VAL B 1 394 ? 9.768 -4.064 -19.394 1.00 35.84 394 VAL B C 1
ATOM 7526 O O . VAL B 1 394 ? 10.997 -4.079 -19.458 1.00 34.54 394 VAL B O 1
ATOM 7530 N N . ASP B 1 395 ? 9.029 -3.401 -20.279 1.00 36.25 395 ASP B N 1
ATOM 7531 C CA . ASP B 1 395 ? 9.715 -2.688 -21.347 1.00 37.20 395 ASP B CA 1
ATOM 7532 C C . ASP B 1 395 ? 10.379 -1.413 -20.841 1.00 34.98 395 ASP B C 1
ATOM 7533 O O . ASP B 1 395 ? 11.325 -0.924 -21.452 1.00 35.13 395 ASP B O 1
ATOM 7538 N N . LEU B 1 396 ? 9.900 -0.875 -19.723 1.00 32.12 396 LEU B N 1
ATOM 7539 C CA . LEU B 1 396 ? 10.515 0.329 -19.170 1.00 31.17 396 LEU B CA 1
ATOM 7540 C C . LEU B 1 396 ? 11.788 -0.137 -18.466 1.00 29.37 396 LEU B C 1
ATOM 7541 O O . LEU B 1 396 ? 12.793 0.574 -18.430 1.00 27.12 396 LEU B O 1
ATOM 7546 N N . THR B 1 397 ? 11.721 -1.342 -17.906 1.00 28.24 397 THR B N 1
ATOM 7547 C CA . THR B 1 397 ? 12.851 -1.941 -17.208 1.00 27.91 397 THR B CA 1
ATOM 7548 C C . THR B 1 397 ? 13.993 -2.196 -18.186 1.00 28.07 397 THR B C 1
ATOM 7549 O O . THR B 1 397 ? 15.164 -2.025 -17.848 1.00 24.88 397 THR B O 1
ATOM 7553 N N . GLU B 1 398 ? 13.658 -2.608 -19.404 1.00 27.98 398 GLU B N 1
ATOM 7554 C CA . GLU B 1 398 ? 14.696 -2.865 -20.394 1.00 28.55 398 GLU B CA 1
ATOM 7555 C C . GLU B 1 398 ? 15.408 -1.565 -20.753 1.00 27.81 398 GLU B C 1
ATOM 7556 O O . GLU B 1 398 ? 16.633 -1.540 -20.899 1.00 26.31 398 GLU B O 1
ATOM 7562 N N . ARG B 1 399 ? 14.647 -0.483 -20.883 1.00 27.12 399 ARG B N 1
ATOM 7563 C CA . ARG B 1 399 ? 15.236 0.810 -21.215 1.00 28.49 399 ARG B CA 1
ATOM 7564 C C . ARG B 1 399 ? 16.158 1.291 -20.108 1.00 27.85 399 ARG B C 1
ATOM 7565 O O . ARG B 1 399 ? 17.210 1.872 -20.375 1.00 28.00 399 ARG B O 1
ATOM 7573 N N . ALA B 1 400 ? 15.757 1.056 -18.863 1.00 26.23 400 ALA B N 1
ATOM 7574 C CA . ALA B 1 400 ? 16.567 1.477 -17.728 1.00 26.09 400 ALA B CA 1
ATOM 7575 C C . ALA B 1 400 ? 17.831 0.628 -17.630 1.00 23.83 400 ALA B C 1
ATOM 7576 O O . ALA B 1 400 ? 18.922 1.158 -17.432 1.00 26.20 400 ALA B O 1
ATOM 7578 N N . LEU B 1 401 ? 17.685 -0.684 -17.779 1.00 24.58 401 LEU B N 1
ATOM 7579 C CA . LEU B 1 401 ? 18.826 -1.596 -17.703 1.00 26.09 401 LEU B CA 1
ATOM 7580 C C . LEU B 1 401 ? 19.879 -1.395 -18.792 1.00 28.20 401 LEU B C 1
ATOM 7581 O O . LEU B 1 401 ? 21.082 -1.503 -18.529 1.00 24.64 401 LEU B O 1
ATOM 7586 N N . ARG B 1 402 ? 19.444 -1.117 -20.017 1.00 27.16 402 ARG B N 1
ATOM 7587 C CA . ARG B 1 402 ? 20.412 -0.934 -21.088 1.00 27.63 402 ARG B CA 1
ATOM 7588 C C . ARG B 1 402 ? 21.202 0.354 -20.912 1.00 27.77 402 ARG B C 1
ATOM 7589 O O . ARG B 1 402 ? 22.376 0.421 -21.273 1.00 28.51 402 ARG B O 1
ATOM 7597 N N . ALA B 1 403 ? 20.571 1.369 -20.331 1.00 25.42 403 ALA B N 1
ATOM 7598 C CA . ALA B 1 403 ? 21.232 2.654 -20.132 1.00 25.47 403 ALA B CA 1
ATOM 7599 C C . ALA B 1 403 ? 21.847 2.863 -18.745 1.00 24.59 403 ALA B C 1
ATOM 7600 O O . ALA B 1 403 ? 22.310 3.963 -18.440 1.00 25.08 403 ALA B O 1
ATOM 7602 N N . TYR B 1 404 ? 21.862 1.831 -17.906 1.00 23.70 404 TYR B N 1
ATOM 7603 C CA . TYR B 1 404 ? 22.423 1.989 -16.560 1.00 22.26 404 TYR B CA 1
ATOM 7604 C C . TYR B 1 404 ? 23.943 1.837 -16.511 1.00 20.81 404 TYR B C 1
ATOM 7605 O O . TYR B 1 404 ? 24.491 0.812 -16.921 1.00 21.85 404 TYR B O 1
ATOM 7614 N N . PRO B 1 405 ? 24.642 2.856 -15.988 1.00 20.53 405 PRO B N 1
ATOM 7615 C CA . PRO B 1 405 ? 26.106 2.833 -15.889 1.00 21.61 405 PRO B CA 1
ATOM 7616 C C . PRO B 1 405 ? 26.654 2.004 -14.724 1.00 22.45 405 PRO B C 1
ATOM 7617 O O . PRO B 1 405 ? 27.034 2.545 -13.689 1.00 24.22 405 PRO B O 1
ATOM 7621 N N . GLY B 1 406 ? 26.701 0.688 -14.909 1.00 22.21 406 GLY B N 1
ATOM 7622 C CA . GLY B 1 406 ? 27.205 -0.195 -13.871 1.00 22.82 406 GLY B CA 1
ATOM 7623 C C . GLY B 1 406 ? 26.369 -1.454 -13.745 1.00 22.68 406 GLY B C 1
ATOM 7624 O O . GLY B 1 406 ? 25.628 -1.807 -14.667 1.00 22.76 406 GLY B O 1
ATOM 7625 N N . ARG B 1 407 ? 26.500 -2.143 -12.613 1.00 20.24 407 ARG B N 1
ATOM 7626 C CA . ARG B 1 407 ? 25.732 -3.355 -12.350 1.00 21.37 407 ARG B CA 1
ATOM 7627 C C . ARG B 1 407 ? 24.661 -2.955 -11.341 1.00 22.34 407 ARG B C 1
ATOM 7628 O O . ARG B 1 407 ? 24.967 -2.618 -10.198 1.00 23.24 407 ARG B O 1
ATOM 7636 N N . SER B 1 408 ? 23.401 -2.989 -11.759 1.00 22.82 408 SER B N 1
ATOM 7637 C CA . SER B 1 408 ? 22.314 -2.583 -10.879 1.00 22.09 408 SER B CA 1
ATOM 7638 C C . SER B 1 408 ? 21.626 -3.720 -10.144 1.00 20.57 408 SER B C 1
ATOM 7639 O O . SER B 1 408 ? 21.935 -4.895 -10.335 1.00 20.65 408 SER B O 1
ATOM 7642 N N . LEU B 1 409 ? 20.694 -3.331 -9.279 1.00 22.05 409 LEU B N 1
ATOM 7643 C CA . LEU B 1 409 ? 19.864 -4.262 -8.535 1.00 21.15 409 LEU B CA 1
ATOM 7644 C C . LEU B 1 409 ? 18.459 -4.017 -9.092 1.00 23.32 409 LEU B C 1
ATOM 7645 O O . LEU B 1 409 ? 18.016 -2.869 -9.165 1.00 23.53 409 LEU B O 1
ATOM 7650 N N . PHE B 1 410 ? 17.777 -5.075 -9.516 1.00 24.34 410 PHE B N 1
ATOM 7651 C CA . PHE B 1 410 ? 16.425 -4.913 -10.050 1.00 27.74 410 PHE B CA 1
ATOM 7652 C C . PHE B 1 410 ? 15.418 -5.242 -8.955 1.00 27.96 410 PHE B C 1
ATOM 7653 O O . PHE B 1 410 ? 15.359 -6.371 -8.464 1.00 27.95 410 PHE B O 1
ATOM 7661 N N . ASN B 1 411 ? 14.617 -4.249 -8.590 1.00 28.46 411 ASN B N 1
ATOM 7662 C CA . ASN B 1 411 ? 13.649 -4.404 -7.517 1.00 32.16 411 ASN B CA 1
ATOM 7663 C C . ASN B 1 411 ? 12.401 -5.230 -7.828 1.00 36.44 411 ASN B C 1
ATOM 7664 O O . ASN B 1 411 ? 11.638 -4.932 -8.746 1.00 35.52 411 ASN B O 1
ATOM 7669 N N . SER B 1 412 ? 12.224 -6.274 -7.023 1.00 39.53 412 SER B N 1
ATOM 7670 C CA . SER B 1 412 ? 11.104 -7.201 -7.087 1.00 39.62 412 SER B CA 1
ATOM 7671 C C . SER B 1 412 ? 10.780 -7.967 -8.367 1.00 40.46 412 SER B C 1
ATOM 7672 O O . SER B 1 412 ? 10.614 -7.414 -9.458 1.00 40.46 412 SER B O 1
ATOM 7675 N N . ALA B 1 413 ? 10.682 -9.274 -8.169 1.00 40.02 413 ALA B N 1
ATOM 7676 C CA . ALA B 1 413 ? 10.328 -10.257 -9.174 1.00 38.84 413 ALA B CA 1
ATOM 7677 C C . ALA B 1 413 ? 9.696 -11.313 -8.279 1.00 38.40 413 ALA B C 1
ATOM 7678 O O . ALA B 1 413 ? 10.393 -11.956 -7.494 1.00 38.18 413 ALA B O 1
ATOM 7680 N N . LYS B 1 414 ? 8.378 -11.459 -8.356 1.00 37.27 414 LYS B N 1
ATOM 7681 C CA . LYS B 1 414 ? 7.683 -12.436 -7.529 1.00 37.15 414 LYS B CA 1
ATOM 7682 C C . LYS B 1 414 ? 8.024 -13.857 -7.955 1.00 37.30 414 LYS B C 1
ATOM 7683 O O . LYS B 1 414 ? 8.610 -14.072 -9.015 1.00 35.91 414 LYS B O 1
ATOM 7689 N N . VAL B 1 415 ? 7.669 -14.827 -7.120 1.00 37.17 415 VAL B N 1
ATOM 7690 C CA . VAL B 1 415 ? 7.954 -16.219 -7.433 1.00 38.79 415 VAL B CA 1
ATOM 7691 C C . VAL B 1 415 ? 6.909 -16.767 -8.395 1.00 40.38 415 VAL B C 1
ATOM 7692 O O . VAL B 1 415 ? 5.942 -17.418 -7.994 1.00 39.15 415 VAL B O 1
ATOM 7696 N N . ASP B 1 416 ? 7.120 -16.469 -9.671 1.00 41.61 416 ASP B N 1
ATOM 7697 C CA . ASP B 1 416 ? 6.248 -16.905 -10.750 1.00 43.23 416 ASP B CA 1
ATOM 7698 C C . ASP B 1 416 ? 7.148 -17.343 -11.897 1.00 43.80 416 ASP B C 1
ATOM 7699 O O . ASP B 1 416 ? 7.931 -16.550 -12.420 1.00 42.28 416 ASP B O 1
ATOM 7704 N N . GLU B 1 417 ? 7.034 -18.616 -12.265 1.00 44.78 417 GLU B N 1
ATOM 7705 C CA . GLU B 1 417 ? 7.828 -19.208 -13.335 1.00 46.14 417 GLU B CA 1
ATOM 7706 C C . GLU B 1 417 ? 8.004 -18.275 -14.530 1.00 45.70 417 GLU B C 1
ATOM 7707 O O . GLU B 1 417 ? 9.126 -17.989 -14.951 1.00 45.98 417 GLU B O 1
ATOM 7713 N N . GLU B 1 418 ? 6.889 -17.800 -15.071 1.00 44.92 418 GLU B N 1
ATOM 7714 C CA . GLU B 1 418 ? 6.913 -16.918 -16.229 1.00 44.20 418 GLU B CA 1
ATOM 7715 C C . GLU B 1 418 ? 7.520 -15.543 -15.954 1.00 43.24 418 GLU B C 1
ATOM 7716 O O . GLU B 1 418 ? 8.291 -15.028 -16.765 1.00 42.59 418 GLU B O 1
ATOM 7722 N N . GLU B 1 419 ? 7.181 -14.951 -14.813 1.00 41.75 419 GLU B N 1
ATOM 7723 C CA . GLU B 1 419 ? 7.704 -13.634 -14.466 1.00 40.76 419 GLU B CA 1
ATOM 7724 C C . GLU B 1 419 ? 9.207 -13.664 -14.186 1.00 39.87 419 GLU B C 1
ATOM 7725 O O . GLU B 1 419 ? 9.931 -12.736 -14.551 1.00 38.28 419 GLU B O 1
ATOM 7731 N N . LEU B 1 420 ? 9.672 -14.724 -13.532 1.00 40.17 420 LEU B N 1
ATOM 7732 C CA . LEU B 1 420 ? 11.091 -14.848 -13.220 1.00 40.43 420 LEU B CA 1
ATOM 7733 C C . LEU B 1 420 ? 11.931 -15.009 -14.481 1.00 41.23 420 LEU B C 1
ATOM 7734 O O . LEU B 1 420 ? 12.927 -14.311 -14.662 1.00 41.04 420 LEU B O 1
ATOM 7739 N N . GLU B 1 421 ? 11.525 -15.924 -15.355 1.00 42.13 421 GLU B N 1
ATOM 7740 C CA . GLU B 1 421 ? 12.252 -16.164 -16.597 1.00 42.24 421 GLU B CA 1
ATOM 7741 C C . GLU B 1 421 ? 12.393 -14.875 -17.405 1.00 41.18 421 GLU B C 1
ATOM 7742 O O . GLU B 1 421 ? 13.454 -14.585 -17.958 1.00 40.31 421 GLU B O 1
ATOM 7748 N N . MET B 1 422 ? 11.314 -14.104 -17.463 1.00 39.44 422 MET B N 1
ATOM 7749 C CA . MET B 1 422 ? 11.299 -12.847 -18.198 1.00 38.23 422 MET B CA 1
ATOM 7750 C C . MET B 1 422 ? 12.288 -11.838 -17.618 1.00 36.70 422 MET B C 1
ATOM 7751 O O . MET B 1 422 ? 13.087 -11.247 -18.344 1.00 35.56 422 MET B O 1
ATOM 7756 N N . LYS B 1 423 ? 12.235 -11.645 -16.306 1.00 34.26 423 LYS B N 1
ATOM 7757 C CA . LYS B 1 423 ? 13.127 -10.696 -15.655 1.00 32.70 423 LYS B CA 1
ATOM 7758 C C . LYS B 1 423 ? 14.558 -11.220 -15.560 1.00 31.61 423 LYS B C 1
ATOM 7759 O O . LYS B 1 423 ? 15.509 -10.439 -15.584 1.00 32.21 423 LYS B O 1
ATOM 7765 N N . ILE B 1 424 ? 14.710 -12.536 -15.467 1.00 31.23 424 ILE B N 1
ATOM 7766 C CA . ILE B 1 424 ? 16.035 -13.143 -15.401 1.00 32.02 424 ILE B CA 1
ATOM 7767 C C . ILE B 1 424 ? 16.729 -12.992 -16.753 1.00 32.89 424 ILE B C 1
ATOM 7768 O O . ILE B 1 424 ? 17.910 -12.647 -16.822 1.00 30.68 424 ILE B O 1
ATOM 7773 N N . ASN B 1 425 ? 15.993 -13.247 -17.831 1.00 32.74 425 ASN B N 1
ATOM 7774 C CA . ASN B 1 425 ? 16.571 -13.124 -19.161 1.00 32.49 425 ASN B CA 1
ATOM 7775 C C . ASN B 1 425 ? 16.999 -11.692 -19.448 1.00 31.19 425 ASN B C 1
ATOM 7776 O O . ASN B 1 425 ? 17.999 -11.469 -20.130 1.00 33.04 425 ASN B O 1
ATOM 7781 N N . LEU B 1 426 ? 16.248 -10.722 -18.933 1.00 29.75 426 LEU B N 1
ATOM 7782 C CA . LEU B 1 426 ? 16.600 -9.322 -19.131 1.00 29.35 426 LEU B CA 1
ATOM 7783 C C . LEU B 1 426 ? 17.940 -9.036 -18.456 1.00 28.44 426 LEU B C 1
ATOM 7784 O O . LEU B 1 426 ? 18.818 -8.401 -19.035 1.00 29.07 426 LEU B O 1
ATOM 7789 N N . LEU B 1 427 ? 18.085 -9.505 -17.223 1.00 27.76 427 LEU B N 1
ATOM 7790 C CA . LEU B 1 427 ? 19.316 -9.286 -16.475 1.00 27.44 427 LEU B CA 1
ATOM 7791 C C . LEU B 1 427 ? 20.489 -10.042 -17.088 1.00 28.40 427 LEU B C 1
ATOM 7792 O O . LEU B 1 427 ? 21.628 -9.584 -17.033 1.00 28.34 427 LEU B O 1
ATOM 7797 N N . LYS B 1 428 ? 20.215 -11.202 -17.673 1.00 28.41 428 LYS B N 1
ATOM 7798 C CA . LYS B 1 428 ? 21.276 -11.974 -18.300 1.00 30.18 428 LYS B CA 1
ATOM 7799 C C . LYS B 1 428 ? 21.842 -11.223 -19.505 1.00 30.83 428 LYS B C 1
ATOM 7800 O O . LYS B 1 428 ? 23.035 -11.310 -19.801 1.00 29.00 428 LYS B O 1
ATOM 7806 N N . LYS B 1 429 ? 20.984 -10.482 -20.199 1.00 31.14 429 LYS B N 1
ATOM 7807 C CA . LYS B 1 429 ? 21.423 -9.732 -21.369 1.00 32.02 429 LYS B CA 1
ATOM 7808 C C . LYS B 1 429 ? 22.074 -8.394 -21.032 1.00 30.94 429 LYS B C 1
ATOM 7809 O O . LYS B 1 429 ? 23.087 -8.022 -21.623 1.00 31.70 429 LYS B O 1
ATOM 7815 N N . TYR B 1 430 ? 21.496 -7.671 -20.080 1.00 29.16 430 TYR B N 1
ATOM 7816 C CA . TYR B 1 430 ? 22.021 -6.358 -19.723 1.00 27.56 430 TYR B CA 1
ATOM 7817 C C . TYR B 1 430 ? 22.846 -6.306 -18.448 1.00 26.74 430 TYR B C 1
ATOM 7818 O O . TYR B 1 430 ? 23.459 -5.282 -18.152 1.00 26.58 430 TYR B O 1
ATOM 7827 N N . GLY B 1 431 ? 22.855 -7.404 -17.701 1.00 25.46 431 GLY B N 1
ATOM 7828 C CA . GLY B 1 431 ? 23.604 -7.447 -16.459 1.00 25.44 431 GLY B CA 1
ATOM 7829 C C . GLY B 1 431 ? 22.776 -6.936 -15.295 1.00 25.19 431 GLY B C 1
ATOM 7830 O O . GLY B 1 431 ? 21.782 -6.230 -15.485 1.00 25.25 431 GLY B O 1
ATOM 7831 N N . GLY B 1 432 ? 23.179 -7.301 -14.084 1.00 23.78 432 GLY B N 1
ATOM 7832 C CA . GLY B 1 432 ? 22.470 -6.853 -12.903 1.00 22.26 432 GLY B CA 1
ATOM 7833 C C . GLY B 1 432 ? 22.095 -7.971 -11.951 1.00 23.58 432 GLY B C 1
ATOM 7834 O O . GLY B 1 432 ? 22.238 -9.154 -12.265 1.00 23.17 432 GLY B O 1
ATOM 7835 N N . THR B 1 433 ? 21.623 -7.582 -10.772 1.00 23.83 433 THR B N 1
ATOM 7836 C CA . THR B 1 433 ? 21.200 -8.532 -9.754 1.00 23.57 433 THR B CA 1
ATOM 7837 C C . THR B 1 433 ? 19.698 -8.365 -9.575 1.00 23.91 433 THR B C 1
ATOM 7838 O O . THR B 1 433 ? 19.128 -7.363 -10.012 1.00 25.25 433 THR B O 1
ATOM 7842 N N . LEU B 1 434 ? 19.064 -9.330 -8.920 1.00 22.56 434 LEU B N 1
ATOM 7843 C CA . LEU B 1 434 ? 17.618 -9.294 -8.751 1.00 23.25 434 LEU B CA 1
ATOM 7844 C C . LEU B 1 434 ? 17.094 -9.526 -7.343 1.00 23.75 434 LEU B C 1
ATOM 7845 O O . LEU B 1 434 ? 17.559 -10.417 -6.638 1.00 23.16 434 LEU B O 1
ATOM 7850 N N . ILE B 1 435 ? 16.118 -8.717 -6.943 1.00 24.36 435 ILE B N 1
ATOM 7851 C CA . ILE B 1 435 ? 15.477 -8.898 -5.650 1.00 25.99 435 ILE B CA 1
ATOM 7852 C C . ILE B 1 435 ? 14.306 -9.832 -5.949 1.00 26.97 435 ILE B C 1
ATOM 7853 O O . ILE B 1 435 ? 13.475 -9.529 -6.810 1.00 28.12 435 ILE B O 1
ATOM 7858 N N . VAL B 1 436 ? 14.248 -10.970 -5.267 1.00 27.86 436 VAL B N 1
ATOM 7859 C CA . VAL B 1 436 ? 13.152 -11.906 -5.472 1.00 29.04 436 VAL B CA 1
ATOM 7860 C C . VAL B 1 436 ? 12.230 -11.853 -4.259 1.00 31.70 436 VAL B C 1
ATOM 7861 O O . VAL B 1 436 ? 12.634 -12.189 -3.141 1.00 30.13 436 VAL B O 1
ATOM 7865 N N . LEU B 1 437 ? 10.997 -11.412 -4.490 1.00 31.85 437 LEU B N 1
ATOM 7866 C CA . LEU B 1 437 ? 9.998 -11.292 -3.436 1.00 34.33 437 LEU B CA 1
ATOM 7867 C C . LEU B 1 437 ? 9.275 -12.622 -3.233 1.00 35.34 437 LEU B C 1
ATOM 7868 O O . LEU B 1 437 ? 8.715 -13.182 -4.174 1.00 34.42 437 LEU B O 1
ATOM 7873 N N . LEU B 1 438 ? 9.302 -13.125 -2.003 1.00 36.41 438 LEU B N 1
ATOM 7874 C CA . LEU B 1 438 ? 8.656 -14.393 -1.679 1.00 37.82 438 LEU B CA 1
ATOM 7875 C C . LEU B 1 438 ? 7.144 -14.213 -1.635 1.00 39.46 438 LEU B C 1
ATOM 7876 O O . LEU B 1 438 ? 6.534 -14.148 -0.565 1.00 38.30 438 LEU B O 1
ATOM 7881 N N . MET B 1 439 ? 6.550 -14.141 -2.820 1.00 40.89 439 MET B N 1
ATOM 7882 C CA . MET B 1 439 ? 5.115 -13.947 -2.963 1.00 42.73 439 MET B CA 1
ATOM 7883 C C . MET B 1 439 ? 4.706 -14.415 -4.359 1.00 42.40 439 MET B C 1
ATOM 7884 O O . MET B 1 439 ? 5.552 -14.539 -5.247 1.00 41.41 439 MET B O 1
ATOM 7889 N N . GLY B 1 440 ? 3.416 -14.678 -4.549 1.00 42.20 440 GLY B N 1
ATOM 7890 C CA . GLY B 1 440 ? 2.938 -15.129 -5.844 1.00 41.55 440 GLY B CA 1
ATOM 7891 C C . GLY B 1 440 ? 1.520 -14.676 -6.135 1.00 42.09 440 GLY B C 1
ATOM 7892 O O . GLY B 1 440 ? 0.659 -15.541 -6.407 1.00 42.31 440 GLY B O 1
ATOM 7893 N N . SER B 1 446 ? 2.797 -16.676 6.617 1.00 43.03 446 SER B N 1
ATOM 7894 C CA . SER B 1 446 ? 3.483 -17.503 7.651 1.00 43.52 446 SER B CA 1
ATOM 7895 C C . SER B 1 446 ? 4.893 -17.868 7.206 1.00 43.84 446 SER B C 1
ATOM 7896 O O . SER B 1 446 ? 5.237 -17.741 6.030 1.00 44.21 446 SER B O 1
ATOM 7899 N N . PHE B 1 447 ? 5.702 -18.328 8.154 1.00 43.70 447 PHE B N 1
ATOM 7900 C CA . PHE B 1 447 ? 7.072 -18.728 7.865 1.00 43.82 447 PHE B CA 1
ATOM 7901 C C . PHE B 1 447 ? 7.075 -19.889 6.877 1.00 44.23 447 PHE B C 1
ATOM 7902 O O . PHE B 1 447 ? 7.782 -19.858 5.870 1.00 43.17 447 PHE B O 1
ATOM 7910 N N . GLU B 1 448 ? 6.278 -20.910 7.176 1.00 44.75 448 GLU B N 1
ATOM 7911 C CA . GLU B 1 448 ? 6.181 -22.086 6.319 1.00 45.87 448 GLU B CA 1
ATOM 7912 C C . GLU B 1 448 ? 5.874 -21.727 4.870 1.00 44.39 448 GLU B C 1
ATOM 7913 O O . GLU B 1 448 ? 6.507 -22.247 3.953 1.00 44.56 448 GLU B O 1
ATOM 7919 N N . GLU B 1 449 ? 4.905 -20.840 4.666 1.00 44.02 449 GLU B N 1
ATOM 7920 C CA . GLU B 1 449 ? 4.529 -20.425 3.318 1.00 44.45 449 GLU B CA 1
ATOM 7921 C C . GLU B 1 449 ? 5.698 -19.740 2.622 1.00 43.89 449 GLU B C 1
ATOM 7922 O O . GLU B 1 449 ? 6.051 -20.088 1.494 1.00 43.70 449 GLU B O 1
ATOM 7928 N N . ARG B 1 450 ? 6.300 -18.765 3.297 1.00 42.22 450 ARG B N 1
ATOM 7929 C CA . ARG B 1 450 ? 7.433 -18.053 2.727 1.00 41.49 450 ARG B CA 1
ATOM 7930 C C . ARG B 1 450 ? 8.554 -19.034 2.410 1.00 41.22 450 ARG B C 1
ATOM 7931 O O . ARG B 1 450 ? 9.266 -18.876 1.419 1.00 41.01 450 ARG B O 1
ATOM 7939 N N . LYS B 1 451 ? 8.702 -20.053 3.251 1.00 41.48 451 LYS B N 1
ATOM 7940 C CA . LYS B 1 451 ? 9.733 -21.061 3.041 1.00 41.87 451 LYS B CA 1
ATOM 7941 C C . LYS B 1 451 ? 9.442 -21.828 1.753 1.00 42.20 451 LYS B C 1
ATOM 7942 O O . LYS B 1 451 ? 10.352 -22.142 0.984 1.00 41.91 451 LYS B O 1
ATOM 7948 N N . GLU B 1 452 ? 8.167 -22.130 1.524 1.00 42.18 452 GLU B N 1
ATOM 7949 C CA . GLU B 1 452 ? 7.767 -22.849 0.322 1.00 43.00 452 GLU B CA 1
ATOM 7950 C C . GLU B 1 452 ? 8.112 -22.010 -0.902 1.00 42.57 452 GLU B C 1
ATOM 7951 O O . GLU B 1 452 ? 8.700 -22.510 -1.860 1.00 42.54 452 GLU B O 1
ATOM 7957 N N . TYR B 1 453 ? 7.749 -20.731 -0.863 1.00 42.29 453 TYR B N 1
ATOM 7958 C CA . TYR B 1 453 ? 8.044 -19.828 -1.968 1.00 43.06 453 TYR B CA 1
ATOM 7959 C C . TYR B 1 453 ? 9.551 -19.720 -2.183 1.00 42.25 453 TYR B C 1
ATOM 7960 O O . TYR B 1 453 ? 10.014 -19.517 -3.307 1.00 42.81 453 TYR B O 1
ATOM 7969 N N . PHE B 1 454 ? 10.311 -19.854 -1.099 1.00 40.96 454 PHE B N 1
ATOM 7970 C CA . PHE B 1 454 ? 11.765 -19.779 -1.165 1.00 40.74 454 PHE B CA 1
ATOM 7971 C C . PHE B 1 454 ? 12.345 -20.972 -1.917 1.00 41.47 454 PHE B C 1
ATOM 7972 O O . PHE B 1 454 ? 13.160 -20.806 -2.823 1.00 40.64 454 PHE B O 1
ATOM 7980 N N . GLU B 1 455 ? 11.931 -22.177 -1.533 1.00 41.83 455 GLU B N 1
ATOM 7981 C CA . GLU B 1 455 ? 12.422 -23.381 -2.191 1.00 43.10 455 GLU B CA 1
ATOM 7982 C C . GLU B 1 455 ? 11.976 -23.416 -3.645 1.00 42.96 455 GLU B C 1
ATOM 7983 O O . GLU B 1 455 ? 12.690 -23.927 -4.506 1.00 44.25 455 GLU B O 1
ATOM 7989 N N . LYS B 1 456 ? 10.793 -22.872 -3.914 1.00 42.28 456 LYS B N 1
ATOM 7990 C CA . LYS B 1 456 ? 10.270 -22.837 -5.274 1.00 43.15 456 LYS B CA 1
ATOM 7991 C C . LYS B 1 456 ? 11.152 -21.922 -6.113 1.00 42.48 456 LYS B C 1
ATOM 7992 O O . LYS B 1 456 ? 11.620 -22.303 -7.186 1.00 42.03 456 LYS B O 1
ATOM 7998 N N . ALA B 1 457 ? 11.377 -20.712 -5.608 1.00 41.63 457 ALA B N 1
ATOM 7999 C CA . ALA B 1 457 ? 12.206 -19.731 -6.294 1.00 41.18 457 ALA B CA 1
ATOM 8000 C C . ALA B 1 457 ? 13.616 -20.270 -6.509 1.00 40.75 457 ALA B C 1
ATOM 8001 O O . ALA B 1 457 ? 14.212 -20.069 -7.564 1.00 40.95 457 ALA B O 1
ATOM 8003 N N . LEU B 1 458 ? 14.147 -20.960 -5.506 1.00 40.83 458 LEU B N 1
ATOM 8004 C CA . LEU B 1 458 ? 15.490 -21.511 -5.605 1.00 41.47 458 LEU B CA 1
ATOM 8005 C C . LEU B 1 458 ? 15.566 -22.555 -6.716 1.00 41.88 458 LEU B C 1
ATOM 8006 O O . LEU B 1 458 ? 16.561 -22.636 -7.438 1.00 40.77 458 LEU B O 1
ATOM 8011 N N . LYS B 1 459 ? 14.506 -23.348 -6.847 1.00 42.01 459 LYS B N 1
ATOM 8012 C CA . LYS B 1 459 ? 14.437 -24.388 -7.868 1.00 42.90 459 LYS B CA 1
ATOM 8013 C C . LYS B 1 459 ? 14.505 -23.757 -9.256 1.00 42.08 459 LYS B C 1
ATOM 8014 O O . LYS B 1 459 ? 15.275 -24.190 -10.116 1.00 42.09 459 LYS B O 1
ATOM 8020 N N . ILE B 1 460 ? 13.689 -22.728 -9.460 1.00 41.10 460 ILE B N 1
ATOM 8021 C CA . ILE B 1 460 ? 13.629 -22.009 -10.729 1.00 40.37 460 ILE B CA 1
ATOM 8022 C C . ILE B 1 460 ? 14.954 -21.316 -11.042 1.00 40.42 460 ILE B C 1
ATOM 8023 O O . ILE B 1 460 ? 15.448 -21.380 -12.169 1.00 39.59 460 ILE B O 1
ATOM 8028 N N . LEU B 1 461 ? 15.519 -20.651 -10.038 1.00 40.69 461 LEU B N 1
ATOM 8029 C CA . LEU B 1 461 ? 16.783 -19.936 -10.196 1.00 40.85 461 LEU B CA 1
ATOM 8030 C C . LEU B 1 461 ? 17.918 -20.860 -10.620 1.00 41.83 461 LEU B C 1
ATOM 8031 O O . LEU B 1 461 ? 18.715 -20.516 -11.493 1.00 40.71 461 LEU B O 1
ATOM 8036 N N . GLU B 1 462 ? 17.995 -22.029 -9.993 1.00 43.55 462 GLU B N 1
ATOM 8037 C CA . GLU B 1 462 ? 19.037 -22.991 -10.322 1.00 45.99 462 GLU B CA 1
ATOM 8038 C C . GLU B 1 462 ? 18.813 -23.518 -11.735 1.00 46.28 462 GLU B C 1
ATOM 8039 O O . GLU B 1 462 ? 19.764 -23.746 -12.482 1.00 46.80 462 GLU B O 1
ATOM 8045 N N . ARG B 1 463 ? 17.547 -23.698 -12.096 1.00 47.10 463 ARG B N 1
ATOM 8046 C CA . ARG B 1 463 ? 17.186 -24.188 -13.422 1.00 47.81 463 ARG B CA 1
ATOM 8047 C C . ARG B 1 463 ? 17.714 -23.222 -14.482 1.00 47.67 463 ARG B C 1
ATOM 8048 O O . ARG B 1 463 ? 17.984 -23.614 -15.618 1.00 47.93 463 ARG B O 1
ATOM 8056 N N . HIS B 1 464 ? 17.860 -21.956 -14.100 1.00 47.23 464 HIS B N 1
ATOM 8057 C CA . HIS B 1 464 ? 18.355 -20.925 -15.007 1.00 46.62 464 HIS B CA 1
ATOM 8058 C C . HIS B 1 464 ? 19.749 -20.450 -14.614 1.00 45.83 464 HIS B C 1
ATOM 8059 O O . HIS B 1 464 ? 20.231 -19.441 -15.126 1.00 45.21 464 HIS B O 1
ATOM 8066 N N . ASP B 1 465 ? 20.392 -21.183 -13.708 1.00 46.17 465 ASP B N 1
ATOM 8067 C CA . ASP B 1 465 ? 21.732 -20.838 -13.238 1.00 45.97 465 ASP B CA 1
ATOM 8068 C C . ASP B 1 465 ? 21.814 -19.341 -12.934 1.00 44.06 465 ASP B C 1
ATOM 8069 O O . ASP B 1 465 ? 22.591 -18.611 -13.551 1.00 43.05 465 ASP B O 1
ATOM 8074 N N . PHE B 1 466 ? 21.015 -18.895 -11.970 1.00 41.48 466 PHE B N 1
ATOM 8075 C CA . PHE B 1 466 ? 20.970 -17.484 -11.597 1.00 39.04 466 PHE B CA 1
ATOM 8076 C C . PHE B 1 466 ? 20.934 -17.328 -10.074 1.00 39.28 466 PHE B C 1
ATOM 8077 O O . PHE B 1 466 ? 20.724 -16.232 -9.555 1.00 38.35 466 PHE B O 1
ATOM 8085 N N . SER B 1 467 ? 21.152 -18.436 -9.371 1.00 39.02 467 SER B N 1
ATOM 8086 C CA . SER B 1 467 ? 21.131 -18.469 -7.908 1.00 39.73 467 SER B CA 1
ATOM 8087 C C . SER B 1 467 ? 22.091 -17.506 -7.210 1.00 38.14 467 SER B C 1
ATOM 8088 O O . SER B 1 467 ? 21.816 -17.053 -6.101 1.00 38.93 467 SER B O 1
ATOM 8091 N N . ASP B 1 468 ? 23.212 -17.197 -7.851 1.00 37.05 468 ASP B N 1
ATOM 8092 C CA . ASP B 1 468 ? 24.207 -16.312 -7.250 1.00 36.44 468 ASP B CA 1
ATOM 8093 C C . ASP B 1 468 ? 24.023 -14.827 -7.545 1.00 33.48 468 ASP B C 1
ATOM 8094 O O . ASP B 1 468 ? 24.875 -14.008 -7.197 1.00 32.04 468 ASP B O 1
ATOM 8099 N N . ARG B 1 469 ? 22.908 -14.477 -8.174 1.00 31.13 469 ARG B N 1
ATOM 8100 C CA . ARG B 1 469 ? 22.639 -13.086 -8.517 1.00 28.82 469 ARG B CA 1
ATOM 8101 C C . ARG B 1 469 ? 21.328 -12.588 -7.924 1.00 28.42 469 ARG B C 1
ATOM 8102 O O . ARG B 1 469 ? 20.693 -11.686 -8.475 1.00 27.30 469 ARG B O 1
ATOM 8110 N N . VAL B 1 470 ? 20.923 -13.162 -6.796 1.00 28.09 470 VAL B N 1
ATOM 8111 C CA . VAL B 1 470 ? 19.676 -12.738 -6.181 1.00 28.68 470 VAL B CA 1
ATOM 8112 C C . VAL B 1 470 ? 19.751 -12.427 -4.698 1.00 28.88 470 VAL B C 1
ATOM 8113 O O . VAL B 1 470 ? 20.616 -12.920 -3.977 1.00 29.95 470 VAL B O 1
ATOM 8117 N N . ILE B 1 471 ? 18.831 -11.576 -4.268 1.00 29.29 471 ILE B N 1
ATOM 8118 C CA . ILE B 1 471 ? 18.695 -11.188 -2.874 1.00 29.37 471 ILE B CA 1
ATOM 8119 C C . ILE B 1 471 ? 17.207 -11.405 -2.611 1.00 29.51 471 ILE B C 1
ATOM 8120 O O . ILE B 1 471 ? 16.362 -10.962 -3.392 1.00 26.87 471 ILE B O 1
ATOM 8125 N N . PHE B 1 472 ? 16.877 -12.111 -1.537 1.00 28.41 472 PHE B N 1
ATOM 8126 C CA . PHE B 1 472 ? 15.474 -12.377 -1.251 1.00 28.73 472 PHE B CA 1
ATOM 8127 C C . PHE B 1 472 ? 14.809 -11.385 -0.321 1.00 28.52 472 PHE B C 1
ATOM 8128 O O . PHE B 1 472 ? 15.386 -10.969 0.682 1.00 26.70 472 PHE B O 1
ATOM 8136 N N . ASP B 1 473 ? 13.583 -11.011 -0.669 1.00 29.59 473 ASP B N 1
ATOM 8137 C CA . ASP B 1 473 ? 12.795 -10.102 0.144 1.00 31.28 473 ASP B CA 1
ATOM 8138 C C . ASP B 1 473 ? 11.646 -10.945 0.703 1.00 32.27 473 ASP B C 1
ATOM 8139 O O . ASP B 1 473 ? 10.732 -11.328 -0.026 1.00 31.65 473 ASP B O 1
ATOM 8144 N N . PRO B 1 474 ? 11.691 -11.258 2.008 1.00 33.48 474 PRO B N 1
ATOM 8145 C CA . PRO B 1 474 ? 10.657 -12.064 2.667 1.00 34.32 474 PRO B CA 1
ATOM 8146 C C . PRO B 1 474 ? 9.246 -11.500 2.537 1.00 35.57 474 PRO B C 1
ATOM 8147 O O . PRO B 1 474 ? 8.264 -12.238 2.629 1.00 36.21 474 PRO B O 1
ATOM 8151 N N . GLY B 1 475 ? 9.147 -10.192 2.328 1.00 35.05 475 GLY B N 1
ATOM 8152 C CA . GLY B 1 475 ? 7.846 -9.571 2.182 1.00 37.24 475 GLY B CA 1
ATOM 8153 C C . GLY B 1 475 ? 7.252 -9.073 3.483 1.00 38.76 475 GLY B C 1
ATOM 8154 O O . GLY B 1 475 ? 6.459 -9.767 4.121 1.00 39.38 475 GLY B O 1
ATOM 8155 N N . VAL B 1 476 ? 7.637 -7.865 3.879 1.00 39.58 476 VAL B N 1
ATOM 8156 C CA . VAL B 1 476 ? 7.127 -7.262 5.102 1.00 40.66 476 VAL B CA 1
ATOM 8157 C C . VAL B 1 476 ? 5.709 -6.752 4.872 1.00 40.87 476 VAL B C 1
ATOM 8158 O O . VAL B 1 476 ? 5.456 -6.007 3.926 1.00 40.91 476 VAL B O 1
ATOM 8162 N N . LEU B 1 477 ? 4.788 -7.157 5.739 1.00 40.92 477 LEU B N 1
ATOM 8163 C CA . LEU B 1 477 ? 3.398 -6.735 5.629 1.00 41.47 477 LEU B CA 1
ATOM 8164 C C . LEU B 1 477 ? 3.077 -5.717 6.715 1.00 41.65 477 LEU B C 1
ATOM 8165 O O . LEU B 1 477 ? 3.696 -5.718 7.780 1.00 41.30 477 LEU B O 1
ATOM 8170 N N . PRO B 1 478 ? 2.108 -4.825 6.454 1.00 41.84 478 PRO B N 1
ATOM 8171 C CA . PRO B 1 478 ? 1.717 -3.800 7.427 1.00 42.05 478 PRO B CA 1
ATOM 8172 C C . PRO B 1 478 ? 1.240 -4.428 8.732 1.00 43.25 478 PRO B C 1
ATOM 8173 O O . PRO B 1 478 ? 0.460 -5.380 8.721 1.00 42.95 478 PRO B O 1
ATOM 8177 N N . LEU B 1 479 ? 1.715 -3.897 9.854 1.00 44.67 479 LEU B N 1
ATOM 8178 C CA . LEU B 1 479 ? 1.322 -4.420 11.157 1.00 46.99 479 LEU B CA 1
ATOM 8179 C C . LEU B 1 479 ? -0.175 -4.195 11.363 1.00 47.86 479 LEU B C 1
ATOM 8180 O O . LEU B 1 479 ? -0.857 -5.014 11.977 1.00 47.79 479 LEU B O 1
ATOM 8185 N N . GLY B 1 480 ? -0.673 -3.079 10.835 1.00 49.38 480 GLY B N 1
ATOM 8186 C CA . GLY B 1 480 ? -2.081 -2.747 10.963 1.00 51.11 480 GLY B CA 1
ATOM 8187 C C . GLY B 1 480 ? -2.994 -3.773 10.321 1.00 52.27 480 GLY B C 1
ATOM 8188 O O . GLY B 1 480 ? -4.207 -3.752 10.531 1.00 52.98 480 GLY B O 1
ATOM 8189 N N . ALA B 1 481 ? -2.411 -4.669 9.532 1.00 52.82 481 ALA B N 1
ATOM 8190 C CA . ALA B 1 481 ? -3.170 -5.717 8.861 1.00 53.31 481 ALA B CA 1
ATOM 8191 C C . ALA B 1 481 ? -2.820 -7.057 9.497 1.00 53.91 481 ALA B C 1
ATOM 8192 O O . ALA B 1 481 ? -2.714 -7.161 10.719 1.00 54.41 481 ALA B O 1
ATOM 8194 N N . GLU B 1 482 ? -2.645 -8.082 8.672 1.00 54.67 482 GLU B N 1
ATOM 8195 C CA . GLU B 1 482 ? -2.285 -9.398 9.183 1.00 55.32 482 GLU B CA 1
ATOM 8196 C C . GLU B 1 482 ? -0.861 -9.313 9.717 1.00 54.27 482 GLU B C 1
ATOM 8197 O O . GLU B 1 482 ? -0.504 -9.988 10.681 1.00 55.17 482 GLU B O 1
ATOM 8203 N N . GLY B 1 483 ? -0.061 -8.467 9.075 1.00 53.45 483 GLY B N 1
ATOM 8204 C CA . GLY B 1 483 ? 1.320 -8.261 9.475 1.00 51.06 483 GLY B CA 1
ATOM 8205 C C . GLY B 1 483 ? 2.124 -9.481 9.881 1.00 49.64 483 GLY B C 1
ATOM 8206 O O . GLY B 1 483 ? 2.799 -10.095 9.053 1.00 50.09 483 GLY B O 1
ATOM 8207 N N . LYS B 1 484 ? 2.054 -9.831 11.162 1.00 47.62 484 LYS B N 1
ATOM 8208 C CA . LYS B 1 484 ? 2.799 -10.964 11.702 1.00 46.58 484 LYS B CA 1
ATOM 8209 C C . LYS B 1 484 ? 4.295 -10.850 11.399 1.00 44.59 484 LYS B C 1
ATOM 8210 O O . LYS B 1 484 ? 4.896 -11.765 10.834 1.00 44.27 484 LYS B O 1
ATOM 8216 N N . PRO B 1 485 ? 4.914 -9.717 11.776 1.00 43.86 485 PRO B N 1
ATOM 8217 C CA . PRO B 1 485 ? 6.342 -9.464 11.556 1.00 42.39 485 PRO B CA 1
ATOM 8218 C C . PRO B 1 485 ? 7.247 -10.594 12.041 1.00 40.93 485 PRO B C 1
ATOM 8219 O O . PRO B 1 485 ? 8.326 -10.815 11.493 1.00 40.63 485 PRO B O 1
ATOM 8223 N N . VAL B 1 486 ? 6.809 -11.307 13.073 1.00 39.13 486 VAL B N 1
ATOM 8224 C CA . VAL B 1 486 ? 7.598 -12.406 13.614 1.00 38.31 486 VAL B CA 1
ATOM 8225 C C . VAL B 1 486 ? 7.875 -13.471 12.555 1.00 37.06 486 VAL B C 1
ATOM 8226 O O . VAL B 1 486 ? 8.959 -14.053 12.522 1.00 35.54 486 VAL B O 1
ATOM 8230 N N . GLU B 1 487 ? 6.894 -13.729 11.694 1.00 35.69 487 GLU B N 1
ATOM 8231 C CA . GLU B 1 487 ? 7.064 -14.728 10.645 1.00 35.63 487 GLU B CA 1
ATOM 8232 C C . GLU B 1 487 ? 8.133 -14.259 9.661 1.00 34.22 487 GLU B C 1
ATOM 8233 O O . GLU B 1 487 ? 8.886 -15.068 9.119 1.00 34.02 487 GLU B O 1
ATOM 8239 N N . VAL B 1 488 ? 8.202 -12.950 9.441 1.00 33.16 488 VAL B N 1
ATOM 8240 C CA . VAL B 1 488 ? 9.195 -12.385 8.532 1.00 32.95 488 VAL B CA 1
ATOM 8241 C C . VAL B 1 488 ? 10.593 -12.530 9.133 1.00 32.15 488 VAL B C 1
ATOM 8242 O O . VAL B 1 488 ? 11.559 -12.826 8.427 1.00 31.17 488 VAL B O 1
ATOM 8246 N N . LEU B 1 489 ? 10.696 -12.325 10.443 1.00 30.98 489 LEU B N 1
ATOM 8247 C CA . LEU B 1 489 ? 11.978 -12.446 11.123 1.00 30.88 489 LEU B CA 1
ATOM 8248 C C . LEU B 1 489 ? 12.480 -13.881 11.043 1.00 31.19 489 LEU B C 1
ATOM 8249 O O . LEU B 1 489 ? 13.674 -14.116 10.867 1.00 31.42 489 LEU B O 1
ATOM 8254 N N . LYS B 1 490 ? 11.569 -14.843 11.176 1.00 30.67 490 LYS B N 1
ATOM 8255 C CA . LYS B 1 490 ? 11.944 -16.251 11.096 1.00 31.29 490 LYS B CA 1
ATOM 8256 C C . LYS B 1 490 ? 12.432 -16.557 9.686 1.00 30.38 490 LYS B C 1
ATOM 8257 O O . LYS B 1 490 ? 13.390 -17.299 9.490 1.00 31.26 490 LYS B O 1
ATOM 8263 N N . THR B 1 491 ? 11.757 -15.978 8.701 1.00 30.59 491 THR B N 1
ATOM 8264 C CA . THR B 1 491 ? 12.124 -16.198 7.311 1.00 29.67 491 THR B CA 1
ATOM 8265 C C . THR B 1 491 ? 13.513 -15.634 7.040 1.00 28.89 491 THR B C 1
ATOM 8266 O O . THR B 1 491 ? 14.324 -16.260 6.358 1.00 29.20 491 THR B O 1
ATOM 8270 N N . ILE B 1 492 ? 13.790 -14.455 7.584 1.00 29.05 492 ILE B N 1
ATOM 8271 C CA . ILE B 1 492 ? 15.098 -13.837 7.400 1.00 28.81 492 ILE B CA 1
ATOM 8272 C C . ILE B 1 492 ? 16.202 -14.733 7.963 1.00 29.27 492 ILE B C 1
ATOM 8273 O O . ILE B 1 492 ? 17.242 -14.914 7.336 1.00 29.08 492 ILE B O 1
ATOM 8278 N N . GLU B 1 493 ? 15.975 -15.297 9.144 1.00 29.91 493 GLU B N 1
ATOM 8279 C CA . GLU B 1 493 ? 16.971 -16.164 9.760 1.00 31.22 493 GLU B CA 1
ATOM 8280 C C . GLU B 1 493 ? 17.217 -17.407 8.914 1.00 31.32 493 GLU B C 1
ATOM 8281 O O . GLU B 1 493 ? 18.353 -17.847 8.753 1.00 31.61 493 GLU B O 1
ATOM 8287 N N . PHE B 1 494 ? 16.140 -17.969 8.379 1.00 32.40 494 PHE B N 1
ATOM 8288 C CA . PHE B 1 494 ? 16.230 -19.166 7.558 1.00 34.26 494 PHE B CA 1
ATOM 8289 C C . PHE B 1 494 ? 17.038 -18.907 6.291 1.00 33.91 494 PHE B C 1
ATOM 8290 O O . PHE B 1 494 ? 17.993 -19.622 5.997 1.00 34.71 494 PHE B O 1
ATOM 8298 N N . ILE B 1 495 ? 16.645 -17.884 5.543 1.00 33.26 495 ILE B N 1
ATOM 8299 C CA . ILE B 1 495 ? 17.332 -17.539 4.306 1.00 32.45 495 ILE B CA 1
ATOM 8300 C C . ILE B 1 495 ? 18.809 -17.263 4.566 1.00 31.18 495 ILE B C 1
ATOM 8301 O O . ILE B 1 495 ? 19.673 -17.711 3.817 1.00 30.14 495 ILE B O 1
ATOM 8306 N N . SER B 1 496 ? 19.097 -16.528 5.634 1.00 31.48 496 SER B N 1
ATOM 8307 C CA . SER B 1 496 ? 20.476 -16.207 5.976 1.00 32.07 496 SER B CA 1
ATOM 8308 C C . SER B 1 496 ? 21.284 -17.471 6.245 1.00 33.15 496 SER B C 1
ATOM 8309 O O . SER B 1 496 ? 22.431 -17.580 5.815 1.00 33.01 496 SER B O 1
ATOM 8312 N N . SER B 1 497 ? 20.682 -18.425 6.953 1.00 33.94 497 SER B N 1
ATOM 8313 C CA . SER B 1 497 ? 21.365 -19.676 7.277 1.00 35.88 497 SER B CA 1
ATOM 8314 C C . SER B 1 497 ? 21.705 -20.454 6.011 1.00 36.33 497 SER B C 1
ATOM 8315 O O . SER B 1 497 ? 22.606 -21.295 6.009 1.00 36.73 497 SER B O 1
ATOM 8318 N N . LYS B 1 498 ? 20.981 -20.165 4.936 1.00 37.05 498 LYS B N 1
ATOM 8319 C CA . LYS B 1 498 ? 21.206 -20.834 3.663 1.00 38.03 498 LYS B CA 1
ATOM 8320 C C . LYS B 1 498 ? 22.275 -20.132 2.828 1.00 37.86 498 LYS B C 1
ATOM 8321 O O . LYS B 1 498 ? 22.646 -20.607 1.754 1.00 38.22 498 LYS B O 1
ATOM 8327 N N . GLY B 1 499 ? 22.762 -18.996 3.322 1.00 36.21 499 GLY B N 1
ATOM 8328 C CA . GLY B 1 499 ? 23.799 -18.268 2.613 1.00 35.06 499 GLY B CA 1
ATOM 8329 C C . GLY B 1 499 ? 23.346 -17.232 1.598 1.00 34.24 499 GLY B C 1
ATOM 8330 O O . GLY B 1 499 ? 24.151 -16.775 0.785 1.00 34.87 499 GLY B O 1
ATOM 8331 N N . PHE B 1 500 ? 22.071 -16.854 1.629 1.00 32.52 500 PHE B N 1
ATOM 8332 C CA . PHE B 1 500 ? 21.572 -15.856 0.689 1.00 31.73 500 PHE B CA 1
ATOM 8333 C C . PHE B 1 500 ? 21.337 -14.503 1.346 1.00 30.81 500 PHE B C 1
ATOM 8334 O O . PHE B 1 500 ? 20.934 -14.422 2.508 1.00 30.62 500 PHE B O 1
ATOM 8342 N N . ASN B 1 501 ? 21.599 -13.440 0.591 1.00 29.00 501 ASN B N 1
ATOM 8343 C CA . ASN B 1 501 ? 21.388 -12.086 1.078 1.00 27.31 501 ASN B CA 1
ATOM 8344 C C . ASN B 1 501 ? 19.900 -11.828 1.175 1.00 27.48 501 ASN B C 1
ATOM 8345 O O . ASN B 1 501 ? 19.101 -12.457 0.477 1.00 28.09 501 ASN B O 1
ATOM 8350 N N . THR B 1 502 ? 19.529 -10.891 2.036 1.00 26.09 502 THR B N 1
ATOM 8351 C CA . THR B 1 502 ? 18.130 -10.550 2.227 1.00 24.78 502 THR B CA 1
ATOM 8352 C C . THR B 1 502 ? 17.950 -9.044 2.246 1.00 24.43 502 THR B C 1
ATOM 8353 O O . THR B 1 502 ? 18.906 -8.294 2.426 1.00 23.32 502 THR B O 1
ATOM 8357 N N . THR B 1 503 ? 16.711 -8.612 2.056 1.00 22.83 503 THR B N 1
ATOM 8358 C CA . THR B 1 503 ? 16.384 -7.198 2.084 1.00 22.53 503 THR B CA 1
ATOM 8359 C C . THR B 1 503 ? 14.893 -7.109 2.381 1.00 23.41 503 THR B C 1
ATOM 8360 O O . THR B 1 503 ? 14.191 -8.117 2.323 1.00 24.12 503 THR B O 1
ATOM 8364 N N . VAL B 1 504 ? 14.422 -5.917 2.726 1.00 23.92 504 VAL B N 1
ATOM 8365 C CA . VAL B 1 504 ? 13.007 -5.710 3.013 1.00 25.76 504 VAL B CA 1
ATOM 8366 C C . VAL B 1 504 ? 12.610 -4.271 2.726 1.00 26.69 504 VAL B C 1
ATOM 8367 O O . VAL B 1 504 ? 13.455 -3.374 2.718 1.00 26.58 504 VAL B O 1
ATOM 8371 N N . GLY B 1 505 ? 11.320 -4.068 2.467 1.00 27.69 505 GLY B N 1
ATOM 8372 C CA . GLY B 1 505 ? 10.800 -2.731 2.243 1.00 28.43 505 GLY B CA 1
ATOM 8373 C C . GLY B 1 505 ? 10.330 -2.313 3.624 1.00 30.71 505 GLY B C 1
ATOM 8374 O O . GLY B 1 505 ? 9.135 -2.291 3.920 1.00 31.21 505 GLY B O 1
ATOM 8375 N N . LEU B 1 506 ? 11.300 -2.002 4.476 1.00 30.96 506 LEU B N 1
ATOM 8376 C CA . LEU B 1 506 ? 11.065 -1.628 5.865 1.00 31.63 506 LEU B CA 1
ATOM 8377 C C . LEU B 1 506 ? 9.828 -0.779 6.162 1.00 33.06 506 LEU B C 1
ATOM 8378 O O . LEU B 1 506 ? 8.991 -1.161 6.980 1.00 33.22 506 LEU B O 1
ATOM 8383 N N . SER B 1 507 ? 9.719 0.370 5.507 1.00 34.29 507 SER B N 1
ATOM 8384 C CA . SER B 1 507 ? 8.603 1.279 5.742 1.00 35.74 507 SER B CA 1
ATOM 8385 C C . SER B 1 507 ? 7.198 0.689 5.607 1.00 36.30 507 SER B C 1
ATOM 8386 O O . SER B 1 507 ? 6.248 1.222 6.181 1.00 37.76 507 SER B O 1
ATOM 8389 N N . ASN B 1 508 ? 7.052 -0.402 4.864 1.00 37.16 508 ASN B N 1
ATOM 8390 C CA . ASN B 1 508 ? 5.730 -1.004 4.700 1.00 37.95 508 ASN B CA 1
ATOM 8391 C C . ASN B 1 508 ? 5.231 -1.627 6.002 1.00 38.03 508 ASN B C 1
ATOM 8392 O O . ASN B 1 508 ? 4.047 -1.933 6.138 1.00 37.65 508 ASN B O 1
ATOM 8397 N N . LEU B 1 509 ? 6.136 -1.815 6.957 1.00 37.05 509 LEU B N 1
ATOM 8398 C CA . LEU B 1 509 ? 5.779 -2.401 8.245 1.00 37.45 509 LEU B CA 1
ATOM 8399 C C . LEU B 1 509 ? 4.819 -1.515 9.035 1.00 37.88 509 LEU B C 1
ATOM 8400 O O . LEU B 1 509 ? 3.861 -2.003 9.637 1.00 37.37 509 LEU B O 1
ATOM 8405 N N . SER B 1 510 ? 5.088 -0.214 9.031 1.00 37.86 510 SER B N 1
ATOM 8406 C CA . SER B 1 510 ? 4.271 0.742 9.769 1.00 37.66 510 SER B CA 1
ATOM 8407 C C . SER B 1 510 ? 3.376 1.589 8.874 1.00 37.36 510 SER B C 1
ATOM 8408 O O . SER B 1 510 ? 3.106 2.748 9.257 1.00 37.12 510 SER B O 1
ATOM 8411 N N . PRO B 1 514 ? 0.885 5.602 13.463 1.00 42.95 514 PRO B N 1
ATOM 8412 C CA . PRO B 1 514 ? 1.596 6.616 14.272 1.00 41.82 514 PRO B CA 1
ATOM 8413 C C . PRO B 1 514 ? 2.946 6.078 14.731 1.00 40.93 514 PRO B C 1
ATOM 8414 O O . PRO B 1 514 ? 3.131 4.867 14.841 1.00 41.28 514 PRO B O 1
ATOM 8418 N N . ASP B 1 515 ? 3.881 6.983 15.000 1.00 40.31 515 ASP B N 1
ATOM 8419 C CA . ASP B 1 515 ? 5.215 6.601 15.449 1.00 40.37 515 ASP B CA 1
ATOM 8420 C C . ASP B 1 515 ? 5.791 5.481 14.589 1.00 39.25 515 ASP B C 1
ATOM 8421 O O . ASP B 1 515 ? 6.349 4.512 15.106 1.00 38.08 515 ASP B O 1
ATOM 8426 N N . ARG B 1 516 ? 5.658 5.620 13.275 1.00 38.13 516 ARG B N 1
ATOM 8427 C CA . ARG B 1 516 ? 6.159 4.611 12.353 1.00 37.40 516 ARG B CA 1
ATOM 8428 C C . ARG B 1 516 ? 7.666 4.427 12.503 1.00 34.96 516 ARG B C 1
ATOM 8429 O O . ARG B 1 516 ? 8.186 3.324 12.350 1.00 34.21 516 ARG B O 1
ATOM 8437 N N . SER B 1 517 ? 8.362 5.518 12.801 1.00 33.23 517 SER B N 1
ATOM 8438 C CA . SER B 1 517 ? 9.810 5.485 12.958 1.00 33.26 517 SER B CA 1
ATOM 8439 C C . SER B 1 517 ? 10.257 4.455 13.995 1.00 32.63 517 SER B C 1
ATOM 8440 O O . SER B 1 517 ? 11.230 3.728 13.784 1.00 31.36 517 SER B O 1
ATOM 8443 N N . TYR B 1 518 ? 9.538 4.387 15.109 1.00 30.97 518 TYR B N 1
ATOM 8444 C CA . TYR B 1 518 ? 9.888 3.455 16.170 1.00 30.19 518 TYR B CA 1
ATOM 8445 C C . TYR B 1 518 ? 9.599 2.016 15.784 1.00 29.85 518 TYR B C 1
ATOM 8446 O O . TYR B 1 518 ? 10.360 1.115 16.137 1.00 29.13 518 TYR B O 1
ATOM 8455 N N . TYR B 1 519 ? 8.511 1.789 15.053 1.00 29.84 519 TYR B N 1
ATOM 8456 C CA . TYR B 1 519 ? 8.205 0.434 14.615 1.00 29.54 519 TYR B CA 1
ATOM 8457 C C . TYR B 1 519 ? 9.256 0.005 13.592 1.00 27.87 519 TYR B C 1
ATOM 8458 O O . TYR B 1 519 ? 9.722 -1.134 13.608 1.00 28.30 519 TYR B O 1
ATOM 8467 N N . ASN B 1 520 ? 9.624 0.922 12.699 1.00 27.57 520 ASN B N 1
ATOM 8468 C CA . ASN B 1 520 ? 10.627 0.626 11.679 1.00 25.27 520 ASN B CA 1
ATOM 8469 C C . ASN B 1 520 ? 11.969 0.327 12.330 1.00 24.32 520 ASN B C 1
ATOM 8470 O O . ASN B 1 520 ? 12.661 -0.611 11.941 1.00 22.74 520 ASN B O 1
ATOM 8475 N N . THR B 1 521 ? 12.323 1.125 13.332 1.00 24.48 521 THR B N 1
ATOM 8476 C CA . THR B 1 521 ? 13.589 0.951 14.037 1.00 24.50 521 THR B CA 1
ATOM 8477 C C . THR B 1 521 ? 13.656 -0.390 14.767 1.00 25.27 521 THR B C 1
ATOM 8478 O O . THR B 1 521 ? 14.630 -1.129 14.632 1.00 24.74 521 THR B O 1
ATOM 8482 N N . ALA B 1 522 ? 12.616 -0.701 15.536 1.00 24.93 522 ALA B N 1
ATOM 8483 C CA . ALA B 1 522 ? 12.572 -1.952 16.276 1.00 25.16 522 ALA B CA 1
ATOM 8484 C C . ALA B 1 522 ? 12.671 -3.146 15.335 1.00 25.75 522 ALA B C 1
ATOM 8485 O O . ALA B 1 522 ? 13.407 -4.097 15.600 1.00 24.25 522 ALA B O 1
ATOM 8487 N N . PHE B 1 523 ? 11.939 -3.102 14.226 1.00 25.08 523 PHE B N 1
ATOM 8488 C CA . PHE B 1 523 ? 11.983 -4.220 13.293 1.00 25.77 523 PHE B CA 1
ATOM 8489 C C . PHE B 1 523 ? 13.357 -4.366 12.654 1.00 24.89 523 PHE B C 1
ATOM 8490 O O . PHE B 1 523 ? 13.860 -5.482 12.503 1.00 24.09 523 PHE B O 1
ATOM 8498 N N . LEU B 1 524 ? 13.957 -3.243 12.266 1.00 23.85 524 LEU B N 1
ATOM 8499 C CA . LEU B 1 524 ? 15.269 -3.279 11.636 1.00 24.02 524 LEU B CA 1
ATOM 8500 C C . LEU B 1 524 ? 16.312 -3.886 12.568 1.00 22.42 524 LEU B C 1
ATOM 8501 O O . LEU B 1 524 ? 17.090 -4.750 12.158 1.00 23.22 524 LEU B O 1
ATOM 8506 N N . VAL B 1 525 ? 16.329 -3.438 13.819 1.00 22.39 525 VAL B N 1
ATOM 8507 C CA . VAL B 1 525 ? 17.283 -3.969 14.784 1.00 21.73 525 VAL B CA 1
ATOM 8508 C C . VAL B 1 525 ? 17.066 -5.474 14.891 1.00 21.93 525 VAL B C 1
ATOM 8509 O O . VAL B 1 525 ? 18.017 -6.255 14.850 1.00 23.00 525 VAL B O 1
ATOM 8513 N N . LEU B 1 526 ? 15.805 -5.881 15.019 1.00 23.06 526 LEU B N 1
ATOM 8514 C CA . LEU B 1 526 ? 15.485 -7.300 15.117 1.00 23.80 526 LEU B CA 1
ATOM 8515 C C . LEU B 1 526 ? 15.892 -8.033 13.844 1.00 23.12 526 LEU B C 1
ATOM 8516 O O . LEU B 1 526 ? 16.507 -9.100 13.906 1.00 22.94 526 LEU B O 1
ATOM 8521 N N . GLY B 1 527 ? 15.560 -7.448 12.694 1.00 23.29 527 GLY B N 1
ATOM 8522 C CA . GLY B 1 527 ? 15.902 -8.059 11.419 1.00 23.17 527 GLY B CA 1
ATOM 8523 C C . GLY B 1 527 ? 17.391 -8.309 11.261 1.00 24.66 527 GLY B C 1
ATOM 8524 O O . GLY B 1 527 ? 17.815 -9.384 10.830 1.00 24.86 527 GLY B O 1
ATOM 8525 N N . ILE B 1 528 ? 18.192 -7.309 11.610 1.00 23.91 528 ILE B N 1
ATOM 8526 C CA . ILE B 1 528 ? 19.639 -7.435 11.517 1.00 23.92 528 ILE B CA 1
ATOM 8527 C C . ILE B 1 528 ? 20.173 -8.530 12.442 1.00 24.17 528 ILE B C 1
ATOM 8528 O O . ILE B 1 528 ? 21.099 -9.255 12.078 1.00 21.89 528 ILE B O 1
ATOM 8533 N N . SER B 1 529 ? 19.582 -8.668 13.628 1.00 25.02 529 SER B N 1
ATOM 8534 C CA . SER B 1 529 ? 20.041 -9.686 14.569 1.00 24.48 529 SER B CA 1
ATOM 8535 C C . SER B 1 529 ? 19.795 -11.084 14.010 1.00 26.14 529 SER B C 1
ATOM 8536 O O . SER B 1 529 ? 20.390 -12.054 14.473 1.00 24.18 529 SER B O 1
ATOM 8539 N N . LYS B 1 530 ? 18.922 -11.176 13.006 1.00 26.83 530 LYS B N 1
ATOM 8540 C CA . LYS B 1 530 ? 18.596 -12.450 12.372 1.00 27.23 530 LYS B CA 1
ATOM 8541 C C . LYS B 1 530 ? 19.389 -12.667 11.079 1.00 27.59 530 LYS B C 1
ATOM 8542 O O . LYS B 1 530 ? 19.338 -13.747 10.487 1.00 28.36 530 LYS B O 1
ATOM 8548 N N . GLY B 1 531 ? 20.112 -11.640 10.640 1.00 25.14 531 GLY B N 1
ATOM 8549 C CA . GLY B 1 531 ? 20.913 -11.768 9.433 1.00 25.54 531 GLY B CA 1
ATOM 8550 C C . GLY B 1 531 ? 20.552 -10.874 8.258 1.00 25.36 531 GLY B C 1
ATOM 8551 O O . GLY B 1 531 ? 21.164 -10.989 7.197 1.00 25.77 531 GLY B O 1
ATOM 8552 N N . LEU B 1 532 ? 19.570 -9.990 8.428 1.00 25.07 532 LEU B N 1
ATOM 8553 C CA . LEU B 1 532 ? 19.155 -9.091 7.347 1.00 24.46 532 LEU B CA 1
ATOM 8554 C C . LEU B 1 532 ? 20.379 -8.393 6.738 1.00 24.52 532 LEU B C 1
ATOM 8555 O O . LEU B 1 532 ? 21.131 -7.720 7.445 1.00 23.99 532 LEU B O 1
ATOM 8560 N N . SER B 1 533 ? 20.560 -8.555 5.427 1.00 23.32 533 SER B N 1
ATOM 8561 C CA . SER B 1 533 ? 21.701 -7.986 4.700 1.00 23.77 533 SER B CA 1
ATOM 8562 C C . SER B 1 533 ? 21.558 -6.519 4.332 1.00 23.18 533 SER B C 1
ATOM 8563 O O . SER B 1 533 ? 22.548 -5.798 4.216 1.00 23.39 533 SER B O 1
ATOM 8566 N N . SER B 1 534 ? 20.323 -6.081 4.136 1.00 23.19 534 SER B N 1
ATOM 8567 C CA . SER B 1 534 ? 20.075 -4.714 3.714 1.00 23.09 534 SER B CA 1
ATOM 8568 C C . SER B 1 534 ? 18.607 -4.391 3.900 1.00 23.24 534 SER B C 1
ATOM 8569 O O . SER B 1 534 ? 17.834 -5.232 4.342 1.00 23.67 534 SER B O 1
ATOM 8572 N N . ALA B 1 535 ? 18.226 -3.169 3.546 1.00 24.06 535 ALA B N 1
ATOM 8573 C CA . ALA B 1 535 ? 16.837 -2.756 3.658 1.00 23.54 535 ALA B CA 1
ATOM 8574 C C . ALA B 1 535 ? 16.558 -1.471 2.895 1.00 23.73 535 ALA B C 1
ATOM 8575 O O . ALA B 1 535 ? 17.361 -0.535 2.918 1.00 22.48 535 ALA B O 1
ATOM 8577 N N . ILE B 1 536 ? 15.428 -1.442 2.192 1.00 23.68 536 ILE B N 1
ATOM 8578 C CA . ILE B 1 536 ? 15.019 -0.239 1.478 1.00 23.74 536 ILE B CA 1
ATOM 8579 C C . ILE B 1 536 ? 14.391 0.528 2.630 1.00 24.80 536 ILE B C 1
ATOM 8580 O O . ILE B 1 536 ? 13.404 0.081 3.215 1.00 23.73 536 ILE B O 1
ATOM 8585 N N . MET B 1 537 ? 14.968 1.675 2.958 1.00 24.09 537 MET B N 1
ATOM 8586 C CA . MET B 1 537 ? 14.517 2.451 4.102 1.00 26.39 537 MET B CA 1
ATOM 8587 C C . MET B 1 537 ? 14.717 3.948 3.908 1.00 26.60 537 MET B C 1
ATOM 8588 O O . MET B 1 537 ? 15.301 4.387 2.916 1.00 26.28 537 MET B O 1
ATOM 8593 N N . ASN B 1 538 ? 14.240 4.725 4.874 1.00 26.05 538 ASN B N 1
ATOM 8594 C CA . ASN B 1 538 ? 14.366 6.177 4.824 1.00 26.61 538 ASN B CA 1
ATOM 8595 C C . ASN B 1 538 ? 15.619 6.609 5.577 1.00 28.08 538 ASN B C 1
ATOM 8596 O O . ASN B 1 538 ? 15.632 6.643 6.807 1.00 29.15 538 ASN B O 1
ATOM 8601 N N . PRO B 1 539 ? 16.696 6.944 4.844 1.00 28.93 539 PRO B N 1
ATOM 8602 C CA . PRO B 1 539 ? 17.946 7.367 5.479 1.00 29.05 539 PRO B CA 1
ATOM 8603 C C . PRO B 1 539 ? 17.856 8.741 6.131 1.00 29.40 539 PRO B C 1
ATOM 8604 O O . PRO B 1 539 ? 18.804 9.190 6.774 1.00 29.31 539 PRO B O 1
ATOM 8608 N N . LEU B 1 540 ? 16.721 9.409 5.959 1.00 30.44 540 LEU B N 1
ATOM 8609 C CA . LEU B 1 540 ? 16.537 10.725 6.555 1.00 32.37 540 LEU B CA 1
ATOM 8610 C C . LEU B 1 540 ? 15.905 10.604 7.937 1.00 32.41 540 LEU B C 1
ATOM 8611 O O . LEU B 1 540 ? 15.729 11.598 8.637 1.00 32.37 540 LEU B O 1
ATOM 8616 N N . ASP B 1 541 ? 15.558 9.377 8.318 1.00 33.35 541 ASP B N 1
ATOM 8617 C CA . ASP B 1 541 ? 14.980 9.113 9.635 1.00 34.33 541 ASP B CA 1
ATOM 8618 C C . ASP B 1 541 ? 16.179 9.013 10.574 1.00 33.93 541 ASP B C 1
ATOM 8619 O O . ASP B 1 541 ? 16.785 7.950 10.709 1.00 34.36 541 ASP B O 1
ATOM 8624 N N . GLU B 1 542 ? 16.523 10.127 11.210 1.00 34.65 542 GLU B N 1
ATOM 8625 C CA . GLU B 1 542 ? 17.672 10.183 12.105 1.00 35.61 542 GLU B CA 1
ATOM 8626 C C . GLU B 1 542 ? 17.669 9.117 13.201 1.00 34.64 542 GLU B C 1
ATOM 8627 O O . GLU B 1 542 ? 18.695 8.492 13.464 1.00 34.69 542 GLU B O 1
ATOM 8633 N N . THR B 1 543 ? 16.519 8.910 13.833 1.00 33.87 543 THR B N 1
ATOM 8634 C CA . THR B 1 543 ? 16.394 7.910 14.889 1.00 31.85 543 THR B CA 1
ATOM 8635 C C . THR B 1 543 ? 16.736 6.528 14.343 1.00 30.42 543 THR B C 1
ATOM 8636 O O . THR B 1 543 ? 17.501 5.780 14.945 1.00 29.27 543 THR B O 1
ATOM 8640 N N . LEU B 1 544 ? 16.163 6.200 13.191 1.00 28.72 544 LEU B N 1
ATOM 8641 C CA . LEU B 1 544 ? 16.396 4.910 12.556 1.00 27.33 544 LEU B CA 1
ATOM 8642 C C . LEU B 1 544 ? 17.864 4.703 12.199 1.00 27.22 544 LEU B C 1
ATOM 8643 O O . LEU B 1 544 ? 18.434 3.641 12.458 1.00 26.43 544 LEU B O 1
ATOM 8648 N N . MET B 1 545 ? 18.472 5.720 11.599 1.00 27.18 545 MET B N 1
ATOM 8649 C CA . MET B 1 545 ? 19.868 5.638 11.192 1.00 27.24 545 MET B CA 1
ATOM 8650 C C . MET B 1 545 ? 20.847 5.578 12.362 1.00 26.28 545 MET B C 1
ATOM 8651 O O . MET B 1 545 ? 21.801 4.805 12.329 1.00 26.06 545 MET B O 1
ATOM 8656 N N . LYS B 1 546 ? 20.620 6.387 13.393 1.00 27.42 546 LYS B N 1
ATOM 8657 C CA . LYS B 1 546 ? 21.508 6.374 14.555 1.00 28.75 546 LYS B CA 1
ATOM 8658 C C . LYS B 1 546 ? 21.405 5.050 15.305 1.00 28.01 546 LYS B C 1
ATOM 8659 O O . LYS B 1 546 ? 22.409 4.522 15.791 1.00 28.99 546 LYS B O 1
ATOM 8665 N N . THR B 1 547 ? 20.192 4.515 15.398 1.00 26.25 547 THR B N 1
ATOM 8666 C CA . THR B 1 547 ? 19.990 3.240 16.072 1.00 25.33 547 THR B CA 1
ATOM 8667 C C . THR B 1 547 ? 20.587 2.118 15.223 1.00 25.15 547 THR B C 1
ATOM 8668 O O . THR B 1 547 ? 21.080 1.123 15.752 1.00 24.41 547 THR B O 1
ATOM 8672 N N . LEU B 1 548 ? 20.541 2.275 13.902 1.00 24.32 548 LEU B N 1
ATOM 8673 C CA . LEU B 1 548 ? 21.120 1.269 13.015 1.00 24.39 548 LEU B CA 1
ATOM 8674 C C . LEU B 1 548 ? 22.628 1.218 13.252 1.00 25.05 548 LEU B C 1
ATOM 8675 O O . LEU B 1 548 ? 23.213 0.146 13.387 1.00 22.34 548 LEU B O 1
ATOM 8680 N N . ASN B 1 549 ? 23.257 2.386 13.311 1.00 25.49 549 ASN B N 1
ATOM 8681 C CA . ASN B 1 549 ? 24.694 2.429 13.527 1.00 27.24 549 ASN B CA 1
ATOM 8682 C C . ASN B 1 549 ? 25.039 1.791 14.872 1.00 26.47 549 ASN B C 1
ATOM 8683 O O . ASN B 1 549 ? 25.977 1.001 14.974 1.00 24.40 549 ASN B O 1
ATOM 8688 N N . ALA B 1 550 ? 24.269 2.133 15.900 1.00 24.65 550 ALA B N 1
ATOM 8689 C CA . ALA B 1 550 ? 24.499 1.589 17.236 1.00 24.87 550 ALA B CA 1
ATOM 8690 C C . ALA B 1 550 ? 24.426 0.064 17.214 1.00 24.41 550 ALA B C 1
ATOM 8691 O O . ALA B 1 550 ? 25.225 -0.614 17.858 1.00 25.08 550 ALA B O 1
ATOM 8693 N N . THR B 1 551 ? 23.462 -0.465 16.466 1.00 24.31 551 THR B N 1
ATOM 8694 C CA . THR B 1 551 ? 23.271 -1.908 16.349 1.00 23.99 551 THR B CA 1
ATOM 8695 C C . THR B 1 551 ? 24.500 -2.587 15.743 1.00 24.69 551 THR B C 1
ATOM 8696 O O . THR B 1 551 ? 24.960 -3.622 16.235 1.00 25.61 551 THR B O 1
ATOM 8700 N N . LEU B 1 552 ? 25.041 -1.997 14.680 1.00 25.56 552 LEU B N 1
ATOM 8701 C CA . LEU B 1 552 ? 26.210 -2.559 14.016 1.00 26.58 552 LEU B CA 1
ATOM 8702 C C . LEU B 1 552 ? 27.442 -2.513 14.918 1.00 27.75 552 LEU B C 1
ATOM 8703 O O . LEU B 1 552 ? 28.289 -3.404 14.864 1.00 28.35 552 LEU B O 1
ATOM 8708 N N . VAL B 1 553 ? 27.536 -1.478 15.745 1.00 27.84 553 VAL B N 1
ATOM 8709 C CA . VAL B 1 553 ? 28.656 -1.350 16.674 1.00 28.99 553 VAL B CA 1
ATOM 8710 C C . VAL B 1 553 ? 28.532 -2.423 17.754 1.00 29.26 553 VAL B C 1
ATOM 8711 O O . VAL B 1 553 ? 29.494 -3.124 18.067 1.00 29.88 553 VAL B O 1
ATOM 8715 N N . ILE B 1 554 ? 27.332 -2.552 18.311 1.00 29.29 554 ILE B N 1
ATOM 8716 C CA . ILE B 1 554 ? 27.065 -3.539 19.351 1.00 28.98 554 ILE B CA 1
ATOM 8717 C C . ILE B 1 554 ? 27.324 -4.964 18.863 1.00 30.77 554 ILE B C 1
ATOM 8718 O O . ILE B 1 554 ? 27.924 -5.772 19.572 1.00 28.42 554 ILE B O 1
ATOM 8723 N N . LEU B 1 555 ? 26.875 -5.267 17.647 1.00 31.47 555 LEU B N 1
ATOM 8724 C CA . LEU B 1 555 ? 27.056 -6.594 17.069 1.00 33.39 555 LEU B CA 1
ATOM 8725 C C . LEU B 1 555 ? 28.462 -6.803 16.517 1.00 34.34 555 LEU B C 1
ATOM 8726 O O . LEU B 1 555 ? 28.741 -7.803 15.857 1.00 34.03 555 LEU B O 1
ATOM 8731 N N . GLU B 1 556 ? 29.340 -5.846 16.790 1.00 35.91 556 GLU B N 1
ATOM 8732 C CA . GLU B 1 556 ? 30.728 -5.916 16.356 1.00 38.94 556 GLU B CA 1
ATOM 8733 C C . GLU B 1 556 ? 30.907 -6.002 14.846 1.00 40.09 556 GLU B C 1
ATOM 8734 O O . GLU B 1 556 ? 31.785 -6.712 14.354 1.00 39.66 556 GLU B O 1
ATOM 8740 N N . LYS B 1 557 ? 30.071 -5.273 14.114 1.00 40.53 557 LYS B N 1
ATOM 8741 C CA . LYS B 1 557 ? 30.153 -5.245 12.661 1.00 41.66 557 LYS B CA 1
ATOM 8742 C C . LYS B 1 557 ? 30.854 -3.961 12.236 1.00 42.77 557 LYS B C 1
ATOM 8743 O O . LYS B 1 557 ? 31.084 -3.728 11.050 1.00 44.21 557 LYS B O 1
ATOM 8749 N N . LYS B 1 558 ? 31.190 -3.133 13.221 1.00 44.37 558 LYS B N 1
ATOM 8750 C CA . LYS B 1 558 ? 31.872 -1.867 12.981 1.00 45.21 558 LYS B CA 1
ATOM 8751 C C . LYS B 1 558 ? 32.349 -1.245 14.290 1.00 44.90 558 LYS B C 1
ATOM 8752 O O . LYS B 1 558 ? 33.495 -0.749 14.328 1.00 45.47 558 LYS B O 1
#

Solvent-accessible surface area: 42521 Å² total; per-residue (Å²): 139,86,46,43,172,89,1,28,128,52,0,32,93,77,0,4,0,0,2,6,19,25,25,65,13,1,106,132,104,66,80,108,62,52,40,10,18,1,1,62,137,9,61,87,5,0,21,102,1,0,109,27,0,34,145,5,18,0,15,0,0,12,2,8,0,67,5,0,0,94,10,47,0,123,98,92,64,28,51,115,87,16,61,46,0,0,57,43,0,0,133,8,0,54,156,13,5,44,144,90,2,0,0,0,15,0,0,22,0,59,63,64,0,47,43,93,25,94,4,44,2,68,81,0,26,74,7,0,76,29,0,0,54,10,0,50,119,39,4,7,1,0,0,0,0,6,25,0,29,3,1,0,7,0,4,0,0,2,16,0,0,23,103,43,18,185,90,10,0,0,0,0,0,0,12,1,64,142,161,9,86,6,131,18,11,0,34,2,10,2,0,0,17,4,0,17,35,3,66,3,15,0,0,0,1,3,26,50,9,2,2,108,38,0,45,82,14,0,80,55,0,19,72,38,2,53,46,21,8,0,0,6,0,2,0,9,123,69,68,120,85,151,82,124,77,39,54,65,41,144,19,122,70,0,2,80,32,0,80,32,0,54,124,31,13,2,2,0,0,0,4,25,43,17,0,23,20,108,12,0,86,48,0,46,152,57,2,25,118,46,146,12,63,179,102,156,42,95,160,67,30,0,0,0,0,1,33,53,45,2,34,18,113,78,22,0,10,0,0,39,58,0,43,6,80,84,76,182,143,3,54,42,15,2,87,138,34,42,33,123,39,0,21,147,21,0,80,32,0,39,134,110,35,4,43,0,0,3,0,13,0,18,105,23,95,100,14,62,59,150,10,0,24,63,0,0,1,1,0,1,26,40,4,79,4,0,0,0,0,26,4,130,68,48,76,11,0,45,87,0,3,33,2,2,0,4,16,2,0,0,17,30,0,78,2,61,70,130,33,0,76,70,17,0,72,20,1,77,110,3,5,0,0,0,2,0,26,1,27,25,196,103,54,4,130,28,43,92,48,1,50,97,38,4,91,91,0,43,117,1,0,121,122,30,119,0,39,92,29,5,0,0,14,1,5,8,35,37,23,61,77,120,2,85,6,28,28,0,10,88,0,0,90,40,0,33,84,113,70,48,28,0,0,0,25,0,12,52,0,0,133,77,34,103,63,127,26,36,36,7,0,0,0,1,2,1,0,8,27,54,35,6,20,0,0,20,0,32,2,62,24,114,22,3,29,64,0,8,63,1,0,18,20,2,32,105,126,90,160,128,64,39,41,165,90,3,29,129,57,0,50,89,70,0,2,0,0,2,7,20,24,22,59,16,2,99,139,109,60,73,126,66,65,42,16,38,0,0,58,138,10,55,80,10,0,8,83,3,0,107,38,0,43,127,6,15,1,12,0,0,13,2,10,0,66,6,0,1,89,10,50,5,119,104,92,72,25,39,128,97,2,62,54,1,0,60,46,0,0,135,17,0,56,175,10,6,57,166,77,8,0,0,0,15,0,0,23,0,55,61,74,1,60,43,92,26,96,7,76,4,69,76,0,14,81,5,0,86,50,0,0,67,7,0,28,116,36,10,0,0,0,0,0,0,6,27,0,28,6,2,0,7,0,5,0,0,4,9,0,0,23,77,48,21,182,77,6,0,0,0,0,0,0,11,2,63,100,156,11,87,6,129,18,13,0,37,6,8,2,0,0,16,5,0,18,34,7,55,4,13,0,0,0,1,3,26,53,6,2,2,107,43,0,41,76,14,0,82,66,0,9,65,40,0,74,49,41,0,0,0,7,0,3,0,12,130,73,94,119,95,156,89,72,53,70,42,144,31,110,77,0,0,82,40,1,74,36,0,31,114,38,1,1,4,0,0,0,3,26,43,15,0,27,17,95,10,0,71,42,0,58,165,42,4,25,125,51,142,21,60,154,56,148,55,113,167,60,25,0,0,0,0,2,30,110,47,9,32,20,115,83,17,0,10,0,0,33,57,1,41,8,78,92,73,174,145,7,41,28,29,1,80,146,31,40,25,127,44,0,34,119,14,0,88,39,0,38,138,119,35,3,61,0,0,3,0,17,0,26,102,13,105,102,10,76,68,177,11,0,45,48,0,0,1,0,0,1,22,36,3,69,10,0,0,0,0,24,3,144,70,57,82,10,1,50,89,0,1,42,4,1,0,5,17,2,0,2,19,37,0,87,5,58,89,143,43,0,76,84,20,0,72,19,0,80,91,8,6,0,0,0,3,0,28,8,71,74,51,35,108,98,22,80,119,71,1,72,90,0,36,129,8,0,108,198,43,119,0,29,73,29,4,0,0,17,1,5,10,61,53,56,76,69,147,2,118,12,26,24,0,6,98,0,0,94,31,0,34,85,108,68,41,29,0,0,0,28,0,27,78,0,45,151,67,82,24,33,39,1,0,0,0,1,1,0,0,3,29,52,30,4,19,0,0,18,0,20,3,62,19,108,23,2,29,71,0,8,54,2,0,20,45,0,36,113,104,155

CATH classification: 3.20.20.330 (+1 more: 3.20.20.20)

B-factor: mean 28.93, std 9.58, range [10.09, 61.5]

Radius of gyration: 45.17 Å; Cα contacts (8 Å, |Δi|>4): 2431; chains: 2; bounding box: 97×53×134 Å